Protein AF-0000000070213510 (afdb_homodimer)

pLDDT: mean 93.85, std 8.89, range [28.91, 98.94]

Secondary structure (DSSP, 8-state):
----S--HHHHHHHHHHHHHTHHHHHGGGB-BTTTBTTSBEE--S----TTHHHHHHHHHTS--S-TT-GGGTTTT-TT--HHHHHHHHHHHHHHTT-SSPPPGGGEEEESSHHHHHHHHHHHH--TT-EEEEESS--TTHHHHHHTTT-PEEEEE--TTS-TTSTTHHHHHHHHHHHHHHTT--EEEEEEESS-TTT--PPPHHHHHHHHHHHHHHT-EEEEE-TTTT-B----S---SSPPP----GGG---TTTS-GGGEEEEEEHHHHTS-TTT--EEEE-TT-HHHHHHHHHTGGGGPPPHHHHHHHHHHHH-HHHHHHHHHHHHHHHHHHHHHHHHHHHHTT-EE-S---BTTEEEEEHHHHHHHHS---HHHHHHTTSTTHHHHHHHHHHHTTEE-EEGGGGT-SSTTEEEEE--S-HHHHHHHHHHHHHHHHS--/----S--HHHHHHHHHHHHHTHHHHHGGGB-BTTTBTTSBEE--S----TTHHHHHHHHHTS--S-TT-GGGTTTT-TT--HHHHHHHHHHHHHHTT-SSPPPGGGEEEESSHHHHHHHHHHHH--TT-EEEEESS--TTHHHHHHTTT-PEEEEE--TTS-TTSTTHHHHHHHHHHHHHHTT--EEEEEEESS-TTT--PPPHHHHHHHHHHHHHHT-EEEEE-TTTT-B----S---SSPPP----GGG---TTTS-GGGEEEEEEHHHHTS-GGG--EEEE-TT-HHHHHHHHHTGGGGPPPHHHHHHHHHHHH-HHHHHHHHHHHHHHHHHHHHHHHHHHHHTT-EE-S---BTTEEEEEHHHHHHHHS---HHHHHHTTSTTHHHHHHHHHHHTTEE-EEGGGGT-SSTTEEEEE--S-HHHHHHHHHHHHHHHHS--

Radius of gyration: 28.55 Å; Cα contacts (8 Å, |Δi|>4): 1914; chains: 2; bounding box: 58×87×63 Å

Organism: Alternaria alternata (NCBI:txid5599)

Foldseek 3Di:
DPPPPDDPLVVVCVVVVVVVCVVVVLVVFDDDVPPHPQHFQEQADQFFCQCVVVLVVLLVVDDLQDPVNCLVDCNPHQFAHLLLLVLCQVLCCVLLVFPDRFDSVQKGKFLAVLQVLLLCLQLQDAQQAEEEDEPLADLSSQCSNDSPRNYYYQYFYDVPHDCQEQVVLVSSLVSQVVCVVVPHHYAEYEAEAVGPPAQAGRDPNNLLSNQQSCAVSVHAYEYECAFLLQFADADADDDPDAGDHDHDNSNDDDCPRHPLQRYKYKYDCCFLPSPVPLRMMMIGRRPHVVSVVSSSVVSNVGGHRSSSSSSSSSQSVPVVSVVVSSVVSRVVLNVLVNLLVVLCVVLPWDWDDRRGTRFKTKIFQLVVLLPQDPDDPVVNVCSQDPCVQVVLQVLLVVSSYDWAFSVSSRHPGHRITMGGRSDDPVSSNVNVVSSCVSRNDDD/DPPPPDDPLVVVCVVVVVVVCVVVVLVVFDDDVPPRPQHFQEQADQFFCQCVVVLVVLLVVDDLQDPVNCLVDCNPHQFAHLLLLVLCQVLCCVLLVFPDRFDSVQKGKFLAVLQVLLLCLQLQDAQQAEEEDEPLADLSSQCSNDSPRNYYYQYFYDVPHDCQEQVVLVSSLVSQVVCVVVPHHYAEYEAEAVGPPAQAGRDPNNLLSNQQSCAVSVHAYEYECAFQLQFADADADDDPDAGDHDHDNSNDDDCPRHPLQRYKYKYDCCFLPSPVPLRMMMIGRRPHVVSVVSSSVVSNVGGHRSSSSSSSSSQSVPVVSVVVSSVVSRVVLNVLVNLLVVLCVVLPWDWDDRRGTRFKTKIFQLVVLLPQDPDDPVRNVCSQDPCVQVVLQVLLVVSSYDWAFSVSSRHPGHRITMGGRSDDPVSSNVNVVSSCVSRNYDD

Nearest PDB structures (foldseek):
  7dlw-assembly1_B  TM=8.654E-01  e=4.067E-32  Arabidopsis thaliana
  1iay-assembly1_A-2  TM=8.807E-01  e=1.989E-31  Solanum lycopersicum
  1ynu-assembly1_A  TM=8.456E-01  e=1.604E-32  Malus domestica
  7dly-assembly1_A  TM=8.681E-01  e=1.206E-29  Arabidopsis thaliana
  1w7l-assembly1_A  TM=7.800E-01  e=1.636E-23  Homo sapiens

InterPro domains:
  IPR004838 Aminotransferases, class-I, pyridoxal-phosphate-binding site [PS00105] (268-281)
  IPR004839 Aminotransferase, class I/classII, large domain [PF00155] (77-435)
  IPR015421 Pyridoxal phosphate-dependent transferase, major domain [G3DSA:3.40.640.10] (63-318)
  IPR015422 Pyridoxal phosphate-dependent transferase, small domain [G3DSA:3.90.1150.10] (29-433)
  IPR015424 Pyridoxal phosphate-dependent transferase [SSF53383] (19-440)
  IPR050478 Ethylene and sulfur compound biosynthesis-related protein [PTHR43795] (26-437)

Structure (mmCIF, N/CA/C/O backbone):
data_AF-0000000070213510-model_v1
#
loop_
_entity.id
_entity.type
_entity.pdbx_description
1 polymer 'PLP-dependent transferase'
#
loop_
_atom_site.group_PDB
_atom_site.id
_atom_site.type_symbol
_atom_site.label_atom_id
_atom_site.label_alt_id
_atom_site.label_comp_id
_atom_site.label_asym_id
_atom_site.label_entity_id
_atom_site.label_seq_id
_atom_site.pdbx_PDB_ins_code
_atom_site.Cartn_x
_atom_site.Cartn_y
_atom_site.Cartn_z
_atom_site.occupancy
_atom_site.B_iso_or_equiv
_atom_site.auth_seq_id
_atom_site.auth_comp_id
_atom_site.auth_asym_id
_atom_site.auth_atom_id
_atom_site.pdbx_PDB_model_num
ATOM 1 N N . MET A 1 1 ? -24.406 -10.211 21.688 1 28.91 1 MET A N 1
ATOM 2 C CA . MET A 1 1 ? -23.734 -9.477 20.609 1 28.91 1 MET A CA 1
ATOM 3 C C . MET A 1 1 ? -22.938 -10.422 19.719 1 28.91 1 MET A C 1
ATOM 5 O O . MET A 1 1 ? -22.094 -11.172 20.219 1 28.91 1 MET A O 1
ATOM 9 N N . SER A 1 2 ? -23.312 -11.023 18.75 1 38.59 2 SER A N 1
ATOM 10 C CA . SER A 1 2 ? -22.688 -12.086 17.969 1 38.59 2 SER A CA 1
ATOM 11 C C . SER A 1 2 ? -21.203 -11.789 17.75 1 38.59 2 SER A C 1
ATOM 13 O O . SER A 1 2 ? -20.844 -10.742 17.219 1 38.59 2 SER A O 1
ATOM 15 N N . THR A 1 3 ? -20.359 -12.18 18.562 1 50.78 3 THR A N 1
ATOM 16 C CA . THR A 1 3 ? -18.938 -11.875 18.688 1 50.78 3 THR A CA 1
ATOM 17 C C . THR A 1 3 ? -18.234 -11.969 17.344 1 50.78 3 THR A C 1
ATOM 19 O O . THR A 1 3 ? -18.297 -13.008 16.672 1 50.78 3 THR A O 1
ATOM 22 N N . SER A 1 4 ? -18.016 -10.914 16.688 1 63.62 4 SER A N 1
ATOM 23 C CA . SER A 1 4 ? -17.391 -10.898 15.367 1 63.62 4 SER A CA 1
ATOM 24 C C . SER A 1 4 ? -16.172 -11.82 15.32 1 63.62 4 SER A C 1
ATOM 26 O O . SER A 1 4 ? -15.5 -12.008 16.344 1 63.62 4 SER A O 1
ATOM 28 N N . LYS A 1 5 ? -16.125 -12.773 14.602 1 89.38 5 LYS A N 1
ATOM 29 C CA . LYS A 1 5 ? -15.078 -13.766 14.406 1 89.38 5 LYS A CA 1
ATOM 30 C C . LYS A 1 5 ? -13.812 -13.117 13.844 1 89.38 5 LYS A C 1
ATOM 32 O O . LYS A 1 5 ? -13.055 -13.766 13.117 1 89.38 5 LYS A O 1
ATOM 37 N N . LEU A 1 6 ? -13.773 -11.695 14.273 1 95.5 6 LEU A N 1
ATOM 38 C CA . LEU A 1 6 ? -12.57 -10.977 13.891 1 95.5 6 LEU A CA 1
ATOM 39 C C . LEU A 1 6 ? -11.469 -11.156 14.93 1 95.5 6 LEU A C 1
ATOM 41 O O . LEU A 1 6 ? -11.727 -11.602 16.047 1 95.5 6 LEU A O 1
ATOM 45 N N . SER A 1 7 ? -10.25 -10.93 14.555 1 96.94 7 SER A N 1
ATOM 46 C CA . SER A 1 7 ? -9.164 -10.836 15.523 1 96.94 7 SER A CA 1
ATOM 47 C C . SER A 1 7 ? -9.414 -9.719 16.531 1 96.94 7 SER A C 1
ATOM 49 O O . SER A 1 7 ? -10.281 -8.875 16.328 1 96.94 7 SER A O 1
ATOM 51 N N . GLU A 1 8 ? -8.641 -9.664 17.609 1 94.44 8 GLU A N 1
ATOM 52 C CA . GLU A 1 8 ? -8.75 -8.578 18.594 1 94.44 8 GLU A CA 1
ATOM 53 C C . GLU A 1 8 ? -8.438 -7.227 17.953 1 94.44 8 GLU A C 1
ATOM 55 O O . GLU A 1 8 ? -9.172 -6.258 18.156 1 94.44 8 GLU A O 1
ATOM 60 N N . ARG A 1 9 ? -7.379 -7.133 17.234 1 93.12 9 ARG A N 1
ATOM 61 C CA . ARG A 1 9 ? -7.008 -5.891 16.562 1 93.12 9 ARG A CA 1
ATOM 62 C C . ARG A 1 9 ? -8.023 -5.523 15.484 1 93.12 9 ARG A C 1
ATOM 64 O O . ARG A 1 9 ? -8.344 -4.348 15.305 1 93.12 9 ARG A O 1
ATOM 71 N N . GLY A 1 10 ? -8.594 -6.586 14.797 1 93.75 10 GLY A N 1
ATOM 72 C CA . GLY A 1 10 ? -9.656 -6.336 13.836 1 93.75 10 GLY A CA 1
ATOM 73 C C . GLY A 1 10 ? -10.922 -5.797 14.469 1 93.75 10 GLY A C 1
ATOM 74 O O . GLY A 1 10 ? -11.547 -4.875 13.938 1 93.75 10 GLY A O 1
ATOM 75 N N . SER A 1 11 ? -11.234 -6.328 15.609 1 93.69 11 SER A N 1
ATOM 76 C CA . SER A 1 11 ? -12.414 -5.879 16.344 1 93.69 11 SER A CA 1
ATOM 77 C C . SER A 1 11 ? -12.242 -4.441 16.828 1 93.69 11 SER A C 1
ATOM 79 O O . SER A 1 11 ? -13.164 -3.633 16.734 1 93.69 11 SER A O 1
ATOM 81 N N . HIS A 1 12 ? -11.078 -4.188 17.297 1 91.25 12 HIS A N 1
ATOM 82 C CA . HIS A 1 12 ? -10.781 -2.832 17.734 1 91.25 12 HIS A CA 1
ATOM 83 C C . HIS A 1 12 ? -10.852 -1.844 16.578 1 91.25 12 HIS A C 1
ATOM 85 O O . HIS A 1 12 ? -11.438 -0.768 16.703 1 91.25 12 HIS A O 1
ATOM 91 N N . ALA A 1 13 ? -10.305 -2.191 15.492 1 90.44 13 ALA A N 1
ATOM 92 C CA . ALA A 1 13 ? -10.32 -1.339 14.305 1 90.44 13 ALA A CA 1
ATOM 93 C C . ALA A 1 13 ? -11.742 -1.111 13.812 1 90.44 13 ALA A C 1
ATOM 95 O O . ALA A 1 13 ? -12.094 -0.005 13.391 1 90.44 13 ALA A O 1
ATOM 96 N N . SER A 1 14 ? -12.492 -2.121 13.883 1 89.38 14 SER A N 1
ATOM 97 C CA . SER A 1 14 ? -13.875 -2.051 13.422 1 89.38 14 SER A CA 1
ATOM 98 C C . SER A 1 14 ? -14.68 -1.041 14.227 1 89.38 14 SER A C 1
ATOM 100 O O . SER A 1 14 ? -15.508 -0.319 13.68 1 89.38 14 SER A O 1
ATOM 102 N N . THR A 1 15 ? -14.422 -0.952 15.445 1 84.56 15 THR A N 1
ATOM 103 C CA . THR A 1 15 ? -15.211 -0.123 16.344 1 84.56 15 THR A CA 1
ATOM 104 C C . THR A 1 15 ? -14.641 1.289 16.422 1 84.56 15 THR A C 1
ATOM 106 O O . THR A 1 15 ? -15.391 2.268 16.469 1 84.56 15 THR A O 1
ATOM 109 N N . THR A 1 16 ? -13.391 1.419 16.406 1 74.19 16 THR A N 1
ATOM 110 C CA . THR A 1 16 ? -12.766 2.73 16.5 1 74.19 16 THR A CA 1
ATOM 111 C C . THR A 1 16 ? -12.688 3.4 15.125 1 74.19 16 THR A C 1
ATOM 113 O O . THR A 1 16 ? -12.719 4.629 15.031 1 74.19 16 THR A O 1
ATOM 116 N N . GLY A 1 17 ? -12.594 2.572 14.195 1 62.5 17 GLY A N 1
ATOM 117 C CA . GLY A 1 17 ? -12.5 3.096 12.844 1 62.5 17 GLY A CA 1
ATOM 118 C C . GLY A 1 17 ? -13.695 3.934 12.438 1 62.5 17 GLY A C 1
ATOM 119 O O . GLY A 1 17 ? -13.562 4.887 11.664 1 62.5 17 GLY A O 1
ATOM 120 N N . ALA A 1 18 ? -14.781 3.57 12.938 1 55.88 18 ALA A N 1
ATOM 121 C CA . ALA A 1 18 ? -16 4.305 12.625 1 55.88 18 ALA A CA 1
ATOM 122 C C . ALA A 1 18 ? -15.898 5.758 13.086 1 55.88 18 ALA A C 1
ATOM 124 O O . ALA A 1 18 ? -16.328 6.672 12.375 1 55.88 18 ALA A O 1
ATOM 125 N N . LYS A 1 19 ? -15.125 6.059 14.07 1 57.03 19 LYS A N 1
ATOM 126 C CA . LYS A 1 19 ? -15.055 7.414 14.602 1 57.03 19 LYS A CA 1
ATOM 127 C C . LYS A 1 19 ? -13.984 8.234 13.883 1 57.03 19 LYS A C 1
ATOM 129 O O . LYS A 1 19 ? -14.211 9.406 13.562 1 57.03 19 LYS A O 1
ATOM 134 N N . ASP A 1 20 ? -12.883 7.555 13.633 1 58.25 20 ASP A N 1
ATOM 135 C CA . ASP A 1 20 ? -11.727 8.258 13.094 1 58.25 20 ASP A CA 1
ATOM 136 C C . ASP A 1 20 ? -11.914 8.578 11.617 1 58.25 20 ASP A C 1
ATOM 138 O O . ASP A 1 20 ? -11.18 9.383 11.055 1 58.25 20 ASP A O 1
ATOM 142 N N . PHE A 1 21 ? -13.016 8 11.172 1 61.69 21 PHE A N 1
ATOM 143 C CA . PHE A 1 21 ? -13.086 8.148 9.727 1 61.69 21 PHE A CA 1
ATOM 144 C C . PHE A 1 21 ? -14.281 9 9.32 1 61.69 21 PHE A C 1
ATOM 146 O O . PHE A 1 21 ? -14.805 8.859 8.219 1 61.69 21 PHE A O 1
ATOM 153 N N . GLU A 1 22 ? -14.578 9.867 10.289 1 65.75 22 GLU A N 1
ATOM 154 C CA . GLU A 1 22 ? -15.672 10.797 10.023 1 65.75 22 GLU A CA 1
ATOM 155 C C . GLU A 1 22 ? -15.367 11.68 8.812 1 65.75 22 GLU A C 1
ATOM 157 O O . GLU A 1 22 ? -16.266 12 8.039 1 65.75 22 GLU A O 1
ATOM 162 N N . ILE A 1 23 ? -14.047 11.953 8.68 1 70.62 23 ILE A N 1
ATOM 163 C CA . ILE A 1 23 ? -13.648 12.852 7.605 1 70.62 23 ILE A CA 1
ATOM 164 C C . ILE A 1 23 ? -13.992 12.227 6.254 1 70.62 23 ILE A C 1
ATOM 166 O O . ILE A 1 23 ? -14.359 12.93 5.312 1 70.62 23 ILE A O 1
ATOM 170 N N . TRP A 1 24 ? -14.016 10.984 6.242 1 67.75 24 TRP A N 1
ATOM 171 C CA . TRP A 1 24 ? -14.25 10.344 4.953 1 67.75 24 TRP A CA 1
ATOM 172 C C . TRP A 1 24 ? -15.734 10.375 4.594 1 67.75 24 TRP A C 1
ATOM 174 O O . TRP A 1 24 ? -16.094 10.383 3.414 1 67.75 24 TRP A O 1
ATOM 184 N N . ASP A 1 25 ? -16.547 10.562 5.617 1 72 25 ASP A N 1
ATOM 185 C CA . ASP A 1 25 ? -17.969 10.773 5.367 1 72 25 ASP A CA 1
ATOM 186 C C . ASP A 1 25 ? -18.234 12.203 4.902 1 72 25 ASP A C 1
ATOM 188 O O . ASP A 1 25 ? -19.078 12.43 4.031 1 72 25 ASP A O 1
ATOM 192 N N . ILE A 1 26 ? -17.484 13.078 5.41 1 77.38 26 ILE A N 1
ATOM 193 C CA . ILE A 1 26 ? -17.625 14.492 5.078 1 77.38 26 ILE A CA 1
ATOM 194 C C . ILE A 1 26 ? -17.234 14.727 3.623 1 77.38 26 ILE A C 1
ATOM 196 O O . ILE A 1 26 ? -17.891 15.469 2.904 1 77.38 26 ILE A O 1
ATOM 200 N N . ILE A 1 27 ? -16.234 13.969 3.188 1 77.25 27 ILE A N 1
ATOM 201 C CA . ILE A 1 27 ? -15.641 14.25 1.884 1 77.25 27 ILE A CA 1
ATOM 202 C C . ILE A 1 27 ? -16.578 13.773 0.778 1 77.25 27 ILE A C 1
ATOM 204 O O . ILE A 1 27 ? -16.438 14.18 -0.378 1 77.25 27 ILE A O 1
ATOM 208 N N . THR A 1 28 ? -17.562 12.992 1.166 1 75.69 28 THR A N 1
ATOM 209 C CA . THR A 1 28 ? -18.5 12.508 0.163 1 75.69 28 THR A CA 1
ATOM 210 C C . THR A 1 28 ? -19.656 13.492 -0.018 1 75.69 28 THR A C 1
ATOM 212 O O . THR A 1 28 ? -20.5 13.312 -0.896 1 75.69 28 THR A O 1
ATOM 215 N N . ASN A 1 29 ? -19.703 14.617 0.737 1 84.94 29 ASN A N 1
ATOM 216 C CA . ASN A 1 29 ? -20.75 15.633 0.693 1 84.94 29 ASN A CA 1
ATOM 217 C C . ASN A 1 29 ? -20.172 17.047 0.753 1 84.94 29 ASN A C 1
ATOM 219 O O . ASN A 1 29 ? -20.562 17.844 1.598 1 84.94 29 ASN A O 1
ATOM 223 N N . MET A 1 30 ? -19.312 17.297 -0.2 1 88 30 MET A N 1
ATOM 224 C CA . MET A 1 30 ? -18.594 18.562 -0.181 1 88 30 MET A CA 1
ATOM 225 C C . MET A 1 30 ? -19.422 19.688 -0.792 1 88 30 MET A C 1
ATOM 227 O O . MET A 1 30 ? -20.188 19.453 -1.736 1 88 30 MET A O 1
ATOM 231 N N . TRP A 1 31 ? -19.25 20.781 -0.388 1 92.06 31 TRP A N 1
ATOM 232 C CA . TRP A 1 31 ? -19.938 22 -0.822 1 92.06 31 TRP A CA 1
ATOM 233 C C . TRP A 1 31 ? -19.484 22.406 -2.223 1 92.06 31 TRP A C 1
ATOM 235 O O . TRP A 1 31 ? -18.297 22.297 -2.555 1 92.06 31 TRP A O 1
ATOM 245 N N . ASP A 1 32 ? -20.422 22.766 -2.984 1 89.81 32 ASP A N 1
ATOM 246 C CA . ASP A 1 32 ? -20.281 23.469 -4.262 1 89.81 32 ASP A CA 1
ATOM 247 C C . ASP A 1 32 ? -21.359 24.531 -4.43 1 89.81 32 ASP A C 1
ATOM 249 O O . ASP A 1 32 ? -22.547 24.266 -4.168 1 89.81 32 ASP A O 1
ATOM 253 N N . PRO A 1 33 ? -20.938 25.688 -4.766 1 90.38 33 PRO A N 1
ATOM 254 C CA . PRO A 1 33 ? -21.922 26.766 -4.793 1 90.38 33 PRO A CA 1
ATOM 255 C C . PRO A 1 33 ? -23.078 26.484 -5.754 1 90.38 33 PRO A C 1
ATOM 257 O O . PRO A 1 33 ? -24.203 26.953 -5.539 1 90.38 33 PRO A O 1
ATOM 260 N N . LYS A 1 34 ? -22.859 25.656 -6.758 1 91.38 34 LYS A N 1
ATOM 261 C CA . LYS A 1 34 ? -23.875 25.406 -7.773 1 91.38 34 LYS A CA 1
ATOM 262 C C . LYS A 1 34 ? -24.531 24.047 -7.586 1 91.38 34 LYS A C 1
ATOM 264 O O . LYS A 1 34 ? -25.75 23.938 -7.527 1 91.38 34 LYS A O 1
ATOM 269 N N . THR A 1 35 ? -23.719 23.031 -7.332 1 89.44 35 THR A N 1
ATOM 270 C CA . THR A 1 35 ? -24.219 21.656 -7.422 1 89.44 35 THR A CA 1
ATOM 271 C C . THR A 1 35 ? -24.578 21.125 -6.039 1 89.44 35 THR A C 1
ATOM 273 O O . THR A 1 35 ? -25.375 20.203 -5.918 1 89.44 35 THR A O 1
ATOM 276 N N . ASN A 1 36 ? -24.031 21.688 -4.953 1 92.69 36 ASN A N 1
ATOM 277 C CA . ASN A 1 36 ? -24.281 21.234 -3.59 1 92.69 36 ASN A CA 1
ATOM 278 C C . ASN A 1 36 ? -24.109 22.359 -2.58 1 92.69 36 ASN A C 1
ATOM 280 O O . ASN A 1 36 ? -23.266 22.266 -1.685 1 92.69 36 ASN A O 1
ATOM 284 N N . PRO A 1 37 ? -24.922 23.359 -2.631 1 92.69 37 PRO A N 1
ATOM 285 C CA . PRO A 1 37 ? -24.734 24.531 -1.791 1 92.69 37 PRO A CA 1
ATOM 286 C C . PRO A 1 37 ? -24.938 24.25 -0.306 1 92.69 37 PRO A C 1
ATOM 288 O O . PRO A 1 37 ? -24.547 25.047 0.544 1 92.69 37 PRO A O 1
ATOM 291 N N . GLU A 1 38 ? -25.531 23.125 0.017 1 92.62 38 GLU A N 1
ATOM 292 C CA . GLU A 1 38 ? -25.781 22.781 1.412 1 92.62 38 GLU A CA 1
ATOM 293 C C . GLU A 1 38 ? -24.766 21.781 1.935 1 92.62 38 GLU A C 1
ATOM 295 O O . GLU A 1 38 ? -24.875 21.281 3.055 1 92.62 38 GLU A O 1
ATOM 300 N N . GLY A 1 39 ? -23.75 21.5 1.122 1 93.75 39 GLY A N 1
ATOM 301 C CA . GLY A 1 39 ? -22.75 20.516 1.507 1 93.75 39 GLY A CA 1
ATOM 302 C C . GLY A 1 39 ? -21.75 21.047 2.533 1 93.75 39 GLY A C 1
ATOM 303 O O . GLY A 1 39 ? -21.906 22.156 3.033 1 93.75 39 GLY A O 1
ATOM 304 N N . TYR A 1 40 ? -20.844 20.188 2.867 1 93.69 40 TYR A N 1
ATOM 305 C CA . TYR A 1 40 ? -19.812 20.516 3.846 1 93.69 40 TYR A CA 1
ATOM 306 C C . TYR A 1 40 ? -18.703 21.359 3.213 1 93.69 40 TYR A C 1
ATOM 308 O O . TYR A 1 40 ? -18.266 21.078 2.096 1 93.69 40 TYR A O 1
ATOM 316 N N . VAL A 1 41 ? -18.375 22.422 3.934 1 94.5 41 VAL A N 1
ATOM 317 C CA . VAL A 1 41 ? -17.156 23.156 3.613 1 94.5 41 VAL A CA 1
ATOM 318 C C . VAL A 1 41 ? -16 22.641 4.465 1 94.5 41 VAL A C 1
ATOM 320 O O . VAL A 1 41 ? -16.016 22.781 5.688 1 94.5 41 VAL A O 1
ATOM 323 N N . SER A 1 42 ? -15.078 22 3.777 1 92.88 42 SER A N 1
ATOM 324 C CA . SER A 1 42 ? -13.953 21.453 4.52 1 92.88 42 SER A CA 1
ATOM 325 C C . SER A 1 42 ? -12.641 22.109 4.121 1 92.88 42 SER A C 1
ATOM 327 O O . SER A 1 42 ? -12.328 22.203 2.934 1 92.88 42 SER A O 1
ATOM 329 N N . LEU A 1 43 ? -11.977 22.625 5.059 1 95.5 43 LEU A N 1
ATOM 330 C CA . LEU A 1 43 ? -10.602 23.094 4.906 1 95.5 43 LEU A CA 1
ATOM 331 C C . LEU A 1 43 ? -9.672 22.375 5.879 1 95.5 43 LEU A C 1
ATOM 333 O O . LEU A 1 43 ? -8.719 22.969 6.383 1 95.5 43 LEU A O 1
ATOM 337 N N . GLY A 1 44 ? -10.062 21.125 6.156 1 93.25 44 GLY A N 1
ATOM 338 C CA . GLY A 1 44 ? -9.281 20.328 7.094 1 93.25 44 GLY A CA 1
ATOM 339 C C . GLY A 1 44 ? -8.352 19.344 6.414 1 93.25 44 GLY A C 1
ATOM 340 O O . GLY A 1 44 ? -7.355 18.922 7.004 1 93.25 44 GLY A O 1
ATOM 341 N N . LEU A 1 45 ? -8.578 18.969 5.18 1 90.88 45 LEU A N 1
ATOM 342 C CA . LEU A 1 45 ? -7.75 18.016 4.465 1 90.88 45 LEU A CA 1
ATOM 343 C C . LEU A 1 45 ? -6.512 18.688 3.885 1 90.88 45 LEU A C 1
ATOM 345 O O . LEU A 1 45 ? -6.613 19.734 3.248 1 90.88 45 LEU A O 1
ATOM 349 N N . ALA A 1 46 ? -5.398 18.078 4.07 1 94.62 46 ALA A N 1
ATOM 350 C CA . ALA A 1 46 ? -4.137 18.641 3.602 1 94.62 46 ALA A CA 1
ATOM 351 C C . ALA A 1 46 ? -3.992 18.484 2.092 1 94.62 46 ALA A C 1
ATOM 353 O O . ALA A 1 46 ? -3.252 17.609 1.618 1 94.62 46 ALA A O 1
ATOM 354 N N . GLU A 1 47 ? -4.684 19.391 1.354 1 95 47 GLU A N 1
ATOM 355 C CA . GLU A 1 47 ? -4.668 19.375 -0.105 1 95 47 GLU A CA 1
ATOM 356 C C . GLU A 1 47 ? -4.301 20.75 -0.665 1 95 47 GLU A C 1
ATOM 358 O O . GLU A 1 47 ? -4.672 21.766 -0.096 1 95 47 GLU A O 1
ATOM 363 N N . ASN A 1 48 ? -3.512 20.719 -1.662 1 97.38 48 ASN A N 1
ATOM 364 C CA . ASN A 1 48 ? -3.172 21.906 -2.434 1 97.38 48 ASN A CA 1
ATOM 365 C C . ASN A 1 48 ? -3.727 21.828 -3.854 1 97.38 48 ASN A C 1
ATOM 367 O O . ASN A 1 48 ? -3.176 21.125 -4.703 1 97.38 48 ASN A O 1
ATOM 371 N N . SER A 1 49 ? -4.766 22.578 -4.145 1 95.5 49 SER A N 1
ATOM 372 C CA . SER A 1 49 ? -5.453 22.484 -5.43 1 95.5 49 SER A CA 1
ATOM 373 C C . SER A 1 49 ? -5.012 23.578 -6.383 1 95.5 49 SER A C 1
ATOM 375 O O . SER A 1 49 ? -5.527 23.688 -7.496 1 95.5 49 SER A O 1
ATOM 377 N N . LEU A 1 50 ? -4.055 24.359 -5.977 1 97.38 50 LEU A N 1
ATOM 378 C CA . LEU A 1 50 ? -3.734 25.609 -6.664 1 97.38 50 LEU A CA 1
ATOM 379 C C . LEU A 1 50 ? -3.158 25.344 -8.047 1 97.38 50 LEU A C 1
ATOM 381 O O . LEU A 1 50 ? -3.168 26.219 -8.914 1 97.38 50 LEU A O 1
ATOM 385 N N . MET A 1 51 ? -2.646 24.125 -8.258 1 97.81 51 MET A N 1
ATOM 386 C CA . MET A 1 51 ? -1.951 23.844 -9.508 1 97.81 51 MET A CA 1
ATOM 387 C C . MET A 1 51 ? -2.594 22.656 -10.227 1 97.81 51 MET A C 1
ATOM 389 O O . MET A 1 51 ? -1.989 22.078 -11.133 1 97.81 51 MET A O 1
ATOM 393 N N . HIS A 1 52 ? -3.775 22.266 -9.898 1 97.06 52 HIS A N 1
ATOM 394 C CA . HIS A 1 52 ? -4.395 21.047 -10.406 1 97.06 52 HIS A CA 1
ATOM 395 C C . HIS A 1 52 ? -4.59 21.109 -11.914 1 97.06 52 HIS A C 1
ATOM 397 O O . HIS A 1 52 ? -4.434 20.094 -12.609 1 97.06 52 HIS A O 1
ATOM 403 N N . ASN A 1 53 ? -4.957 22.297 -12.43 1 96.44 53 ASN A N 1
ATOM 404 C CA . ASN A 1 53 ? -5.156 22.422 -13.867 1 96.44 53 ASN A CA 1
ATOM 405 C C . ASN A 1 53 ? -3.871 22.141 -14.641 1 96.44 53 ASN A C 1
ATOM 407 O O . ASN A 1 53 ? -3.879 21.375 -15.602 1 96.44 53 ASN A O 1
ATOM 411 N N . GLU A 1 54 ? -2.789 22.75 -14.219 1 97.62 54 GLU A N 1
ATOM 412 C CA . GLU A 1 54 ? -1.498 22.578 -14.875 1 97.62 54 GLU A CA 1
ATOM 413 C C . GLU A 1 54 ? -1.036 21.125 -14.82 1 97.62 54 GLU A C 1
ATOM 415 O O . GLU A 1 54 ? -0.56 20.578 -15.812 1 97.62 54 GLU A O 1
ATOM 420 N N . LEU A 1 55 ? -1.201 20.5 -13.633 1 98.31 55 LEU A N 1
ATOM 421 C CA . LEU A 1 55 ? -0.749 19.125 -13.461 1 98.31 55 LEU A CA 1
ATOM 422 C C . LEU A 1 55 ? -1.609 18.156 -14.273 1 98.31 55 LEU A C 1
ATOM 424 O O . LEU A 1 55 ? -1.09 17.234 -14.906 1 98.31 55 LEU A O 1
ATOM 428 N N . SER A 1 56 ? -2.938 18.375 -14.211 1 97.44 56 SER A N 1
ATOM 429 C CA . SER A 1 56 ? -3.857 17.547 -14.977 1 97.44 56 SER A CA 1
ATOM 430 C C . SER A 1 56 ? -3.537 17.594 -16.469 1 97.44 56 SER A C 1
ATOM 432 O O . SER A 1 56 ? -3.457 16.562 -17.125 1 97.44 56 SER A O 1
ATOM 434 N N . ASP A 1 57 ? -3.338 18.812 -16.969 1 97.06 57 ASP A N 1
ATOM 435 C CA . ASP A 1 57 ? -3.02 18.984 -18.391 1 97.06 57 ASP A CA 1
ATOM 436 C C . ASP A 1 57 ? -1.703 18.297 -18.75 1 97.06 57 ASP A C 1
ATOM 438 O O . ASP A 1 57 ? -1.601 17.641 -19.781 1 97.06 57 ASP A O 1
ATOM 442 N N . PHE A 1 58 ? -0.755 18.453 -17.906 1 98.06 58 PHE A N 1
ATOM 443 C CA . PHE A 1 58 ? 0.556 17.859 -18.141 1 98.06 58 PHE A CA 1
ATOM 444 C C . PHE A 1 58 ? 0.46 16.328 -18.203 1 98.06 58 PHE A C 1
ATOM 446 O O . PHE A 1 58 ? 0.92 15.711 -19.156 1 98.06 58 PHE A O 1
ATOM 453 N N . LEU A 1 59 ? -0.136 15.695 -17.203 1 97.44 59 LEU A N 1
ATOM 454 C CA . LEU A 1 59 ? -0.187 14.242 -17.094 1 97.44 59 LEU A CA 1
ATOM 455 C C . LEU A 1 59 ? -1.027 13.648 -18.219 1 97.44 59 LEU A C 1
ATOM 457 O O . LEU A 1 59 ? -0.693 12.586 -18.75 1 97.44 59 LEU A O 1
ATOM 461 N N . ASN A 1 60 ? -2.133 14.305 -18.562 1 96.62 60 ASN A N 1
ATOM 462 C CA . ASN A 1 60 ? -3.004 13.789 -19.609 1 96.62 60 ASN 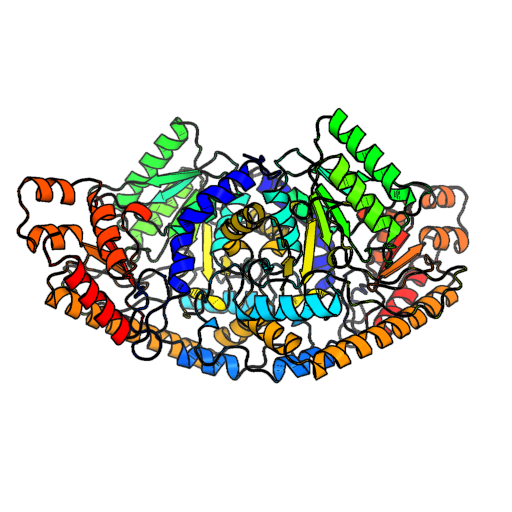A CA 1
ATOM 463 C C . ASN A 1 60 ? -2.367 13.938 -20.984 1 96.62 60 ASN A C 1
ATOM 465 O O . ASN A 1 60 ? -2.838 13.336 -21.953 1 96.62 60 ASN A O 1
ATOM 469 N N . SER A 1 61 ? -1.301 14.703 -21.078 1 96.69 61 SER A N 1
ATOM 470 C CA . SER A 1 61 ? -0.58 14.836 -22.344 1 96.69 61 SER A CA 1
ATOM 471 C C . SER A 1 61 ? 0.46 13.734 -22.5 1 96.69 61 SER A C 1
ATOM 473 O O . SER A 1 61 ? 1.124 13.641 -23.547 1 96.69 61 SER A O 1
ATOM 475 N N . LYS A 1 62 ? 0.653 12.844 -21.516 1 96.44 62 LYS A N 1
ATOM 476 C CA . LYS A 1 62 ? 1.708 11.828 -21.516 1 96.44 62 LYS A CA 1
ATOM 477 C C . LYS A 1 62 ? 1.128 10.43 -21.703 1 96.44 62 LYS A C 1
ATOM 479 O O . LYS A 1 62 ? -0.002 10.164 -21.297 1 96.44 62 LYS A O 1
ATOM 484 N N . ARG A 1 63 ? 1.907 9.523 -22.375 1 95.31 63 ARG A N 1
ATOM 485 C CA . ARG A 1 63 ? 1.649 8.086 -22.344 1 95.31 63 ARG A CA 1
ATOM 486 C C . ARG A 1 63 ? 2.154 7.465 -21.047 1 95.31 63 ARG A C 1
ATOM 488 O O . ARG A 1 63 ? 3.344 7.559 -20.734 1 95.31 63 ARG A O 1
ATOM 495 N N . LEU A 1 64 ? 1.237 6.879 -20.328 1 96.06 64 LEU A N 1
ATOM 496 C CA . LEU A 1 64 ? 1.633 6.43 -19 1 96.06 64 LEU A CA 1
ATOM 497 C C . LEU A 1 64 ? 1.93 4.934 -19 1 96.06 64 LEU A C 1
ATOM 499 O O . LEU A 1 64 ? 2.512 4.41 -18.047 1 96.06 64 LEU A O 1
ATOM 503 N N . VAL A 1 65 ? 1.487 4.18 -19.969 1 95.25 65 VAL A N 1
ATOM 504 C CA . VAL A 1 65 ? 2.008 2.834 -20.188 1 95.25 65 VAL A CA 1
ATOM 505 C C . VAL A 1 65 ? 3.184 2.887 -21.156 1 95.25 65 VAL A C 1
ATOM 507 O O . VAL A 1 65 ? 3.049 3.383 -22.281 1 95.25 65 VAL A O 1
ATOM 510 N N . ASP A 1 66 ? 4.297 2.381 -20.719 1 90.44 66 ASP A N 1
ATOM 511 C CA . ASP A 1 66 ? 5.512 2.48 -21.531 1 90.44 66 ASP A CA 1
ATOM 512 C C . ASP A 1 66 ? 5.406 1.623 -22.781 1 90.44 66 ASP A C 1
ATOM 514 O O . ASP A 1 66 ? 4.645 0.656 -22.828 1 90.44 66 ASP A O 1
ATOM 518 N N . ASP A 1 67 ? 6.242 1.867 -23.734 1 86.31 67 ASP A N 1
ATOM 519 C CA . ASP A 1 67 ? 6.164 1.253 -25.062 1 86.31 67 ASP A CA 1
ATOM 520 C C . ASP A 1 67 ? 6.488 -0.238 -25 1 86.31 67 ASP A C 1
ATOM 522 O O . ASP A 1 67 ? 5.984 -1.023 -25.797 1 86.31 67 ASP A O 1
ATOM 526 N N . THR A 1 68 ? 7.289 -0.637 -24.078 1 84.62 68 THR A N 1
ATOM 527 C CA . THR A 1 68 ? 7.688 -2.035 -23.969 1 84.62 68 THR A CA 1
ATOM 528 C C . THR A 1 68 ? 6.699 -2.818 -23.109 1 84.62 68 THR A C 1
ATOM 530 O O . THR A 1 68 ? 6.863 -4.023 -22.906 1 84.62 68 THR A O 1
ATOM 533 N N . ALA A 1 69 ? 5.695 -2.148 -22.516 1 86.81 69 ALA A N 1
ATOM 534 C CA . ALA A 1 69 ? 4.668 -2.723 -21.656 1 86.81 69 ALA A CA 1
ATOM 535 C C . ALA A 1 69 ? 5.285 -3.322 -20.391 1 86.81 69 ALA A C 1
ATOM 537 O O . ALA A 1 69 ? 4.672 -4.164 -19.734 1 86.81 69 ALA A O 1
ATOM 538 N N . GLN A 1 70 ? 6.492 -2.92 -20.109 1 89.19 70 GLN A N 1
ATOM 539 C CA . GLN A 1 70 ? 7.121 -3.355 -18.859 1 89.19 70 GLN A CA 1
ATOM 540 C C . GLN A 1 70 ? 6.281 -2.951 -17.656 1 89.19 70 GLN A C 1
ATOM 542 O O . GLN A 1 70 ? 6.234 -3.672 -16.656 1 89.19 70 GLN A O 1
ATOM 547 N N . GLY A 1 71 ? 5.633 -1.824 -17.859 1 93.5 71 GLY A N 1
ATOM 548 C CA . GLY A 1 71 ? 4.777 -1.321 -16.797 1 93.5 71 GLY A CA 1
ATOM 549 C C . GLY A 1 71 ? 3.59 -2.219 -16.516 1 93.5 71 GLY A C 1
ATOM 550 O O . GLY A 1 71 ? 2.941 -2.086 -15.469 1 93.5 71 GLY A O 1
ATOM 551 N N . LEU A 1 72 ? 3.318 -3.123 -17.375 1 96.44 72 LEU A N 1
ATOM 552 C CA . LEU A 1 72 ? 2.213 -4.055 -17.172 1 96.44 72 LEU A CA 1
ATOM 553 C C . LEU A 1 72 ? 2.689 -5.32 -16.469 1 96.44 72 LEU A C 1
ATOM 555 O O . LEU A 1 72 ? 1.877 -6.16 -16.078 1 96.44 72 LEU A O 1
ATOM 559 N N . THR A 1 73 ? 3.99 -5.504 -16.219 1 93.75 73 THR A N 1
ATOM 560 C CA . THR A 1 73 ? 4.602 -6.633 -15.523 1 93.75 73 THR A CA 1
ATOM 561 C C . THR A 1 73 ? 5 -6.238 -14.102 1 93.75 73 THR A C 1
ATOM 563 O O . THR A 1 73 ? 4.578 -5.195 -13.602 1 93.75 73 THR A O 1
ATOM 566 N N . TYR A 1 74 ? 5.801 -7.098 -13.484 1 89.44 74 TYR A N 1
ATOM 567 C CA . TYR A 1 74 ? 6.367 -6.742 -12.188 1 89.44 74 TYR A CA 1
ATOM 568 C C . TYR A 1 74 ? 7.57 -5.82 -12.352 1 89.44 74 TYR A C 1
ATOM 570 O O . TYR A 1 74 ? 8.188 -5.418 -11.359 1 89.44 74 TYR A O 1
ATOM 578 N N . GLY A 1 75 ? 7.859 -5.559 -13.586 1 88.5 75 GLY A N 1
ATOM 579 C CA . GLY A 1 75 ? 8.953 -4.645 -13.867 1 88.5 75 GLY A CA 1
ATOM 580 C C . GLY A 1 75 ? 10.242 -5.012 -13.148 1 88.5 75 GLY A C 1
ATOM 581 O O . GLY A 1 75 ? 10.695 -6.156 -13.234 1 88.5 75 GLY A O 1
ATOM 582 N N . GLU A 1 76 ? 10.742 -4.121 -12.477 1 87.12 76 GLU A N 1
ATOM 583 C CA . GLU A 1 76 ? 12.008 -4.301 -11.766 1 87.12 76 GLU A CA 1
ATOM 584 C C . GLU A 1 76 ? 11.781 -4.508 -10.273 1 87.12 76 GLU A C 1
ATOM 586 O O . GLU A 1 76 ? 12.672 -4.242 -9.461 1 87.12 76 GLU A O 1
ATOM 591 N N . GLY A 1 77 ? 10.555 -4.875 -9.945 1 88.06 77 GLY A N 1
ATOM 592 C CA . GLY A 1 77 ? 10.234 -5.219 -8.57 1 88.06 77 GLY A CA 1
ATOM 593 C C . GLY A 1 77 ? 9.375 -4.18 -7.883 1 88.06 77 GLY A C 1
ATOM 594 O O . GLY A 1 77 ? 9.18 -3.08 -8.406 1 88.06 77 GLY A O 1
ATOM 595 N N . PRO A 1 78 ? 8.922 -4.5 -6.727 1 91.62 78 PRO A N 1
ATOM 596 C CA . PRO A 1 78 ? 7.902 -3.699 -6.043 1 91.62 78 PRO A CA 1
ATOM 597 C C . PRO A 1 78 ? 8.5 -2.514 -5.285 1 91.62 78 PRO A C 1
ATOM 599 O O . PRO A 1 78 ? 7.758 -1.683 -4.754 1 91.62 78 PRO A O 1
ATOM 602 N N . GLN A 1 79 ? 9.789 -2.371 -5.203 1 93.38 79 GLN A N 1
ATOM 603 C CA . GLN A 1 79 ? 10.414 -1.291 -4.449 1 93.38 79 GLN A CA 1
ATOM 604 C C . GLN A 1 79 ? 10.609 -0.053 -5.32 1 93.38 79 GLN A C 1
ATOM 606 O O . GLN A 1 79 ? 11.203 0.934 -4.883 1 93.38 79 GLN A O 1
ATOM 611 N N . GLY A 1 80 ? 10.141 -0.102 -6.523 1 95.06 80 GLY A N 1
ATOM 612 C CA . GLY A 1 80 ? 10.273 0.999 -7.465 1 95.06 80 GLY A CA 1
ATOM 613 C C . GLY A 1 80 ? 11.203 0.685 -8.625 1 95.06 80 GLY A C 1
ATOM 614 O O . GLY A 1 80 ? 12.219 0.009 -8.445 1 95.06 80 GLY A O 1
ATOM 615 N N . SER A 1 81 ? 10.898 1.176 -9.773 1 94 81 SER A N 1
ATOM 616 C CA . SER A 1 81 ? 11.727 0.973 -10.961 1 94 81 SER A CA 1
ATOM 617 C C . SER A 1 81 ? 13.016 1.788 -10.875 1 94 81 SER A C 1
ATOM 619 O O . SER A 1 81 ? 13.078 2.783 -10.156 1 94 81 SER A O 1
ATOM 621 N N . LYS A 1 82 ? 14 1.334 -11.625 1 93.31 82 LYS A N 1
ATOM 622 C CA . LYS A 1 82 ? 15.258 2.08 -11.695 1 93.31 82 LYS A CA 1
ATOM 623 C C . LYS A 1 82 ? 15.023 3.496 -12.211 1 93.31 82 LYS A C 1
ATOM 625 O O . LYS A 1 82 ? 15.648 4.445 -11.742 1 93.31 82 LYS A O 1
ATOM 630 N N . ARG A 1 83 ? 14.117 3.631 -13.117 1 95.38 83 ARG A N 1
ATOM 631 C CA . ARG A 1 83 ? 13.852 4.918 -13.75 1 95.38 83 ARG A CA 1
ATOM 632 C C . ARG A 1 83 ? 13.273 5.91 -12.75 1 95.38 83 ARG A C 1
ATOM 634 O O . ARG A 1 83 ? 13.695 7.066 -12.695 1 95.38 83 ARG A O 1
ATOM 641 N N . VAL A 1 84 ? 12.281 5.492 -11.953 1 98.06 84 VAL A N 1
ATOM 642 C CA . VAL A 1 84 ? 11.656 6.422 -11.023 1 98.06 84 VAL A CA 1
ATOM 643 C C . VAL A 1 84 ? 12.633 6.758 -9.898 1 98.06 84 VAL A C 1
ATOM 645 O O . VAL A 1 84 ? 12.688 7.902 -9.438 1 98.06 84 VAL A O 1
ATOM 648 N N . LYS A 1 85 ? 13.398 5.766 -9.438 1 98.25 85 LYS A N 1
ATOM 649 C CA . LYS A 1 85 ? 14.406 6.02 -8.406 1 98.25 85 LYS A CA 1
ATOM 650 C C . LYS A 1 85 ? 15.453 7.012 -8.898 1 98.25 85 LYS A C 1
ATOM 652 O O . LYS A 1 85 ? 15.867 7.906 -8.156 1 98.25 85 LYS A O 1
ATOM 657 N N . ALA A 1 86 ? 15.844 6.84 -10.156 1 98.38 86 ALA A N 1
ATOM 658 C CA . ALA A 1 86 ? 16.828 7.754 -10.727 1 98.38 86 ALA A CA 1
ATOM 659 C C . ALA A 1 86 ? 16.266 9.164 -10.852 1 98.38 86 ALA A C 1
ATOM 661 O O . ALA A 1 86 ? 16.953 10.141 -10.555 1 98.38 86 ALA A O 1
ATOM 662 N N . ALA A 1 87 ? 15.055 9.281 -11.312 1 98.62 87 ALA A N 1
ATOM 663 C CA . ALA A 1 87 ? 14.406 10.586 -11.461 1 98.62 87 ALA A CA 1
ATOM 664 C C . ALA A 1 87 ? 14.289 11.297 -10.109 1 98.62 87 ALA A C 1
ATOM 666 O O . ALA A 1 87 ? 14.586 12.484 -10.008 1 98.62 87 ALA A O 1
ATOM 667 N N . ILE A 1 88 ? 13.93 10.562 -9.078 1 98.81 88 ILE A N 1
ATOM 668 C CA . ILE A 1 88 ? 13.75 11.133 -7.746 1 98.81 88 ILE A CA 1
ATOM 669 C C . ILE A 1 88 ? 15.109 11.5 -7.156 1 98.81 88 ILE A C 1
ATOM 671 O O . ILE A 1 88 ? 15.266 12.57 -6.562 1 98.81 88 ILE A O 1
ATOM 675 N N . ALA A 1 89 ? 16.062 10.594 -7.332 1 98.62 89 ALA A N 1
ATOM 676 C CA . ALA A 1 89 ? 17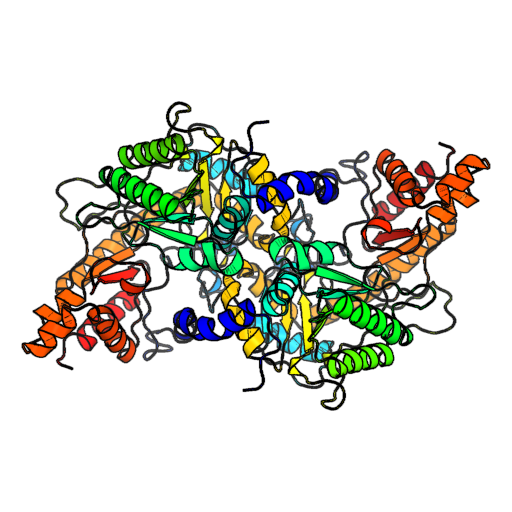.406 10.867 -6.824 1 98.62 89 ALA A CA 1
ATOM 677 C C . ALA A 1 89 ? 17.953 12.172 -7.402 1 98.62 89 ALA A C 1
ATOM 679 O O . ALA A 1 89 ? 18.469 13.016 -6.664 1 98.62 89 ALA A O 1
ATOM 680 N N . SER A 1 90 ? 17.844 12.297 -8.688 1 98.31 90 SER A N 1
ATOM 681 C CA . SER A 1 90 ? 18.359 13.484 -9.367 1 98.31 90 SER A CA 1
ATOM 682 C C . SER A 1 90 ? 17.594 14.734 -8.93 1 98.31 90 SER A C 1
ATOM 684 O O . SER A 1 90 ? 18.203 15.758 -8.609 1 98.31 90 SER A O 1
ATOM 686 N N . PHE A 1 91 ? 16.375 14.68 -8.953 1 98.5 91 PHE A N 1
ATOM 687 C CA . PHE A 1 91 ? 15.523 15.805 -8.609 1 98.5 91 PHE A CA 1
ATOM 688 C C . PHE A 1 91 ? 15.789 16.281 -7.188 1 98.5 91 PHE A C 1
ATOM 690 O O . PHE A 1 91 ? 16 17.469 -6.957 1 98.5 91 PHE A O 1
ATOM 697 N N . LEU A 1 92 ? 15.836 15.344 -6.172 1 98.5 92 LEU A N 1
ATOM 698 C CA . LEU A 1 92 ? 15.984 15.695 -4.766 1 98.5 92 LEU A CA 1
ATOM 699 C C . LEU A 1 92 ? 17.406 16.125 -4.461 1 98.5 92 LEU A C 1
ATOM 701 O O . LEU A 1 92 ? 17.641 16.984 -3.605 1 98.5 92 LEU A O 1
ATOM 705 N N . SER A 1 93 ? 18.391 15.5 -5.188 1 97.94 93 SER A N 1
ATOM 706 C CA . SER A 1 93 ? 19.75 15.969 -5.008 1 97.94 93 SER A CA 1
ATOM 707 C C . SER A 1 93 ? 19.875 17.469 -5.305 1 97.94 93 SER A C 1
ATOM 709 O O . SER A 1 93 ? 20.531 18.203 -4.57 1 97.94 93 SER A O 1
ATOM 711 N N . THR A 1 94 ? 19.172 17.875 -6.309 1 97.44 94 THR A N 1
ATOM 712 C CA . THR A 1 94 ? 19.234 19.266 -6.754 1 97.44 94 THR A CA 1
ATOM 713 C C . THR A 1 94 ? 18.406 20.156 -5.84 1 97.44 94 THR A C 1
ATOM 715 O O . THR A 1 94 ? 18.922 21.156 -5.309 1 97.44 94 THR A O 1
ATOM 718 N N . HIS A 1 95 ? 17.219 19.828 -5.586 1 97.69 95 HIS A N 1
ATOM 719 C CA . HIS A 1 95 ? 16.281 20.734 -4.934 1 97.69 95 HIS A CA 1
ATOM 720 C C . HIS A 1 95 ? 16.484 20.734 -3.422 1 97.69 95 HIS A C 1
ATOM 722 O O . HIS A 1 95 ? 16.156 21.719 -2.754 1 97.69 95 HIS A O 1
ATOM 728 N N . PHE A 1 96 ? 17.016 19.609 -2.898 1 97.5 96 PHE A N 1
ATOM 729 C CA . PHE A 1 96 ? 17.312 19.547 -1.472 1 97.5 96 PHE A CA 1
ATOM 730 C C . PHE A 1 96 ? 18.75 19.984 -1.195 1 97.5 96 PHE A C 1
ATOM 732 O O . PHE A 1 96 ? 19.141 20.141 -0.038 1 97.5 96 PHE A O 1
ATOM 739 N N . ARG A 1 97 ? 19.531 20.25 -2.258 1 96 97 ARG A N 1
ATOM 740 C CA . ARG A 1 97 ? 20.938 20.625 -2.152 1 96 97 ARG A CA 1
ATOM 741 C C . ARG A 1 97 ? 21.688 19.672 -1.239 1 96 97 ARG A C 1
ATOM 743 O O . ARG A 1 97 ? 22.359 20.094 -0.296 1 96 97 ARG A O 1
ATOM 750 N N . SER A 1 98 ? 21.438 18.375 -1.463 1 95.12 98 SER A N 1
ATOM 751 C CA . SER A 1 98 ? 22.078 17.359 -0.636 1 95.12 98 SER A CA 1
ATOM 752 C C . SER A 1 98 ? 23.594 17.453 -0.714 1 95.12 98 SER A C 1
ATOM 754 O O . SER A 1 98 ? 24.156 17.719 -1.779 1 95.12 98 SER A O 1
ATOM 756 N N . THR A 1 99 ? 24.266 17.266 0.378 1 93.75 99 THR A N 1
ATOM 757 C CA . THR A 1 99 ? 25.719 17.328 0.418 1 93.75 99 THR A CA 1
ATOM 758 C C . THR A 1 99 ? 26.328 16.234 -0.44 1 93.75 99 THR A C 1
ATOM 760 O O . THR A 1 99 ? 27.391 16.422 -1.033 1 93.75 99 THR A O 1
ATOM 763 N N . GLN A 1 100 ? 25.734 15.078 -0.392 1 91.94 100 GLN A N 1
ATOM 764 C CA . GLN A 1 100 ? 26.109 13.969 -1.269 1 91.94 100 GLN A CA 1
ATOM 765 C C . GLN A 1 100 ? 25 13.68 -2.277 1 91.94 100 GLN A C 1
ATOM 767 O O . GLN A 1 100 ? 23.812 13.734 -1.937 1 91.94 100 GLN A O 1
ATOM 772 N N . GLU A 1 101 ? 25.469 13.43 -3.406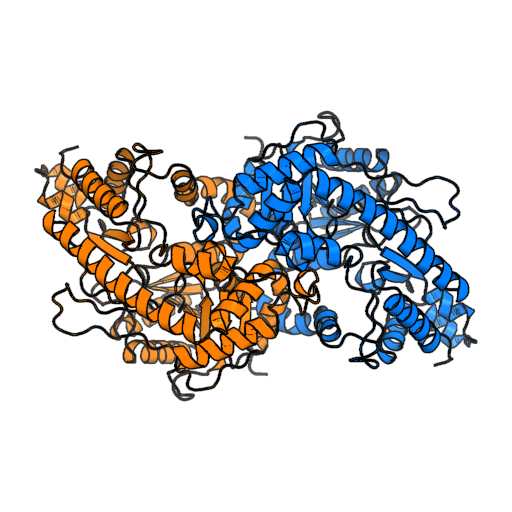 1 94.81 101 GLU A N 1
ATOM 773 C CA . GLU A 1 101 ? 24.484 13.047 -4.414 1 94.81 101 GLU A CA 1
ATOM 774 C C . GLU A 1 101 ? 23.703 11.812 -3.98 1 94.81 101 GLU A C 1
ATOM 776 O O . GLU A 1 101 ? 24.281 10.852 -3.465 1 94.81 101 GLU A O 1
ATOM 781 N N . LEU A 1 102 ? 22.406 11.922 -4.148 1 97.56 102 LEU A N 1
ATOM 782 C CA . LEU A 1 102 ? 21.562 10.781 -3.793 1 97.56 102 LEU A CA 1
ATOM 783 C C . LEU A 1 102 ? 21.688 9.672 -4.84 1 97.56 102 LEU A C 1
ATOM 785 O O . LEU A 1 102 ? 21.656 9.945 -6.043 1 97.56 102 LEU A O 1
ATOM 789 N N . LYS A 1 103 ? 21.844 8.461 -4.418 1 97.56 103 LYS A N 1
ATOM 790 C CA . LYS A 1 103 ? 21.953 7.32 -5.32 1 97.56 103 LYS A CA 1
ATOM 791 C C . LYS A 1 103 ? 20.625 6.59 -5.445 1 97.56 103 LYS A C 1
ATOM 793 O O . LYS A 1 103 ? 19.953 6.332 -4.441 1 97.56 103 LYS A O 1
ATOM 798 N N . PRO A 1 104 ? 20.25 6.266 -6.664 1 97.44 104 PRO A N 1
ATOM 799 C CA . PRO A 1 104 ? 18.984 5.562 -6.879 1 97.44 104 PRO A CA 1
ATOM 800 C C . PRO A 1 104 ? 18.859 4.305 -6.023 1 97.44 104 PRO A C 1
ATOM 802 O O . PRO A 1 104 ? 17.766 3.975 -5.566 1 97.44 104 PRO A O 1
ATOM 805 N N . GLU A 1 105 ? 19.922 3.564 -5.734 1 94.56 105 GLU A N 1
ATOM 806 C CA . GLU A 1 105 ? 19.891 2.305 -5 1 94.56 105 GLU A CA 1
ATOM 807 C C . GLU A 1 105 ? 19.531 2.533 -3.533 1 94.56 105 GLU A C 1
ATOM 809 O O . GLU A 1 105 ? 19.188 1.591 -2.818 1 94.56 105 GLU A O 1
ATOM 814 N N . ASN A 1 106 ? 19.609 3.811 -3.094 1 97.38 106 ASN A N 1
ATOM 815 C CA . ASN A 1 106 ? 19.328 4.148 -1.703 1 97.38 106 ASN A CA 1
ATOM 816 C C . ASN A 1 106 ? 17.938 4.75 -1.543 1 97.38 106 ASN A C 1
ATOM 818 O O . ASN A 1 106 ? 17.641 5.363 -0.519 1 97.38 106 ASN A O 1
ATOM 822 N N . ILE A 1 107 ? 17.156 4.594 -2.588 1 98.38 107 ILE A N 1
ATOM 823 C CA . ILE A 1 107 ? 15.789 5.117 -2.578 1 98.38 107 ILE A CA 1
ATOM 824 C C . ILE A 1 107 ? 14.789 3.963 -2.645 1 98.38 107 ILE A C 1
ATOM 826 O O . ILE A 1 107 ? 14.953 3.043 -3.451 1 98.38 107 ILE A O 1
ATOM 830 N N . PHE A 1 108 ? 13.812 3.963 -1.756 1 98.12 108 PHE A N 1
ATOM 831 C CA . PHE A 1 108 ? 12.727 2.988 -1.689 1 98.12 108 PHE A CA 1
ATOM 832 C C . PHE A 1 108 ? 11.391 3.652 -1.967 1 98.12 108 PHE A C 1
ATOM 834 O O . PHE A 1 108 ? 11.031 4.637 -1.317 1 98.12 108 PHE A O 1
ATOM 841 N N . ILE A 1 109 ? 10.648 3.104 -2.963 1 98.62 109 ILE A N 1
ATOM 842 C CA . ILE A 1 109 ? 9.406 3.721 -3.414 1 98.62 109 ILE A CA 1
ATOM 843 C C . ILE A 1 109 ? 8.219 3.043 -2.738 1 98.62 109 ILE A C 1
ATOM 845 O O . ILE A 1 109 ? 8.203 1.82 -2.574 1 98.62 109 ILE A O 1
ATOM 849 N N . THR A 1 110 ? 7.246 3.846 -2.324 1 98.69 110 THR A N 1
ATOM 850 C CA . THR A 1 110 ? 6 3.365 -1.739 1 98.69 110 THR A CA 1
ATOM 851 C C . THR A 1 110 ? 4.797 4.023 -2.412 1 98.69 110 THR A C 1
ATOM 853 O O . THR A 1 110 ? 4.953 4.977 -3.178 1 98.69 110 THR A O 1
ATOM 856 N N . ASN A 1 111 ? 3.568 3.543 -2.125 1 98.44 111 ASN A N 1
ATOM 857 C CA . ASN A 1 111 ? 2.334 4.117 -2.646 1 98.44 111 ASN A CA 1
ATOM 858 C C . ASN A 1 111 ? 1.896 5.336 -1.836 1 98.44 111 ASN A C 1
ATOM 860 O O . ASN A 1 111 ? 0.706 5.648 -1.774 1 98.44 111 ASN A O 1
ATOM 864 N N . GLY A 1 112 ? 2.793 5.953 -1.137 1 98.06 112 GLY A N 1
ATOM 865 C CA . GLY A 1 112 ? 2.545 7.137 -0.327 1 98.06 112 GLY A CA 1
ATOM 866 C C . GLY A 1 112 ? 3.445 7.223 0.892 1 98.06 112 GLY A C 1
ATOM 867 O O . GLY A 1 112 ? 4.016 6.219 1.321 1 98.06 112 GLY A O 1
ATOM 868 N N . VAL A 1 113 ? 3.504 8.375 1.47 1 98.56 113 VAL A N 1
ATOM 869 C CA . VAL A 1 113 ? 4.422 8.586 2.584 1 98.56 113 VAL A CA 1
ATOM 870 C C . VAL A 1 113 ? 3.854 7.949 3.85 1 98.56 113 VAL A C 1
ATOM 872 O O . VAL A 1 113 ? 4.605 7.555 4.742 1 98.56 113 VAL A O 1
ATOM 875 N N . SER A 1 114 ? 2.535 7.832 3.969 1 97.81 114 SER A N 1
ATOM 876 C CA . SER A 1 114 ? 1.963 7.105 5.098 1 97.81 114 SER A CA 1
ATOM 877 C C . SER A 1 114 ? 2.523 5.691 5.188 1 97.81 114 SER A C 1
ATOM 879 O O . SER A 1 114 ? 2.881 5.227 6.273 1 97.81 114 SER A O 1
ATOM 881 N N . SER A 1 115 ? 2.598 5.016 4.023 1 98.44 115 SER A N 1
ATOM 882 C CA . SER A 1 115 ? 3.188 3.684 3.996 1 98.44 115 SER A CA 1
ATOM 883 C C . SER A 1 115 ? 4.668 3.727 4.355 1 98.44 115 SER A C 1
ATOM 885 O O . SER A 1 115 ? 5.176 2.826 5.027 1 98.44 115 SER A O 1
ATOM 887 N N . ALA A 1 116 ? 5.367 4.723 3.871 1 98.75 116 ALA A N 1
ATOM 888 C CA . ALA A 1 116 ? 6.777 4.891 4.203 1 98.75 116 ALA A CA 1
ATOM 889 C C . ALA A 1 116 ? 6.977 5 5.711 1 98.75 116 ALA A C 1
ATOM 891 O O . ALA A 1 116 ? 7.887 4.383 6.27 1 98.75 116 ALA A O 1
ATOM 892 N N . ILE A 1 117 ? 6.137 5.781 6.359 1 98.81 117 ILE A N 1
ATOM 893 C CA . ILE A 1 117 ? 6.211 5.973 7.801 1 98.81 117 ILE A CA 1
ATOM 894 C C . ILE A 1 117 ? 5.973 4.645 8.516 1 98.81 117 ILE A C 1
ATOM 896 O O . ILE A 1 117 ? 6.691 4.297 9.453 1 98.81 117 ILE A O 1
ATOM 900 N N . GLU A 1 118 ? 5 3.916 8.078 1 98.44 118 GLU A N 1
ATOM 901 C CA . GLU A 1 118 ? 4.699 2.623 8.688 1 98.44 118 GLU A CA 1
ATOM 902 C C . GLU A 1 118 ? 5.871 1.659 8.539 1 98.44 118 GLU A C 1
ATOM 904 O O . GLU A 1 118 ? 6.211 0.942 9.484 1 98.44 118 GLU A O 1
ATOM 909 N N . HIS A 1 119 ? 6.465 1.608 7.324 1 98.25 119 HIS A N 1
ATOM 910 C CA . HIS A 1 119 ? 7.629 0.757 7.102 1 98.25 119 HIS A CA 1
ATOM 911 C C . HIS A 1 119 ? 8.773 1.14 8.031 1 98.25 119 HIS A C 1
ATOM 913 O O . HIS A 1 119 ? 9.461 0.268 8.578 1 98.25 119 HIS A O 1
ATOM 919 N N . CYS A 1 120 ? 9 2.449 8.203 1 98.69 120 CYS A N 1
ATOM 920 C CA . CYS A 1 120 ? 10.047 2.906 9.117 1 98.69 120 CYS A CA 1
ATOM 921 C C . CYS A 1 120 ? 9.773 2.438 10.539 1 98.69 120 CYS A C 1
ATOM 923 O O . CYS A 1 120 ? 10.656 1.883 11.195 1 98.69 120 CYS A O 1
ATOM 925 N N . ALA A 1 121 ? 8.539 2.654 10.969 1 98.69 121 ALA A N 1
ATOM 926 C CA . ALA A 1 121 ? 8.18 2.26 12.328 1 98.69 121 ALA A CA 1
ATOM 927 C C . ALA A 1 121 ? 8.375 0.76 12.531 1 98.69 121 ALA A C 1
ATOM 929 O O . ALA A 1 121 ? 8.977 0.334 13.523 1 98.69 121 ALA A O 1
ATOM 930 N N . TRP A 1 122 ? 7.898 -0.047 11.578 1 97.75 122 TRP A N 1
ATOM 931 C CA . TRP A 1 122 ? 7.984 -1.502 11.648 1 97.75 122 TRP A CA 1
ATOM 932 C C . TRP A 1 122 ? 9.438 -1.963 11.68 1 97.75 122 TRP A C 1
ATOM 934 O O . TRP A 1 122 ? 9.789 -2.873 12.438 1 97.75 122 TRP A O 1
ATOM 944 N N . THR A 1 123 ? 10.273 -1.366 10.93 1 97.94 123 THR A N 1
ATOM 945 C CA . THR A 1 123 ? 11.648 -1.809 10.727 1 97.94 123 THR A CA 1
ATOM 946 C C . THR A 1 123 ? 12.547 -1.328 11.867 1 97.94 123 THR A C 1
ATOM 948 O O . THR A 1 123 ? 13.492 -2.018 12.25 1 97.94 123 THR A O 1
ATOM 951 N N . LEU A 1 124 ? 12.242 -0.179 12.5 1 98.56 124 LEU A N 1
ATOM 952 C CA . LEU A 1 124 ? 13.188 0.475 13.391 1 98.56 124 LEU A CA 1
ATOM 953 C C . LEU A 1 124 ? 12.82 0.232 14.852 1 98.56 124 LEU A C 1
ATOM 955 O O . LEU A 1 124 ? 13.656 0.388 15.742 1 98.56 124 LEU A O 1
ATOM 959 N N . ALA A 1 125 ? 11.562 -0.079 15.133 1 98.56 125 ALA A N 1
ATOM 960 C CA . ALA A 1 125 ? 11.125 -0.198 16.531 1 98.56 125 ALA A CA 1
ATOM 961 C C . ALA A 1 125 ? 10.281 -1.457 16.719 1 98.56 125 ALA A C 1
ATOM 963 O O . ALA A 1 125 ? 9.453 -1.803 15.883 1 98.56 125 ALA A O 1
ATOM 964 N N . ASN A 1 126 ? 10.523 -2.15 17.828 1 97.62 126 ASN A N 1
ATOM 965 C CA . ASN A 1 126 ? 9.695 -3.283 18.219 1 97.62 126 ASN A CA 1
ATOM 966 C C . ASN A 1 126 ? 8.359 -2.826 18.797 1 97.62 126 ASN A C 1
ATOM 968 O O . ASN A 1 126 ? 8.227 -1.688 19.25 1 97.62 126 ASN A O 1
ATOM 972 N N . PRO A 1 127 ? 7.301 -3.771 18.703 1 96.69 127 PRO A N 1
ATOM 973 C CA . PRO A 1 127 ? 6.098 -3.447 19.469 1 96.69 127 PRO A CA 1
ATOM 974 C C . PRO A 1 127 ? 6.398 -3.096 20.938 1 96.69 127 PRO A C 1
ATOM 976 O O . PRO A 1 127 ? 7.188 -3.785 21.578 1 96.69 127 PRO A O 1
ATOM 979 N N . GLY A 1 128 ? 5.879 -1.967 21.359 1 97.81 128 GLY A N 1
ATOM 980 C CA . GLY A 1 128 ? 6.113 -1.542 22.734 1 97.81 128 GLY A CA 1
ATOM 981 C C . GLY A 1 128 ? 7.227 -0.521 22.859 1 97.81 128 GLY A C 1
ATOM 982 O O . GLY A 1 128 ? 7.324 0.179 23.875 1 97.81 128 GLY A O 1
ATOM 983 N N . GLU A 1 129 ? 8.102 -0.412 21.859 1 98.56 129 GLU A N 1
ATOM 984 C CA . GLU A 1 129 ? 9.102 0.647 21.828 1 98.56 129 GLU A CA 1
ATOM 985 C C . GLU A 1 129 ? 8.523 1.938 21.25 1 98.56 129 GLU A C 1
ATOM 987 O O . GLU A 1 129 ? 7.402 1.947 20.734 1 98.56 129 GLU A O 1
ATOM 992 N N . GLY A 1 130 ? 9.328 3.055 21.391 1 98.75 130 GLY A N 1
ATOM 993 C CA . GLY A 1 130 ? 8.688 4.34 21.156 1 98.75 130 GLY A CA 1
ATOM 994 C C . GLY A 1 130 ? 9.367 5.152 20.078 1 98.75 130 GLY A C 1
ATOM 995 O O . GLY A 1 130 ? 10.562 4.973 19.812 1 98.75 130 GLY A O 1
ATOM 996 N N . ILE A 1 131 ? 8.633 6.039 19.453 1 98.94 131 ILE A N 1
ATOM 997 C CA . ILE A 1 131 ? 9.102 7.086 18.562 1 98.94 131 ILE A CA 1
ATOM 998 C C . ILE A 1 131 ? 8.664 8.453 19.078 1 98.94 131 ILE A C 1
ATOM 1000 O O . ILE A 1 131 ? 7.484 8.664 19.359 1 98.94 131 ILE A O 1
ATOM 1004 N N . LEU A 1 132 ? 9.633 9.344 19.219 1 98.94 132 LEU A N 1
ATOM 1005 C CA . LEU A 1 132 ? 9.359 10.703 19.672 1 98.94 132 LEU A CA 1
ATOM 1006 C C . LEU A 1 132 ? 8.586 11.484 18.609 1 98.94 132 LEU A C 1
ATOM 1008 O O . LEU A 1 132 ? 8.891 11.391 17.422 1 98.94 132 LEU A O 1
ATOM 1012 N N . LEU A 1 133 ? 7.586 12.234 19.047 1 98.88 133 LEU A N 1
ATOM 1013 C CA . LEU A 1 133 ? 6.781 13.078 18.172 1 98.88 133 LEU A CA 1
ATOM 1014 C C . LEU A 1 133 ? 6.359 14.359 18.891 1 98.88 133 LEU A C 1
ATOM 1016 O O . LEU A 1 133 ? 5.594 14.312 19.844 1 98.88 133 LEU A O 1
ATOM 1020 N N . GLY A 1 134 ? 6.824 15.461 18.406 1 98.62 134 GLY A N 1
ATOM 1021 C CA . GLY A 1 134 ? 6.508 16.734 19.031 1 98.62 134 GLY A CA 1
ATOM 1022 C C . GLY A 1 134 ? 5.086 17.203 18.766 1 98.62 134 GLY A C 1
ATOM 1023 O O . GLY A 1 134 ? 4.582 17.047 17.641 1 98.62 134 GLY A O 1
ATOM 1024 N N . ARG A 1 135 ? 4.438 17.781 19.766 1 97.56 135 ARG A N 1
ATOM 1025 C CA . ARG A 1 135 ? 3.098 18.344 19.625 1 97.56 135 ARG A CA 1
ATOM 1026 C C . ARG A 1 135 ? 3.16 19.844 19.297 1 97.56 135 ARG A C 1
ATOM 1028 O O . ARG A 1 135 ? 4.055 20.547 19.766 1 97.56 135 ARG A O 1
ATOM 1035 N N . PRO A 1 136 ? 2.189 20.391 18.594 1 97.75 136 PRO A N 1
ATOM 1036 C CA . PRO A 1 136 ? 1.181 19.656 17.844 1 97.75 136 PRO A CA 1
ATOM 1037 C C . PRO A 1 136 ? 1.775 18.906 16.656 1 97.75 136 PRO A C 1
ATOM 1039 O O . PRO A 1 136 ? 2.93 19.141 16.281 1 97.75 136 PRO A O 1
ATOM 1042 N N . TYR A 1 137 ? 1.092 17.938 16.188 1 98 137 TYR A N 1
ATOM 1043 C CA . TYR A 1 137 ? 1.617 17.094 15.109 1 98 137 TYR A CA 1
ATOM 1044 C C . TYR A 1 137 ? 0.559 16.844 14.047 1 98 137 TYR A C 1
ATOM 1046 O O . TYR A 1 137 ? -0.608 17.203 14.219 1 98 137 TYR A O 1
ATOM 1054 N N . TYR A 1 138 ? 1 16.375 12.906 1 96.69 138 TYR A N 1
ATOM 1055 C CA . TYR A 1 138 ? 0.112 15.805 11.906 1 96.69 138 TYR A CA 1
ATOM 1056 C C . TYR A 1 138 ? -0.566 14.539 12.43 1 96.69 138 TYR A C 1
ATOM 1058 O O . TYR A 1 138 ? 0.106 13.578 12.797 1 96.69 138 TYR A O 1
ATOM 1066 N N . ARG A 1 139 ? -1.823 14.539 12.438 1 93.19 139 ARG A N 1
ATOM 1067 C CA . ARG A 1 139 ? -2.617 13.547 13.164 1 93.19 139 ARG A CA 1
ATOM 1068 C C . ARG A 1 139 ? -2.348 12.141 12.641 1 93.19 139 ARG A C 1
ATOM 1070 O O . ARG A 1 139 ? 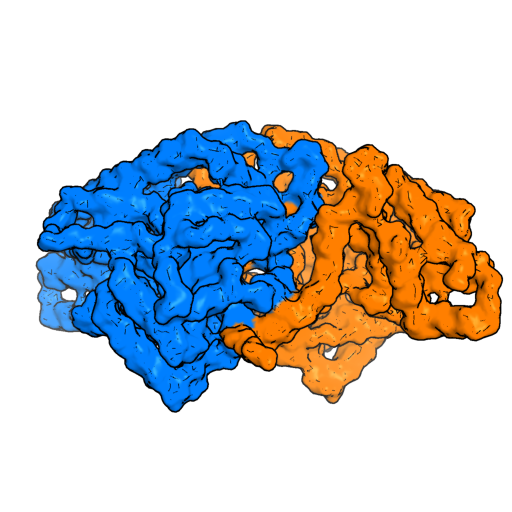-2.34 11.18 13.414 1 93.19 139 ARG A O 1
ATOM 1077 N N . ALA A 1 140 ? -2.131 11.969 11.375 1 93.38 140 ALA A N 1
ATOM 1078 C CA . ALA A 1 140 ? -2.029 10.641 10.773 1 93.38 140 ALA A CA 1
ATOM 1079 C C . ALA A 1 140 ? -0.739 9.945 11.195 1 93.38 140 ALA A C 1
ATOM 1081 O O . ALA A 1 140 ? -0.595 8.734 11.016 1 93.38 140 ALA A O 1
ATOM 1082 N N . PHE A 1 141 ? 0.199 10.648 11.82 1 97.62 141 PHE A N 1
ATOM 1083 C CA . PHE A 1 141 ? 1.386 9.992 12.359 1 97.62 141 PHE A CA 1
ATOM 1084 C C . PHE A 1 141 ? 1.002 8.922 13.375 1 97.62 141 PHE A C 1
ATOM 1086 O O . PHE A 1 141 ? 1.678 7.898 13.492 1 97.62 141 PHE A O 1
ATOM 1093 N N . LEU A 1 142 ? -0.073 9.195 14.102 1 95.88 142 LEU A N 1
ATOM 1094 C CA . LEU A 1 142 ? -0.471 8.297 15.18 1 95.88 142 LEU A CA 1
ATOM 1095 C C . LEU A 1 142 ? -0.775 6.902 14.641 1 95.88 142 LEU A C 1
ATOM 1097 O O . LEU A 1 142 ? -0.09 5.938 14.984 1 95.88 142 LEU A O 1
ATOM 1101 N N . PRO A 1 143 ? -1.711 6.793 13.727 1 94.12 143 PRO A N 1
ATOM 1102 C CA . PRO A 1 143 ? -1.951 5.445 13.203 1 94.12 143 PRO A CA 1
ATOM 1103 C C . PRO A 1 143 ? -0.831 4.961 12.289 1 94.12 143 PRO A C 1
ATOM 1105 O O . PRO A 1 143 ? -0.547 3.762 12.234 1 94.12 143 PRO A O 1
ATOM 1108 N N . ASP A 1 144 ? -0.155 5.801 11.516 1 97.12 144 ASP A N 1
ATOM 1109 C CA . ASP A 1 144 ? 0.92 5.391 10.617 1 97.12 144 ASP A CA 1
ATOM 1110 C C . ASP A 1 144 ? 2.043 4.695 11.383 1 97.12 144 ASP A C 1
ATOM 1112 O O . ASP A 1 144 ? 2.617 3.719 10.898 1 97.12 144 ASP A O 1
ATOM 1116 N N . ILE A 1 145 ? 2.324 5.23 12.586 1 98.19 145 ILE A N 1
ATOM 1117 C CA . ILE A 1 145 ? 3.432 4.715 13.383 1 98.19 145 ILE A CA 1
ATOM 1118 C C . ILE A 1 145 ? 2.967 3.5 14.188 1 98.19 145 ILE A C 1
ATOM 1120 O O . ILE A 1 145 ? 3.688 2.506 14.297 1 98.19 145 ILE A O 1
ATOM 1124 N N . GLY A 1 146 ? 1.717 3.525 14.672 1 96.5 146 GLY A N 1
ATOM 1125 C CA . GLY A 1 146 ? 1.452 2.607 15.773 1 96.5 146 GLY A CA 1
ATOM 1126 C C . GLY A 1 146 ? 0.386 1.58 15.445 1 96.5 146 GLY A C 1
ATOM 1127 O O . GLY A 1 146 ? 0.369 0.49 16.016 1 96.5 146 GLY A O 1
ATOM 1128 N N . MET A 1 147 ? -0.57 1.856 14.547 1 92.94 147 MET A N 1
ATOM 1129 C CA . MET A 1 147 ? -1.811 1.093 14.461 1 92.94 147 MET A CA 1
ATOM 1130 C C . MET A 1 147 ? -1.525 -0.377 14.172 1 92.94 147 MET A C 1
ATOM 1132 O O . MET A 1 147 ? -2.045 -1.262 14.852 1 92.94 147 MET A O 1
ATOM 1136 N N . ARG A 1 148 ? -0.722 -0.682 13.164 1 94.81 148 ARG A N 1
ATOM 1137 C CA . ARG A 1 148 ? -0.5 -2.072 12.781 1 94.81 148 ARG A CA 1
ATOM 1138 C C . ARG A 1 148 ? 0.838 -2.578 13.312 1 94.81 148 ARG A C 1
ATOM 1140 O O . ARG A 1 148 ? 1.068 -3.789 13.375 1 94.81 148 ARG A O 1
ATOM 1147 N N . THR A 1 149 ? 1.749 -1.641 13.766 1 96.44 149 THR A N 1
ATOM 1148 C CA . THR A 1 149 ? 3.115 -2.02 14.117 1 96.44 149 THR A CA 1
ATOM 1149 C C . THR A 1 149 ? 3.234 -2.303 15.609 1 96.44 149 THR A C 1
ATOM 1151 O O . THR A 1 149 ? 4.16 -2.994 16.047 1 96.44 149 THR A O 1
ATOM 1154 N N . GLY A 1 150 ? 2.344 -1.709 16.422 1 96.12 150 GLY A N 1
ATOM 1155 C CA . GLY A 1 150 ? 2.43 -1.828 17.859 1 96.12 150 GLY A CA 1
ATOM 1156 C C . GLY A 1 150 ? 3.432 -0.87 18.484 1 96.12 150 GLY A C 1
ATOM 1157 O O . GLY A 1 150 ? 3.686 -0.922 19.688 1 96.12 150 GLY A O 1
ATOM 1158 N N . VAL A 1 151 ? 4.023 0.026 17.656 1 98.19 151 VAL A N 1
ATOM 1159 C CA . VAL A 1 151 ? 4.988 1.009 18.141 1 98.19 151 VAL A CA 1
ATOM 1160 C C . VAL A 1 151 ? 4.266 2.133 18.875 1 98.19 151 VAL A C 1
ATOM 1162 O O . VAL A 1 151 ? 3.186 2.562 18.453 1 98.19 151 VAL A O 1
ATOM 1165 N N . GLN A 1 152 ? 4.84 2.604 19.891 1 98.5 152 GLN A N 1
ATOM 1166 C CA . GLN A 1 152 ? 4.219 3.639 20.719 1 98.5 152 GLN A CA 1
ATOM 1167 C C . GLN A 1 152 ? 4.695 5.027 20.297 1 98.5 152 GLN A C 1
ATOM 1169 O O . GLN A 1 152 ? 5.859 5.207 19.938 1 98.5 152 GLN A O 1
ATOM 1174 N N . ILE A 1 153 ? 3.805 5.922 20.406 1 98.44 153 ILE A N 1
ATOM 1175 C CA . ILE A 1 153 ? 4.152 7.328 20.234 1 98.44 153 ILE A CA 1
ATOM 1176 C C . ILE A 1 153 ? 4.574 7.922 21.578 1 98.44 153 ILE A C 1
ATOM 1178 O O . ILE A 1 153 ? 3.895 7.723 22.594 1 98.44 153 ILE A O 1
ATOM 1182 N N . VAL A 1 154 ? 5.672 8.562 21.578 1 98.75 154 VAL A N 1
ATOM 1183 C CA . VAL A 1 154 ? 6.113 9.336 22.734 1 98.75 154 VAL A CA 1
ATOM 1184 C C . VAL A 1 154 ? 5.961 10.828 22.453 1 98.75 154 VAL A C 1
ATOM 1186 O O . VAL A 1 154 ? 6.871 11.461 21.906 1 98.75 154 VAL A O 1
ATOM 1189 N N . PRO A 1 155 ? 4.863 11.406 22.828 1 98.25 155 PRO A N 1
ATOM 1190 C CA . PRO A 1 155 ? 4.641 12.82 22.531 1 98.25 155 PRO A CA 1
ATOM 1191 C C . PRO A 1 155 ? 5.562 13.742 23.328 1 98.25 155 PRO A C 1
ATOM 1193 O O . PRO A 1 155 ? 5.887 13.453 24.484 1 98.25 155 PRO A O 1
ATOM 1196 N N . VAL A 1 156 ? 5.93 14.797 22.734 1 98.75 156 VAL A N 1
ATOM 1197 C CA . VAL A 1 156 ? 6.777 15.805 23.375 1 98.75 156 VAL A CA 1
ATOM 1198 C C . VAL A 1 156 ? 6 17.109 23.547 1 98.75 156 VAL A C 1
ATOM 1200 O O . VAL A 1 156 ? 5.527 17.688 22.562 1 98.75 156 VAL A O 1
ATOM 1203 N N . ALA A 1 157 ? 5.844 17.531 24.734 1 98 157 ALA A N 1
ATOM 1204 C CA . ALA A 1 157 ? 5.258 18.828 25.047 1 98 157 ALA A CA 1
ATOM 1205 C C . ALA A 1 157 ? 6.328 19.906 25.109 1 98 157 ALA A C 1
ATOM 1207 O O . ALA A 1 157 ? 7.434 19.672 25.594 1 98 157 ALA A O 1
ATOM 1208 N N . PHE A 1 158 ? 5.926 21.062 24.656 1 97.94 158 PHE A N 1
ATOM 1209 C CA . PHE A 1 158 ? 6.938 22.109 24.594 1 97.94 158 PHE A CA 1
ATOM 1210 C C . PHE A 1 158 ? 6.609 23.25 25.547 1 97.94 158 PHE A C 1
ATOM 1212 O O . PHE A 1 158 ? 7.473 24.078 25.859 1 97.94 158 PHE A O 1
ATOM 1219 N N . GLY A 1 159 ? 5.406 23.375 25.969 1 95.5 159 GLY A N 1
ATOM 1220 C CA . GLY A 1 159 ? 5.02 24.469 26.828 1 95.5 159 GLY A CA 1
ATOM 1221 C C . GLY A 1 159 ? 5.227 25.828 26.188 1 95.5 159 GLY A C 1
ATOM 1222 O O . GLY A 1 159 ? 4.727 26.094 25.094 1 95.5 159 GLY A O 1
ATOM 1223 N N . ASP A 1 160 ? 6.145 26.625 26.828 1 94.19 160 ASP A N 1
ATOM 1224 C CA . ASP A 1 160 ? 6.383 27.984 26.344 1 94.19 160 ASP A CA 1
ATOM 1225 C C . ASP A 1 160 ? 7.488 28 25.297 1 94.19 160 ASP A C 1
ATOM 1227 O O . ASP A 1 160 ? 7.754 29.047 24.688 1 94.19 160 ASP A O 1
ATOM 1231 N N . VAL A 1 161 ? 7.969 26.875 25.016 1 95.75 161 VAL A N 1
ATOM 1232 C CA . VAL A 1 161 ? 9.039 26.766 24.031 1 95.75 161 VAL A CA 1
ATOM 1233 C C . VAL A 1 161 ? 8.445 26.625 22.625 1 95.75 161 VAL A C 1
ATOM 1235 O O . VAL A 1 161 ? 7.488 25.875 22.422 1 95.75 161 VAL A O 1
ATOM 1238 N N . ASP A 1 162 ? 8.969 27.391 21.734 1 94.5 162 ASP A N 1
ATOM 1239 C CA . ASP A 1 162 ? 8.578 27.219 20.344 1 94.5 162 ASP A CA 1
ATOM 1240 C C . ASP A 1 162 ? 9.008 25.844 19.812 1 94.5 162 ASP A C 1
ATOM 1242 O O . ASP A 1 162 ? 10.195 25.516 19.828 1 94.5 162 ASP A O 1
ATOM 1246 N N . PRO A 1 163 ? 8.117 25.078 19.328 1 95.88 163 PRO A N 1
ATOM 1247 C CA . PRO A 1 163 ? 8.43 23.719 18.891 1 95.88 163 PRO A CA 1
ATOM 1248 C C . PRO A 1 163 ? 9.453 23.672 17.766 1 95.88 163 PRO A C 1
ATOM 1250 O O . PRO A 1 163 ? 10.086 22.625 17.531 1 95.88 163 PRO A O 1
ATOM 1253 N N . CYS A 1 164 ? 9.672 24.781 17.016 1 96.19 164 CYS A N 1
ATOM 1254 C CA . CYS A 1 164 ? 10.531 24.75 15.844 1 96.19 164 CYS A CA 1
ATOM 1255 C C . CYS A 1 164 ? 11.906 25.328 16.156 1 96.19 164 CYS A C 1
ATOM 1257 O O . CYS A 1 164 ? 12.852 25.156 15.383 1 96.19 164 CYS A O 1
ATOM 1259 N N . ASN A 1 165 ? 12.07 25.922 17.297 1 94.88 165 ASN A N 1
ATOM 1260 C CA . ASN A 1 165 ? 13.336 26.562 17.625 1 94.88 165 ASN A CA 1
ATOM 1261 C C . ASN A 1 165 ? 14.273 25.609 18.359 1 94.88 165 ASN A C 1
ATOM 1263 O O . ASN A 1 165 ? 13.852 24.531 18.781 1 94.88 165 ASN A O 1
ATOM 1267 N N . SER A 1 166 ? 15.461 26 18.547 1 96.31 166 SER A N 1
ATOM 1268 C CA . SER A 1 166 ? 16.516 25.125 19.047 1 96.31 166 SER A CA 1
ATOM 1269 C C . SER A 1 166 ? 16.25 24.672 20.469 1 96.31 166 SER A C 1
ATOM 1271 O O . SER A 1 166 ? 16.672 23.594 20.891 1 96.31 166 SER A O 1
ATOM 1273 N N . ASP A 1 167 ? 15.484 25.453 21.172 1 97.19 167 ASP A N 1
ATOM 1274 C CA . ASP A 1 167 ? 15.195 25.109 22.562 1 97.19 167 ASP A CA 1
ATOM 1275 C C . ASP A 1 167 ? 14.336 23.844 22.641 1 97.19 167 ASP A C 1
ATOM 1277 O O . ASP A 1 167 ? 14.227 23.234 23.703 1 97.19 167 ASP A O 1
ATOM 1281 N N . CYS A 1 168 ? 13.766 23.469 21.547 1 98 168 CYS A N 1
ATOM 1282 C CA . CYS A 1 168 ? 12.93 22.281 21.562 1 98 168 CYS A CA 1
ATOM 1283 C C . CYS A 1 168 ? 13.766 21.031 21.828 1 98 168 CYS A C 1
ATOM 1285 O O . CYS A 1 168 ? 13.242 20.016 22.297 1 98 168 CYS A O 1
ATOM 1287 N N . VAL A 1 169 ? 15.078 21.031 21.594 1 98.75 169 VAL A N 1
ATOM 1288 C CA . VAL A 1 169 ? 15.961 19.875 21.719 1 98.75 169 VAL A CA 1
ATOM 1289 C C . VAL A 1 169 ? 15.945 19.359 23.172 1 98.75 169 VAL A C 1
ATOM 1291 O O . VAL A 1 169 ? 15.891 18.156 23.406 1 98.75 169 VAL A O 1
ATOM 1294 N N . GLU A 1 170 ? 15.938 20.297 24.078 1 98.56 170 GLU A N 1
ATOM 1295 C CA . GLU A 1 170 ? 15.914 19.922 25.484 1 98.56 170 GLU A CA 1
ATOM 1296 C C . GLU A 1 170 ? 14.617 19.203 25.844 1 98.56 170 GLU A C 1
ATOM 1298 O O . GLU A 1 170 ? 14.625 18.266 26.656 1 98.56 170 GLU A O 1
ATOM 1303 N N . LYS A 1 171 ? 13.555 19.656 25.297 1 98.75 171 LYS A N 1
ATOM 1304 C CA . LYS A 1 171 ? 12.266 19.031 25.562 1 98.75 171 LYS A CA 1
ATOM 1305 C C . LYS A 1 171 ? 12.188 17.641 24.969 1 98.75 171 LYS A C 1
ATOM 1307 O O . LYS A 1 171 ? 11.609 16.734 25.578 1 98.75 171 LYS A O 1
ATOM 1312 N N . TYR A 1 172 ? 12.781 17.438 23.828 1 98.88 172 TYR A N 1
ATOM 1313 C CA . TYR A 1 172 ? 12.883 16.109 23.234 1 98.88 172 TYR A CA 1
ATOM 1314 C C . TYR A 1 172 ? 13.711 15.188 24.125 1 98.88 172 TYR A C 1
ATOM 1316 O O . TYR A 1 172 ? 13.352 14.023 24.328 1 98.88 172 TYR A O 1
ATOM 1324 N N . GLU A 1 173 ? 14.797 15.695 24.609 1 98.88 173 GLU A N 1
ATOM 1325 C CA . GLU A 1 173 ? 15.648 14.883 25.469 1 98.88 173 GLU A CA 1
ATOM 1326 C C . GLU A 1 173 ? 14.922 14.477 26.75 1 98.88 173 GLU A C 1
ATOM 1328 O O . GLU A 1 173 ? 15.016 13.328 27.188 1 98.88 173 GLU A O 1
ATOM 1333 N N . GLU A 1 174 ? 14.219 15.414 27.328 1 98.81 174 GLU A N 1
ATOM 1334 C CA . GLU A 1 174 ? 13.445 15.125 28.531 1 98.81 174 GLU A CA 1
ATOM 1335 C C . GLU A 1 174 ? 12.438 14.016 28.281 1 98.81 174 GLU A C 1
ATOM 1337 O O . GLU A 1 174 ? 12.305 13.094 29.094 1 98.81 174 GLU A O 1
ATOM 1342 N N . ALA A 1 175 ? 11.734 14.125 27.203 1 98.88 175 ALA A N 1
ATOM 1343 C CA . ALA A 1 175 ? 10.727 13.117 26.859 1 98.88 175 ALA A CA 1
ATOM 1344 C C . ALA A 1 175 ? 11.375 11.758 26.625 1 98.88 175 ALA A C 1
ATOM 1346 O O . ALA A 1 175 ? 10.82 10.727 27.016 1 98.88 175 ALA A O 1
ATOM 1347 N N . LEU A 1 176 ? 12.492 11.75 25.953 1 98.88 176 LEU A N 1
ATOM 1348 C CA . LEU A 1 176 ? 13.242 10.531 25.672 1 98.88 176 LEU A CA 1
ATOM 1349 C C . LEU A 1 176 ? 13.633 9.828 26.969 1 98.88 176 LEU A C 1
ATOM 1351 O O . LEU A 1 176 ? 13.367 8.641 27.141 1 98.88 176 LEU A O 1
ATOM 1355 N N . LEU A 1 177 ? 14.188 10.586 27.875 1 98.81 177 LEU A N 1
ATOM 1356 C CA . LEU A 1 177 ? 14.672 10.031 29.141 1 98.81 177 LEU A CA 1
ATOM 1357 C C . LEU A 1 177 ? 13.508 9.523 29.984 1 98.81 177 LEU A C 1
ATOM 1359 O O . LEU A 1 177 ? 13.594 8.445 30.578 1 98.81 177 LEU A O 1
ATOM 1363 N N . ARG A 1 178 ? 12.484 10.258 30.016 1 98.69 178 ARG A N 1
ATOM 1364 C CA . ARG A 1 178 ? 11.305 9.844 30.75 1 98.69 178 ARG A CA 1
ATOM 1365 C C . ARG A 1 178 ? 10.727 8.547 30.188 1 98.69 178 ARG A C 1
ATOM 1367 O O . ARG A 1 178 ? 10.375 7.641 30.953 1 98.69 178 ARG A O 1
ATOM 1374 N N . SER A 1 179 ? 10.57 8.484 28.938 1 98.75 179 SER A N 1
ATOM 1375 C CA . SER A 1 179 ? 10.023 7.309 28.281 1 98.75 179 SER A CA 1
ATOM 1376 C C . SER A 1 179 ? 10.867 6.074 28.547 1 98.75 179 SER A C 1
ATOM 1378 O O . SER A 1 179 ? 10.336 5.012 28.875 1 98.75 179 SER A O 1
ATOM 1380 N N . ASN A 1 180 ? 12.172 6.215 28.406 1 98.5 180 ASN A N 1
ATOM 1381 C CA . ASN A 1 180 ? 13.086 5.113 28.672 1 98.5 180 ASN A CA 1
ATOM 1382 C C . ASN A 1 180 ? 12.953 4.625 30.109 1 98.5 180 ASN A C 1
ATOM 1384 O O . ASN A 1 180 ? 12.945 3.42 30.375 1 98.5 180 ASN A O 1
ATOM 1388 N N . LYS A 1 181 ? 12.836 5.52 30.969 1 98.31 181 LYS A N 1
ATOM 1389 C CA . LYS A 1 181 ? 12.695 5.184 32.375 1 98.31 181 LYS A CA 1
ATOM 1390 C C . LYS A 1 181 ? 11.383 4.453 32.656 1 98.31 181 LYS A C 1
ATOM 1392 O O . LYS A 1 181 ? 11.32 3.59 33.531 1 98.31 181 LYS A O 1
ATOM 1397 N N . GLN A 1 182 ? 10.406 4.758 31.922 1 98.12 182 GLN A N 1
ATOM 1398 C CA . GLN A 1 182 ? 9.078 4.176 32.094 1 98.12 182 GLN A CA 1
ATOM 1399 C C . GLN A 1 182 ? 8.953 2.85 31.344 1 98.12 182 GLN A C 1
ATOM 1401 O O . GLN A 1 182 ? 7.875 2.26 31.297 1 98.12 182 GLN A O 1
ATOM 1406 N N . GLY A 1 183 ? 9.945 2.447 30.688 1 97.88 183 GLY A N 1
ATOM 1407 C CA . GLY A 1 183 ? 9.969 1.131 30.062 1 97.88 183 GLY A CA 1
ATOM 1408 C C . GLY A 1 183 ? 9.555 1.147 28.609 1 97.88 183 GLY A C 1
ATOM 1409 O O . GLY A 1 183 ? 9.188 0.112 28.047 1 97.88 183 GLY A O 1
ATOM 1410 N N . VAL A 1 184 ? 9.555 2.27 28 1 98.56 184 VAL A N 1
ATOM 1411 C CA . VAL A 1 184 ? 9.312 2.434 26.562 1 98.56 184 VAL A CA 1
ATOM 1412 C C . VAL A 1 184 ? 10.555 3.027 25.891 1 98.56 184 VAL A C 1
ATOM 1414 O O . VAL A 1 184 ? 10.641 4.242 25.703 1 98.56 184 VAL A O 1
ATOM 1417 N N . PRO A 1 185 ? 11.445 2.174 25.578 1 98.44 185 PRO A N 1
ATOM 1418 C CA . PRO A 1 185 ? 12.672 2.682 24.953 1 98.44 185 PRO A CA 1
ATOM 1419 C C . PRO A 1 185 ? 12.414 3.398 23.625 1 98.44 185 PRO A C 1
ATOM 1421 O O . PRO A 1 185 ? 11.664 2.895 22.797 1 98.44 185 PRO A O 1
ATOM 1424 N N . VAL A 1 186 ? 13.031 4.523 23.484 1 98.81 186 VAL A N 1
ATOM 1425 C CA . VAL A 1 186 ? 12.867 5.324 22.266 1 98.81 186 VAL A CA 1
ATOM 1426 C C . VAL A 1 186 ? 13.852 4.848 21.203 1 98.81 186 VAL A C 1
ATOM 1428 O O . VAL A 1 186 ? 15.039 4.676 21.469 1 98.81 186 VAL A O 1
ATOM 1431 N N . ARG A 1 187 ? 13.336 4.707 19.953 1 98.81 187 ARG A N 1
ATOM 1432 C CA . ARG A 1 187 ? 14.164 4.16 18.875 1 98.81 187 ARG A CA 1
ATOM 1433 C C . ARG A 1 187 ? 14.352 5.18 17.766 1 98.81 187 ARG A C 1
ATOM 1435 O O . ARG A 1 187 ? 15.258 5.039 16.938 1 98.81 187 ARG A O 1
ATOM 1442 N N . ALA A 1 188 ? 13.516 6.164 17.719 1 98.94 188 ALA A N 1
ATOM 1443 C CA . ALA A 1 188 ? 13.602 7.148 16.641 1 98.94 188 ALA A CA 1
ATOM 1444 C C . ALA A 1 188 ? 12.906 8.445 17.031 1 98.94 188 ALA A C 1
ATOM 1446 O O . ALA A 1 188 ? 12.172 8.5 18.016 1 98.94 188 ALA A O 1
ATOM 1447 N N . LEU A 1 189 ? 13.242 9.5 16.359 1 98.88 189 LEU A N 1
ATOM 1448 C CA . LEU A 1 189 ? 12.562 10.789 16.344 1 98.88 189 LEU A CA 1
ATOM 1449 C C . LEU A 1 189 ? 11.922 11.047 14.992 1 98.88 189 LEU A C 1
ATOM 1451 O O . LEU A 1 189 ? 12.586 10.984 13.953 1 98.88 189 LEU A O 1
ATOM 1455 N N . MET A 1 190 ? 10.562 11.211 14.961 1 98.88 190 MET A N 1
ATOM 1456 C CA . MET A 1 190 ? 9.828 11.602 13.766 1 98.88 190 MET A CA 1
ATOM 1457 C C . MET A 1 190 ? 9.695 13.117 13.68 1 98.88 190 MET A C 1
ATOM 1459 O O . MET A 1 190 ? 9.109 13.75 14.555 1 98.88 190 MET A O 1
ATOM 1463 N N . LEU A 1 191 ? 10.258 13.703 12.641 1 98.75 191 LEU A N 1
ATOM 1464 C CA . LEU A 1 191 ? 10.234 15.148 12.438 1 98.75 191 LEU A CA 1
ATOM 1465 C C . LEU A 1 191 ? 9.453 15.5 11.18 1 98.75 191 LEU A C 1
ATOM 1467 O O . LEU A 1 191 ? 9.758 15.016 10.086 1 98.75 191 LEU A O 1
ATOM 1471 N N . CYS A 1 192 ? 8.375 16.203 11.328 1 98.56 192 CYS A N 1
ATOM 1472 C CA . CYS A 1 192 ? 7.668 16.781 10.195 1 98.56 192 CYS A CA 1
ATOM 1473 C C . CYS A 1 192 ? 8.258 18.125 9.805 1 98.56 192 CYS A C 1
ATOM 1475 O O . CYS A 1 192 ? 8.047 19.125 10.492 1 98.56 192 CYS A O 1
ATOM 1477 N N . HIS A 1 193 ? 8.992 18.203 8.688 1 98.62 193 HIS A N 1
ATOM 1478 C CA . HIS A 1 193 ? 9.766 19.359 8.281 1 98.62 193 HIS A CA 1
ATOM 1479 C C . HIS A 1 193 ? 9.609 19.641 6.793 1 98.62 193 HIS A C 1
ATOM 1481 O O . HIS A 1 193 ? 10.148 18.906 5.961 1 98.62 193 HIS A O 1
ATOM 1487 N N . PRO A 1 194 ? 8.898 20.734 6.445 1 98.38 194 PRO A N 1
ATOM 1488 C CA . PRO A 1 194 ? 8.203 21.766 7.199 1 98.38 194 PRO A CA 1
ATOM 1489 C C . PRO A 1 194 ? 7.082 21.219 8.078 1 98.38 194 PRO A C 1
ATOM 1491 O O . PRO A 1 194 ? 6.57 20.125 7.82 1 98.38 194 PRO A O 1
ATOM 1494 N N . HIS A 1 195 ? 6.73 22.016 9.062 1 98.5 195 HIS A N 1
ATOM 1495 C CA . HIS A 1 195 ? 5.91 21.547 10.18 1 98.5 195 HIS A CA 1
ATOM 1496 C C . HIS A 1 195 ? 4.43 21.578 9.82 1 98.5 195 HIS A C 1
ATOM 1498 O O . HIS A 1 195 ? 3.93 22.578 9.297 1 98.5 195 HIS A O 1
ATOM 1504 N N . ASN A 1 196 ? 3.699 20.578 9.961 1 98.25 196 ASN A N 1
ATOM 1505 C CA . ASN A 1 196 ? 2.246 20.453 10.016 1 98.25 196 ASN A CA 1
ATOM 1506 C C . ASN A 1 196 ? 1.757 20.172 11.43 1 98.25 196 ASN A C 1
ATOM 1508 O O . ASN A 1 196 ? 2.064 19.125 12 1 98.25 196 ASN A O 1
ATOM 1512 N N . PRO A 1 197 ? 1.139 21.172 12 1 97.75 197 PRO A N 1
ATOM 1513 C CA . PRO A 1 197 ? 0.186 22.109 11.398 1 97.75 197 PRO A CA 1
ATOM 1514 C C . PRO A 1 197 ? 0.694 23.547 11.398 1 97.75 197 PRO A C 1
ATOM 1516 O O . PRO A 1 197 ? -0.01 24.453 10.945 1 97.75 197 PRO A O 1
ATOM 1519 N N . LEU A 1 198 ? 1.906 23.812 11.797 1 97.19 198 LEU A N 1
ATOM 1520 C CA . LEU A 1 198 ? 2.287 25.188 12.094 1 97.19 198 LEU A CA 1
ATOM 1521 C C . LEU A 1 198 ? 2.734 25.922 10.828 1 97.19 198 LEU A C 1
ATOM 1523 O O . LEU A 1 198 ? 2.836 27.141 10.812 1 97.19 198 LEU A O 1
ATOM 1527 N N . GLY A 1 199 ? 3.035 25.172 9.805 1 97.62 199 GLY A N 1
ATOM 1528 C CA . GLY A 1 199 ? 3.367 25.781 8.523 1 97.62 199 GLY A CA 1
ATOM 1529 C C . GLY A 1 199 ? 4.699 26.5 8.539 1 97.62 199 GLY A C 1
ATOM 1530 O O . GLY A 1 199 ? 4.855 27.531 7.875 1 97.62 199 GLY A O 1
ATOM 1531 N N . ARG A 1 200 ? 5.656 26 9.312 1 96.81 200 ARG A N 1
ATOM 1532 C CA . ARG A 1 200 ? 6.965 26.625 9.461 1 96.81 200 ARG A CA 1
ATOM 1533 C C . ARG A 1 200 ? 8.086 25.594 9.281 1 96.81 200 ARG A C 1
ATOM 1535 O O . ARG A 1 200 ? 7.859 24.391 9.43 1 96.81 200 ARG A O 1
ATOM 1542 N N . CYS A 1 201 ? 9.25 26.109 8.992 1 97.62 201 CYS A N 1
ATOM 1543 C CA . CYS A 1 201 ? 10.438 25.281 8.875 1 97.62 201 CYS A CA 1
ATOM 1544 C C . CYS A 1 201 ? 11.234 25.281 10.18 1 97.62 201 CYS A C 1
ATOM 1546 O O . CYS A 1 201 ? 11.086 26.188 11 1 97.62 201 CYS A O 1
ATOM 1548 N N . TYR A 1 202 ? 11.938 24.25 10.367 1 98.06 202 TYR A N 1
ATOM 1549 C CA . TYR A 1 202 ? 12.938 24.203 11.422 1 98.06 202 TYR A CA 1
ATOM 1550 C C . TYR A 1 202 ? 14.242 24.859 10.969 1 98.06 202 TYR A C 1
ATOM 1552 O O . TYR A 1 202 ? 14.797 24.484 9.938 1 98.06 202 TYR A O 1
ATOM 1560 N N . PRO A 1 203 ? 14.727 25.844 11.773 1 97.31 203 PRO A N 1
ATOM 1561 C CA . PRO A 1 203 ? 16.016 26.438 11.422 1 97.31 203 PRO A CA 1
ATOM 1562 C C . PRO A 1 203 ? 17.172 25.438 11.469 1 97.31 203 PRO A C 1
ATOM 1564 O O . PRO A 1 203 ? 17.094 24.438 12.18 1 97.31 203 PRO A O 1
ATOM 1567 N N . ARG A 1 204 ? 18.234 25.766 10.82 1 96.75 204 ARG A N 1
ATOM 1568 C CA . ARG A 1 204 ? 19.406 24.906 10.719 1 96.75 204 ARG A CA 1
ATOM 1569 C C . ARG A 1 204 ? 19.922 24.516 12.109 1 96.75 204 ARG A C 1
ATOM 1571 O O . ARG A 1 204 ? 20.25 23.344 12.344 1 96.75 204 ARG A O 1
ATOM 1578 N N . ASP A 1 205 ? 19.969 25.438 12.984 1 97.12 205 ASP A N 1
ATOM 1579 C CA . ASP A 1 205 ? 20.484 25.172 14.32 1 97.12 205 ASP A CA 1
ATOM 1580 C C . ASP A 1 205 ? 19.625 24.141 15.055 1 97.12 205 ASP A C 1
ATOM 1582 O O . ASP A 1 205 ? 20.141 23.312 15.805 1 97.12 205 ASP A O 1
ATOM 1586 N N . THR A 1 206 ? 18.328 24.266 14.867 1 98.31 206 THR A N 1
ATOM 1587 C CA . THR A 1 206 ? 17.422 23.281 15.461 1 98.31 206 THR A CA 1
ATOM 1588 C C . THR A 1 206 ? 17.672 21.891 14.883 1 98.31 206 THR A C 1
ATOM 1590 O O . THR A 1 206 ? 17.734 20.922 15.625 1 98.31 206 THR A O 1
ATOM 1593 N N . LEU A 1 207 ? 17.812 21.781 13.547 1 98.44 207 LEU A N 1
ATOM 1594 C CA . LEU A 1 207 ? 18.062 20.516 12.891 1 98.44 207 LEU A CA 1
ATOM 1595 C C . LEU A 1 207 ? 19.359 19.891 13.414 1 98.44 207 LEU A C 1
ATOM 1597 O O . LEU A 1 207 ? 19.391 18.688 13.734 1 98.44 207 LEU A O 1
ATOM 1601 N N . ILE A 1 208 ? 20.391 20.703 13.531 1 98.12 208 ILE A N 1
ATOM 1602 C CA . ILE A 1 208 ? 21.672 20.219 14.023 1 98.12 208 ILE A CA 1
ATOM 1603 C C . ILE A 1 208 ? 21.531 19.734 15.461 1 98.12 208 ILE A C 1
ATOM 1605 O O . ILE A 1 208 ? 22.078 18.688 15.828 1 98.12 208 ILE A O 1
ATOM 1609 N N . GLY A 1 209 ? 20.844 20.516 16.281 1 98.56 209 GLY A N 1
ATOM 1610 C CA . GLY A 1 209 ? 20.594 20.109 17.641 1 98.56 209 GLY A CA 1
ATOM 1611 C C . GLY A 1 209 ? 19.891 18.766 17.75 1 98.56 209 GLY A C 1
ATOM 1612 O O . GLY A 1 209 ? 20.25 17.922 18.578 1 98.56 209 GLY A O 1
ATOM 1613 N N . LEU A 1 210 ? 18.875 18.562 16.953 1 98.69 210 LEU A N 1
ATOM 1614 C CA . LEU A 1 210 ? 18.125 17.312 16.953 1 98.69 210 LEU A CA 1
ATOM 1615 C C . LEU A 1 210 ? 18.984 16.172 16.438 1 98.69 210 LEU A C 1
ATOM 1617 O O . LEU A 1 210 ? 18.891 15.047 16.938 1 98.69 210 LEU A O 1
ATOM 1621 N N . MET A 1 211 ? 19.797 16.422 15.422 1 98.5 211 MET A N 1
ATOM 1622 C CA . MET A 1 211 ? 20.734 15.414 14.922 1 98.5 211 MET A CA 1
ATOM 1623 C C . MET A 1 211 ? 21.703 14.984 16.016 1 98.5 211 MET A C 1
ATOM 1625 O O . MET A 1 211 ? 21.969 13.797 16.188 1 98.5 211 MET A O 1
ATOM 1629 N N . ARG A 1 212 ? 22.219 15.945 16.75 1 98.5 212 ARG A N 1
ATOM 1630 C CA . ARG A 1 212 ? 23.141 15.641 17.828 1 98.5 212 ARG A CA 1
ATOM 1631 C C . ARG A 1 212 ? 22.453 14.828 18.922 1 98.5 212 ARG A C 1
ATOM 1633 O O . ARG A 1 212 ? 23.062 13.938 19.516 1 98.5 212 ARG A O 1
ATOM 1640 N N . LEU A 1 213 ? 21.234 15.188 19.203 1 98.69 213 LEU A N 1
ATOM 1641 C CA . LEU A 1 213 ? 20.453 14.422 20.172 1 98.69 213 LEU A CA 1
ATOM 1642 C C . LEU A 1 213 ? 20.328 12.969 19.734 1 98.69 213 LEU A C 1
ATOM 1644 O O . LEU A 1 213 ? 20.547 12.055 20.531 1 98.69 213 LEU A O 1
ATOM 1648 N N . CYS A 1 214 ? 19.969 12.75 18.469 1 98.38 214 CYS A N 1
ATOM 1649 C CA . CYS A 1 214 ? 19.844 11.398 17.922 1 98.38 214 CYS A CA 1
ATOM 1650 C C . CYS A 1 214 ? 21.172 10.656 18 1 98.38 214 CYS A C 1
ATOM 1652 O O . CYS A 1 214 ? 21.203 9.469 18.344 1 98.38 214 CYS A O 1
ATOM 1654 N N . GLN A 1 215 ? 22.25 11.312 17.734 1 97.88 215 GLN A N 1
ATOM 1655 C CA . GLN A 1 215 ? 23.578 10.727 17.844 1 97.88 215 GLN A CA 1
ATOM 1656 C C . GLN A 1 215 ? 23.891 10.328 19.297 1 97.88 215 GLN A C 1
ATOM 1658 O O . GLN A 1 215 ? 24.344 9.211 19.547 1 97.88 215 GLN A O 1
ATOM 1663 N N . LYS A 1 216 ? 23.672 11.242 20.172 1 98.19 216 LYS A N 1
ATOM 1664 C CA . LYS A 1 216 ? 23.969 11.039 21.594 1 98.19 216 LYS A CA 1
ATOM 1665 C C . LYS A 1 216 ? 23.297 9.781 22.125 1 98.19 216 LYS A C 1
ATOM 1667 O O . LYS A 1 216 ? 23.922 9.008 22.859 1 98.19 216 LYS A O 1
ATOM 1672 N N . TYR A 1 217 ? 22.094 9.57 21.688 1 98.38 217 TYR A N 1
ATOM 1673 C CA . TYR A 1 217 ? 21.328 8.461 22.266 1 98.38 217 TYR A CA 1
ATOM 1674 C C . TYR A 1 217 ? 21.219 7.312 21.266 1 98.38 217 TYR A C 1
ATOM 1676 O O . TYR A 1 217 ? 20.531 6.32 21.531 1 98.38 217 TYR A O 1
ATOM 1684 N N . GLN A 1 218 ? 21.828 7.504 20.156 1 97.75 218 GLN A N 1
ATOM 1685 C CA . GLN A 1 218 ? 21.891 6.473 19.125 1 97.75 218 GLN A CA 1
ATOM 1686 C C . GLN A 1 218 ? 20.5 6.031 18.688 1 97.75 218 GLN A C 1
ATOM 1688 O O . GLN A 1 218 ? 20.203 4.836 18.672 1 97.75 218 GLN A O 1
ATOM 1693 N N . ILE A 1 219 ? 19.641 6.98 18.391 1 98.44 219 ILE A N 1
ATOM 1694 C CA . ILE A 1 219 ? 18.312 6.723 17.844 1 98.44 219 ILE A CA 1
ATOM 1695 C C . ILE A 1 219 ? 18.234 7.277 16.422 1 98.44 219 ILE A C 1
ATOM 1697 O O . ILE A 1 219 ? 19.047 8.109 16.031 1 98.44 219 ILE A O 1
ATOM 1701 N N . HIS A 1 220 ? 17.297 6.77 15.633 1 98.69 220 HIS A N 1
ATOM 1702 C CA . HIS A 1 220 ? 17.156 7.188 14.242 1 98.69 220 HIS A CA 1
ATOM 1703 C C . HIS A 1 220 ? 16.438 8.531 14.141 1 98.69 220 HIS A C 1
ATOM 1705 O O . HIS A 1 220 ? 15.578 8.844 14.969 1 98.69 220 HIS A O 1
ATOM 1711 N N . LEU A 1 221 ? 16.828 9.359 13.203 1 98.62 221 LEU A N 1
ATOM 1712 C CA . LEU A 1 221 ? 16.094 10.539 12.773 1 98.62 221 LEU A CA 1
ATOM 1713 C C . LEU A 1 221 ? 15.32 10.258 11.484 1 98.62 221 LEU A C 1
ATOM 1715 O O . LEU A 1 221 ? 15.93 9.977 10.445 1 98.62 221 LEU A O 1
ATOM 1719 N N . ILE A 1 222 ? 14.055 10.25 11.555 1 98.88 222 ILE A N 1
ATOM 1720 C CA . ILE A 1 222 ? 13.195 10.203 10.383 1 98.88 222 ILE A CA 1
ATOM 1721 C C . ILE A 1 222 ? 12.656 11.594 10.078 1 98.88 222 ILE A C 1
ATOM 1723 O O . ILE A 1 222 ? 11.82 12.125 10.812 1 98.88 222 ILE A O 1
ATOM 1727 N N . SER A 1 223 ? 13.109 12.195 9.031 1 98.81 223 SER A N 1
ATOM 1728 C CA . SER A 1 223 ? 12.664 13.531 8.641 1 98.81 223 SER A CA 1
ATOM 1729 C C . SER A 1 223 ? 11.68 13.469 7.484 1 98.81 223 SER A C 1
ATOM 1731 O O . SER A 1 223 ? 12.062 13.188 6.348 1 98.81 223 SER A O 1
ATOM 1733 N N . ASP A 1 224 ? 10.406 13.695 7.773 1 98.88 224 ASP A N 1
ATOM 1734 C CA . ASP A 1 224 ? 9.383 13.812 6.738 1 98.88 224 ASP A CA 1
ATOM 1735 C C . ASP A 1 224 ? 9.406 15.195 6.102 1 98.88 224 ASP A C 1
ATOM 1737 O O . ASP A 1 224 ? 8.914 16.172 6.691 1 98.88 224 ASP A O 1
ATOM 1741 N N . GLU A 1 225 ? 9.914 15.234 4.891 1 98.88 225 GLU A N 1
ATOM 1742 C CA . GLU A 1 225 ? 10.109 16.516 4.211 1 98.88 225 GLU A CA 1
ATOM 1743 C C . GLU A 1 225 ? 9.18 16.641 3.004 1 98.88 225 GLU A C 1
ATOM 1745 O O . GLU A 1 225 ? 9.578 17.156 1.96 1 98.88 225 GLU A O 1
ATOM 1750 N N . ILE A 1 226 ? 7.98 16.219 3.195 1 98.62 226 ILE A N 1
ATOM 1751 C CA . ILE A 1 226 ? 6.996 16.094 2.125 1 98.62 226 ILE A CA 1
ATOM 1752 C C . ILE A 1 226 ? 6.578 17.484 1.646 1 98.62 226 ILE A C 1
ATOM 1754 O O . ILE A 1 226 ? 6.066 17.625 0.534 1 98.62 226 ILE A O 1
ATOM 1758 N N . TYR A 1 227 ? 6.805 18.547 2.43 1 98.75 227 TYR A N 1
ATOM 1759 C CA . TYR A 1 227 ? 6.441 19.922 2.074 1 98.75 227 TYR A CA 1
ATOM 1760 C C . TYR A 1 227 ? 7.668 20.719 1.635 1 98.75 227 TYR A C 1
ATOM 1762 O O . TYR A 1 227 ? 7.641 21.953 1.604 1 98.75 227 TYR A O 1
ATOM 1770 N N . ALA A 1 228 ? 8.734 20.078 1.248 1 98.62 228 ALA A N 1
ATOM 1771 C CA . ALA A 1 228 ? 10.055 20.672 1.052 1 98.62 228 ALA A CA 1
ATOM 1772 C C . ALA A 1 228 ? 9.992 21.812 0.039 1 98.62 228 ALA A C 1
ATOM 1774 O O . ALA A 1 228 ? 10.695 22.828 0.186 1 98.62 228 ALA A O 1
ATOM 1775 N N . LEU A 1 229 ? 9.141 21.688 -0.946 1 98.56 229 LEU A N 1
ATOM 1776 C CA . LEU A 1 229 ? 9.133 22.672 -2.025 1 98.56 229 LEU A CA 1
ATOM 1777 C C . LEU A 1 229 ? 7.922 23.594 -1.906 1 98.56 229 LEU A C 1
ATOM 1779 O O . LEU A 1 229 ? 7.738 24.484 -2.729 1 98.56 229 LEU A O 1
ATOM 1783 N N . SER A 1 230 ? 7.133 23.344 -0.924 1 98.62 230 SER A N 1
ATOM 1784 C CA . SER A 1 230 ? 5.988 24.203 -0.64 1 98.62 230 SER A CA 1
ATOM 1785 C C . SER A 1 230 ? 6.371 25.344 0.305 1 98.62 230 SER A C 1
ATOM 1787 O O . SER A 1 230 ? 5.758 25.516 1.361 1 98.62 230 SER A O 1
ATOM 1789 N N . ILE A 1 231 ? 7.398 26.078 -0.056 1 98.25 231 ILE A N 1
ATOM 1790 C CA . ILE A 1 231 ? 7.895 27.25 0.667 1 98.25 231 ILE A CA 1
ATOM 1791 C C . ILE A 1 231 ? 7.508 28.516 -0.083 1 98.25 231 ILE A C 1
ATOM 1793 O O . ILE A 1 231 ? 7.434 28.516 -1.314 1 98.25 231 ILE A O 1
ATOM 1797 N N . TRP A 1 232 ? 7.266 29.547 0.617 1 97.44 232 TRP A N 1
ATOM 1798 C CA . TRP A 1 232 ? 6.77 30.766 -0.019 1 97.44 232 TRP A CA 1
ATOM 1799 C C . TRP A 1 232 ? 7.02 31.984 0.864 1 97.44 232 TRP A C 1
ATOM 1801 O O . TRP A 1 232 ? 7.32 31.844 2.053 1 97.44 232 TRP A O 1
ATOM 1811 N N . LYS A 1 233 ? 6.938 33.156 0.275 1 95.12 233 LYS A N 1
ATOM 1812 C CA . LYS A 1 233 ? 7.18 34.406 0.986 1 95.12 233 LYS A CA 1
ATOM 1813 C C . LYS A 1 233 ? 5.93 34.875 1.721 1 95.12 233 LYS A C 1
ATOM 1815 O O . LYS A 1 233 ? 4.863 35.031 1.115 1 95.12 233 LYS A O 1
ATOM 1820 N N . ASN A 1 234 ? 6.059 34.969 2.992 1 96.5 234 ASN A N 1
ATOM 1821 C CA . ASN A 1 234 ? 5 35.562 3.799 1 96.5 234 ASN A CA 1
ATOM 1822 C C . ASN A 1 234 ? 5.035 37.094 3.729 1 96.5 234 ASN A C 1
ATOM 1824 O O . ASN A 1 234 ? 5.973 37.719 4.227 1 96.5 234 ASN A O 1
ATOM 1828 N N . THR A 1 235 ? 3.996 37.719 3.178 1 94.38 235 THR A N 1
ATOM 1829 C CA . THR A 1 235 ? 4.02 39.156 2.9 1 94.38 235 THR A CA 1
ATOM 1830 C C . THR A 1 235 ? 3.016 39.875 3.783 1 94.38 235 THR A C 1
ATOM 1832 O O . THR A 1 235 ? 2.902 41.094 3.711 1 94.38 235 THR A O 1
ATOM 1835 N N . VAL A 1 236 ? 2.389 39.156 4.598 1 96.25 236 VAL A N 1
ATOM 1836 C CA . VAL A 1 236 ? 1.249 39.812 5.238 1 96.25 236 VAL A CA 1
ATOM 1837 C C . VAL A 1 236 ? 1.457 39.844 6.75 1 96.25 236 VAL A C 1
ATOM 1839 O O . VAL A 1 236 ? 0.998 40.781 7.426 1 96.25 236 VAL A O 1
ATOM 1842 N N . ASP A 1 237 ? 2.16 38.875 7.297 1 95.12 237 ASP A N 1
ATOM 1843 C CA . ASP A 1 237 ? 2.355 38.844 8.742 1 95.12 237 ASP A CA 1
ATOM 1844 C C . ASP A 1 237 ? 3.447 39.812 9.172 1 95.12 237 ASP A C 1
ATOM 1846 O O . ASP A 1 237 ? 4.457 39.969 8.484 1 95.12 237 ASP A O 1
ATOM 1850 N N . ASP A 1 238 ? 3.201 40.5 10.211 1 88.19 238 ASP A N 1
ATOM 1851 C CA . ASP A 1 238 ? 4.199 41.375 10.812 1 88.19 238 ASP A CA 1
ATOM 1852 C C . ASP A 1 238 ? 5.055 40.625 11.82 1 88.19 238 ASP A C 1
ATOM 1854 O O . ASP A 1 238 ? 4.68 40.469 12.992 1 88.19 238 ASP A O 1
ATOM 1858 N N . ILE A 1 239 ? 6.102 40.125 11.297 1 83.19 239 ILE A N 1
ATOM 1859 C CA . ILE A 1 239 ? 6.965 39.375 12.188 1 83.19 239 ILE A CA 1
ATOM 1860 C C . ILE A 1 239 ? 8.312 40.094 12.344 1 83.19 239 ILE A C 1
ATOM 1862 O O . ILE A 1 239 ? 8.797 40.719 11.398 1 83.19 239 ILE A O 1
ATOM 1866 N N . ALA A 1 240 ? 8.852 40.156 13.562 1 77.06 240 ALA A N 1
ATOM 1867 C CA . ALA A 1 240 ? 10.07 40.875 13.898 1 77.06 240 ALA A CA 1
ATOM 1868 C C . ALA A 1 240 ? 11.273 40.312 13.148 1 77.06 240 ALA A C 1
ATOM 1870 O O . ALA A 1 240 ? 12.133 41.062 12.688 1 77.06 240 ALA A O 1
ATOM 1871 N N . HIS A 1 241 ? 11.289 38.969 13.078 1 77.88 241 HIS A N 1
ATOM 1872 C CA . HIS A 1 241 ? 12.383 38.281 12.391 1 77.88 241 HIS A CA 1
ATOM 1873 C C . HIS A 1 241 ? 11.859 37.312 11.359 1 77.88 241 HIS A C 1
ATOM 1875 O O . HIS A 1 241 ? 10.883 36.594 11.617 1 77.88 241 HIS A O 1
ATOM 1881 N N . GLU A 1 242 ? 12.555 37.406 10.281 1 80.38 242 GLU A N 1
ATOM 1882 C CA . GLU A 1 242 ? 12.188 36.469 9.211 1 80.38 242 GLU A CA 1
ATOM 1883 C C . GLU A 1 242 ? 12.367 35.031 9.656 1 80.38 242 GLU A C 1
ATOM 1885 O O . GLU A 1 242 ? 13.336 34.688 10.336 1 80.38 242 GLU A O 1
ATOM 1890 N N . ARG A 1 243 ? 11.391 34.25 9.305 1 88.5 243 ARG A N 1
ATOM 1891 C CA . ARG A 1 243 ? 11.477 32.844 9.641 1 88.5 243 ARG A CA 1
ATOM 1892 C C . ARG A 1 243 ? 12.422 32.094 8.688 1 88.5 243 ARG A C 1
ATOM 1894 O O . ARG A 1 243 ? 12.586 32.5 7.539 1 88.5 243 ARG A O 1
ATOM 1901 N N . ALA A 1 244 ? 13 31.078 9.242 1 91.56 244 ALA A N 1
ATOM 1902 C CA . ALA A 1 244 ? 13.93 30.266 8.453 1 91.56 244 ALA A CA 1
ATOM 1903 C C . ALA A 1 244 ? 13.227 29.625 7.266 1 91.56 244 ALA A C 1
ATOM 1905 O O . ALA A 1 244 ? 12.07 29.203 7.371 1 91.56 244 ALA A O 1
ATOM 1906 N N . GLY A 1 245 ? 13.922 29.641 6.117 1 94.88 245 GLY A N 1
ATOM 1907 C CA . GLY A 1 245 ? 13.461 28.828 4.992 1 94.88 245 GLY A CA 1
ATOM 1908 C C . GLY A 1 245 ? 13.719 27.344 5.172 1 94.88 245 GLY A C 1
ATOM 1909 O O . GLY A 1 245 ? 14.125 26.906 6.25 1 94.88 245 GLY A O 1
ATOM 1910 N N . PHE A 1 246 ? 13.469 26.594 4.148 1 98 246 PHE A N 1
ATOM 1911 C CA . PHE A 1 246 ? 13.648 25.141 4.211 1 98 246 PHE A CA 1
ATOM 1912 C C . PHE A 1 246 ? 15.094 24.766 3.938 1 98 246 PHE A C 1
ATOM 1914 O O . PHE A 1 246 ? 15.719 25.297 3.021 1 98 246 PHE A O 1
ATOM 1921 N N . GLU A 1 247 ? 15.594 23.984 4.754 1 97.81 247 GLU A N 1
ATOM 1922 C CA . GLU A 1 247 ? 16.844 23.281 4.551 1 97.81 247 GLU A CA 1
ATOM 1923 C C . GLU A 1 247 ? 16.703 21.797 4.906 1 97.81 247 GLU A C 1
ATOM 1925 O O . GLU A 1 247 ? 16.359 21.453 6.039 1 97.81 247 GLU A O 1
ATOM 1930 N N . SER A 1 248 ? 16.969 20.922 3.926 1 98.38 248 SER A N 1
ATOM 1931 C CA . SER A 1 248 ? 16.859 19.5 4.184 1 98.38 248 SER A CA 1
ATOM 1932 C C . SER A 1 248 ? 17.953 19.031 5.145 1 98.38 248 SER A C 1
ATOM 1934 O O . SER A 1 248 ? 19.062 19.547 5.129 1 98.38 248 SER A O 1
ATOM 1936 N N . VAL A 1 249 ? 17.656 17.984 5.902 1 97.94 249 VAL A N 1
ATOM 1937 C CA . VAL A 1 249 ? 18.688 17.375 6.738 1 97.94 249 VAL A CA 1
ATOM 1938 C C . VAL A 1 249 ? 19.781 16.781 5.859 1 97.94 249 VAL A C 1
ATOM 1940 O O . VAL A 1 249 ? 20.922 16.625 6.293 1 97.94 249 VAL A O 1
ATOM 1943 N N . LEU A 1 250 ? 19.469 16.484 4.617 1 97.19 250 LEU A N 1
ATOM 1944 C CA . LEU A 1 250 ? 20.422 15.922 3.668 1 97.19 250 LEU A CA 1
ATOM 1945 C C . LEU A 1 250 ? 21.453 16.953 3.264 1 97.19 250 LEU A C 1
ATOM 1947 O O . LEU A 1 250 ? 22.5 16.609 2.711 1 97.19 250 LEU A O 1
ATOM 1951 N N . SER A 1 251 ? 21.156 18.188 3.467 1 96.75 251 SER A N 1
ATOM 1952 C CA . SER A 1 251 ? 22.078 19.25 3.084 1 96.75 251 SER A CA 1
ATOM 1953 C C . SER A 1 251 ? 23.031 19.578 4.219 1 96.75 251 SER A C 1
ATOM 1955 O O . SER A 1 251 ? 23.938 20.406 4.055 1 96.75 251 SER A O 1
ATOM 1957 N N . ILE A 1 252 ? 22.781 19.031 5.324 1 94.19 252 ILE A N 1
ATOM 1958 C CA . ILE A 1 252 ? 23.625 19.266 6.488 1 94.19 252 ILE A CA 1
ATOM 1959 C C . ILE A 1 252 ? 24.719 18.203 6.566 1 94.19 252 ILE A C 1
ATOM 1961 O O . ILE A 1 252 ? 24.422 17.016 6.68 1 94.19 252 ILE A O 1
ATOM 1965 N N . SER A 1 253 ? 25.891 18.656 6.148 1 75.56 253 SER A N 1
ATOM 1966 C CA . SER A 1 253 ? 27.047 17.75 6.102 1 75.56 253 SER A CA 1
ATOM 1967 C C . SER A 1 253 ? 27.625 17.531 7.492 1 75.56 253 SER A C 1
ATOM 1969 O O . SER A 1 253 ? 27.625 18.438 8.32 1 75.56 253 SER A O 1
ATOM 1971 N N . GLY A 1 254 ? 27.797 16.312 7.887 1 72.56 254 GLY A N 1
ATOM 1972 C CA . GLY A 1 254 ? 28.734 16.219 9 1 72.56 254 GLY A CA 1
ATOM 1973 C C . GLY A 1 254 ? 28.688 14.875 9.703 1 72.56 254 GLY A C 1
ATOM 1974 O O . GLY A 1 254 ? 27.734 14.594 10.453 1 72.56 254 GLY A O 1
ATOM 1975 N N . LYS A 1 255 ? 29.531 14.125 9.352 1 78.88 255 LYS A N 1
ATOM 1976 C CA . LYS A 1 255 ? 29.734 12.852 10.031 1 78.88 255 LYS A CA 1
ATOM 1977 C C . LYS A 1 255 ? 30 13.055 11.516 1 78.88 255 LYS A C 1
ATOM 1979 O O . LYS A 1 255 ? 29.797 12.148 12.328 1 78.88 255 LYS A O 1
ATOM 1984 N N . ASP A 1 256 ? 30.344 14.359 11.812 1 90.56 256 ASP A N 1
ATOM 1985 C CA . ASP A 1 256 ? 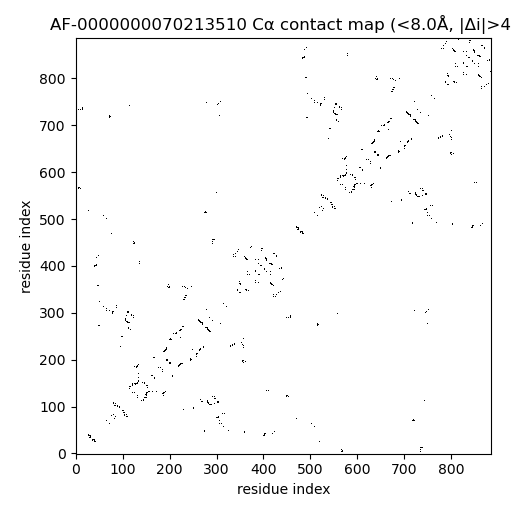30.672 14.664 13.203 1 90.56 256 ASP A CA 1
ATOM 1986 C C . ASP A 1 256 ? 29.422 15.047 13.984 1 90.56 256 ASP A C 1
ATOM 1988 O O . ASP A 1 256 ? 29.438 15.109 15.219 1 90.56 256 ASP A O 1
ATOM 1992 N N . ILE A 1 257 ? 28.359 15.227 13.234 1 96.31 257 ILE A N 1
ATOM 1993 C CA . ILE A 1 257 ? 27.125 15.641 13.883 1 96.31 257 ILE A CA 1
ATOM 1994 C C . ILE A 1 257 ? 26.281 14.406 14.219 1 96.31 257 ILE A C 1
ATOM 1996 O O . ILE A 1 257 ? 25.797 14.266 15.344 1 96.31 257 ILE A O 1
ATOM 2000 N N . ILE A 1 258 ? 26.188 13.516 13.242 1 96.88 258 ILE A N 1
ATOM 2001 C CA . ILE A 1 258 ? 25.375 12.312 13.422 1 96.88 258 ILE A CA 1
ATOM 2002 C C . ILE A 1 258 ? 25.875 11.219 12.477 1 96.88 258 ILE A C 1
ATOM 2004 O O . ILE A 1 258 ? 26.266 11.492 11.344 1 96.88 258 ILE A O 1
ATOM 2008 N N . ASP A 1 259 ? 25.922 10 13 1 96.19 259 ASP A N 1
ATOM 2009 C CA . ASP A 1 259 ? 26.141 8.852 12.117 1 96.19 259 ASP A CA 1
ATOM 2010 C C . ASP A 1 259 ? 25.109 8.836 10.984 1 96.19 259 ASP A C 1
ATOM 2012 O O . ASP A 1 259 ? 23.906 8.711 11.227 1 96.19 259 ASP A O 1
ATOM 2016 N N . PRO A 1 260 ? 25.562 8.914 9.766 1 95.25 260 PRO A N 1
ATOM 2017 C CA . PRO A 1 260 ? 24.641 9 8.641 1 95.25 260 PRO A CA 1
ATOM 2018 C C . PRO A 1 260 ? 23.688 7.805 8.547 1 95.25 260 PRO A C 1
ATOM 2020 O O . PRO A 1 260 ? 22.625 7.906 7.957 1 95.25 260 PRO A O 1
ATOM 2023 N N . SER A 1 261 ? 24.062 6.672 9.117 1 96 261 SER A N 1
ATOM 2024 C CA . SER A 1 261 ? 23.219 5.488 9.07 1 96 261 SER A CA 1
ATOM 2025 C C . SER A 1 261 ? 21.953 5.668 9.922 1 96 261 SER A C 1
ATOM 2027 O O . SER A 1 261 ? 21.016 4.895 9.805 1 96 261 SER A O 1
ATOM 2029 N N . LEU A 1 262 ? 21.875 6.754 10.719 1 97.44 262 LEU A N 1
ATOM 2030 C CA . LEU A 1 262 ? 20.75 7.023 11.594 1 97.44 262 LEU A CA 1
ATOM 2031 C C . LEU A 1 262 ? 19.766 7.984 10.93 1 97.44 262 LEU A C 1
ATOM 2033 O O . LEU A 1 262 ? 18.703 8.281 11.484 1 97.44 262 LEU A O 1
ATOM 2037 N N . VAL A 1 263 ? 20.047 8.414 9.695 1 97.44 263 VAL A N 1
ATOM 2038 C CA . VAL A 1 263 ? 19.266 9.484 9.078 1 97.44 263 VAL A CA 1
ATOM 2039 C C . VAL A 1 263 ? 18.453 8.922 7.914 1 97.44 263 VAL A C 1
ATOM 2041 O O . VAL A 1 263 ? 19.016 8.328 6.988 1 97.44 263 VAL A O 1
ATOM 2044 N N . HIS A 1 264 ? 17.172 9.094 7.957 1 98.5 264 HIS A N 1
ATOM 2045 C CA . HIS A 1 264 ? 16.219 8.711 6.914 1 98.5 264 HIS A CA 1
ATOM 2046 C C . HIS A 1 264 ? 15.305 9.875 6.547 1 98.5 264 HIS A C 1
ATOM 2048 O O . HIS A 1 264 ? 14.75 10.539 7.426 1 98.5 264 HIS A O 1
ATOM 2054 N N . VAL A 1 265 ? 15.172 10.125 5.254 1 98.75 265 VAL A N 1
ATOM 2055 C CA . VAL A 1 265 ? 14.344 11.227 4.777 1 98.75 265 VAL A CA 1
ATOM 2056 C C . VAL A 1 265 ? 13.164 10.68 3.973 1 98.75 265 VAL A C 1
ATOM 2058 O O . VAL A 1 265 ? 13.32 9.727 3.205 1 98.75 265 VAL A O 1
ATOM 2061 N N . LEU A 1 266 ? 12 11.227 4.211 1 98.94 266 LEU A N 1
ATOM 2062 C CA . LEU A 1 266 ? 10.797 10.883 3.465 1 98.94 266 LEU A CA 1
ATOM 2063 C C . LEU A 1 266 ? 10.352 12.047 2.584 1 98.94 266 LEU A C 1
ATOM 2065 O O . LEU A 1 266 ? 10.445 13.203 2.988 1 98.94 266 LEU A O 1
ATOM 2069 N N . TRP A 1 267 ? 9.891 11.719 1.422 1 98.88 267 TRP A N 1
ATOM 2070 C CA . TRP A 1 267 ? 9.305 12.68 0.495 1 98.88 267 TRP A CA 1
ATOM 2071 C C . TRP A 1 267 ? 8.273 12.008 -0.405 1 98.88 267 TRP A C 1
ATOM 2073 O O . TRP A 1 267 ? 8.188 10.781 -0.452 1 98.88 267 TRP A O 1
ATOM 2083 N N . GLY A 1 268 ? 7.457 12.742 -1.101 1 98.69 268 GLY A N 1
ATOM 2084 C CA . GLY A 1 268 ? 6.48 12.266 -2.066 1 98.69 268 GLY A CA 1
ATOM 2085 C C . GLY A 1 268 ? 5.883 13.375 -2.908 1 98.69 268 GLY A C 1
ATOM 2086 O O . GLY A 1 268 ? 6.156 14.555 -2.674 1 98.69 268 GLY A O 1
ATOM 2087 N N . VAL A 1 269 ? 5.027 13.016 -3.82 1 98.56 269 VAL A N 1
ATOM 2088 C CA . VAL A 1 269 ? 4.535 14 -4.777 1 98.56 269 VAL A CA 1
ATOM 2089 C C . VAL A 1 269 ? 3.209 14.578 -4.293 1 98.56 269 VAL A C 1
ATOM 2091 O O . VAL A 1 269 ? 2.709 15.555 -4.855 1 98.56 269 VAL A O 1
ATOM 2094 N N . SER A 1 270 ? 2.678 14.102 -3.227 1 98.25 270 SER A N 1
ATOM 2095 C CA . SER A 1 270 ? 1.322 14.422 -2.787 1 98.25 270 SER A CA 1
ATOM 2096 C C . SER A 1 270 ? 1.182 15.906 -2.457 1 98.25 270 SER A C 1
ATOM 2098 O O . SER A 1 270 ? 0.137 16.5 -2.715 1 98.25 270 SER A O 1
ATOM 2100 N N . LYS A 1 271 ? 2.246 16.484 -1.853 1 98.5 271 LYS A N 1
ATOM 2101 C CA . LYS A 1 271 ? 2.074 17.812 -1.295 1 98.5 271 LYS A CA 1
ATOM 2102 C C . LYS A 1 271 ? 2.77 18.875 -2.158 1 98.5 271 LYS A C 1
ATOM 2104 O O . LYS A 1 271 ? 2.135 19.812 -2.625 1 98.5 271 LYS A O 1
ATOM 2109 N N . ASP A 1 272 ? 3.977 18.641 -2.498 1 98.5 272 ASP A N 1
ATOM 2110 C CA . ASP A 1 272 ? 4.723 19.594 -3.32 1 98.5 272 ASP A CA 1
ATOM 2111 C C . ASP A 1 272 ? 4.105 19.719 -4.711 1 98.5 272 ASP A C 1
ATOM 2113 O O . ASP A 1 272 ? 4.18 20.781 -5.332 1 98.5 272 ASP A O 1
ATOM 2117 N N . PHE A 1 273 ? 3.414 18.688 -5.148 1 98.56 273 PHE A N 1
ATOM 2118 C CA . PHE A 1 273 ? 2.867 18.719 -6.5 1 98.56 273 PHE A CA 1
ATOM 2119 C C . PHE A 1 273 ? 1.348 18.609 -6.473 1 98.56 273 PHE A C 1
ATOM 2121 O O . PHE A 1 273 ? 0.713 18.453 -7.516 1 98.56 273 PHE A O 1
ATOM 2128 N N . GLY A 1 274 ? 0.769 18.688 -5.262 1 97.88 274 GLY A N 1
ATOM 2129 C CA . GLY A 1 274 ? -0.679 18.609 -5.156 1 97.88 274 GLY A CA 1
ATOM 2130 C C . GLY A 1 274 ? -1.252 17.344 -5.758 1 97.88 274 GLY A C 1
ATOM 2131 O O . GLY A 1 274 ? -2.314 17.375 -6.387 1 97.88 274 GLY A O 1
ATOM 2132 N N . ALA A 1 275 ? -0.555 16.281 -5.641 1 98 275 ALA A N 1
ATOM 2133 C CA . ALA A 1 275 ? -0.914 15.031 -6.316 1 98 275 ALA A CA 1
ATOM 2134 C C . ALA A 1 275 ? -1.231 13.93 -5.309 1 98 275 ALA A C 1
ATOM 2136 O O . ALA A 1 275 ? -0.686 12.828 -5.391 1 98 275 ALA A O 1
ATOM 2137 N N . ASN A 1 276 ? -2.139 14.242 -4.355 1 96.75 276 ASN A N 1
ATOM 2138 C CA . ASN A 1 276 ? -2.48 13.32 -3.273 1 96.75 276 ASN A CA 1
ATOM 2139 C C . ASN A 1 276 ? -2.959 11.977 -3.812 1 96.75 276 ASN A C 1
ATOM 2141 O O . ASN A 1 276 ? -2.627 10.93 -3.26 1 96.75 276 ASN A O 1
ATOM 2145 N N . GLY A 1 277 ? -3.717 12.008 -4.91 1 97.12 277 GLY A N 1
ATOM 2146 C CA . GLY A 1 277 ? -4.34 10.805 -5.438 1 97.12 277 GLY A CA 1
ATOM 2147 C C . GLY A 1 277 ? -3.41 9.984 -6.316 1 97.12 277 GLY A C 1
ATOM 2148 O O . GLY A 1 277 ? -3.693 8.82 -6.617 1 97.12 277 GLY A O 1
ATOM 2149 N N . ILE A 1 278 ? -2.242 10.508 -6.734 1 97.38 278 ILE A N 1
ATOM 2150 C CA . ILE A 1 278 ? -1.292 9.812 -7.594 1 97.38 278 ILE A CA 1
ATOM 2151 C C . ILE A 1 278 ? -0.562 8.742 -6.793 1 97.38 278 ILE A C 1
ATOM 2153 O O . ILE A 1 278 ? -0.169 7.707 -7.34 1 97.38 278 ILE A O 1
ATOM 2157 N N . ARG A 1 279 ? -0.412 8.945 -5.477 1 97.62 279 ARG A N 1
ATOM 2158 C CA . ARG A 1 279 ? 0.037 7.973 -4.488 1 97.62 279 ARG A CA 1
ATOM 2159 C C . ARG A 1 279 ? 1.477 7.543 -4.754 1 97.62 279 ARG A C 1
ATOM 2161 O O . ARG A 1 279 ? 1.735 6.379 -5.066 1 97.62 279 ARG A O 1
ATOM 2168 N N . LEU A 1 280 ? 2.438 8.359 -4.488 1 98.75 280 LEU A N 1
ATOM 2169 C CA . LEU A 1 280 ? 3.846 7.98 -4.535 1 98.75 280 LEU A CA 1
ATOM 2170 C C . LEU A 1 280 ? 4.621 8.617 -3.385 1 98.75 280 LEU A C 1
ATOM 2172 O O . LEU A 1 280 ? 4.539 9.828 -3.174 1 98.75 280 LEU A O 1
ATOM 2176 N N . GLY A 1 281 ? 5.301 7.828 -2.613 1 98.75 281 GLY A N 1
ATOM 2177 C CA . GLY A 1 281 ? 6.23 8.227 -1.569 1 98.75 281 GLY A CA 1
ATOM 2178 C C . GLY A 1 281 ? 7.605 7.605 -1.724 1 98.75 281 GLY A C 1
ATOM 2179 O O . GLY A 1 281 ? 7.789 6.672 -2.508 1 98.75 281 GLY A O 1
ATOM 2180 N N . ALA A 1 282 ? 8.578 8.141 -1.063 1 98.88 282 ALA A N 1
ATOM 2181 C CA . ALA A 1 282 ? 9.961 7.66 -1.137 1 98.88 282 ALA A CA 1
ATOM 2182 C C . ALA A 1 282 ? 10.641 7.734 0.227 1 98.88 282 ALA A C 1
ATOM 2184 O O . ALA A 1 282 ? 10.414 8.68 0.989 1 98.88 282 ALA A O 1
ATOM 2185 N N . VAL A 1 283 ? 11.398 6.73 0.511 1 98.88 283 VAL A N 1
ATOM 2186 C CA . VAL A 1 283 ? 12.336 6.727 1.627 1 98.88 283 VAL A CA 1
ATOM 2187 C C . VAL A 1 283 ? 13.766 6.863 1.102 1 98.88 283 VAL A C 1
ATOM 2189 O O . VAL A 1 283 ? 14.195 6.086 0.248 1 98.88 283 VAL A O 1
ATOM 2192 N N . ILE A 1 284 ? 14.445 7.848 1.518 1 98.69 284 ILE A N 1
ATOM 2193 C CA . ILE A 1 284 ? 15.852 8.055 1.187 1 98.69 284 ILE A CA 1
ATOM 2194 C C . ILE A 1 284 ? 16.719 7.723 2.396 1 98.69 284 ILE A C 1
ATOM 2196 O O . ILE A 1 284 ? 16.625 8.383 3.436 1 98.69 284 ILE A O 1
ATOM 2200 N N . SER A 1 285 ? 17.516 6.738 2.338 1 97.5 285 SER A N 1
ATOM 2201 C CA . SER A 1 285 ? 18.469 6.324 3.365 1 97.5 285 SER A CA 1
ATOM 2202 C C . SER A 1 285 ? 19.812 5.973 2.758 1 97.5 285 SER A C 1
ATOM 2204 O O . SER A 1 285 ? 20.047 4.832 2.344 1 97.5 285 SER A O 1
ATOM 2206 N N . GLN A 1 286 ? 20.766 6.82 2.826 1 94 286 GLN A N 1
ATOM 2207 C CA . GLN A 1 286 ? 21.969 6.746 2.004 1 94 286 GLN A CA 1
ATOM 2208 C C . GLN A 1 286 ? 23.031 5.852 2.648 1 94 286 GLN A C 1
ATOM 2210 O O . GLN A 1 286 ? 23.953 5.398 1.979 1 94 286 GLN A O 1
ATOM 2215 N N . SER A 1 287 ? 22.859 5.551 3.939 1 94.44 287 SER A N 1
ATOM 2216 C CA . SER A 1 287 ? 23.984 4.914 4.613 1 94.44 287 SER A CA 1
ATOM 2217 C C . SER A 1 287 ? 23.516 3.77 5.508 1 94.44 287 SER A C 1
ATOM 2219 O O . SER A 1 287 ? 24.141 3.482 6.531 1 94.44 287 SER A O 1
ATOM 2221 N N . ASN A 1 288 ? 22.469 3.191 5.242 1 96.19 288 ASN A N 1
ATOM 2222 C CA . ASN A 1 288 ? 21.969 2.07 6.031 1 96.19 288 ASN A CA 1
ATOM 2223 C C . ASN A 1 288 ? 21.406 0.965 5.145 1 96.19 288 ASN A C 1
ATOM 2225 O O . ASN A 1 288 ? 20.188 0.761 5.098 1 96.19 288 ASN A O 1
ATOM 2229 N N . PRO A 1 289 ? 22.25 0.204 4.488 1 93.81 289 PRO A N 1
ATOM 2230 C CA . PRO A 1 289 ? 21.797 -0.855 3.584 1 93.81 289 PRO A CA 1
ATOM 2231 C C . PRO A 1 289 ? 20.938 -1.899 4.285 1 93.81 289 PRO A C 1
ATOM 2233 O O . PRO A 1 289 ? 20.031 -2.465 3.67 1 93.81 289 PRO A O 1
ATOM 2236 N N . ALA A 1 290 ? 21.219 -2.135 5.562 1 94.12 290 ALA A N 1
ATOM 2237 C CA . ALA A 1 290 ? 20.422 -3.111 6.297 1 94.12 290 ALA A CA 1
ATOM 2238 C C . ALA A 1 290 ? 18.969 -2.65 6.426 1 94.12 290 ALA A C 1
ATOM 2240 O O . ALA A 1 290 ? 18.047 -3.455 6.305 1 94.12 290 ALA A O 1
ATOM 2241 N N . PHE A 1 291 ? 18.781 -1.402 6.719 1 96.88 291 PHE A N 1
ATOM 2242 C CA . PHE A 1 291 ? 17.453 -0.805 6.797 1 96.88 291 PHE A CA 1
ATOM 2243 C C . PHE A 1 291 ? 16.734 -0.935 5.465 1 96.88 291 PHE A C 1
ATOM 2245 O O . PHE A 1 291 ? 15.578 -1.386 5.422 1 96.88 291 PHE A O 1
ATOM 2252 N N . LEU A 1 292 ? 17.375 -0.675 4.375 1 95.31 292 LEU A N 1
ATOM 2253 C CA . LEU A 1 292 ? 16.766 -0.74 3.047 1 95.31 292 LEU A CA 1
ATOM 2254 C C . LEU A 1 292 ? 16.438 -2.18 2.672 1 95.31 292 LEU A C 1
ATOM 2256 O O . LEU A 1 292 ? 15.398 -2.441 2.051 1 95.31 292 LEU A O 1
ATOM 2260 N N . ASN A 1 293 ? 17.312 -3.066 3.037 1 92.25 293 ASN A N 1
ATOM 2261 C CA . ASN A 1 293 ? 17.047 -4.477 2.779 1 92.25 293 ASN A CA 1
ATOM 2262 C C . ASN A 1 293 ? 15.789 -4.953 3.502 1 92.25 293 ASN A C 1
ATOM 2264 O O . ASN A 1 293 ? 15.008 -5.73 2.953 1 92.25 293 ASN A O 1
ATOM 2268 N N . ALA A 1 294 ? 15.617 -4.48 4.672 1 94.44 294 ALA A N 1
ATOM 2269 C CA . ALA A 1 294 ? 14.414 -4.82 5.426 1 94.44 294 ALA A CA 1
ATOM 2270 C C . ALA A 1 294 ? 13.164 -4.258 4.75 1 94.44 294 ALA A C 1
ATOM 2272 O O . ALA A 1 294 ? 12.148 -4.945 4.645 1 94.44 294 ALA A O 1
ATOM 2273 N N . LEU A 1 295 ? 13.266 -3.006 4.281 1 95.5 295 LEU A N 1
ATOM 2274 C CA . LEU A 1 295 ? 12.133 -2.398 3.584 1 95.5 295 LEU A CA 1
ATOM 2275 C C . LEU A 1 295 ? 11.773 -3.199 2.338 1 95.5 295 LEU A C 1
ATOM 2277 O O . LEU A 1 295 ? 10.586 -3.363 2.027 1 95.5 295 LEU A O 1
ATOM 2281 N N . ARG A 1 296 ? 12.688 -3.67 1.709 1 91.31 296 ARG A N 1
ATOM 2282 C CA . ARG A 1 296 ? 12.484 -4.398 0.46 1 91.31 296 ARG A CA 1
ATOM 2283 C C . ARG A 1 296 ? 11.641 -5.645 0.686 1 91.31 296 ARG A C 1
ATOM 2285 O O . ARG A 1 296 ? 10.844 -6.027 -0.179 1 91.31 296 ARG A O 1
ATOM 2292 N N . THR A 1 297 ? 11.75 -6.223 1.814 1 90.19 297 THR A N 1
ATOM 2293 C CA . THR A 1 297 ? 11.008 -7.445 2.119 1 90.19 297 THR A CA 1
ATOM 2294 C C . THR A 1 297 ? 9.516 -7.164 2.211 1 90.19 297 THR A C 1
ATOM 2296 O O . THR A 1 297 ? 8.695 -8.062 2.004 1 90.19 297 THR A O 1
ATOM 2299 N N . CYS A 1 298 ? 9.156 -5.898 2.432 1 91 298 CYS A N 1
ATOM 2300 C CA . CYS A 1 298 ? 7.762 -5.516 2.59 1 91 298 CYS A CA 1
ATOM 2301 C C . CYS A 1 298 ? 7.273 -4.727 1.381 1 91 298 CYS A C 1
ATOM 2303 O O . CYS A 1 298 ? 6.148 -4.223 1.377 1 91 298 CYS A O 1
ATOM 2305 N N . SER A 1 299 ? 8.047 -4.691 0.376 1 92.69 299 SER A N 1
ATOM 2306 C CA . SER A 1 299 ? 7.836 -3.721 -0.693 1 92.69 299 SER A CA 1
ATOM 2307 C C . SER A 1 299 ? 6.547 -4.008 -1.452 1 92.69 299 SER A C 1
ATOM 2309 O O . SER A 1 299 ? 5.895 -3.088 -1.953 1 92.69 299 SER A O 1
ATOM 2311 N N . LEU A 1 300 ? 6.141 -5.223 -1.477 1 91.88 300 LEU A N 1
ATOM 2312 C CA . LEU A 1 300 ? 4.961 -5.602 -2.24 1 91.88 300 LEU A CA 1
ATOM 2313 C C . LEU A 1 300 ? 3.705 -4.957 -1.658 1 91.88 300 LEU A C 1
ATOM 2315 O O . LEU A 1 300 ? 2.768 -4.641 -2.393 1 91.88 300 LEU A O 1
ATOM 2319 N N . TYR A 1 301 ? 3.68 -4.691 -0.414 1 95.94 301 TYR A N 1
ATOM 2320 C CA . TYR A 1 301 ? 2.49 -4.219 0.288 1 95.94 301 TYR A CA 1
ATOM 2321 C C . TYR A 1 301 ? 2.311 -2.717 0.104 1 95.94 301 TYR A C 1
ATOM 2323 O O . TYR A 1 301 ? 1.247 -2.17 0.407 1 95.94 301 TYR A O 1
ATOM 2331 N N . SER A 1 302 ? 3.324 -2.064 -0.403 1 97.44 302 SER A N 1
ATOM 2332 C CA . SER A 1 302 ? 3.252 -0.623 -0.619 1 97.44 302 SER A CA 1
ATOM 2333 C C . SER A 1 302 ? 3.682 -0.254 -2.035 1 97.44 302 SER A C 1
ATOM 2335 O O . SER A 1 302 ? 4.086 0.883 -2.291 1 97.44 302 SER A O 1
ATOM 2337 N N . SER A 1 303 ? 3.627 -1.193 -2.896 1 97 303 SER A N 1
ATOM 2338 C CA . SER A 1 303 ? 4.117 -0.963 -4.25 1 97 303 SER A CA 1
ATOM 2339 C C . SER A 1 303 ? 3.299 0.109 -4.961 1 97 303 SER A C 1
ATOM 2341 O O . SER A 1 303 ? 2.068 0.054 -4.969 1 97 303 SER A O 1
ATOM 2343 N N . ALA A 1 304 ? 3.984 1.05 -5.547 1 97.94 304 ALA A N 1
ATOM 2344 C CA . ALA A 1 304 ? 3.318 2.041 -6.387 1 97.94 304 ALA A CA 1
ATOM 2345 C C . ALA A 1 304 ? 2.984 1.463 -7.758 1 97.94 304 ALA A C 1
ATOM 2347 O O . ALA A 1 304 ? 3.705 0.599 -8.266 1 97.94 304 ALA A O 1
ATOM 2348 N N . SER A 1 305 ? 1.918 1.947 -8.328 1 98 305 SER A N 1
ATOM 2349 C CA . SER A 1 305 ? 1.559 1.525 -9.68 1 98 305 SER A CA 1
ATOM 2350 C C . SER A 1 305 ? 2.574 2.021 -10.703 1 98 305 SER A C 1
ATOM 2352 O O . SER A 1 305 ? 3.158 3.096 -10.539 1 98 305 SER A O 1
ATOM 2354 N N . SER A 1 306 ? 2.746 1.234 -11.766 1 97.88 306 SER A N 1
ATOM 2355 C CA . SER A 1 306 ? 3.625 1.663 -12.844 1 97.88 306 SER A CA 1
ATOM 2356 C C . SER A 1 306 ? 3.104 2.934 -13.508 1 97.88 306 SER A C 1
ATOM 2358 O O . SER A 1 306 ? 3.887 3.758 -13.984 1 97.88 306 SER A O 1
ATOM 2360 N N . LEU A 1 307 ? 1.763 3.115 -13.562 1 98.25 307 LEU A N 1
ATOM 2361 C CA . LEU A 1 307 ? 1.192 4.352 -14.094 1 98.25 307 LEU A CA 1
ATOM 2362 C C . LEU A 1 307 ? 1.67 5.555 -13.289 1 98.25 307 LEU A C 1
ATOM 2364 O O . LEU A 1 307 ? 2.059 6.574 -13.867 1 98.25 307 LEU A O 1
ATOM 2368 N N . THR A 1 308 ? 1.659 5.391 -11.992 1 98.38 308 THR A N 1
ATOM 2369 C CA . THR A 1 308 ? 2.119 6.438 -11.086 1 98.38 308 THR A CA 1
ATOM 2370 C C . THR A 1 308 ? 3.611 6.695 -11.273 1 98.38 308 THR A C 1
ATOM 2372 O O . THR A 1 308 ? 4.043 7.848 -11.359 1 98.38 308 THR A O 1
ATOM 2375 N N . GLU A 1 309 ? 4.379 5.602 -11.297 1 98.19 309 GLU A N 1
ATOM 2376 C CA . GLU A 1 309 ? 5.82 5.762 -11.469 1 98.19 309 GLU A CA 1
ATOM 2377 C C . GLU A 1 309 ? 6.152 6.496 -12.766 1 98.19 309 GLU A C 1
ATOM 2379 O O . GLU A 1 309 ? 6.984 7.402 -12.773 1 98.19 309 GLU A O 1
ATOM 2384 N N . ASN A 1 310 ? 5.5 6.102 -13.844 1 98 310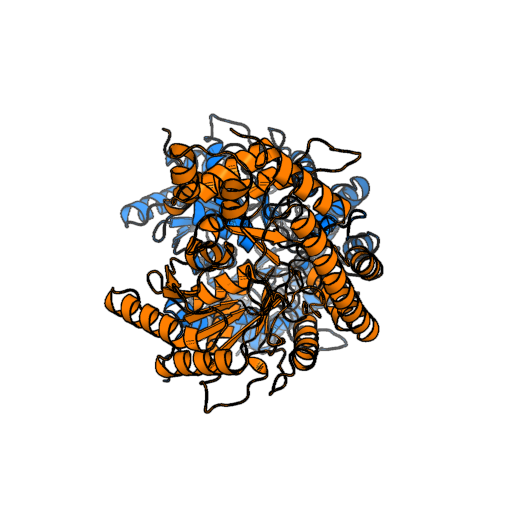 ASN A N 1
ATOM 2385 C CA . ASN A 1 310 ? 5.75 6.746 -15.125 1 98 310 ASN A CA 1
ATOM 2386 C C . ASN A 1 310 ? 5.309 8.203 -15.125 1 98 310 ASN A C 1
ATOM 2388 O O . ASN A 1 310 ? 5.961 9.062 -15.719 1 98 310 ASN A O 1
ATOM 2392 N N . ALA A 1 311 ? 4.18 8.477 -14.477 1 98.44 311 ALA A N 1
ATOM 2393 C CA . ALA A 1 311 ? 3.73 9.859 -14.336 1 98.44 311 ALA A CA 1
ATOM 2394 C C . ALA A 1 311 ? 4.789 10.703 -13.633 1 98.44 311 ALA A C 1
ATOM 2396 O O . ALA A 1 311 ? 5.102 11.812 -14.086 1 98.44 311 ALA A O 1
ATOM 2397 N N . VAL A 1 312 ? 5.344 10.188 -12.586 1 98.69 312 VAL A N 1
ATOM 2398 C CA . VAL A 1 312 ? 6.324 10.914 -11.789 1 98.69 312 VAL A CA 1
ATOM 2399 C C . VAL A 1 312 ? 7.621 11.07 -12.578 1 98.69 312 VAL A C 1
ATOM 2401 O O . VAL A 1 312 ? 8.266 12.125 -12.523 1 98.69 312 VAL A O 1
ATOM 2404 N N . VAL A 1 313 ? 8.008 10.023 -13.328 1 98.31 313 VAL A N 1
ATOM 2405 C CA . VAL A 1 313 ? 9.195 10.109 -14.172 1 98.31 313 VAL A CA 1
ATOM 2406 C C . VAL A 1 313 ? 9.023 11.227 -15.195 1 98.31 313 VAL A C 1
ATOM 2408 O O . VAL A 1 313 ? 9.922 12.062 -15.375 1 98.31 313 VAL A O 1
ATOM 2411 N N . HIS A 1 314 ? 7.836 11.258 -15.891 1 98.12 314 HIS A N 1
ATOM 2412 C CA . HIS A 1 314 ? 7.574 12.328 -16.844 1 98.12 314 HIS A CA 1
ATOM 2413 C C . HIS A 1 314 ? 7.656 13.695 -16.188 1 98.12 314 HIS A C 1
ATOM 2415 O O . HIS A 1 314 ? 8.25 14.625 -16.734 1 98.12 314 HIS A O 1
ATOM 2421 N N . LEU A 1 315 ? 7.09 13.805 -15.031 1 98.5 315 LEU A N 1
ATOM 2422 C CA . LEU A 1 315 ? 7.016 15.07 -14.32 1 98.5 315 LEU A CA 1
ATOM 2423 C C . LEU A 1 315 ? 8.406 15.555 -13.93 1 98.5 315 LEU A C 1
ATOM 2425 O O . LEU A 1 315 ? 8.812 16.672 -14.289 1 98.5 315 LEU A O 1
ATOM 2429 N N . LEU A 1 316 ? 9.18 14.703 -13.281 1 98.56 316 LEU A N 1
ATOM 2430 C CA . LEU A 1 316 ? 10.445 15.109 -12.688 1 98.56 316 LEU A CA 1
ATOM 2431 C C . LEU A 1 316 ? 11.539 15.227 -13.742 1 98.56 316 LEU A C 1
ATOM 2433 O O . LEU A 1 316 ? 12.562 15.875 -13.516 1 98.56 316 LEU A O 1
ATOM 2437 N N . SER A 1 317 ? 11.312 14.586 -14.875 1 97.38 317 SER A N 1
ATOM 2438 C CA . SER A 1 317 ? 12.336 14.609 -15.914 1 97.38 317 SER A CA 1
ATOM 2439 C C . SER A 1 317 ? 12.156 15.812 -16.844 1 97.38 317 SER A C 1
ATOM 2441 O O . SER A 1 317 ? 13.031 16.109 -17.641 1 97.38 317 SER A O 1
ATOM 2443 N N . ASP A 1 318 ? 11.047 16.469 -16.797 1 98.12 318 ASP A N 1
ATOM 2444 C CA . ASP A 1 318 ? 10.82 17.703 -17.531 1 98.12 318 ASP A CA 1
ATOM 2445 C C . ASP A 1 318 ? 11.234 18.938 -16.719 1 98.12 318 ASP A C 1
ATOM 2447 O O . ASP A 1 318 ? 10.383 19.609 -16.141 1 98.12 318 ASP A O 1
ATOM 2451 N N . THR A 1 319 ? 12.492 19.266 -16.812 1 97.44 319 THR A N 1
ATOM 2452 C CA . THR A 1 319 ? 13.094 20.281 -15.969 1 97.44 319 THR A CA 1
ATOM 2453 C C . THR A 1 319 ? 12.398 21.625 -16.172 1 97.44 319 THR A C 1
ATOM 2455 O O . THR A 1 319 ? 12.125 22.344 -15.195 1 97.44 319 THR A O 1
ATOM 2458 N N . SER A 1 320 ? 12.094 21.938 -17.375 1 98.06 320 SER A N 1
ATOM 2459 C CA . SER A 1 320 ? 11.438 23.203 -17.656 1 98.06 320 SER A CA 1
ATOM 2460 C C . SER A 1 320 ? 10.055 23.266 -17.016 1 98.06 320 SER A C 1
ATOM 2462 O O . SER A 1 320 ? 9.711 24.266 -16.391 1 98.06 320 SER A O 1
ATOM 2464 N N . PHE A 1 321 ? 9.297 22.266 -17.172 1 98.31 321 PHE A N 1
ATOM 2465 C CA . PHE A 1 321 ? 7.961 22.234 -16.594 1 98.31 321 PHE A CA 1
ATOM 2466 C C . PHE A 1 321 ? 8.023 22.281 -15.07 1 98.31 321 PHE A C 1
ATOM 2468 O O . PHE A 1 321 ? 7.309 23.062 -14.445 1 98.31 321 PHE A O 1
ATOM 2475 N N . VAL A 1 322 ? 8.891 21.516 -14.469 1 97.94 322 VAL A N 1
ATOM 2476 C CA . VAL A 1 322 ? 8.906 21.344 -13.016 1 97.94 322 VAL A CA 1
ATOM 2477 C C . VAL A 1 322 ? 9.352 22.656 -12.359 1 97.94 322 VAL A C 1
ATOM 2479 O O . VAL A 1 322 ? 8.773 23.062 -11.344 1 97.94 322 VAL A O 1
ATOM 2482 N N . GLU A 1 323 ? 10.359 23.297 -12.945 1 98.31 323 GLU A N 1
ATOM 2483 C CA . GLU A 1 323 ? 10.828 24.562 -12.367 1 98.31 323 GLU A CA 1
ATOM 2484 C C . GLU A 1 323 ? 9.75 25.641 -12.445 1 98.31 323 GLU A C 1
ATOM 2486 O O . GLU A 1 323 ? 9.539 26.375 -11.484 1 98.31 323 GLU A O 1
ATOM 2491 N N . SER A 1 324 ? 9.078 25.688 -13.539 1 98.62 324 SER A N 1
ATOM 2492 C CA . SER A 1 324 ? 7.98 26.641 -13.68 1 98.62 324 SER A CA 1
ATOM 2493 C C . SER A 1 324 ? 6.832 26.297 -12.742 1 98.62 324 SER A C 1
ATOM 2495 O O . SER A 1 324 ? 6.223 27.188 -12.148 1 98.62 324 SER A O 1
ATOM 2497 N N . TYR A 1 325 ? 6.547 25.031 -12.656 1 98.69 325 TYR A N 1
ATOM 2498 C CA . TYR A 1 325 ? 5.484 24.547 -11.781 1 98.69 325 TYR A CA 1
ATOM 2499 C C . TYR A 1 325 ? 5.738 24.969 -10.336 1 98.69 325 TYR A C 1
ATOM 2501 O O . TYR A 1 325 ? 4.855 25.516 -9.672 1 98.69 325 TYR A O 1
ATOM 2509 N N . ILE A 1 326 ? 6.969 24.734 -9.836 1 98.56 326 ILE A N 1
ATOM 2510 C CA . ILE A 1 326 ? 7.344 25.016 -8.461 1 98.56 326 ILE A CA 1
ATOM 2511 C C . ILE A 1 326 ? 7.262 26.516 -8.203 1 98.56 326 ILE A C 1
ATOM 2513 O O . ILE A 1 326 ? 6.668 26.953 -7.215 1 98.56 326 ILE A O 1
ATOM 2517 N N . ALA A 1 327 ? 7.785 27.281 -9.102 1 98.62 327 ALA A N 1
ATOM 2518 C CA . ALA A 1 327 ? 7.781 28.734 -8.945 1 98.62 327 ALA A CA 1
ATOM 2519 C C . ALA A 1 327 ? 6.359 29.266 -8.914 1 98.62 327 ALA A C 1
ATOM 2521 O O . ALA A 1 327 ? 6.031 30.125 -8.086 1 98.62 327 ALA A O 1
ATOM 2522 N N . THR A 1 328 ? 5.523 28.781 -9.805 1 98.75 328 THR A N 1
ATOM 2523 C CA . THR A 1 328 ? 4.133 29.234 -9.875 1 98.75 328 THR A CA 1
ATOM 2524 C C . THR A 1 328 ? 3.371 28.812 -8.617 1 98.75 328 THR A C 1
ATOM 2526 O O . THR A 1 328 ? 2.594 29.594 -8.07 1 98.75 328 THR A O 1
ATOM 2529 N N . ASN A 1 329 ? 3.594 27.609 -8.211 1 98.75 329 ASN A N 1
ATOM 2530 C CA . ASN A 1 329 ? 2.943 27.125 -6.996 1 98.75 329 ASN A CA 1
ATOM 2531 C C . ASN A 1 329 ? 3.324 27.969 -5.789 1 98.75 329 ASN A C 1
ATOM 2533 O O . ASN A 1 329 ? 2.465 28.328 -4.98 1 98.75 329 ASN A O 1
ATOM 2537 N N . GLN A 1 330 ? 4.605 28.281 -5.641 1 98.69 330 GLN A N 1
ATOM 2538 C CA . GLN A 1 330 ? 5.086 29.062 -4.516 1 98.69 330 GLN A CA 1
ATOM 2539 C C . GLN A 1 330 ? 4.477 30.469 -4.527 1 98.69 330 GLN A C 1
ATOM 2541 O O . GLN A 1 330 ? 4.105 31 -3.479 1 98.69 330 GLN A O 1
ATOM 2546 N N . ALA A 1 331 ? 4.344 31.062 -5.676 1 98.62 331 ALA A N 1
ATOM 2547 C CA . ALA A 1 331 ? 3.715 32.375 -5.805 1 98.62 331 ALA A CA 1
ATOM 2548 C C . ALA A 1 331 ? 2.238 32.312 -5.422 1 98.62 331 ALA A C 1
ATOM 2550 O O . ALA A 1 331 ? 1.732 33.188 -4.73 1 98.62 331 ALA A O 1
ATOM 2551 N N . ARG A 1 332 ? 1.558 31.281 -5.875 1 98.5 332 ARG A N 1
ATOM 2552 C CA . ARG A 1 332 ? 0.134 31.141 -5.59 1 98.5 332 ARG A CA 1
ATOM 2553 C C . ARG A 1 332 ? -0.1 30.828 -4.117 1 98.5 332 ARG A C 1
ATOM 2555 O O . ARG A 1 332 ? -1.098 31.25 -3.535 1 98.5 332 ARG A O 1
ATOM 2562 N N . LEU A 1 333 ? 0.839 30.047 -3.535 1 98.62 333 LEU A N 1
ATOM 2563 C CA . LEU A 1 333 ? 0.769 29.797 -2.1 1 98.62 333 LEU A CA 1
ATOM 2564 C C . LEU A 1 333 ? 0.861 31.109 -1.313 1 98.62 333 LEU A C 1
ATOM 2566 O O . LEU A 1 333 ? 0.079 31.328 -0.388 1 98.62 333 LEU A O 1
ATOM 2570 N N . SER A 1 334 ? 1.812 31.922 -1.68 1 98.12 334 SER A N 1
ATOM 2571 C CA . SER A 1 334 ? 1.98 33.219 -1.033 1 98.12 334 SER A CA 1
ATOM 2572 C C . SER A 1 334 ? 0.715 34.062 -1.148 1 98.12 334 SER A C 1
ATOM 2574 O O . SER A 1 334 ? 0.238 34.625 -0.156 1 98.12 334 SER A O 1
ATOM 2576 N N . ALA A 1 335 ? 0.14 34.125 -2.309 1 98.12 335 ALA A N 1
ATOM 2577 C CA . ALA A 1 335 ? -1.053 34.906 -2.564 1 98.12 335 ALA A CA 1
ATOM 2578 C C . ALA A 1 335 ? -2.254 34.375 -1.793 1 98.12 335 ALA A C 1
ATOM 2580 O O . ALA A 1 335 ? -3.043 35.156 -1.241 1 98.12 335 ALA A O 1
ATOM 2581 N N . ALA A 1 336 ? -2.432 33.094 -1.812 1 98.12 336 ALA A N 1
ATOM 2582 C CA . ALA A 1 336 ? -3.553 32.438 -1.118 1 98.12 336 ALA A CA 1
ATOM 2583 C C . ALA A 1 336 ? -3.467 32.688 0.387 1 98.12 336 ALA A C 1
ATOM 2585 O O . ALA A 1 336 ? -4.48 32.938 1.04 1 98.12 336 ALA A O 1
ATOM 2586 N N . TYR A 1 337 ? -2.264 32.562 0.914 1 98.12 337 TYR A N 1
ATOM 2587 C CA . TYR A 1 337 ? -2.055 32.844 2.332 1 98.12 337 TYR A CA 1
ATOM 2588 C C . TYR A 1 337 ? -2.467 34.25 2.678 1 98.12 337 TYR A C 1
ATOM 2590 O O . TYR A 1 337 ? -3.209 34.469 3.637 1 98.12 337 TYR A O 1
ATOM 2598 N N . GLU A 1 338 ? -2.02 35.188 1.915 1 97.69 338 GLU A N 1
ATOM 2599 C CA . GLU A 1 338 ? -2.322 36.594 2.15 1 97.69 338 GLU A CA 1
ATOM 2600 C C . GLU A 1 338 ? -3.824 36.844 2.102 1 97.69 338 GLU A C 1
ATOM 2602 O O . GLU A 1 338 ? -4.371 37.531 2.973 1 97.69 338 GLU A O 1
ATOM 2607 N N . GLN A 1 339 ? -4.434 36.312 1.122 1 97.44 339 GLN A N 1
ATOM 2608 C CA . GLN A 1 339 ? -5.871 36.5 0.96 1 97.44 339 GLN A CA 1
ATOM 2609 C C . GLN A 1 339 ? -6.637 35.938 2.154 1 97.44 339 GLN A C 1
ATOM 2611 O O . GLN A 1 339 ? -7.559 36.562 2.662 1 97.44 339 GLN A O 1
ATOM 2616 N N . THR A 1 340 ? -6.262 34.781 2.584 1 98.06 340 THR A N 1
ATOM 2617 C CA . THR A 1 340 ? -6.957 34.125 3.684 1 98.06 340 THR A CA 1
ATOM 2618 C C . THR A 1 340 ? -6.73 34.875 4.992 1 98.06 340 THR A C 1
ATOM 2620 O O . THR A 1 340 ? -7.664 35.062 5.773 1 98.06 340 THR A O 1
ATOM 2623 N N . VAL A 1 341 ? -5.52 35.312 5.254 1 97.81 341 VAL A N 1
ATOM 2624 C CA . VAL A 1 341 ? -5.184 36.062 6.473 1 97.81 341 VAL A CA 1
ATOM 2625 C C . VAL A 1 341 ? -5.965 37.375 6.523 1 97.81 341 VAL A C 1
ATOM 2627 O O . VAL A 1 341 ? -6.496 37.75 7.57 1 97.81 341 VAL A O 1
ATOM 2630 N N . ARG A 1 342 ? -6.039 38.031 5.426 1 97.06 342 ARG A N 1
ATOM 2631 C CA . ARG A 1 342 ? -6.809 39.281 5.379 1 97.06 342 ARG A CA 1
ATOM 2632 C C . ARG A 1 342 ? -8.281 39.031 5.703 1 97.06 342 ARG A C 1
ATOM 2634 O O . ARG A 1 342 ? -8.898 39.781 6.449 1 97.06 342 ARG A O 1
ATOM 2641 N N . ALA A 1 343 ? -8.812 38 5.129 1 96.69 343 ALA A N 1
ATOM 2642 C CA . ALA A 1 343 ? -10.211 37.625 5.395 1 96.69 343 ALA A CA 1
ATOM 2643 C C . ALA A 1 343 ? -10.414 37.312 6.871 1 96.69 343 ALA A C 1
ATOM 2645 O O . ALA A 1 343 ? -11.414 37.719 7.469 1 96.69 343 ALA A O 1
ATOM 2646 N N . LEU A 1 344 ? -9.516 36.531 7.469 1 97.5 344 LEU A N 1
ATOM 2647 C CA . LEU A 1 344 ? -9.602 36.219 8.883 1 97.5 344 LEU A CA 1
ATOM 2648 C C . LEU A 1 344 ? -9.547 37.469 9.742 1 97.5 344 LEU A C 1
ATOM 2650 O O . LEU A 1 344 ? -10.344 37.625 10.672 1 97.5 344 LEU A O 1
ATOM 2654 N N . ARG A 1 345 ? -8.641 38.344 9.414 1 95.88 345 ARG A N 1
ATOM 2655 C CA . ARG A 1 345 ? -8.469 39.594 10.164 1 95.88 345 ARG A CA 1
ATOM 2656 C C . ARG A 1 345 ? -9.719 40.469 10.094 1 95.88 345 ARG A C 1
ATOM 2658 O O . ARG A 1 345 ? -10.109 41.094 11.078 1 95.88 345 ARG A O 1
ATOM 2665 N N . GLU A 1 346 ? -10.328 40.438 8.977 1 95.56 346 GLU A N 1
ATOM 2666 C CA . GLU A 1 346 ? -11.547 41.219 8.789 1 95.56 346 GLU A CA 1
ATOM 2667 C C . GLU A 1 346 ? -12.648 40.75 9.734 1 95.56 346 GLU A C 1
ATOM 2669 O O . GLU A 1 346 ? -13.516 41.531 10.133 1 95.56 346 GLU A O 1
ATOM 2674 N N . HIS A 1 347 ? -12.578 39.562 10.141 1 94.75 347 HIS A N 1
ATOM 2675 C CA . HIS A 1 347 ? -13.617 39 11 1 94.75 347 HIS A CA 1
ATOM 2676 C C . HIS A 1 347 ? -13.117 38.812 12.43 1 94.75 347 HIS A C 1
ATOM 2678 O O . HIS A 1 347 ? -13.797 38.219 13.25 1 94.75 347 HIS A O 1
ATOM 2684 N N . GLY A 1 348 ? -11.898 39.25 12.672 1 94.56 348 GLY A N 1
ATOM 2685 C CA . GLY A 1 348 ? -11.359 39.219 14.023 1 94.56 348 GLY A CA 1
ATOM 2686 C C . GLY A 1 348 ? -10.914 37.844 14.461 1 94.56 348 GLY A C 1
ATOM 2687 O O . GLY A 1 348 ? -10.883 37.531 15.656 1 94.56 348 GLY A O 1
ATOM 2688 N N . ILE A 1 349 ? -10.641 36.969 13.555 1 96.5 349 ILE A N 1
ATOM 2689 C CA . ILE A 1 349 ? -10.156 35.625 13.883 1 96.5 349 ILE A CA 1
ATOM 2690 C C . ILE A 1 349 ? -8.633 35.625 13.906 1 96.5 349 ILE A C 1
ATOM 2692 O O . ILE A 1 349 ? -7.988 35.906 12.891 1 96.5 349 ILE A O 1
ATOM 2696 N N . GLU A 1 350 ? -8.109 35.281 15.023 1 96.88 350 GLU A N 1
ATOM 2697 C CA . GLU A 1 350 ? -6.66 35.281 15.211 1 96.88 350 GLU A CA 1
ATOM 2698 C C . GLU A 1 350 ? -6.023 34.062 14.562 1 96.88 350 GLU A C 1
ATOM 2700 O O . GLU A 1 350 ? -6.562 32.938 14.633 1 96.88 350 GLU A O 1
ATOM 2705 N N . HIS A 1 351 ? -4.941 34.281 13.93 1 97.31 351 HIS A N 1
ATOM 2706 C CA . HIS A 1 351 ? -4.074 33.188 13.477 1 97.31 351 HIS A CA 1
ATOM 2707 C C . HIS A 1 351 ? -2.672 33.312 14.055 1 97.31 351 HIS A C 1
ATOM 2709 O O . HIS A 1 351 ? -2.262 34.406 14.445 1 97.31 351 HIS A O 1
ATOM 2715 N N . MET A 1 352 ? -1.965 32.188 14.188 1 95.75 352 MET A N 1
ATOM 2716 C CA . MET A 1 352 ? -0.553 32.25 14.555 1 95.75 352 MET A CA 1
ATOM 2717 C C . MET A 1 352 ? 0.29 32.781 13.406 1 95.75 352 MET A C 1
ATOM 2719 O O . MET A 1 352 ? 0.344 32.188 12.336 1 95.75 352 MET A O 1
ATOM 2723 N N . PRO A 1 353 ? 0.988 33.906 13.578 1 95.69 353 PRO A N 1
ATOM 2724 C CA . PRO A 1 353 ? 1.761 34.5 12.492 1 95.69 353 PRO A CA 1
ATOM 2725 C C . PRO A 1 353 ? 3.051 33.75 12.195 1 95.69 353 PRO A C 1
ATOM 2727 O O . PRO A 1 353 ? 3.551 33 13.055 1 95.69 353 PRO A O 1
ATOM 2730 N N . GLY A 1 354 ? 3.521 33.906 10.984 1 94.69 354 GLY A N 1
ATOM 2731 C CA . GLY A 1 354 ? 4.887 33.5 10.688 1 94.69 354 GLY A CA 1
ATOM 2732 C C . GLY A 1 354 ? 4.961 32.25 9.828 1 94.69 354 GLY A C 1
ATOM 2733 O O . GLY A 1 354 ? 6.051 31.75 9.555 1 94.69 354 GLY A O 1
ATOM 2734 N N . ALA A 1 355 ? 3.83 31.766 9.383 1 96.62 355 ALA A N 1
ATOM 2735 C CA . ALA A 1 355 ? 3.885 30.641 8.461 1 96.62 355 ALA A CA 1
ATOM 2736 C C . ALA A 1 355 ? 4.617 31.016 7.18 1 96.62 355 ALA A C 1
ATOM 2738 O O . ALA A 1 355 ? 4.492 32.125 6.688 1 96.62 355 ALA A O 1
ATOM 2739 N N . ASN A 1 356 ? 5.461 30.125 6.66 1 97.19 356 ASN A N 1
ATOM 2740 C CA . ASN A 1 356 ? 6.16 30.391 5.41 1 97.19 356 ASN A CA 1
ATOM 2741 C C . ASN A 1 356 ? 6.398 29.109 4.613 1 97.19 356 ASN A C 1
ATOM 2743 O O . ASN A 1 356 ? 7.238 29.078 3.713 1 97.19 356 ASN A O 1
ATOM 2747 N N . ALA A 1 357 ? 5.734 28.016 4.996 1 98.31 357 ALA A N 1
ATOM 2748 C CA . ALA A 1 357 ? 5.84 26.719 4.324 1 98.31 357 ALA A CA 1
ATOM 2749 C C . ALA A 1 357 ? 4.551 25.922 4.473 1 98.31 357 ALA A C 1
ATOM 2751 O O . ALA A 1 357 ? 3.676 26.281 5.266 1 98.31 357 ALA A O 1
ATOM 2752 N N . ALA A 1 358 ? 4.445 24.828 3.666 1 98.25 358 ALA A N 1
ATOM 2753 C CA . ALA A 1 358 ? 3.234 24.016 3.635 1 98.25 358 ALA A CA 1
ATOM 2754 C C . ALA A 1 358 ? 2.012 24.859 3.295 1 98.25 358 ALA A C 1
ATOM 2756 O O . ALA A 1 358 ? 2.086 25.75 2.449 1 98.25 358 ALA A O 1
ATOM 2757 N N . PHE A 1 359 ? 0.874 24.547 3.721 1 98.5 359 PHE A N 1
ATOM 2758 C CA . PHE A 1 359 ? -0.305 25.312 3.34 1 98.5 359 PHE A CA 1
ATOM 2759 C C . PHE A 1 359 ? -1.359 25.266 4.441 1 98.5 359 PHE A C 1
ATOM 2761 O O . PHE A 1 359 ? -2.531 25 4.176 1 98.5 359 PHE A O 1
ATOM 2768 N N . PHE A 1 360 ? -0.84 25.625 5.68 1 98.06 360 PHE A N 1
ATOM 2769 C CA . PHE A 1 360 ? -1.696 25.562 6.859 1 98.06 360 PHE A CA 1
ATOM 2770 C C . PHE A 1 360 ? -1.71 26.891 7.59 1 98.06 360 PHE A C 1
ATOM 2772 O O . PHE A 1 360 ? -0.713 27.625 7.586 1 98.06 360 PHE A O 1
ATOM 2779 N N . LEU A 1 361 ? -2.861 27.188 8.203 1 97.69 361 LEU A N 1
ATOM 2780 C CA . LEU A 1 361 ? -3.055 28.25 9.195 1 97.69 361 LEU A CA 1
ATOM 2781 C C . LEU A 1 361 ? -3.496 27.656 10.531 1 97.69 361 LEU A C 1
ATOM 2783 O O . LEU A 1 361 ? -4.352 26.781 10.57 1 97.69 361 LEU A O 1
ATOM 2787 N N . TRP A 1 362 ? -2.785 28.062 11.523 1 98.12 362 TRP A N 1
ATOM 2788 C CA . TRP A 1 362 ? -3.178 27.75 12.891 1 98.12 362 TRP A CA 1
ATOM 2789 C C . TRP A 1 362 ? -4.016 28.875 13.492 1 98.12 362 TRP A C 1
ATOM 2791 O O . TRP A 1 362 ? -3.498 29.953 13.797 1 98.12 362 TRP A O 1
ATOM 2801 N N . ILE A 1 363 ? -5.387 28.641 13.648 1 98.38 363 ILE A N 1
ATOM 2802 C CA . ILE A 1 363 ? -6.266 29.75 14.008 1 98.38 363 ILE A CA 1
ATOM 2803 C C . ILE A 1 363 ? -6.859 29.516 15.391 1 98.38 363 ILE A C 1
ATOM 2805 O O . ILE A 1 363 ? -7.059 28.359 15.797 1 98.38 363 ILE A O 1
ATOM 2809 N N . ASN A 1 364 ? -7.133 30.562 16.109 1 97.12 364 ASN A N 1
ATOM 2810 C CA . ASN A 1 364 ? -7.629 30.516 17.484 1 97.12 364 ASN A CA 1
ATOM 2811 C C . ASN A 1 364 ? -9.117 30.844 17.547 1 97.12 364 ASN A C 1
ATOM 2813 O O . ASN A 1 364 ? -9.492 31.984 17.859 1 97.12 364 ASN A O 1
ATOM 2817 N N . LEU A 1 365 ? -9.945 29.828 17.469 1 96.94 365 LEU A N 1
ATOM 2818 C CA . LEU A 1 365 ? -11.391 30.047 17.484 1 96.94 365 LEU A CA 1
ATOM 2819 C C . LEU A 1 365 ? -11.898 30.141 18.922 1 96.94 365 LEU A C 1
ATOM 2821 O O . LEU A 1 365 ? -12.969 30.688 19.172 1 96.94 365 LEU A O 1
ATOM 2825 N N . GLY A 1 366 ? -11.133 29.547 19.859 1 94.94 366 GLY A N 1
ATOM 2826 C CA . GLY A 1 366 ? -11.469 29.75 21.25 1 94.94 366 GLY A CA 1
ATOM 2827 C C . GLY A 1 366 ? -11.477 31.203 21.656 1 94.94 366 GLY A C 1
ATOM 2828 O O . GLY A 1 366 ? -12.438 31.688 22.266 1 94.94 366 GLY A O 1
ATOM 2829 N N . LYS A 1 367 ? -10.445 31.859 21.328 1 93.94 367 LYS A N 1
ATOM 2830 C CA . LYS A 1 367 ? -10.367 33.281 21.594 1 93.94 367 LYS A CA 1
ATOM 2831 C C . LYS A 1 367 ? -11.484 34.062 20.891 1 93.94 367 LYS A C 1
ATOM 2833 O O . LYS A 1 367 ? -12.078 34.969 21.453 1 93.94 367 LYS A O 1
ATOM 2838 N N . PHE A 1 368 ? -11.758 33.688 19.703 1 94.94 368 PHE A N 1
ATOM 2839 C CA . PHE A 1 368 ? -12.797 34.312 18.906 1 94.94 368 PHE A CA 1
ATOM 2840 C C . PHE A 1 368 ? -14.141 34.281 19.625 1 94.94 368 PHE A C 1
ATOM 2842 O O . PHE A 1 368 ? -14.836 35.281 19.734 1 94.94 368 PHE A O 1
ATOM 2849 N N . VAL A 1 369 ? -14.477 33.125 20.125 1 93.31 369 VAL A N 1
ATOM 2850 C CA . VAL A 1 369 ? -15.758 32.938 20.797 1 93.31 369 VAL A CA 1
ATOM 2851 C C . VAL A 1 369 ? -15.773 33.75 22.094 1 93.31 369 VAL A C 1
ATOM 2853 O O . VAL A 1 369 ? -16.781 34.375 22.422 1 93.31 369 VAL A O 1
ATOM 2856 N N . ARG A 1 370 ? -14.734 33.75 22.812 1 90.44 370 ARG A N 1
ATOM 2857 C CA . ARG A 1 370 ? -14.656 34.406 24.094 1 90.44 370 ARG A CA 1
ATOM 2858 C C . ARG A 1 370 ? -14.766 35.938 23.922 1 90.44 370 ARG A C 1
ATOM 2860 O O . ARG A 1 370 ? -15.32 36.625 24.766 1 90.44 370 ARG A O 1
ATOM 2867 N N . GLU A 1 371 ? -14.344 36.406 22.828 1 88.44 371 GLU A N 1
ATOM 2868 C CA . GLU A 1 371 ? -14.297 37.844 22.625 1 88.44 371 GLU A CA 1
ATOM 2869 C C . GLU A 1 371 ? -15.547 38.344 21.906 1 88.44 371 GLU A C 1
ATOM 2871 O O . GLU A 1 371 ? -15.922 39.5 22.016 1 88.44 371 GLU A O 1
ATOM 2876 N N . LYS A 1 372 ? -16.156 37.562 21.141 1 79.12 372 LYS A N 1
ATOM 2877 C CA . LYS A 1 372 ? -17.25 38.031 20.297 1 79.12 372 LYS A CA 1
ATOM 2878 C C . LYS A 1 372 ? -18.594 37.719 20.922 1 79.12 372 LYS A C 1
ATOM 2880 O O . LYS A 1 372 ? -19.625 38.25 20.484 1 79.12 372 LYS A O 1
ATOM 2885 N N . THR A 1 373 ? -18.562 36.812 21.734 1 68.69 373 THR A N 1
ATOM 2886 C CA . THR A 1 373 ? -19.859 36.469 22.297 1 68.69 373 THR A CA 1
ATOM 2887 C C . THR A 1 373 ? -20.016 37.062 23.703 1 68.69 373 THR A C 1
ATOM 2889 O O . THR A 1 373 ? -19.016 37.25 24.406 1 68.69 373 THR A O 1
ATOM 2892 N N . SER A 1 374 ? -21.203 37.625 23.859 1 70.62 374 SER A N 1
ATOM 2893 C CA . SER A 1 374 ? -21.531 38 25.219 1 70.62 374 SER A CA 1
ATOM 2894 C C . SER A 1 374 ? -21.766 36.75 26.094 1 70.62 374 SER A C 1
ATOM 2896 O O . SER A 1 374 ? -22.875 36.219 26.109 1 70.62 374 SER A O 1
ATOM 2898 N N . LEU A 1 375 ? -20.625 36.281 26.438 1 74.31 375 LEU A N 1
ATOM 2899 C CA . LEU A 1 375 ? -20.719 35.062 27.219 1 74.31 375 LEU A CA 1
ATOM 2900 C C . LEU A 1 375 ? -20.875 35.375 28.703 1 74.31 375 LEU A C 1
ATOM 2902 O O . LEU A 1 375 ? -20.266 36.312 29.203 1 74.31 375 LEU A O 1
ATOM 2906 N N . GLY A 1 376 ? -21.891 34.75 29.203 1 76.69 376 GLY A N 1
ATOM 2907 C CA . GLY A 1 376 ? -21.938 34.812 30.656 1 76.69 376 GLY A CA 1
ATOM 2908 C C . GLY A 1 376 ? -20.75 34.188 31.328 1 76.69 376 GLY A C 1
ATOM 2909 O O . GLY A 1 376 ? -19.922 33.562 30.672 1 76.69 376 GLY A O 1
ATOM 2910 N N . GLU A 1 377 ? -20.672 34.312 32.562 1 77.31 377 GLU A N 1
ATOM 2911 C CA . GLU A 1 377 ? -19.547 33.812 33.344 1 77.31 377 GLU A CA 1
ATOM 2912 C C . GLU A 1 377 ? -19.422 32.281 33.188 1 77.31 377 GLU A C 1
ATOM 2914 O O . GLU A 1 377 ? -18.312 31.766 33.062 1 77.31 377 GLU A O 1
ATOM 2919 N N . LYS A 1 378 ? -20.531 31.594 33.156 1 79.62 378 LYS A N 1
ATOM 2920 C CA . LYS A 1 378 ? -20.531 30.141 33.031 1 79.62 378 LYS A CA 1
ATOM 2921 C C . LYS A 1 378 ? -20.031 29.719 31.641 1 79.62 378 LYS A C 1
ATOM 2923 O O . LYS A 1 378 ? -19.219 28.781 31.531 1 79.62 378 LYS A O 1
ATOM 2928 N N . GLU A 1 379 ? -20.453 30.312 30.656 1 80 379 GLU A N 1
ATOM 2929 C CA . GLU A 1 379 ? -20.062 30 29.297 1 80 379 GLU A CA 1
ATOM 2930 C C . GLU A 1 379 ? -18.594 30.328 29.047 1 80 379 GLU A C 1
ATOM 2932 O O . GLU A 1 379 ? -17.906 29.609 28.344 1 80 379 GLU A O 1
ATOM 2937 N N . MET A 1 380 ? -18.266 31.438 29.672 1 80.75 380 MET A N 1
ATOM 2938 C CA . MET A 1 380 ? -16.859 31.844 29.562 1 80.75 380 MET A CA 1
ATOM 2939 C C . MET A 1 380 ? -15.938 30.766 30.125 1 80.75 380 MET A C 1
ATOM 2941 O O . MET A 1 380 ? -14.852 30.531 29.594 1 80.75 380 MET A O 1
ATOM 2945 N N . ARG A 1 381 ? -16.344 30.188 31.188 1 83.19 381 ARG A N 1
ATOM 2946 C CA . ARG A 1 381 ? -15.555 29.125 31.797 1 83.19 381 ARG A CA 1
ATOM 2947 C C . ARG A 1 381 ? -15.508 27.891 30.891 1 83.19 381 ARG A C 1
ATOM 2949 O O . ARG A 1 381 ? -14.492 27.203 30.828 1 83.19 381 ARG A O 1
ATOM 2956 N N . VAL A 1 382 ? -16.531 27.578 30.266 1 82.62 382 VAL A N 1
ATOM 2957 C CA . VAL A 1 382 ? -16.641 26.406 29.391 1 82.62 382 VAL A CA 1
ATOM 2958 C C . VAL A 1 382 ? -15.727 26.578 28.188 1 82.62 382 VAL A C 1
ATOM 2960 O O . VAL A 1 382 ? -14.984 25.672 27.828 1 82.62 382 VAL A O 1
ATOM 2963 N N . TYR A 1 383 ? -15.711 27.719 27.609 1 86.31 383 TYR A N 1
ATOM 2964 C CA . TYR A 1 383 ? -14.945 27.984 26.406 1 86.31 383 TYR A CA 1
ATOM 2965 C C . TYR A 1 383 ? -13.477 28.234 26.734 1 86.31 383 TYR A C 1
ATOM 2967 O O . TYR A 1 383 ? -12.648 28.359 25.828 1 86.31 383 TYR A O 1
ATOM 2975 N N . SER A 1 384 ? -13.18 28.297 27.984 1 83.88 384 SER A N 1
ATOM 2976 C CA . SER A 1 384 ? -11.789 28.438 28.422 1 83.88 384 SER A CA 1
ATOM 2977 C C . SER A 1 384 ? -11.242 27.094 28.906 1 83.88 384 SER A C 1
ATOM 2979 O O . SER A 1 384 ? -10.062 26.984 29.234 1 83.88 384 SER A O 1
ATOM 2981 N N . GLY A 1 385 ? -12.086 26.188 28.922 1 86.88 385 GLY A N 1
ATOM 2982 C CA . GLY A 1 385 ? -11.719 24.891 29.484 1 86.88 385 GLY A CA 1
ATOM 2983 C C . GLY A 1 385 ? -11.32 23.875 28.438 1 86.88 385 GLY A C 1
ATOM 2984 O O . GLY A 1 385 ? -11.305 24.188 27.234 1 86.88 385 GLY A O 1
ATOM 2985 N N . PRO A 1 386 ? -10.969 22.719 28.875 1 86.88 386 PRO A N 1
ATOM 2986 C CA . PRO A 1 386 ? -10.453 21.672 27.984 1 86.88 386 PRO A CA 1
ATOM 2987 C C . PRO A 1 386 ? -11.492 21.203 26.969 1 86.88 386 PRO A C 1
ATOM 2989 O O . PRO A 1 386 ? -11.133 20.641 25.938 1 86.88 386 PRO A O 1
ATOM 2992 N N . GLU A 1 387 ? -12.695 21.531 27.203 1 91.69 387 GLU A N 1
ATOM 2993 C CA . GLU A 1 387 ? -13.758 21.047 26.328 1 91.69 387 GLU A CA 1
ATOM 2994 C C . GLU A 1 387 ? -14.047 22.062 25.219 1 91.69 387 GLU A C 1
ATOM 2996 O O . GLU A 1 387 ? -14.82 21.781 24.297 1 91.69 387 GLU A O 1
ATOM 3001 N N . SER A 1 388 ? -13.461 23.203 25.312 1 93.12 388 SER A N 1
ATOM 3002 C CA . SER A 1 388 ? -13.766 24.312 24.406 1 93.12 388 SER A CA 1
ATOM 3003 C C . SER A 1 388 ? -13.625 23.891 22.953 1 93.12 388 SER A C 1
ATOM 3005 O O . SER A 1 388 ? -14.492 24.203 22.125 1 93.12 388 SER A O 1
ATOM 3007 N N . THR A 1 389 ? -12.578 23.172 22.641 1 96.19 389 THR A N 1
ATOM 3008 C CA . THR A 1 389 ? -12.328 22.781 21.25 1 96.19 389 THR A CA 1
ATOM 3009 C C . THR A 1 389 ? -13.461 21.906 20.734 1 96.19 389 THR A C 1
ATOM 3011 O O . THR A 1 389 ? -13.93 22.094 19.609 1 96.19 389 THR A O 1
ATOM 3014 N N . GLN A 1 390 ? -13.898 21 21.547 1 95.19 390 GLN A N 1
ATOM 3015 C CA . GLN A 1 390 ? -14.977 20.094 21.141 1 95.19 390 GLN A CA 1
ATOM 3016 C C . GLN A 1 390 ? -16.281 20.859 20.938 1 95.19 390 GLN A C 1
ATOM 3018 O O . GLN A 1 390 ? -17.016 20.594 19.969 1 95.19 390 GLN A O 1
ATOM 3023 N N . ILE A 1 391 ? -16.578 21.75 21.828 1 94.19 391 ILE A N 1
ATOM 3024 C CA . ILE A 1 391 ? -17.781 22.547 21.734 1 94.19 391 ILE A CA 1
ATOM 3025 C C . ILE A 1 391 ? -17.781 23.359 20.438 1 94.19 391 ILE A C 1
ATOM 3027 O O . ILE A 1 391 ? -18.781 23.406 19.719 1 94.19 391 ILE A O 1
ATOM 3031 N N . ILE A 1 392 ? -16.688 23.938 20.188 1 95.94 392 ILE A N 1
ATOM 3032 C CA . ILE A 1 392 ? -16.547 24.734 18.984 1 95.94 392 ILE A CA 1
ATOM 3033 C C . ILE A 1 392 ? -16.688 23.844 17.75 1 95.94 392 ILE A C 1
ATOM 3035 O O . ILE A 1 392 ? -17.375 24.203 16.797 1 95.94 392 ILE A O 1
ATOM 3039 N N . GLN A 1 393 ? -16.047 22.719 17.75 1 95.25 393 GLN A N 1
ATOM 3040 C CA . GLN A 1 393 ? -16.141 21.781 16.641 1 95.25 393 GLN A CA 1
ATOM 3041 C C . GLN A 1 393 ? -17.594 21.375 16.375 1 95.25 393 GLN A C 1
ATOM 3043 O O . GLN A 1 393 ? -18 21.266 15.227 1 95.25 393 GLN A O 1
ATOM 3048 N N . ASP A 1 394 ? -18.344 21.109 17.422 1 94.62 394 ASP A N 1
ATOM 3049 C CA . ASP A 1 394 ? -19.734 20.734 17.297 1 94.62 394 ASP A CA 1
ATOM 3050 C C . ASP A 1 394 ? -20.562 21.844 16.656 1 94.62 394 ASP A C 1
ATOM 3052 O O . ASP A 1 394 ? -21.422 21.594 15.82 1 94.62 394 ASP A O 1
ATOM 3056 N N . ARG A 1 395 ? -20.281 23.016 17.047 1 94.5 395 ARG A N 1
ATOM 3057 C CA . ARG A 1 395 ? -20.969 24.156 16.469 1 94.5 395 ARG A CA 1
ATOM 3058 C C . ARG A 1 395 ? -20.609 24.328 15 1 94.5 395 ARG A C 1
ATOM 3060 O O . ARG A 1 395 ? -21.484 24.641 14.18 1 94.5 395 ARG A O 1
ATOM 3067 N N . LEU A 1 396 ? -19.375 24.172 14.703 1 96.44 396 LEU A N 1
ATOM 3068 C CA . LEU A 1 396 ? -18.953 24.234 13.305 1 96.44 396 LEU A CA 1
ATOM 3069 C C . LEU A 1 396 ? -19.625 23.141 12.477 1 96.44 396 LEU A C 1
ATOM 3071 O O . LEU A 1 396 ? -20.109 23.406 11.367 1 96.44 396 LEU A O 1
ATOM 3075 N N . ARG A 1 397 ? -19.688 21.969 13.047 1 93.56 397 ARG A N 1
ATOM 3076 C CA . ARG A 1 397 ? -20.297 20.844 12.359 1 93.56 397 ARG A CA 1
ATOM 3077 C C . ARG A 1 397 ? -21.781 21.109 12.086 1 93.56 397 ARG A C 1
ATOM 3079 O O . ARG A 1 397 ? -22.312 20.688 11.055 1 93.56 397 ARG A O 1
ATOM 3086 N N . ALA A 1 398 ? -22.422 21.719 13.008 1 94.19 398 ALA A N 1
ATOM 3087 C CA . ALA A 1 398 ? -23.828 22.078 12.844 1 94.19 398 ALA A CA 1
ATOM 3088 C C . ALA A 1 398 ? -24.031 22.984 11.641 1 94.19 398 ALA A C 1
ATOM 3090 O O . ALA A 1 398 ? -25.109 23 11.047 1 94.19 398 ALA A O 1
ATOM 3091 N N . LYS A 1 399 ? -23 23.703 11.305 1 95.5 399 LYS A N 1
ATOM 3092 C CA . LYS A 1 399 ? -23.047 24.562 10.125 1 95.5 399 LYS A CA 1
ATOM 3093 C C . LYS A 1 399 ? -22.281 23.938 8.961 1 95.5 399 LYS A C 1
ATOM 3095 O O . LYS A 1 399 ? -21.938 24.625 8.008 1 95.5 399 LYS A O 1
ATOM 3100 N N . ARG A 1 400 ? -21.891 22.656 9.047 1 94.88 400 ARG A N 1
ATOM 3101 C CA . ARG A 1 400 ? -21.25 21.844 8.008 1 94.88 400 ARG A CA 1
ATOM 3102 C C . ARG A 1 400 ? -19.891 22.406 7.641 1 94.88 400 ARG A C 1
ATOM 3104 O O . ARG A 1 400 ? -19.562 22.547 6.457 1 94.88 400 ARG A O 1
ATOM 3111 N N . VAL A 1 401 ? -19.219 22.797 8.68 1 96.06 401 VAL A N 1
ATOM 3112 C CA . VAL A 1 401 ? -17.828 23.234 8.531 1 96.06 401 VAL A CA 1
ATOM 3113 C C . VAL A 1 401 ? -16.906 22.219 9.195 1 96.06 401 VAL A C 1
ATOM 3115 O O . VAL A 1 401 ? -17.156 21.781 10.32 1 96.06 401 VAL A O 1
ATOM 3118 N N . TYR A 1 402 ? -15.883 21.844 8.453 1 95.06 402 TYR A N 1
ATOM 3119 C CA . TYR A 1 402 ? -14.906 20.938 9.047 1 95.06 402 TYR A CA 1
ATOM 3120 C C . TYR A 1 402 ? -13.508 21.547 9 1 95.06 402 TYR A C 1
ATOM 3122 O O . TYR A 1 402 ? -13.016 21.891 7.926 1 95.06 402 TYR A O 1
ATOM 3130 N N . LEU A 1 403 ? -12.906 21.719 10.141 1 96.19 403 LEU A N 1
ATOM 3131 C CA . LEU A 1 403 ? -11.5 22.016 10.367 1 96.19 403 LEU A CA 1
ATOM 3132 C C . LEU A 1 403 ? -10.859 20.969 11.281 1 96.19 403 LEU A C 1
ATOM 3134 O O . LEU A 1 403 ? -11.562 20.234 11.969 1 96.19 403 LEU A O 1
ATOM 3138 N N . VAL A 1 404 ? -9.578 20.891 11.273 1 95.75 404 VAL A N 1
ATOM 3139 C CA . VAL A 1 404 ? -8.914 19.969 12.18 1 95.75 404 VAL A CA 1
ATOM 3140 C C . VAL A 1 404 ? -8.805 20.594 13.57 1 95.75 404 VAL A C 1
ATOM 3142 O O . VAL A 1 404 ? -8.125 21.609 13.75 1 95.75 404 VAL A O 1
ATOM 3145 N N . PRO A 1 405 ? -9.438 19.969 14.523 1 96.38 405 PRO A N 1
ATOM 3146 C CA . PRO A 1 405 ? -9.359 20.531 15.875 1 96.38 405 PRO A CA 1
ATOM 3147 C C . PRO A 1 405 ? -7.988 20.312 16.516 1 96.38 405 PRO A C 1
ATOM 3149 O O . PRO A 1 405 ? -7.387 19.25 16.359 1 96.38 405 PRO A O 1
ATOM 3152 N N . GLY A 1 406 ? -7.547 21.297 17.219 1 97.12 406 GLY A N 1
ATOM 3153 C CA . GLY A 1 406 ? -6.258 21.219 17.891 1 97.12 406 GLY A CA 1
ATOM 3154 C C . GLY A 1 406 ? -6.117 20 18.781 1 97.12 406 GLY A C 1
ATOM 3155 O O . GLY A 1 406 ? -5.031 19.422 18.891 1 97.12 406 GLY A O 1
ATOM 3156 N N . ASP A 1 407 ? -7.172 19.562 19.359 1 94.75 407 ASP A N 1
ATOM 3157 C CA . ASP A 1 407 ? -7.152 18.391 20.25 1 94.75 407 ASP A CA 1
ATOM 3158 C C . ASP A 1 407 ? -6.73 17.141 19.484 1 94.75 407 ASP A C 1
ATOM 3160 O O . ASP A 1 407 ? -6.027 16.281 20.031 1 94.75 407 ASP A O 1
ATOM 3164 N N . ALA A 1 408 ? -7.109 17.078 18.281 1 92.56 408 ALA A N 1
ATOM 3165 C CA . ALA A 1 408 ? -6.844 15.898 17.453 1 92.56 408 ALA A CA 1
ATOM 3166 C C . ALA A 1 408 ? -5.375 15.828 17.062 1 92.56 408 ALA A C 1
ATOM 3168 O O . ALA A 1 408 ? -4.871 14.758 16.703 1 92.56 408 ALA A O 1
ATOM 3169 N N . VAL A 1 409 ? -4.691 16.953 17.141 1 95.88 409 VAL A N 1
ATOM 3170 C CA . VAL A 1 409 ? -3.305 17 16.688 1 95.88 409 VAL A CA 1
ATOM 3171 C C . VAL A 1 409 ? -2.385 17.281 17.875 1 95.88 409 VAL A C 1
ATOM 3173 O O . VAL A 1 409 ? -1.235 17.688 17.688 1 95.88 409 VAL A O 1
ATOM 3176 N N . GLY A 1 410 ? -2.895 17.188 19.016 1 96.31 410 GLY A N 1
ATOM 3177 C CA . GLY A 1 410 ? -2.076 17.234 20.219 1 96.31 410 GLY A CA 1
ATOM 3178 C C . GLY A 1 410 ? -1.771 18.656 20.672 1 96.31 410 GLY A C 1
ATOM 3179 O O . GLY A 1 410 ? -0.746 18.891 21.312 1 96.31 410 GLY A O 1
ATOM 3180 N N . ALA A 1 411 ? -2.594 19.578 20.328 1 96.56 411 ALA A N 1
ATOM 3181 C CA . ALA A 1 411 ? -2.387 20.953 20.812 1 96.56 411 ALA A CA 1
ATOM 3182 C C . ALA A 1 411 ? -2.35 21 22.328 1 96.56 411 ALA A C 1
ATOM 3184 O O . ALA A 1 411 ? -3.092 20.281 23 1 96.56 411 ALA A O 1
ATOM 3185 N N . GLU A 1 412 ? -1.525 21.875 22.828 1 95.12 412 GLU A N 1
ATOM 3186 C CA . GLU A 1 412 ? -1.378 21.969 24.266 1 95.12 412 GLU A CA 1
ATOM 3187 C C . GLU A 1 412 ? -2.396 22.953 24.859 1 95.12 412 GLU A C 1
ATOM 3189 O O . GLU A 1 412 ? -2.736 22.859 26.031 1 95.12 412 GLU A O 1
ATOM 3194 N N . GLU A 1 413 ? -2.898 23.797 24.031 1 94.19 413 GLU A N 1
ATOM 3195 C CA . GLU A 1 413 ? -3.93 24.75 24.422 1 94.19 413 GLU A CA 1
ATOM 3196 C C . GLU A 1 413 ? -5.227 24.516 23.656 1 94.19 413 GLU A C 1
ATOM 3198 O O . GLU A 1 413 ? -5.199 24.234 22.469 1 94.19 413 GLU A O 1
ATOM 3203 N N . PRO A 1 414 ? -6.309 24.641 24.312 1 94.88 414 PRO A N 1
ATOM 3204 C CA . PRO A 1 414 ? -7.586 24.438 23.625 1 94.88 414 PRO A CA 1
ATOM 3205 C C . PRO A 1 414 ? -7.953 25.609 22.719 1 94.88 414 PRO A C 1
ATOM 3207 O O . PRO A 1 414 ? -7.395 26.703 22.844 1 94.88 414 PRO A O 1
ATOM 3210 N N . GLY A 1 415 ? -8.82 25.328 21.766 1 96.25 415 GLY A N 1
ATOM 3211 C CA . GLY A 1 415 ? -9.43 26.391 20.969 1 96.25 415 GLY A CA 1
ATOM 3212 C C . GLY A 1 415 ? -8.758 26.594 19.625 1 96.25 415 GLY A C 1
ATOM 3213 O O . GLY A 1 415 ? -9.281 27.312 18.766 1 96.25 415 GLY A O 1
ATOM 3214 N N . TRP A 1 416 ? -7.688 25.906 19.391 1 97 416 TRP A N 1
ATOM 3215 C CA . TRP A 1 416 ? -6.949 26.062 18.141 1 97 416 TRP A CA 1
ATOM 3216 C C . TRP A 1 416 ? -7.414 25.062 17.094 1 97 416 TRP A C 1
ATOM 3218 O O . TRP A 1 416 ? -7.84 23.953 17.438 1 97 416 TRP A O 1
ATOM 3228 N N . PHE A 1 417 ? -7.414 25.484 15.844 1 98.06 417 PHE A N 1
ATOM 3229 C CA . PHE A 1 417 ? -7.793 24.672 14.695 1 98.06 417 PHE A CA 1
ATOM 3230 C C . PHE A 1 417 ? -6.812 24.859 13.547 1 98.06 417 PHE A C 1
ATOM 3232 O O . PHE A 1 417 ? -6.293 25.969 13.352 1 98.06 417 PHE A O 1
ATOM 3239 N N . ARG A 1 418 ? -6.527 23.812 12.836 1 98.38 418 ARG A N 1
ATOM 3240 C CA . ARG A 1 418 ? -5.746 23.938 11.609 1 98.38 418 ARG A CA 1
ATOM 3241 C C . ARG A 1 418 ? -6.652 24.141 10.398 1 98.38 418 ARG A C 1
ATOM 3243 O O . ARG A 1 418 ? -7.625 23.406 10.211 1 98.38 418 ARG A O 1
ATOM 3250 N N . MET A 1 419 ? -6.309 25.109 9.625 1 98 419 MET A N 1
ATOM 3251 C CA . MET A 1 419 ? -7.047 25.453 8.414 1 98 419 MET A CA 1
ATOM 3252 C C . MET A 1 419 ? -6.137 25.438 7.195 1 98 419 MET A C 1
ATOM 3254 O O . MET A 1 419 ? -5.016 25.938 7.238 1 98 419 MET A O 1
ATOM 3258 N N . VAL A 1 420 ? -6.621 24.812 6.129 1 97.81 420 VAL A N 1
ATOM 3259 C CA . VAL A 1 420 ? -5.918 24.812 4.852 1 97.81 420 VAL A CA 1
ATOM 3260 C C . VAL A 1 420 ? -6.352 26.031 4.027 1 97.81 420 VAL A C 1
ATOM 3262 O O . VAL A 1 420 ? -7.535 26.375 3.998 1 97.81 420 VAL A O 1
ATOM 3265 N N . PHE A 1 421 ? -5.395 26.672 3.322 1 98 421 PHE A N 1
ATOM 3266 C CA . PHE A 1 421 ? -5.742 27.891 2.621 1 98 421 PHE A CA 1
ATOM 3267 C C . PHE A 1 421 ? -5.543 27.734 1.119 1 98 421 PHE A C 1
ATOM 3269 O O . PHE A 1 421 ? -5.609 28.719 0.374 1 98 421 PHE A O 1
ATOM 3276 N N . THR A 1 422 ? -5.277 26.531 0.685 1 97.81 422 THR A N 1
ATOM 3277 C CA . THR A 1 422 ? -4.902 26.281 -0.705 1 97.81 422 THR A CA 1
ATOM 3278 C C . THR A 1 422 ? -6.094 25.75 -1.499 1 97.81 422 THR A C 1
ATOM 3280 O O . THR A 1 422 ? -5.93 24.891 -2.365 1 97.81 422 THR A O 1
ATOM 3283 N N . GLN A 1 423 ? -7.246 26.109 -1.097 1 93.81 423 GLN A N 1
ATOM 3284 C CA . GLN A 1 423 ? -8.461 25.797 -1.843 1 93.81 423 GLN A CA 1
ATOM 3285 C C . GLN A 1 423 ? -8.977 27.016 -2.6 1 93.81 423 GLN A C 1
ATOM 3287 O O . GLN A 1 423 ? -8.469 28.125 -2.412 1 93.81 423 GLN A O 1
ATOM 3292 N N . ARG A 1 424 ? -9.953 26.812 -3.471 1 91.44 424 ARG A N 1
ATOM 3293 C CA . ARG A 1 424 ? -10.523 27.922 -4.227 1 91.44 424 ARG A CA 1
ATOM 3294 C C . ARG A 1 424 ? -11.031 29 -3.293 1 91.44 424 ARG A C 1
ATOM 3296 O O . ARG A 1 424 ? -11.57 28.719 -2.223 1 91.44 424 ARG A O 1
ATOM 3303 N N . GLU A 1 425 ? -10.922 30.203 -3.766 1 91.81 425 GLU A N 1
ATOM 3304 C CA . GLU A 1 425 ? -11.25 31.375 -2.965 1 91.81 425 GLU A CA 1
ATOM 3305 C C . GLU A 1 425 ? -12.688 31.328 -2.463 1 91.81 425 GLU A C 1
ATOM 3307 O O . GLU A 1 425 ? -12.969 31.703 -1.322 1 91.81 425 GLU A O 1
ATOM 3312 N N . GLU A 1 426 ? -13.57 30.844 -3.299 1 93.94 426 GLU A N 1
ATOM 3313 C CA . GLU A 1 426 ? -14.977 30.781 -2.918 1 93.94 426 GLU A CA 1
ATOM 3314 C C . GLU A 1 426 ? -15.188 29.844 -1.732 1 93.94 426 GLU A C 1
ATOM 3316 O O . GLU A 1 426 ? -16.016 30.125 -0.856 1 93.94 426 GLU A O 1
ATOM 3321 N N . LEU A 1 427 ? -14.453 28.812 -1.738 1 94.38 427 LEU A N 1
ATOM 3322 C CA . LEU A 1 427 ? -14.57 27.844 -0.656 1 94.38 427 LEU A CA 1
ATOM 3323 C C . LEU A 1 427 ? -14.039 28.422 0.65 1 94.38 427 LEU A C 1
ATOM 3325 O O . LEU A 1 427 ? -14.648 28.25 1.707 1 94.38 427 LEU A O 1
ATOM 3329 N N . VAL A 1 428 ? -12.938 29.125 0.598 1 95.88 428 VAL A N 1
ATOM 3330 C CA . VAL A 1 428 ? -12.32 29.734 1.773 1 95.88 428 VAL A CA 1
ATOM 3331 C C . VAL A 1 428 ? -13.258 30.797 2.348 1 95.88 428 VAL A C 1
ATOM 3333 O O . VAL A 1 428 ? -13.484 30.844 3.559 1 95.88 428 VAL A O 1
ATOM 3336 N N . THR A 1 429 ? -13.828 31.578 1.471 1 95.06 429 THR A N 1
ATOM 3337 C CA . THR A 1 429 ? -14.727 32.625 1.886 1 95.06 429 THR A CA 1
ATOM 3338 C C . THR A 1 429 ? -15.984 32.062 2.537 1 95.06 429 THR A C 1
ATOM 3340 O O . THR A 1 429 ? -16.422 32.531 3.582 1 95.06 429 THR A O 1
ATOM 3343 N N . GLU A 1 430 ? -16.516 31.031 1.922 1 96.75 430 GLU A N 1
ATOM 3344 C CA . GLU A 1 430 ? -17.703 30.375 2.467 1 96.75 430 GLU A CA 1
ATOM 3345 C C . GLU A 1 430 ? -17.406 29.75 3.826 1 96.75 430 GLU A C 1
ATOM 3347 O O . GLU A 1 430 ? -18.234 29.812 4.734 1 96.75 430 GLU A O 1
ATOM 3352 N N . CYS A 1 431 ? -16.266 29.203 3.922 1 97.31 431 CYS A N 1
ATOM 3353 C CA . CYS A 1 431 ? -15.875 28.594 5.188 1 97.31 431 CYS A CA 1
ATOM 3354 C C . CYS A 1 431 ? -15.828 29.641 6.301 1 97.31 431 CYS A C 1
ATOM 3356 O O . CYS A 1 431 ? -16.391 29.422 7.375 1 97.31 431 CYS A O 1
ATOM 3358 N N . ILE A 1 432 ? -15.211 30.75 6.059 1 96.88 432 ILE A N 1
ATOM 3359 C CA . ILE A 1 432 ? -15.055 31.797 7.059 1 96.88 432 ILE A CA 1
ATOM 3360 C C . ILE A 1 432 ? -16.422 32.375 7.414 1 96.88 432 ILE A C 1
ATOM 3362 O O . ILE A 1 432 ? -16.719 32.594 8.594 1 96.88 432 ILE A O 1
ATOM 3366 N N . ARG A 1 433 ? -17.266 32.562 6.441 1 96.06 433 ARG A N 1
ATOM 3367 C CA . ARG A 1 433 ? -18.625 33.062 6.688 1 96.06 433 ARG A CA 1
ATOM 3368 C C . ARG A 1 433 ? -19.375 32.125 7.637 1 96.06 433 ARG A C 1
ATOM 3370 O O . ARG A 1 433 ? -19.984 32.594 8.602 1 96.06 433 ARG A O 1
ATOM 3377 N N . ARG A 1 434 ? -19.25 30.844 7.395 1 97 434 ARG A N 1
ATOM 3378 C CA . ARG A 1 434 ? -19.953 29.859 8.211 1 97 434 ARG A CA 1
ATOM 3379 C C . ARG A 1 434 ? -19.344 29.781 9.609 1 97 434 ARG A C 1
ATOM 3381 O O . ARG A 1 434 ? -20.062 29.531 10.586 1 97 434 ARG A O 1
ATOM 3388 N N . ILE A 1 435 ? -18.062 29.984 9.68 1 97.19 435 ILE A N 1
ATOM 3389 C CA . ILE A 1 435 ? -17.422 30.016 10.984 1 97.19 435 ILE A CA 1
ATOM 3390 C C . ILE A 1 435 ? -17.984 31.172 11.82 1 97.19 435 ILE A C 1
ATOM 3392 O O . ILE A 1 435 ? -18.375 30.969 12.969 1 97.19 435 ILE A O 1
ATOM 3396 N N . VAL A 1 436 ? -18.078 32.312 11.203 1 95.69 436 VAL A N 1
ATOM 3397 C CA . VAL A 1 436 ? -18.562 33.5 11.898 1 95.69 436 VAL A CA 1
ATOM 3398 C C . VAL A 1 436 ? -20.031 33.281 12.297 1 95.69 436 VAL A C 1
ATOM 3400 O O . VAL A 1 436 ? -20.422 33.656 13.406 1 95.69 436 VAL A O 1
ATOM 3403 N N . GLU A 1 437 ? -20.766 32.688 11.469 1 94.75 437 GLU A N 1
ATOM 3404 C CA . GLU A 1 437 ? -22.172 32.406 11.758 1 94.75 437 GLU A CA 1
ATOM 3405 C C . GLU A 1 437 ? -22.312 31.391 12.898 1 94.75 437 GLU A C 1
ATOM 3407 O O . GLU A 1 437 ? -23.156 31.562 13.781 1 94.75 437 GLU A O 1
ATOM 3412 N N . ALA A 1 438 ? -21.531 30.406 12.867 1 95.19 438 ALA A N 1
ATOM 3413 C CA . ALA A 1 438 ? -21.609 29.328 13.844 1 95.19 438 ALA A CA 1
ATOM 3414 C C . ALA A 1 438 ? -21.188 29.812 15.227 1 95.19 438 ALA A C 1
ATOM 3416 O O . ALA A 1 438 ? -21.719 29.359 16.25 1 95.19 438 ALA A O 1
ATOM 3417 N N . LEU A 1 439 ? -20.234 30.734 15.25 1 93.5 439 LEU A N 1
ATOM 3418 C CA . LEU A 1 439 ? -19.578 31.047 16.516 1 93.5 439 LEU A CA 1
ATOM 3419 C C . LEU A 1 439 ? -19.922 32.469 16.984 1 93.5 439 LEU A C 1
ATOM 3421 O O . LEU A 1 439 ? -19.641 32.812 18.125 1 93.5 439 LEU A O 1
ATOM 3425 N N . GLY A 1 440 ? -20.406 33.281 16.078 1 83.56 440 GLY A N 1
ATOM 3426 C CA . GLY A 1 440 ? -20.734 34.656 16.422 1 83.56 440 GLY A CA 1
ATOM 3427 C C . GLY A 1 440 ? -22.016 34.812 17.203 1 83.56 440 GLY A C 1
ATOM 3428 O O . GLY A 1 440 ? -22.25 35.844 17.844 1 83.56 440 GLY A O 1
ATOM 3429 N N . GLN A 1 441 ? -22.922 33.906 17 1 66.56 441 GLN A N 1
ATOM 3430 C CA . GLN A 1 441 ? -24.172 34 17.734 1 66.56 441 GLN A CA 1
ATOM 3431 C C . GLN A 1 441 ? -24.141 33.156 19 1 66.56 441 GLN A C 1
ATOM 3433 O O . GLN A 1 441 ? -23.391 32.188 19.078 1 66.56 441 GLN A O 1
ATOM 3438 N N . ARG A 1 442 ? -24.734 33.75 20.203 1 56.66 442 ARG A N 1
ATOM 3439 C CA . ARG A 1 442 ? -24.906 33 21.438 1 56.66 442 ARG A CA 1
ATOM 3440 C C . ARG A 1 442 ? -25.594 31.672 21.188 1 56.66 442 ARG A C 1
ATOM 3442 O O . ARG A 1 442 ? -26.453 31.578 20.312 1 56.66 442 ARG A O 1
ATOM 3449 N N . GLN A 1 443 ? -24.969 30.516 21.766 1 49.06 443 GLN A N 1
ATOM 3450 C CA . GLN A 1 443 ? -25.719 29.266 21.766 1 49.06 443 GLN A CA 1
ATOM 3451 C C . GLN A 1 443 ? -27.094 29.438 22.406 1 49.06 443 GLN A C 1
ATOM 3453 O O . GLN A 1 443 ? -27.25 30.219 23.344 1 49.06 443 GLN A O 1
ATOM 3458 N N . MET B 1 1 ? 30.078 -7.023 15.148 1 28.95 1 MET B N 1
ATOM 3459 C CA . MET B 1 1 ? 29.109 -6.785 14.094 1 28.95 1 MET B CA 1
ATOM 3460 C C . MET B 1 1 ? 28.219 -5.586 14.422 1 28.95 1 MET B C 1
ATOM 3462 O O . MET B 1 1 ? 27.594 -5.543 15.484 1 28.95 1 MET B O 1
ATOM 3466 N N . SER B 1 2 ? 28.438 -4.426 14.188 1 38.72 2 SER B N 1
ATOM 3467 C CA . SER B 1 2 ? 27.75 -3.211 14.617 1 38.72 2 SER B CA 1
ATOM 3468 C C . SER B 1 2 ? 26.234 -3.389 14.578 1 38.72 2 SER B C 1
ATOM 3470 O O . SER B 1 2 ? 25.672 -3.709 13.531 1 38.72 2 SER B O 1
ATOM 3472 N N . THR B 1 3 ? 25.641 -3.854 15.57 1 50.88 3 THR B N 1
ATOM 3473 C CA . THR B 1 3 ? 24.266 -4.297 15.727 1 50.88 3 THR B CA 1
ATOM 3474 C C . THR B 1 3 ? 23.297 -3.285 15.117 1 50.88 3 THR B C 1
ATOM 3476 O O . THR B 1 3 ? 23.312 -2.109 15.484 1 50.88 3 THR B O 1
ATOM 3479 N N . SER B 1 4 ? 22.859 -3.484 13.953 1 63.72 4 SER B N 1
ATOM 3480 C CA . SER B 1 4 ? 21.938 -2.562 13.289 1 63.72 4 SER B CA 1
ATOM 3481 C C . SER B 1 4 ? 20.844 -2.088 14.234 1 63.72 4 SER B C 1
ATOM 3483 O O . SER B 1 4 ? 20.453 -2.809 15.156 1 63.72 4 SER B O 1
ATOM 3485 N N . LYS B 1 5 ? 20.734 -0.937 14.555 1 89.19 5 LYS B N 1
ATOM 3486 C CA . LYS B 1 5 ? 19.781 -0.278 15.43 1 89.19 5 LYS B CA 1
ATOM 3487 C C . LYS B 1 5 ? 18.359 -0.432 14.898 1 89.19 5 LYS B C 1
ATOM 3489 O O . LYS B 1 5 ? 17.531 0.466 15.055 1 89.19 5 LYS B O 1
ATOM 3494 N N . LEU B 1 6 ? 18.25 -1.726 14.133 1 95.69 6 LEU B N 1
ATOM 3495 C CA . LEU B 1 6 ? 16.922 -2.057 13.641 1 95.69 6 LEU B CA 1
ATOM 3496 C C . LEU B 1 6 ? 16.125 -2.809 14.703 1 95.69 6 LEU B C 1
ATOM 3498 O O . LEU B 1 6 ? 16.688 -3.299 15.68 1 95.69 6 LEU B O 1
ATOM 3502 N N . SER B 1 7 ? 14.844 -2.826 14.586 1 96.94 7 SER B N 1
ATOM 3503 C CA . SER B 1 7 ? 14.016 -3.713 15.391 1 96.94 7 SER B CA 1
ATOM 3504 C C . SER B 1 7 ? 14.375 -5.176 15.156 1 96.94 7 SER B C 1
ATOM 3506 O O . SER B 1 7 ? 15.086 -5.5 14.195 1 96.94 7 SER B O 1
ATOM 3508 N N . GLU B 1 8 ? 13.875 -6.094 15.992 1 94.38 8 GLU B N 1
ATOM 3509 C CA . GLU B 1 8 ? 14.102 -7.523 15.797 1 94.38 8 GLU B CA 1
ATOM 3510 C C . GLU B 1 8 ? 13.508 -7.992 14.469 1 94.38 8 GLU B C 1
ATOM 3512 O O . GLU B 1 8 ? 14.164 -8.719 13.719 1 94.38 8 GLU B O 1
ATOM 3517 N N . ARG B 1 9 ? 12.305 -7.625 14.195 1 93.19 9 ARG B N 1
ATOM 3518 C CA . ARG B 1 9 ? 11.656 -8.008 12.945 1 93.19 9 ARG B CA 1
ATOM 3519 C C . ARG B 1 9 ? 12.352 -7.359 11.75 1 93.19 9 ARG B C 1
ATOM 3521 O O . ARG B 1 9 ? 12.492 -7.98 10.695 1 93.19 9 ARG B O 1
ATOM 3528 N N . GLY B 1 10 ? 12.844 -6.086 11.945 1 93.81 10 GLY B N 1
ATOM 3529 C CA . GLY B 1 10 ? 13.617 -5.438 10.898 1 93.81 10 GLY B CA 1
ATOM 3530 C C . GLY B 1 10 ? 14.93 -6.133 10.609 1 93.81 10 GLY B C 1
ATOM 3531 O O . GLY B 1 10 ? 15.312 -6.297 9.445 1 93.81 10 GLY B O 1
ATOM 3532 N N . SER B 1 11 ? 15.562 -6.586 11.648 1 93.69 11 SER B N 1
ATOM 3533 C CA . SER B 1 11 ? 16.828 -7.305 11.508 1 93.69 11 SER B CA 1
ATOM 3534 C C . SER B 1 11 ? 16.625 -8.641 10.805 1 93.69 11 SER B C 1
ATOM 3536 O O . SER B 1 11 ? 17.406 -9.016 9.93 1 93.69 11 SER B O 1
ATOM 3538 N N . HIS B 1 12 ? 15.578 -9.273 11.195 1 91.25 12 HIS B N 1
ATOM 3539 C CA . HIS B 1 12 ? 15.25 -10.539 10.555 1 91.25 12 HIS B CA 1
ATOM 3540 C C . HIS B 1 12 ? 14.945 -10.352 9.07 1 91.25 12 HIS B C 1
ATOM 3542 O O . HIS B 1 12 ? 15.43 -11.109 8.227 1 91.25 12 HIS B O 1
ATOM 3548 N N . ALA B 1 13 ? 14.203 -9.375 8.766 1 90.5 13 ALA B N 1
ATOM 3549 C CA . ALA B 1 13 ? 13.852 -9.078 7.379 1 90.5 13 ALA B CA 1
ATOM 3550 C C . ALA B 1 13 ? 15.086 -8.719 6.559 1 90.5 13 ALA B C 1
ATOM 3552 O O . ALA B 1 13 ? 15.203 -9.117 5.398 1 90.5 13 ALA B O 1
ATOM 3553 N N . SER B 1 14 ? 15.922 -8 7.168 1 89.56 14 SER B N 1
ATOM 3554 C CA . SER B 1 14 ? 17.141 -7.559 6.496 1 89.56 14 SER B CA 1
ATOM 3555 C C . SER B 1 14 ? 18 -8.742 6.078 1 89.56 14 SER B C 1
ATOM 3557 O O . SER B 1 14 ? 18.625 -8.727 5.008 1 89.56 14 SER B O 1
ATOM 3559 N N . THR B 1 15 ? 18.016 -9.734 6.824 1 84.62 15 THR B N 1
ATOM 3560 C CA . THR B 1 15 ? 18.906 -10.867 6.602 1 84.62 15 THR B CA 1
ATOM 3561 C C . THR B 1 15 ? 18.219 -11.93 5.75 1 84.62 15 THR B C 1
ATOM 3563 O O . THR B 1 15 ? 18.859 -12.562 4.902 1 84.62 15 THR B O 1
ATOM 3566 N N . THR B 1 16 ? 17 -12.109 5.906 1 73.75 16 THR B N 1
ATOM 3567 C CA . THR B 1 16 ? 16.25 -13.117 5.145 1 73.75 16 THR B CA 1
ATOM 3568 C C . THR B 1 16 ? 15.82 -12.555 3.793 1 73.75 16 THR B C 1
ATOM 3570 O O . THR B 1 16 ? 15.695 -13.305 2.822 1 73.75 16 THR B O 1
ATOM 3573 N N . GLY B 1 17 ? 15.641 -11.32 3.807 1 61.66 17 GLY B N 1
ATOM 3574 C CA . GLY B 1 17 ? 15.203 -10.68 2.576 1 61.66 17 GLY B CA 1
ATOM 3575 C C . GLY B 1 17 ? 16.172 -10.883 1.427 1 61.66 17 GLY B C 1
ATOM 3576 O O . GLY B 1 17 ? 15.766 -10.961 0.268 1 61.66 17 GLY B O 1
ATOM 3577 N N . ALA B 1 18 ? 17.391 -10.938 1.759 1 55.88 18 ALA B N 1
ATOM 3578 C CA . ALA B 1 18 ? 18.406 -11.117 0.732 1 55.88 18 ALA B CA 1
ATOM 3579 C C . ALA B 1 18 ? 18.219 -12.445 0.001 1 55.88 18 ALA B C 1
ATOM 3581 O O . ALA B 1 18 ? 18.375 -12.516 -1.22 1 55.88 18 ALA B O 1
ATOM 3582 N N . LYS B 1 19 ? 17.656 -13.406 0.614 1 56.75 19 LYS B N 1
ATOM 3583 C CA . LYS B 1 19 ? 17.547 -14.727 -0.003 1 56.75 19 LYS B CA 1
ATOM 3584 C C . LYS B 1 19 ? 16.25 -14.844 -0.807 1 56.75 19 LYS B C 1
ATOM 3586 O O . LYS B 1 19 ? 16.25 -15.391 -1.913 1 56.75 19 LYS B O 1
ATOM 3591 N N . ASP B 1 20 ? 15.219 -14.289 -0.204 1 58.09 20 ASP B N 1
ATOM 3592 C CA . ASP B 1 20 ? 13.891 -14.461 -0.786 1 58.09 20 ASP B CA 1
ATOM 3593 C C . ASP B 1 20 ? 13.703 -13.57 -2.01 1 58.09 20 ASP B C 1
ATOM 3595 O O . ASP B 1 20 ? 12.766 -13.758 -2.789 1 58.09 20 ASP B O 1
ATOM 3599 N N . PHE B 1 21 ? 14.75 -12.758 -2.133 1 61.62 21 PHE B N 1
ATOM 3600 C CA . PHE B 1 21 ? 14.477 -11.781 -3.184 1 61.62 21 PHE B CA 1
ATOM 3601 C C . PHE B 1 21 ? 15.453 -11.945 -4.344 1 61.62 21 PHE B C 1
ATOM 3603 O O . PHE B 1 21 ? 15.719 -10.992 -5.078 1 61.62 21 PHE B O 1
ATOM 3610 N N . GLU B 1 22 ? 15.867 -13.211 -4.414 1 65.56 22 GLU B N 1
ATOM 3611 C CA . GLU B 1 22 ? 16.75 -13.547 -5.523 1 65.56 22 GLU B CA 1
ATOM 3612 C C . GLU B 1 22 ? 16.078 -13.289 -6.867 1 65.56 22 GLU B C 1
ATOM 3614 O O . GLU B 1 22 ? 16.719 -12.852 -7.82 1 65.56 22 GLU B O 1
ATOM 3619 N N . ILE B 1 23 ? 14.742 -13.5 -6.832 1 70.44 23 ILE B N 1
ATOM 3620 C CA . ILE B 1 23 ? 14 -13.359 -8.078 1 70.44 23 ILE B CA 1
ATOM 3621 C C . ILE B 1 23 ? 14.078 -11.914 -8.57 1 70.44 23 ILE B C 1
ATOM 3623 O O . ILE B 1 23 ? 14.133 -11.664 -9.773 1 70.44 23 ILE B O 1
ATOM 3627 N N . TRP B 1 24 ? 14.227 -11.07 -7.66 1 67.56 24 TRP B N 1
ATOM 3628 C CA . TRP B 1 24 ? 14.219 -9.672 -8.07 1 67.56 24 TRP B CA 1
ATOM 3629 C C . TRP B 1 24 ? 15.562 -9.273 -8.672 1 67.56 24 TRP B C 1
ATOM 3631 O O . TRP B 1 24 ? 15.633 -8.367 -9.508 1 67.56 24 TRP B O 1
ATOM 3641 N N . ASP B 1 25 ? 16.578 -10.07 -8.344 1 71.94 25 ASP B N 1
ATOM 3642 C CA . ASP B 1 25 ? 17.859 -9.875 -8.992 1 71.94 25 ASP B CA 1
ATOM 3643 C C . ASP B 1 25 ? 17.875 -10.469 -10.398 1 71.94 25 ASP B C 1
ATOM 3645 O O . ASP B 1 25 ? 18.453 -9.891 -11.32 1 71.94 25 ASP B O 1
ATOM 3649 N N . ILE B 1 26 ? 17.172 -11.508 -10.555 1 77.31 26 ILE B N 1
ATOM 3650 C CA . ILE B 1 26 ? 17.078 -12.195 -11.836 1 77.31 26 ILE B CA 1
ATOM 3651 C C . ILE B 1 26 ? 16.328 -11.328 -12.844 1 77.31 26 ILE B C 1
ATOM 3653 O O . ILE B 1 26 ? 16.734 -11.227 -14.008 1 77.31 26 ILE B O 1
ATOM 3657 N N . ILE B 1 27 ? 15.344 -10.602 -12.328 1 77.12 27 ILE B N 1
ATOM 3658 C CA . ILE B 1 27 ? 14.438 -9.891 -13.227 1 77.12 27 ILE B CA 1
ATOM 3659 C C . ILE B 1 27 ? 15.141 -8.672 -13.812 1 77.12 27 ILE B C 1
ATOM 3661 O O . ILE B 1 27 ? 14.695 -8.109 -14.82 1 77.12 27 ILE B O 1
ATOM 3665 N N . THR B 1 28 ? 16.266 -8.328 -13.227 1 75.62 28 THR B N 1
ATOM 3666 C CA . THR B 1 28 ? 17 -7.172 -13.734 1 75.62 28 THR B CA 1
ATOM 3667 C C . THR B 1 28 ? 17.953 -7.586 -14.844 1 75.62 28 THR B C 1
ATOM 3669 O O . THR B 1 28 ? 18.594 -6.734 -15.477 1 75.62 28 THR B O 1
ATOM 3672 N N . ASN B 1 29 ? 18.062 -8.891 -15.203 1 84.88 29 ASN B N 1
ATOM 3673 C CA . ASN B 1 29 ? 18.953 -9.43 -16.219 1 84.88 29 ASN B CA 1
ATOM 3674 C C . ASN B 1 29 ? 18.25 -10.477 -17.078 1 84.88 29 ASN B C 1
ATOM 3676 O O . ASN B 1 29 ? 18.75 -11.594 -17.219 1 84.88 29 ASN B O 1
ATOM 3680 N N . MET B 1 30 ? 17.172 -10.039 -17.672 1 88 30 MET B N 1
ATOM 3681 C CA . MET B 1 30 ? 16.344 -10.984 -18.422 1 88 30 MET B CA 1
ATOM 3682 C C . MET B 1 30 ? 16.891 -11.195 -19.828 1 88 30 MET B C 1
ATOM 3684 O O . MET B 1 30 ? 17.422 -10.266 -20.438 1 88 30 MET B O 1
ATOM 3688 N N . TRP B 1 31 ? 16.703 -12.25 -20.344 1 92 31 TRP B N 1
ATOM 3689 C CA . TRP B 1 31 ? 17.125 -12.672 -21.672 1 92 31 TRP B CA 1
ATOM 3690 C C . TRP B 1 31 ? 16.312 -11.961 -22.75 1 92 31 TRP B C 1
ATOM 3692 O O . TRP B 1 31 ? 15.109 -11.766 -22.609 1 92 31 TRP B O 1
ATOM 3702 N N . ASP B 1 32 ? 17 -11.555 -23.719 1 89.75 32 ASP B N 1
ATOM 3703 C CA . ASP B 1 32 ? 16.5 -11.094 -25.016 1 89.75 32 ASP B CA 1
ATOM 3704 C C . ASP B 1 32 ? 17.391 -11.578 -26.156 1 89.75 32 ASP B C 1
ATOM 3706 O O . ASP B 1 32 ? 18.609 -11.484 -26.078 1 89.75 32 ASP B O 1
ATOM 3710 N N . PRO B 1 33 ? 16.766 -12.148 -27.109 1 90.5 33 PRO B N 1
ATOM 3711 C CA . PRO B 1 33 ? 17.609 -12.75 -28.156 1 90.5 33 PRO B CA 1
ATOM 3712 C C . PRO B 1 33 ? 18.531 -11.742 -28.844 1 90.5 33 PRO B C 1
ATOM 3714 O O . PRO B 1 33 ? 19.609 -12.109 -29.312 1 90.5 33 PRO B O 1
ATOM 3717 N N . LYS B 1 34 ? 18.172 -10.484 -28.812 1 91.38 34 LYS B N 1
ATOM 3718 C CA . LYS B 1 34 ? 18.938 -9.477 -29.531 1 91.38 34 LYS B CA 1
ATOM 3719 C C . LYS B 1 34 ? 19.766 -8.625 -28.562 1 91.38 34 LYS B C 1
ATOM 3721 O O . LYS B 1 34 ? 20.969 -8.469 -28.75 1 91.38 34 LYS B O 1
ATOM 3726 N N . THR B 1 35 ? 19.156 -8.195 -27.469 1 89.56 35 THR B N 1
ATOM 3727 C CA . THR B 1 35 ? 19.781 -7.164 -26.641 1 89.56 35 THR B CA 1
ATOM 3728 C C . THR B 1 35 ? 20.5 -7.785 -25.438 1 89.56 35 THR B C 1
ATOM 3730 O O . THR B 1 35 ? 21.406 -7.176 -24.875 1 89.56 35 THR B O 1
ATOM 3733 N N . ASN B 1 36 ? 20.172 -9.016 -25.047 1 92.81 36 ASN B N 1
ATOM 3734 C CA . ASN B 1 36 ? 20.766 -9.688 -23.891 1 92.81 36 ASN B CA 1
ATOM 3735 C C . ASN B 1 36 ? 20.703 -11.203 -24.047 1 92.81 36 ASN B C 1
ATOM 3737 O O . ASN B 1 36 ? 20.109 -11.883 -23.203 1 92.81 36 ASN B O 1
ATOM 3741 N N . PRO B 1 37 ? 21.375 -11.75 -24.984 1 92.69 37 PRO B N 1
ATOM 3742 C CA . PRO B 1 37 ? 21.25 -13.18 -25.281 1 92.69 37 PRO B CA 1
ATOM 3743 C C . PRO B 1 37 ? 21.828 -14.055 -24.156 1 92.69 37 PRO B C 1
ATOM 3745 O O . PRO B 1 37 ? 21.547 -15.258 -24.109 1 92.69 37 PRO B O 1
ATOM 3748 N N . GLU B 1 38 ? 22.594 -13.477 -23.266 1 92.56 38 GLU B N 1
ATOM 3749 C CA . GLU B 1 38 ? 23.219 -14.242 -22.188 1 92.56 38 GLU B CA 1
ATOM 3750 C C . GLU B 1 38 ? 22.453 -14.062 -20.875 1 92.56 38 GLU B C 1
ATOM 3752 O O . GLU B 1 38 ? 22.875 -14.531 -19.828 1 92.56 38 GLU B O 1
ATOM 3757 N N . GLY B 1 39 ? 21.312 -13.383 -20.953 1 93.75 39 GLY B N 1
ATOM 3758 C CA . GLY B 1 39 ? 20.547 -13.102 -19.75 1 93.75 39 GLY B CA 1
ATOM 3759 C C . GLY B 1 39 ? 19.766 -14.305 -19.25 1 93.75 39 GLY B C 1
ATOM 3760 O O . GLY B 1 39 ? 19.906 -15.414 -19.781 1 93.75 39 GLY B O 1
ATOM 3761 N N . TYR B 1 40 ? 19.047 -14.062 -18.203 1 93.56 40 TYR B N 1
ATOM 3762 C CA . TYR B 1 40 ? 18.234 -15.109 -17.578 1 93.56 40 TYR B CA 1
ATOM 3763 C C . TYR B 1 40 ? 16.938 -15.328 -18.344 1 93.56 40 TYR B C 1
ATOM 3765 O O . TYR B 1 40 ? 16.281 -14.367 -18.734 1 93.56 40 TYR B O 1
ATOM 3773 N N . VAL B 1 41 ? 16.672 -16.594 -18.578 1 94.44 41 VAL B N 1
ATOM 3774 C CA . VAL B 1 41 ? 15.344 -16.984 -19.031 1 94.44 41 VAL B CA 1
ATOM 3775 C C . VAL B 1 41 ? 14.484 -17.391 -17.844 1 94.44 41 VAL B C 1
ATOM 3777 O O . VAL B 1 41 ? 14.766 -18.375 -17.172 1 94.44 41 VAL B O 1
ATOM 3780 N N . SER B 1 42 ? 13.5 -16.547 -17.594 1 92.75 42 SER B N 1
ATOM 3781 C CA . SER B 1 42 ? 12.641 -16.844 -16.453 1 92.75 42 SER B CA 1
ATOM 3782 C C . SER B 1 42 ? 11.211 -17.125 -16.891 1 92.75 42 SER B C 1
ATOM 3784 O O . SER B 1 42 ? 10.617 -16.344 -17.641 1 92.75 42 SER B O 1
ATOM 3786 N N . LEU B 1 43 ? 10.734 -18.234 -16.5 1 95.44 43 LEU B N 1
ATOM 3787 C CA . LEU B 1 43 ? 9.32 -18.578 -16.609 1 95.44 43 LEU B CA 1
ATOM 3788 C C . LEU B 1 43 ? 8.727 -18.906 -15.242 1 95.44 43 LEU B C 1
ATOM 3790 O O . LEU B 1 43 ? 7.867 -19.781 -15.133 1 95.44 43 LEU B O 1
ATOM 3794 N N . GLY B 1 44 ? 9.297 -18.219 -14.242 1 93.12 44 GLY B N 1
ATOM 3795 C CA . GLY B 1 44 ? 8.852 -18.453 -12.883 1 93.12 44 GLY B CA 1
ATOM 3796 C C . GLY B 1 44 ? 7.891 -17.391 -12.375 1 93.12 44 GLY B C 1
ATOM 3797 O O . GLY B 1 44 ? 7.113 -17.641 -11.445 1 93.12 44 GLY B O 1
ATOM 3798 N N . LEU B 1 45 ? 7.871 -16.219 -12.945 1 90.81 45 LEU B N 1
ATOM 3799 C CA . LEU B 1 45 ? 7.004 -15.141 -12.492 1 90.81 45 LEU B CA 1
ATOM 3800 C C . LEU B 1 45 ? 5.598 -15.297 -13.07 1 90.81 45 LEU B C 1
ATOM 3802 O O . LEU B 1 45 ? 5.434 -15.523 -14.266 1 90.81 45 LEU B O 1
ATOM 3806 N N . ALA B 1 46 ? 4.637 -15.133 -12.234 1 94.56 46 ALA B N 1
ATOM 3807 C CA . ALA B 1 46 ? 3.244 -15.297 -12.648 1 94.56 46 ALA B CA 1
ATOM 3808 C C . ALA B 1 46 ? 2.768 -14.094 -13.461 1 94.56 46 ALA B C 1
ATOM 3810 O O . ALA B 1 46 ? 2.041 -13.242 -12.953 1 94.56 46 ALA B O 1
ATOM 3811 N N . GLU B 1 47 ? 3.158 -14.094 -14.766 1 94.94 47 GLU B N 1
ATOM 3812 C CA . GLU B 1 47 ? 2.803 -13.016 -15.68 1 94.94 47 GLU B CA 1
ATOM 3813 C C . GLU B 1 47 ? 2.172 -13.562 -16.953 1 94.94 47 GLU B C 1
ATOM 3815 O O . GLU B 1 47 ? 2.561 -14.633 -17.438 1 94.94 47 GLU B O 1
ATOM 3820 N N . ASN B 1 48 ? 1.174 -12.898 -17.391 1 97.38 48 ASN B N 1
ATOM 3821 C CA . ASN B 1 48 ? 0.54 -13.164 -18.672 1 97.38 48 ASN B CA 1
ATOM 3822 C C . ASN B 1 48 ? 0.753 -12.016 -19.656 1 97.38 48 ASN B C 1
ATOM 3824 O O . ASN B 1 48 ? 0.097 -10.977 -19.547 1 97.38 48 ASN B O 1
ATOM 3828 N N . SER B 1 49 ? 1.609 -12.203 -20.641 1 95.44 49 SER B N 1
ATOM 3829 C CA . SER B 1 49 ? 1.986 -11.117 -21.531 1 95.44 49 SER B CA 1
ATOM 3830 C C . SER B 1 49 ? 1.225 -11.203 -22.859 1 95.44 49 SER B C 1
ATOM 3832 O O . SER B 1 49 ? 1.452 -10.398 -23.766 1 95.44 49 SER B O 1
ATOM 3834 N N . LEU B 1 50 ? 0.303 -12.117 -22.938 1 97.31 50 LEU B N 1
ATOM 3835 C CA . LEU B 1 50 ? -0.296 -12.484 -24.219 1 97.31 50 LEU B CA 1
ATOM 3836 C C . LEU B 1 50 ? -1.143 -11.336 -24.766 1 97.31 50 LEU B C 1
ATOM 3838 O O . LEU B 1 50 ? -1.421 -11.289 -25.969 1 97.31 50 LEU B O 1
ATOM 3842 N N . MET B 1 51 ? -1.562 -10.438 -23.891 1 97.81 51 MET B N 1
ATOM 3843 C CA . MET B 1 51 ? -2.496 -9.398 -24.312 1 97.81 51 MET B CA 1
ATOM 3844 C C . MET B 1 51 ? -1.92 -8.016 -24.062 1 97.81 51 MET B C 1
ATOM 3846 O O . MET B 1 51 ? -2.654 -7.023 -24.062 1 97.81 51 MET B O 1
ATOM 3850 N N . HIS B 1 52 ? -0.66 -7.859 -23.828 1 97.06 52 HIS B N 1
ATOM 3851 C CA . HIS B 1 52 ? -0.049 -6.609 -23.406 1 97.06 52 HIS B CA 1
ATOM 3852 C C . HIS B 1 52 ? -0.224 -5.52 -24.453 1 97.06 52 HIS B C 1
ATOM 3854 O O . HIS B 1 52 ? -0.438 -4.352 -24.125 1 97.06 52 HIS B O 1
ATOM 3860 N N . ASN B 1 53 ? -0.117 -5.898 -25.75 1 96.44 53 ASN B N 1
ATOM 3861 C CA . ASN B 1 53 ? -0.272 -4.902 -26.797 1 96.44 53 ASN B CA 1
ATOM 3862 C C . ASN B 1 53 ? -1.666 -4.281 -26.781 1 96.44 53 ASN B C 1
ATOM 3864 O O . ASN B 1 53 ? -1.806 -3.057 -26.844 1 96.44 53 ASN B O 1
ATOM 3868 N N . GLU B 1 54 ? -2.676 -5.117 -26.703 1 97.56 54 GLU B N 1
ATOM 3869 C CA . GLU B 1 54 ? -4.062 -4.652 -26.703 1 97.56 54 GLU B CA 1
ATOM 3870 C C . GLU B 1 54 ? -4.34 -3.771 -25.484 1 97.56 54 GLU B C 1
ATOM 3872 O O . GLU B 1 54 ? -4.977 -2.723 -25.609 1 97.56 54 GLU B O 1
ATOM 3877 N N . LEU B 1 55 ? -3.84 -4.211 -24.312 1 98.31 55 LEU B N 1
ATOM 3878 C CA . LEU B 1 55 ? -4.09 -3.457 -23.078 1 98.31 55 LEU B CA 1
ATOM 3879 C C . LEU B 1 55 ? -3.352 -2.123 -23.094 1 98.31 55 LEU B C 1
ATOM 3881 O O . LEU B 1 55 ? -3.904 -1.097 -22.703 1 98.31 55 LEU B O 1
ATOM 3885 N N . SER B 1 56 ? -2.074 -2.166 -23.516 1 97.44 56 SER B N 1
ATOM 3886 C CA . SER B 1 56 ? -1.278 -0.947 -23.625 1 97.44 56 SER B CA 1
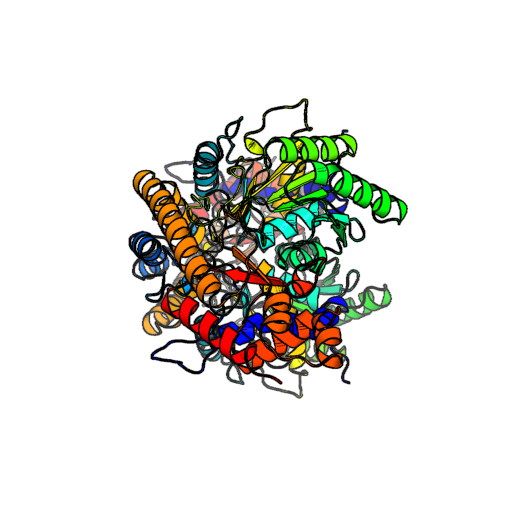ATOM 3887 C C . SER B 1 56 ? -1.942 0.076 -24.531 1 97.44 56 SER B C 1
ATOM 3889 O O . SER B 1 56 ? -2.066 1.249 -24.172 1 97.44 56 SER B O 1
ATOM 3891 N N . ASP B 1 57 ? -2.385 -0.386 -25.703 1 97.06 57 ASP B N 1
ATOM 3892 C CA . ASP B 1 57 ? -3.041 0.5 -26.656 1 97.06 57 ASP B CA 1
ATOM 3893 C C . ASP B 1 57 ? -4.324 1.083 -26.078 1 97.06 57 ASP B C 1
ATOM 3895 O O . ASP B 1 57 ? -4.598 2.275 -26.234 1 97.06 57 ASP B O 1
ATOM 3899 N N . PHE B 1 58 ? -5.059 0.27 -25.422 1 98.06 58 PHE B N 1
ATOM 3900 C CA . PHE B 1 58 ? -6.32 0.703 -24.844 1 98.06 58 PHE B CA 1
ATOM 3901 C C . PHE B 1 58 ? -6.086 1.775 -23.781 1 98.06 58 PHE B C 1
ATOM 3903 O O . PHE B 1 58 ? -6.691 2.848 -23.828 1 98.06 58 PHE B O 1
ATOM 3910 N N . LEU B 1 59 ? -5.211 1.529 -22.812 1 97.44 59 LEU B N 1
ATOM 3911 C CA . LEU B 1 59 ? -4.984 2.436 -21.703 1 97.44 59 LEU B CA 1
ATOM 3912 C C . LEU B 1 59 ? -4.375 3.75 -22.172 1 97.44 59 LEU B C 1
ATOM 3914 O O . LEU B 1 59 ? -4.715 4.816 -21.656 1 97.44 59 LEU B O 1
ATOM 3918 N N . ASN B 1 60 ? -3.451 3.67 -23.125 1 96.62 60 ASN B N 1
ATOM 3919 C CA . ASN B 1 60 ? -2.801 4.879 -23.625 1 96.62 60 ASN B CA 1
ATOM 3920 C C . ASN B 1 60 ? -3.756 5.723 -24.469 1 96.62 60 ASN B C 1
ATOM 3922 O O . ASN B 1 60 ? -3.467 6.887 -24.75 1 96.62 60 ASN B O 1
ATOM 3926 N N . SER B 1 61 ? -4.895 5.172 -24.828 1 96.75 61 SER B N 1
ATOM 3927 C CA . SER B 1 61 ? -5.902 5.93 -25.562 1 96.75 61 SER B CA 1
ATOM 3928 C C . SER B 1 61 ? -6.832 6.68 -24.625 1 96.75 61 SER B C 1
ATOM 3930 O O . SER B 1 61 ? -7.707 7.426 -25.062 1 96.75 61 SER B O 1
ATOM 3932 N N . LYS B 1 62 ? -6.68 6.516 -23.281 1 96.44 62 LYS B N 1
ATOM 3933 C CA . LYS B 1 62 ? -7.598 7.09 -22.312 1 96.44 62 LYS B CA 1
ATOM 3934 C C . LYS B 1 62 ? -6.934 8.227 -21.531 1 96.44 62 LYS B C 1
ATOM 3936 O O . LYS B 1 62 ? -5.715 8.227 -21.344 1 96.44 62 LYS B O 1
ATOM 3941 N N . ARG B 1 63 ? -7.762 9.25 -21.109 1 95.31 63 ARG B N 1
ATOM 3942 C CA . ARG B 1 63 ? -7.352 10.219 -20.094 1 95.31 63 ARG B CA 1
ATOM 3943 C C . ARG B 1 63 ? -7.469 9.633 -18.703 1 95.31 63 ARG B C 1
ATOM 3945 O O . ARG B 1 63 ? -8.555 9.219 -18.281 1 95.31 63 ARG B O 1
ATOM 3952 N N . LEU B 1 64 ? -6.344 9.602 -18.031 1 96.06 64 LEU B N 1
ATOM 3953 C CA . LEU B 1 64 ? -6.363 8.891 -16.75 1 96.06 64 LEU B CA 1
ATOM 3954 C C . LEU B 1 64 ? -6.492 9.859 -15.586 1 96.06 64 LEU B C 1
ATOM 3956 O O . LEU B 1 64 ? -6.777 9.453 -14.453 1 96.06 64 LEU B O 1
ATOM 3960 N N . VAL B 1 65 ? -6.211 11.117 -15.758 1 95.25 65 VAL B N 1
ATOM 3961 C CA . VAL B 1 65 ? -6.621 12.133 -14.789 1 95.25 65 VAL B CA 1
ATOM 3962 C C . VAL B 1 65 ? -7.988 12.688 -15.18 1 95.25 65 VAL B C 1
ATOM 3964 O O . VAL B 1 65 ? -8.164 13.203 -16.281 1 95.25 65 VAL B O 1
ATOM 3967 N N . ASP B 1 66 ? -8.914 12.586 -14.273 1 90.44 66 ASP B N 1
ATOM 3968 C CA . ASP B 1 66 ? -10.289 12.984 -14.578 1 90.44 66 ASP B CA 1
ATOM 3969 C C . ASP B 1 66 ? -10.391 14.5 -14.766 1 90.44 66 ASP B C 1
ATOM 3971 O O . ASP B 1 66 ? -9.555 15.25 -14.266 1 90.44 66 ASP B O 1
ATOM 3975 N N . ASP B 1 67 ? -11.438 14.945 -15.352 1 86.44 67 ASP B N 1
ATOM 3976 C CA . ASP B 1 67 ? -11.609 16.344 -15.766 1 86.44 67 ASP B CA 1
ATOM 3977 C C . ASP B 1 67 ? -11.75 17.25 -14.555 1 86.44 67 ASP B C 1
ATOM 3979 O O . ASP B 1 67 ? -11.375 18.422 -14.609 1 86.44 67 ASP B O 1
ATOM 3983 N N . THR B 1 68 ? -12.266 16.766 -13.484 1 84.94 68 THR B N 1
ATOM 3984 C CA . THR B 1 68 ? -12.477 17.578 -12.297 1 84.94 68 THR B CA 1
ATOM 3985 C C . THR B 1 68 ? -11.242 17.578 -11.398 1 84.94 68 THR B C 1
ATOM 3987 O O . THR B 1 68 ? -11.234 18.203 -10.344 1 84.94 68 THR B O 1
ATOM 3990 N N . ALA B 1 69 ? -10.203 16.797 -11.758 1 87.06 69 ALA B N 1
ATOM 3991 C CA . ALA B 1 69 ? -8.945 16.656 -11.023 1 87.06 69 ALA B CA 1
ATOM 3992 C C . ALA B 1 69 ? -9.188 16.062 -9.641 1 87.06 69 ALA B C 1
ATOM 3994 O O . ALA B 1 69 ? -8.359 16.203 -8.742 1 87.06 69 ALA B O 1
ATOM 3995 N N . GLN B 1 70 ? -10.328 15.453 -9.477 1 89.31 70 GLN B N 1
ATOM 3996 C CA . GLN B 1 70 ? -10.602 14.758 -8.227 1 89.31 70 GLN B CA 1
ATOM 3997 C C . GLN B 1 70 ? -9.547 13.688 -7.949 1 89.31 70 GLN B C 1
ATOM 3999 O O . GLN B 1 70 ? -9.195 13.445 -6.793 1 89.31 70 GLN B O 1
ATOM 4004 N N . GLY B 1 71 ? -9.086 13.156 -9.055 1 93.56 71 GLY B N 1
ATOM 4005 C CA . GLY B 1 71 ? -8.062 12.133 -8.945 1 93.56 71 GLY B CA 1
ATOM 4006 C C . GLY B 1 71 ? -6.758 12.648 -8.383 1 93.56 71 GLY B C 1
ATOM 4007 O O . GLY B 1 71 ? -5.898 11.867 -7.965 1 93.56 71 GLY B O 1
ATOM 4008 N N . LEU B 1 72 ? -6.594 13.93 -8.336 1 96.5 72 LEU B N 1
ATOM 4009 C CA . LEU B 1 72 ? -5.383 14.523 -7.781 1 96.5 72 LEU B CA 1
ATOM 4010 C C . LEU B 1 72 ? -5.555 14.812 -6.293 1 96.5 72 LEU B C 1
ATOM 4012 O O . LEU B 1 72 ? -4.59 15.164 -5.609 1 96.5 72 LEU B O 1
ATOM 4016 N N . THR B 1 73 ? -6.734 14.609 -5.691 1 93.81 73 THR B N 1
ATOM 4017 C CA . THR B 1 73 ? -7.047 14.797 -4.277 1 93.81 73 THR B CA 1
ATOM 4018 C C . THR B 1 73 ? -7.137 13.445 -3.564 1 93.81 73 THR B C 1
ATOM 4020 O O . THR B 1 73 ? -6.715 12.422 -4.109 1 93.81 73 THR B O 1
ATOM 4023 N N . TYR B 1 74 ? -7.676 13.477 -2.354 1 89.56 74 TYR B N 1
ATOM 4024 C CA . TYR B 1 74 ? -7.945 12.227 -1.655 1 89.56 74 TYR B CA 1
ATOM 4025 C C . TYR B 1 74 ? -9.242 11.594 -2.15 1 89.56 74 TYR B C 1
ATOM 4027 O O . TYR B 1 74 ? -9.648 10.531 -1.671 1 89.56 74 TYR B O 1
ATOM 4035 N N . GLY B 1 75 ? -9.844 12.289 -3.062 1 88.56 75 GLY B N 1
ATOM 4036 C CA . GLY B 1 75 ? -11.062 11.766 -3.658 1 88.56 75 GLY B CA 1
ATOM 4037 C C . GLY B 1 75 ? -12.094 11.352 -2.631 1 88.56 75 GLY B C 1
ATOM 4038 O O . GLY B 1 75 ? -12.445 12.133 -1.741 1 88.56 75 GLY B O 1
ATOM 4039 N N . GLU B 1 76 ? -12.508 10.203 -2.727 1 87.31 76 GLU B N 1
ATOM 4040 C CA . GLU B 1 76 ? -13.547 9.672 -1.85 1 87.31 76 GLU B CA 1
ATOM 4041 C C . GLU B 1 76 ? -12.953 8.734 -0.797 1 87.31 76 GLU B C 1
ATOM 4043 O O . GLU B 1 76 ? -13.648 7.863 -0.27 1 87.31 76 GLU B O 1
ATOM 4048 N N . GLY B 1 77 ? -11.664 8.875 -0.606 1 88.12 77 GLY B N 1
ATOM 4049 C CA . GLY B 1 77 ? -10.992 8.133 0.45 1 88.12 77 GLY B CA 1
ATOM 4050 C C . GLY B 1 77 ? -10.109 7.016 -0.075 1 88.12 77 GLY B C 1
ATOM 4051 O O . GLY B 1 77 ? -10.156 6.684 -1.261 1 88.12 77 GLY B O 1
ATOM 4052 N N . PRO B 1 78 ? -9.367 6.438 0.796 1 91.75 78 PRO B N 1
ATOM 4053 C CA . PRO B 1 78 ? -8.312 5.504 0.407 1 91.75 78 PRO B CA 1
ATOM 4054 C C . PRO B 1 78 ? -8.836 4.09 0.161 1 91.75 78 PRO B C 1
ATOM 4056 O O . PRO B 1 78 ? -8.078 3.217 -0.278 1 91.75 78 PRO B O 1
ATOM 4059 N N . GLN B 1 79 ? -10.078 3.805 0.403 1 93.44 79 GLN B N 1
ATOM 4060 C CA . GLN B 1 79 ? -10.625 2.461 0.238 1 93.44 79 GLN B CA 1
ATOM 4061 C C . GLN B 1 79 ? -11.141 2.25 -1.182 1 93.44 79 GLN B C 1
ATOM 4063 O O . GLN B 1 79 ? -11.711 1.201 -1.488 1 93.44 79 GLN B O 1
ATOM 4068 N N . GLY B 1 80 ? -10.961 3.205 -2.014 1 95.25 80 GLY B N 1
ATOM 4069 C CA . GLY B 1 80 ? -11.43 3.143 -3.391 1 95.25 80 GLY B CA 1
ATOM 4070 C C . GLY B 1 80 ? -12.57 4.102 -3.68 1 95.25 80 GLY B C 1
ATOM 4071 O O . GLY B 1 80 ? -13.438 4.312 -2.832 1 95.25 80 GLY B O 1
ATOM 4072 N N . SER B 1 81 ? -12.602 4.656 -4.852 1 94.19 81 SER B N 1
ATOM 4073 C CA . SER B 1 81 ? -13.656 5.574 -5.262 1 94.19 81 SER B CA 1
ATOM 4074 C C . SER B 1 81 ? -14.969 4.836 -5.504 1 94.19 81 SER B C 1
ATOM 4076 O O . SER B 1 81 ? -14.969 3.627 -5.758 1 94.19 81 SER B O 1
ATOM 4078 N N . LYS B 1 82 ? -16.047 5.586 -5.406 1 93.44 82 LYS B N 1
ATOM 4079 C CA . LYS B 1 82 ? -17.359 5.008 -5.707 1 93.44 82 LYS B CA 1
ATOM 4080 C C . LYS B 1 82 ? -17.406 4.465 -7.133 1 93.44 82 LYS B C 1
ATOM 4082 O O . LYS B 1 82 ? -18 3.418 -7.383 1 93.44 82 LYS B O 1
ATOM 4087 N N . ARG B 1 83 ? -16.75 5.125 -8.023 1 95.38 83 ARG B N 1
ATOM 4088 C CA . ARG B 1 83 ? -16.781 4.754 -9.438 1 95.38 83 ARG B CA 1
ATOM 4089 C C . ARG B 1 83 ? -16.094 3.414 -9.664 1 95.38 83 ARG B C 1
ATOM 4091 O O . ARG B 1 83 ? -16.609 2.555 -10.375 1 95.38 83 ARG B O 1
ATOM 4098 N N . VAL B 1 84 ? -14.914 3.217 -9.086 1 98.12 84 VAL B N 1
ATOM 4099 C CA . VAL B 1 84 ? -14.188 1.973 -9.32 1 98.12 84 VAL B CA 1
ATOM 4100 C C . VAL B 1 84 ? -14.898 0.818 -8.625 1 98.12 84 VAL B C 1
ATOM 4102 O O . VAL B 1 84 ? -14.969 -0.292 -9.156 1 98.12 84 VAL B O 1
ATOM 4105 N N . LYS B 1 85 ? -15.422 1.065 -7.418 1 98.31 85 LYS B N 1
ATOM 4106 C CA . LYS B 1 85 ? -16.172 0.038 -6.711 1 98.31 85 LYS B CA 1
ATOM 4107 C C . LYS B 1 85 ? -17.406 -0.378 -7.504 1 98.31 85 LYS B C 1
ATOM 4109 O O . LYS B 1 85 ? -17.734 -1.565 -7.594 1 98.31 85 LYS B O 1
ATOM 4114 N N . ALA B 1 86 ? -18.062 0.62 -8.086 1 98.38 86 ALA B N 1
ATOM 4115 C CA . ALA B 1 86 ? -19.25 0.326 -8.891 1 98.38 86 ALA B CA 1
ATOM 4116 C C . ALA B 1 86 ? -18.875 -0.476 -10.133 1 98.38 86 ALA B C 1
ATOM 4118 O O . ALA B 1 86 ? -19.578 -1.423 -10.5 1 98.38 86 ALA B O 1
ATOM 4119 N N . ALA B 1 87 ? -17.828 -0.089 -10.797 1 98.62 87 ALA B N 1
ATOM 4120 C CA . ALA B 1 87 ? -17.375 -0.787 -12 1 98.62 87 ALA B CA 1
ATOM 4121 C C . ALA B 1 87 ? -17.031 -2.238 -11.688 1 98.62 87 ALA B C 1
ATOM 4123 O O . ALA B 1 87 ? -17.422 -3.15 -12.422 1 98.62 87 ALA B O 1
ATOM 4124 N N . ILE B 1 88 ? -16.359 -2.471 -10.578 1 98.81 88 ILE B N 1
ATOM 4125 C CA . ILE B 1 88 ? -15.93 -3.811 -10.195 1 98.81 88 ILE B CA 1
ATOM 4126 C C . ILE B 1 88 ? -17.141 -4.637 -9.766 1 98.81 88 ILE B C 1
ATOM 4128 O O . ILE B 1 88 ? -17.266 -5.805 -10.141 1 98.81 88 ILE B O 1
ATOM 4132 N N . ALA B 1 89 ? -18 -4 -8.992 1 98.62 89 ALA B N 1
ATOM 4133 C CA . ALA B 1 89 ? -19.203 -4.699 -8.547 1 98.62 89 ALA B CA 1
ATOM 4134 C C . ALA B 1 89 ? -20.016 -5.207 -9.742 1 98.62 89 ALA B C 1
ATOM 4136 O O . ALA B 1 89 ? -20.422 -6.367 -9.773 1 98.62 89 ALA B O 1
ATOM 4137 N N . SER B 1 90 ? -20.234 -4.328 -10.688 1 98.31 90 SER B N 1
ATOM 4138 C CA . SER B 1 90 ? -21 -4.684 -11.867 1 98.31 90 SER B CA 1
ATOM 4139 C C . SER B 1 90 ? -20.297 -5.762 -12.688 1 98.31 90 SER B C 1
ATOM 4141 O O . SER B 1 90 ? -20.922 -6.746 -13.094 1 98.31 90 SER B O 1
ATOM 4143 N N . PHE B 1 91 ? -19.125 -5.582 -12.945 1 98.56 91 PHE B N 1
ATOM 4144 C CA . PHE B 1 91 ? -18.328 -6.496 -13.758 1 98.56 91 PHE B CA 1
ATOM 4145 C C . PHE B 1 91 ? -18.312 -7.891 -13.141 1 98.56 91 PHE B C 1
ATOM 4147 O O . PHE B 1 91 ? -18.578 -8.883 -13.82 1 98.56 91 PHE B O 1
ATOM 4154 N N . LEU B 1 92 ? -18.016 -8.008 -11.789 1 98.5 92 LEU B N 1
ATOM 4155 C CA . LEU B 1 92 ? -17.859 -9.297 -11.125 1 98.5 92 LEU B CA 1
ATOM 4156 C C . LEU B 1 92 ? -19.219 -9.961 -10.914 1 98.5 92 LEU B C 1
ATOM 4158 O O . LEU B 1 92 ? -19.328 -11.195 -10.945 1 98.5 92 LEU B O 1
ATOM 4162 N N . SER B 1 93 ? -20.266 -9.109 -10.68 1 97.94 93 SER B N 1
ATOM 4163 C CA . SER B 1 93 ? -21.594 -9.703 -10.586 1 97.94 93 SER B CA 1
ATOM 4164 C C . SER B 1 93 ? -21.938 -10.492 -11.844 1 97.94 93 SER B C 1
ATOM 4166 O O . SER B 1 93 ? -22.469 -11.594 -11.766 1 97.94 93 SER B O 1
ATOM 4168 N N . THR B 1 94 ? -21.547 -9.969 -12.953 1 97.44 94 THR B N 1
ATOM 4169 C CA . THR B 1 94 ? -21.859 -10.578 -14.234 1 97.44 94 THR B CA 1
ATOM 4170 C C . THR B 1 94 ? -20.938 -11.766 -14.508 1 97.44 94 THR B C 1
ATOM 4172 O O . THR B 1 94 ? -21.406 -12.867 -14.781 1 97.44 94 THR B O 1
ATOM 4175 N N . HIS B 1 95 ? -19.688 -11.602 -14.383 1 97.69 95 HIS B N 1
ATOM 4176 C CA . HIS B 1 95 ? -18.719 -12.586 -14.844 1 97.69 95 HIS B CA 1
ATOM 4177 C C . HIS B 1 95 ? -18.578 -13.727 -13.844 1 97.69 95 HIS B C 1
ATOM 4179 O O . HIS B 1 95 ? -18.203 -14.844 -14.219 1 97.69 95 HIS B O 1
ATOM 4185 N N . PHE B 1 96 ? -18.859 -13.398 -12.555 1 97.44 96 PHE B N 1
ATOM 4186 C CA . PHE B 1 96 ? -18.797 -14.438 -11.531 1 97.44 96 PHE B CA 1
ATOM 4187 C C . PHE B 1 96 ? -20.172 -15.086 -11.344 1 97.44 96 PHE B C 1
ATOM 4189 O O . PHE B 1 96 ? -20.297 -16.078 -10.625 1 97.44 96 PHE B O 1
ATOM 4196 N N . ARG B 1 97 ? -21.188 -14.562 -12.031 1 96 97 ARG B N 1
ATOM 4197 C CA . ARG B 1 97 ? -22.562 -15.039 -11.914 1 96 97 ARG B CA 1
ATOM 4198 C C . ARG B 1 97 ? -22.984 -15.141 -10.445 1 96 97 ARG B C 1
ATOM 4200 O O . ARG B 1 97 ? -23.453 -16.188 -10.008 1 96 97 ARG B O 1
ATOM 4207 N N . SER B 1 98 ? -22.656 -14.094 -9.711 1 95.12 98 SER B N 1
ATOM 4208 C CA . SER B 1 98 ? -22.969 -14.078 -8.289 1 95.12 98 SER B CA 1
ATOM 4209 C C . SER B 1 98 ? -24.469 -14.242 -8.047 1 95.12 98 SER B C 1
ATOM 4211 O O . SER B 1 98 ? -25.281 -13.703 -8.797 1 95.12 98 SER B O 1
ATOM 4213 N N . THR B 1 99 ? -24.828 -14.984 -7.051 1 93.81 99 THR B N 1
ATOM 4214 C CA . THR B 1 99 ? -26.234 -15.211 -6.734 1 93.81 99 THR B CA 1
ATOM 4215 C C . THR B 1 99 ? -26.922 -13.914 -6.328 1 93.81 99 THR B C 1
ATOM 4217 O O . THR B 1 99 ? -28.109 -13.719 -6.586 1 93.81 99 THR B O 1
ATOM 4220 N N . GLN B 1 100 ? -26.203 -13.094 -5.598 1 92 100 GLN B N 1
ATOM 4221 C CA . GLN B 1 100 ? -26.641 -11.75 -5.262 1 92 100 GLN B CA 1
ATOM 4222 C C . GLN B 1 100 ? -25.781 -10.695 -5.953 1 92 100 GLN B C 1
ATOM 4224 O O . GLN B 1 100 ? -24.562 -10.859 -6.055 1 92 100 GLN B O 1
ATOM 4229 N N . GLU B 1 101 ? -26.484 -9.742 -6.371 1 94.81 101 GLU B N 1
ATOM 4230 C CA . GLU B 1 101 ? -25.734 -8.648 -6.965 1 94.81 101 GLU B CA 1
ATOM 4231 C C . GLU B 1 101 ? -24.734 -8.055 -5.965 1 94.81 101 GLU B C 1
ATOM 4233 O O . GLU B 1 101 ? -25.078 -7.848 -4.801 1 94.81 101 GLU B O 1
ATOM 4238 N N . LEU B 1 102 ? -23.531 -7.875 -6.445 1 97.56 102 LEU B N 1
ATOM 4239 C CA . LEU B 1 102 ? -22.516 -7.285 -5.578 1 97.56 102 LEU B CA 1
ATOM 4240 C C . LEU B 1 102 ? -22.75 -5.789 -5.406 1 97.56 102 LEU B C 1
ATOM 4242 O O . LEU B 1 102 ? -23.047 -5.086 -6.379 1 97.56 102 LEU B O 1
ATOM 4246 N N . LYS B 1 103 ? -22.688 -5.301 -4.207 1 97.62 103 LYS B N 1
ATOM 4247 C CA . LYS B 1 103 ? -22.875 -3.883 -3.914 1 97.62 103 LYS B CA 1
ATOM 4248 C C . LYS B 1 103 ? -21.547 -3.162 -3.773 1 97.62 103 LYS B C 1
ATOM 4250 O O . LYS B 1 103 ? -20.625 -3.652 -3.098 1 97.62 103 LYS B O 1
ATOM 4255 N N . PRO B 1 104 ? -21.438 -2.02 -4.402 1 97.5 104 PRO B N 1
ATOM 4256 C CA . PRO B 1 104 ? -20.188 -1.26 -4.324 1 97.5 104 PRO B CA 1
ATOM 4257 C C . PRO B 1 104 ? -19.734 -1.028 -2.885 1 97.5 104 PRO B C 1
ATOM 4259 O O . PRO B 1 104 ? -18.531 -1.028 -2.609 1 97.5 104 PRO B O 1
ATOM 4262 N N . GLU B 1 105 ? -20.609 -0.846 -1.905 1 94.69 105 GLU B N 1
ATOM 4263 C CA . GLU B 1 105 ? -20.281 -0.538 -0.52 1 94.69 105 GLU B CA 1
ATOM 4264 C C . GLU B 1 105 ? -19.609 -1.73 0.164 1 94.69 105 GLU B C 1
ATOM 4266 O O . GLU B 1 105 ? -19 -1.586 1.229 1 94.69 105 GLU B O 1
ATOM 4271 N N . ASN B 1 106 ? -19.734 -2.926 -0.468 1 97.44 106 ASN B N 1
ATOM 4272 C CA . ASN B 1 106 ? -19.172 -4.145 0.105 1 97.44 106 ASN B CA 1
ATOM 4273 C C . ASN B 1 106 ? -17.844 -4.52 -0.56 1 97.44 106 ASN B C 1
ATOM 4275 O O . ASN B 1 106 ? -17.375 -5.648 -0.425 1 97.44 106 ASN B O 1
ATOM 4279 N N . ILE B 1 107 ? -17.312 -3.559 -1.309 1 98.38 107 ILE B N 1
ATOM 4280 C CA . ILE B 1 107 ? -16.047 -3.775 -2.006 1 98.38 107 ILE B CA 1
ATOM 4281 C C . ILE B 1 107 ? -14.977 -2.846 -1.435 1 98.38 107 ILE B C 1
ATOM 4283 O O . ILE B 1 107 ? -15.219 -1.653 -1.237 1 98.38 107 ILE B O 1
ATOM 4287 N N . PHE B 1 108 ? -13.82 -3.398 -1.095 1 98.19 108 PHE B N 1
ATOM 4288 C CA . PHE B 1 108 ? -12.656 -2.678 -0.591 1 98.19 108 PHE B CA 1
ATOM 4289 C C . PHE B 1 108 ? -11.492 -2.777 -1.569 1 98.19 108 PHE B C 1
ATOM 4291 O O . PHE B 1 108 ? -11.094 -3.879 -1.959 1 98.19 108 PHE B O 1
ATOM 4298 N N . ILE B 1 109 ? -10.961 -1.606 -1.973 1 98.62 109 ILE B N 1
ATOM 4299 C CA . ILE B 1 109 ? -9.938 -1.56 -3.006 1 98.62 109 ILE B CA 1
ATOM 4300 C C . ILE B 1 109 ? -8.555 -1.473 -2.357 1 98.62 109 ILE B C 1
ATOM 4302 O O . ILE B 1 109 ? -8.375 -0.772 -1.358 1 98.62 109 ILE B O 1
ATOM 4306 N N . THR B 1 110 ? -7.602 -2.213 -2.914 1 98.69 110 THR B N 1
ATOM 4307 C CA . THR B 1 110 ? -6.207 -2.189 -2.479 1 98.69 110 THR B CA 1
ATOM 4308 C C . THR B 1 110 ? -5.273 -2.01 -3.67 1 98.69 110 THR B C 1
ATOM 4310 O O . THR B 1 110 ? -5.699 -2.102 -4.824 1 98.69 110 THR B O 1
ATOM 4313 N N . ASN B 1 111 ? -3.969 -1.765 -3.414 1 98.44 111 ASN B N 1
ATOM 4314 C CA . ASN B 1 111 ? -2.953 -1.638 -4.457 1 98.44 111 ASN B CA 1
ATOM 4315 C C . ASN B 1 111 ? -2.463 -3.002 -4.93 1 98.44 111 ASN B C 1
ATOM 4317 O O . ASN B 1 111 ? -1.322 -3.135 -5.379 1 98.44 111 ASN B O 1
ATOM 4321 N N . GLY B 1 112 ? -3.234 -4.023 -4.754 1 98.06 112 GLY B N 1
ATOM 4322 C CA . GLY B 1 112 ? -2.928 -5.387 -5.16 1 98.06 112 GLY B CA 1
ATOM 4323 C C . GLY B 1 112 ? -3.52 -6.434 -4.238 1 98.06 112 GLY B C 1
ATOM 4324 O O . GLY B 1 112 ? -3.871 -6.133 -3.094 1 98.06 112 GLY B O 1
ATOM 4325 N N . VAL B 1 113 ? -3.557 -7.641 -4.691 1 98.56 113 VAL B N 1
ATOM 4326 C CA . VAL B 1 113 ? -4.211 -8.695 -3.924 1 98.56 113 VAL B CA 1
ATOM 4327 C C . VAL B 1 113 ? -3.301 -9.141 -2.779 1 98.56 113 VAL B C 1
ATOM 4329 O O . VAL B 1 113 ? -3.781 -9.602 -1.741 1 98.56 113 VAL B O 1
ATOM 4332 N N . SER B 1 114 ? -1.993 -9.008 -2.922 1 97.81 114 SER B N 1
ATOM 4333 C CA . SER B 1 114 ? -1.102 -9.297 -1.803 1 97.81 114 SER B CA 1
ATOM 4334 C C . SER B 1 114 ? -1.473 -8.469 -0.577 1 97.81 114 SER B C 1
ATOM 4336 O O . SER B 1 114 ? -1.515 -8.984 0.54 1 97.81 114 SER B O 1
ATOM 4338 N N . SER B 1 115 ? -1.739 -7.168 -0.813 1 98.38 115 SER B N 1
ATOM 4339 C CA . SER B 1 115 ? -2.178 -6.312 0.285 1 98.38 115 SER B CA 1
ATOM 4340 C C . SER B 1 115 ? -3.529 -6.758 0.83 1 98.38 115 SER B C 1
ATOM 4342 O O . SER B 1 115 ? -3.77 -6.699 2.037 1 98.38 115 SER B O 1
ATOM 4344 N N . ALA B 1 116 ? -4.426 -7.148 -0.043 1 98.75 116 ALA B N 1
ATOM 4345 C CA . ALA B 1 116 ? -5.73 -7.652 0.379 1 98.75 116 ALA B CA 1
ATOM 4346 C C . ALA B 1 116 ? -5.582 -8.859 1.306 1 98.75 116 ALA B C 1
ATOM 4348 O O . ALA B 1 116 ? -6.262 -8.945 2.33 1 98.75 116 ALA B O 1
ATOM 4349 N N . ILE B 1 117 ? -4.695 -9.766 0.95 1 98.81 117 ILE B N 1
ATOM 4350 C CA . ILE B 1 117 ? -4.449 -10.969 1.747 1 98.81 117 ILE B CA 1
ATOM 4351 C C . ILE B 1 117 ? -3.91 -10.57 3.119 1 98.81 117 ILE B C 1
ATOM 4353 O O . ILE B 1 117 ? -4.352 -11.102 4.141 1 98.81 117 ILE B O 1
ATOM 4357 N N . GLU B 1 118 ? -2.992 -9.664 3.146 1 98.38 118 GLU B N 1
ATOM 4358 C CA . GLU B 1 118 ? -2.422 -9.211 4.414 1 98.38 118 GLU B CA 1
ATOM 4359 C C . GLU B 1 118 ? -3.488 -8.578 5.305 1 98.38 118 GLU B C 1
ATOM 4361 O O . GLU B 1 118 ? -3.52 -8.82 6.512 1 98.38 118 GLU B O 1
ATOM 4366 N N . HIS B 1 119 ? -4.344 -7.703 4.703 1 98.25 119 HIS B N 1
ATOM 4367 C CA . HIS B 1 119 ? -5.434 -7.094 5.461 1 98.25 119 HIS B CA 1
ATOM 4368 C C . HIS B 1 119 ? -6.363 -8.156 6.043 1 98.25 119 HIS B C 1
ATOM 4370 O O . HIS B 1 119 ? -6.801 -8.039 7.188 1 98.25 119 HIS B O 1
ATOM 4376 N N . CYS B 1 120 ? -6.676 -9.18 5.254 1 98.69 120 CYS B N 1
ATOM 4377 C CA . CYS B 1 120 ? -7.516 -10.266 5.746 1 98.69 120 CYS B CA 1
ATOM 4378 C C . CYS B 1 120 ? -6.863 -10.969 6.934 1 98.69 120 CYS B C 1
ATOM 4380 O O . CYS B 1 120 ? -7.5 -11.172 7.965 1 98.69 120 CYS B O 1
ATOM 4382 N N . ALA B 1 121 ? -5.605 -11.305 6.75 1 98.69 121 ALA B N 1
ATOM 4383 C CA . ALA B 1 121 ? -4.891 -11.992 7.816 1 98.69 121 ALA B CA 1
ATOM 4384 C C . ALA B 1 121 ? -4.867 -11.156 9.094 1 98.69 121 ALA B C 1
ATOM 4386 O O . ALA B 1 121 ? -5.172 -11.664 10.18 1 98.69 121 ALA B O 1
ATOM 4387 N N . TRP B 1 122 ? -4.547 -9.859 8.969 1 97.75 122 TRP B N 1
ATOM 4388 C CA . TRP B 1 122 ? -4.457 -8.945 10.094 1 97.75 122 TRP B CA 1
ATOM 4389 C C . TRP B 1 122 ? -5.805 -8.812 10.797 1 97.75 122 TRP B C 1
ATOM 4391 O O . TRP B 1 122 ? -5.867 -8.789 12.031 1 97.75 122 TRP B O 1
ATOM 4401 N N . THR B 1 123 ? -6.859 -8.758 10.086 1 98 123 THR B N 1
ATOM 4402 C CA . THR B 1 123 ? -8.188 -8.453 10.609 1 98 123 THR B CA 1
ATOM 4403 C C . THR B 1 123 ? -8.844 -9.711 11.188 1 98 123 THR B C 1
ATOM 4405 O O . THR B 1 123 ? -9.594 -9.625 12.156 1 98 123 THR B O 1
ATOM 4408 N N . LEU B 1 124 ? -8.516 -10.914 10.672 1 98.56 124 LEU B N 1
ATOM 4409 C CA . LEU B 1 124 ? -9.289 -12.109 10.984 1 98.56 124 LEU B CA 1
ATOM 4410 C C . LEU B 1 124 ? -8.562 -12.977 12.008 1 98.56 124 LEU B C 1
ATOM 4412 O O . LEU B 1 124 ? -9.18 -13.828 12.656 1 98.56 124 LEU B O 1
ATOM 4416 N N . ALA B 1 125 ? -7.254 -12.844 12.125 1 98.56 125 ALA B N 1
ATOM 4417 C CA . ALA B 1 125 ? -6.488 -13.742 12.992 1 98.56 125 ALA B CA 1
ATOM 4418 C C . ALA B 1 125 ? -5.496 -12.961 13.844 1 98.56 125 ALA B C 1
ATOM 4420 O O . ALA B 1 125 ? -4.852 -12.031 13.359 1 98.56 125 ALA B O 1
ATOM 4421 N N . ASN B 1 126 ? -5.391 -13.328 15.102 1 97.62 126 ASN B N 1
ATOM 4422 C CA . ASN B 1 126 ? -4.379 -12.766 15.992 1 97.62 126 ASN B CA 1
ATOM 4423 C C . ASN B 1 126 ? -3 -13.359 15.719 1 97.62 126 ASN B C 1
ATOM 4425 O O . ASN B 1 126 ? -2.889 -14.438 15.141 1 97.62 126 ASN B O 1
ATOM 4429 N N . PRO B 1 127 ? -1.904 -12.555 16.094 1 96.69 127 PRO B N 1
ATOM 4430 C CA . PRO B 1 127 ? -0.596 -13.211 16.062 1 96.69 127 PRO B CA 1
ATOM 4431 C C . PRO B 1 127 ? -0.587 -14.547 16.812 1 96.69 127 PRO B C 1
ATOM 4433 O O . PRO B 1 127 ? -1.119 -14.648 17.922 1 96.69 127 PRO B O 1
ATOM 4436 N N . GLY B 1 128 ? -0.106 -15.562 16.141 1 97.81 128 GLY B N 1
ATOM 4437 C CA . GLY B 1 128 ? -0.059 -16.875 16.766 1 97.81 128 GLY B CA 1
ATOM 4438 C C . GLY B 1 128 ? -1.217 -17.766 16.359 1 97.81 128 GLY B C 1
ATOM 4439 O O . GLY B 1 128 ? -1.149 -18.984 16.5 1 97.81 128 GLY B O 1
ATOM 4440 N N . GLU B 1 129 ? -2.307 -17.203 15.836 1 98.56 129 GLU B N 1
ATOM 4441 C CA . GLU B 1 129 ? -3.398 -17.984 15.273 1 98.56 129 GLU B CA 1
ATOM 4442 C C . GLU B 1 129 ? -3.111 -18.375 13.82 1 98.56 129 GLU B C 1
ATOM 4444 O O . GLU B 1 129 ? -2.148 -17.875 13.227 1 98.56 129 GLU B O 1
ATOM 4449 N N . GLY B 1 130 ? -3.961 -19.297 13.281 1 98.75 130 GLY B N 1
ATOM 4450 C CA . GLY B 1 130 ? -3.537 -19.938 12.039 1 98.75 130 GLY B CA 1
ATOM 4451 C C . GLY B 1 130 ? -4.535 -19.75 10.914 1 98.75 130 GLY B C 1
ATOM 4452 O O . GLY B 1 130 ? -5.727 -19.562 11.156 1 98.75 130 GLY B O 1
ATOM 4453 N N . ILE B 1 131 ? -4.062 -19.828 9.695 1 98.94 131 ILE B N 1
ATOM 4454 C CA . ILE B 1 131 ? -4.844 -19.906 8.461 1 98.94 131 ILE B CA 1
ATOM 4455 C C . ILE B 1 131 ? -4.438 -21.156 7.688 1 98.94 131 ILE B C 1
ATOM 4457 O O . ILE B 1 131 ? -3.254 -21.391 7.438 1 98.94 131 ILE B O 1
ATOM 4461 N N . LEU B 1 132 ? -5.43 -21.969 7.355 1 98.94 132 LEU B N 1
ATOM 4462 C CA . LEU B 1 132 ? -5.203 -23.188 6.582 1 98.94 132 LEU B CA 1
ATOM 4463 C C . LEU B 1 132 ? -4.785 -22.859 5.152 1 98.94 132 LEU B C 1
ATOM 4465 O O . LEU B 1 132 ? -5.348 -21.953 4.535 1 98.94 132 LEU B O 1
ATOM 4469 N N . LEU B 1 133 ? -3.793 -23.578 4.645 1 98.88 133 LEU B N 1
ATOM 4470 C CA . LEU B 1 133 ? -3.309 -23.406 3.277 1 98.88 133 LEU B CA 1
ATOM 4471 C C . LEU B 1 133 ? -2.873 -24.75 2.691 1 98.88 133 LEU B C 1
ATOM 4473 O O . LEU B 1 133 ? -1.896 -25.344 3.152 1 98.88 133 LEU B O 1
ATOM 4477 N N . GLY B 1 134 ? -3.547 -25.172 1.693 1 98.62 134 GLY B N 1
ATOM 4478 C CA . GLY B 1 134 ? -3.234 -26.453 1.079 1 98.62 134 GLY B CA 1
ATOM 4479 C C . GLY B 1 134 ? -1.974 -26.422 0.237 1 98.62 134 GLY B C 1
ATOM 4480 O O . GLY B 1 134 ? -1.73 -25.453 -0.486 1 98.62 134 GLY B O 1
ATOM 4481 N N . ARG B 1 135 ? -1.182 -27.484 0.286 1 97.56 135 ARG B N 1
ATOM 4482 C CA . ARG B 1 135 ? 0.022 -27.641 -0.526 1 97.56 135 ARG B CA 1
ATOM 4483 C C . ARG B 1 135 ? -0.275 -28.391 -1.814 1 97.56 135 ARG B C 1
ATOM 4485 O O . ARG B 1 135 ? -1.112 -29.297 -1.829 1 97.56 135 ARG B O 1
ATOM 4492 N N . PRO B 1 136 ? 0.439 -28.141 -2.898 1 97.75 136 PRO B N 1
ATOM 4493 C CA . PRO B 1 136 ? 1.318 -26.984 -3.07 1 97.75 136 PRO B CA 1
ATOM 4494 C C . PRO B 1 136 ? 0.55 -25.672 -3.141 1 97.75 136 PRO B C 1
ATOM 4496 O O . PRO B 1 136 ? -0.675 -25.672 -3.285 1 97.75 136 PRO B O 1
ATOM 4499 N N . TYR B 1 137 ? 1.206 -24.609 -2.879 1 97.94 137 TYR B N 1
ATOM 4500 C CA . TYR B 1 137 ? 0.537 -23.312 -2.82 1 97.94 137 TYR B CA 1
ATOM 4501 C C . TYR B 1 137 ? 1.334 -22.25 -3.568 1 97.94 137 TYR B C 1
ATOM 4503 O O . TYR B 1 137 ? 2.469 -22.484 -3.984 1 97.94 137 TYR B O 1
ATOM 4511 N N . TYR B 1 138 ? 0.696 -21.156 -3.859 1 96.69 138 TYR B N 1
ATOM 4512 C CA . TYR B 1 138 ? 1.377 -19.938 -4.289 1 96.69 138 TYR B CA 1
ATOM 4513 C C . TYR B 1 138 ? 2.289 -19.406 -3.191 1 96.69 138 TYR B C 1
ATOM 4515 O O . TYR B 1 138 ? 1.827 -19.094 -2.09 1 96.69 138 TYR B O 1
ATOM 4523 N N . ARG B 1 139 ? 3.504 -19.266 -3.465 1 93.06 139 ARG B N 1
ATOM 4524 C CA . ARG B 1 139 ? 4.547 -19.047 -2.467 1 93.06 139 ARG B CA 1
ATOM 4525 C C . ARG B 1 139 ? 4.309 -17.75 -1.704 1 93.06 139 ARG B C 1
ATOM 4527 O O . ARG B 1 139 ? 4.582 -17.672 -0.505 1 93.06 139 ARG B O 1
ATOM 4534 N N . ALA B 1 140 ? 3.82 -16.734 -2.342 1 93.38 140 ALA B N 1
ATOM 4535 C CA . ALA B 1 140 ? 3.721 -15.406 -1.729 1 93.38 140 ALA B CA 1
ATOM 4536 C C . ALA B 1 140 ? 2.645 -15.383 -0.646 1 93.38 140 ALA B C 1
ATOM 4538 O O . ALA B 1 140 ? 2.588 -14.453 0.162 1 93.38 140 ALA B O 1
ATOM 4539 N N . PHE B 1 141 ? 1.816 -16.422 -0.536 1 97.56 141 PHE B N 1
ATOM 4540 C CA . PHE B 1 141 ? 0.862 -16.5 0.564 1 97.56 141 PHE B CA 1
ATOM 4541 C C . PHE B 1 141 ? 1.582 -16.484 1.907 1 97.56 141 PHE B C 1
ATOM 4543 O O . PHE B 1 141 ? 1.063 -15.961 2.893 1 97.56 141 PHE B O 1
ATOM 4550 N N . LEU B 1 142 ? 2.754 -17.078 1.916 1 95.88 142 LEU B N 1
ATOM 4551 C CA . LEU B 1 142 ? 3.484 -17.234 3.17 1 95.88 142 LEU B CA 1
ATOM 4552 C C . LEU B 1 142 ? 3.799 -15.867 3.779 1 95.88 142 LEU B C 1
ATOM 4554 O O . LEU B 1 142 ? 3.318 -15.547 4.867 1 95.88 142 LEU B O 1
ATOM 4558 N N . PRO B 1 143 ? 4.508 -15.023 3.064 1 94.06 143 PRO B N 1
ATOM 4559 C CA . PRO B 1 143 ? 4.762 -13.711 3.66 1 94.06 143 PRO B CA 1
ATOM 4560 C C . PRO B 1 143 ? 3.516 -12.828 3.695 1 94.06 143 PRO B C 1
ATOM 4562 O O . PRO B 1 143 ? 3.357 -12.016 4.605 1 94.06 143 PRO B O 1
ATOM 4565 N N . ASP B 1 144 ? 2.588 -12.906 2.742 1 97.12 144 ASP B N 1
ATOM 4566 C CA . ASP B 1 144 ? 1.38 -12.086 2.723 1 97.12 144 ASP B CA 1
ATOM 4567 C C . ASP B 1 144 ? 0.549 -12.305 3.986 1 97.12 144 ASP B C 1
ATOM 4569 O O . ASP B 1 144 ? -0.017 -11.352 4.531 1 97.12 144 ASP B O 1
ATOM 4573 N N . ILE B 1 145 ? 0.512 -13.562 4.434 1 98.19 145 ILE B N 1
ATOM 4574 C CA . ILE B 1 145 ? -0.315 -13.922 5.582 1 98.19 145 ILE B CA 1
ATOM 4575 C C . ILE B 1 145 ? 0.45 -13.648 6.875 1 98.19 145 ILE B C 1
ATOM 4577 O O . ILE B 1 145 ? -0.116 -13.141 7.844 1 98.19 145 ILE B O 1
ATOM 4581 N N . GLY B 1 146 ? 1.771 -13.898 6.871 1 96.38 146 GLY B N 1
ATOM 4582 C CA . GLY B 1 146 ? 2.381 -14.055 8.18 1 96.38 146 GLY B CA 1
ATOM 4583 C C . GLY B 1 146 ? 3.445 -13.016 8.477 1 96.38 146 GLY B C 1
ATOM 4584 O O . GLY B 1 146 ? 3.717 -12.711 9.633 1 96.38 146 GLY B O 1
ATOM 4585 N N . MET B 1 147 ? 4.129 -12.438 7.469 1 92.94 147 MET B N 1
ATOM 4586 C CA . MET B 1 147 ? 5.387 -11.734 7.68 1 92.94 147 MET B CA 1
ATOM 4587 C C . MET B 1 147 ? 5.203 -10.57 8.641 1 92.94 147 MET B C 1
ATOM 4589 O O . MET B 1 147 ? 5.965 -10.422 9.602 1 92.94 147 MET B O 1
ATOM 4593 N N . ARG B 1 148 ? 4.219 -9.703 8.414 1 94.75 148 ARG B N 1
ATOM 4594 C CA . ARG B 1 148 ? 4.066 -8.516 9.25 1 94.75 148 ARG B CA 1
ATOM 4595 C C . ARG B 1 148 ? 2.949 -8.703 10.273 1 94.75 148 ARG B C 1
ATOM 4597 O O . ARG B 1 148 ? 2.867 -7.965 11.25 1 94.75 148 ARG B O 1
ATOM 4604 N N . THR B 1 149 ? 2.08 -9.766 10.094 1 96.44 149 THR B N 1
ATOM 4605 C CA . THR B 1 149 ? 0.882 -9.906 10.914 1 96.44 149 THR B CA 1
ATOM 4606 C C . THR B 1 149 ? 1.146 -10.828 12.102 1 96.44 149 THR B C 1
ATOM 4608 O O . THR B 1 149 ? 0.429 -10.773 13.102 1 96.44 149 THR B O 1
ATOM 4611 N N . GLY B 1 150 ? 2.133 -11.727 11.969 1 96.12 150 GLY B N 1
ATOM 4612 C CA . GLY B 1 150 ? 2.396 -12.719 13 1 96.12 150 GLY B CA 1
ATOM 4613 C C . GLY B 1 150 ? 1.471 -13.922 12.922 1 96.12 150 GLY B C 1
ATOM 4614 O O . GLY B 1 150 ? 1.515 -14.805 13.781 1 96.12 150 GLY B O 1
ATOM 4615 N N . VAL B 1 151 ? 0.608 -13.984 11.883 1 98.25 151 VAL B N 1
ATOM 4616 C CA . VAL B 1 151 ? -0.319 -15.094 11.695 1 98.25 151 VAL B CA 1
ATOM 4617 C C . VAL B 1 151 ? 0.437 -16.312 11.164 1 98.25 151 VAL B C 1
ATOM 4619 O O . VAL B 1 151 ? 1.338 -16.188 10.336 1 98.25 151 VAL B O 1
ATOM 4622 N N . GLN B 1 152 ? 0.069 -17.438 11.602 1 98.5 152 GLN B N 1
ATOM 4623 C CA . GLN B 1 152 ? 0.753 -18.672 11.219 1 98.5 152 GLN B CA 1
ATOM 4624 C C . GLN B 1 152 ? 0.05 -19.344 10.047 1 98.5 152 GLN B C 1
ATOM 4626 O O . GLN B 1 152 ? -1.179 -19.328 9.953 1 98.5 152 GLN B O 1
ATOM 4631 N N . ILE B 1 153 ? 0.843 -19.938 9.258 1 98.44 153 ILE B N 1
ATOM 4632 C CA . ILE B 1 153 ? 0.319 -20.797 8.195 1 98.44 153 ILE B CA 1
ATOM 4633 C C . ILE B 1 153 ? 0.165 -22.219 8.719 1 98.44 153 ILE B C 1
ATOM 4635 O O . ILE B 1 153 ? 1.076 -22.766 9.352 1 98.44 153 ILE B O 1
ATOM 4639 N N . VAL B 1 154 ? -0.965 -22.766 8.508 1 98.75 154 VAL B N 1
ATOM 4640 C CA . VAL B 1 154 ? -1.202 -24.188 8.781 1 98.75 154 VAL B CA 1
ATOM 4641 C C . VAL B 1 154 ? -1.279 -24.953 7.469 1 98.75 154 VAL B C 1
ATOM 4643 O O . VAL B 1 154 ? -2.354 -25.078 6.871 1 98.75 154 VAL B O 1
ATOM 4646 N N . PRO B 1 155 ? -0.187 -25.5 7.031 1 98.25 155 PRO B N 1
ATOM 4647 C CA . PRO B 1 155 ? -0.193 -26.203 5.75 1 98.25 155 PRO B CA 1
ATOM 4648 C C . PRO B 1 155 ? -0.997 -27.5 5.793 1 98.25 155 PRO B C 1
ATOM 4650 O O . PRO B 1 155 ? -1.012 -28.188 6.816 1 98.25 155 PRO B O 1
ATOM 4653 N N . VAL B 1 156 ? -1.603 -27.828 4.734 1 98.75 156 VAL B N 1
ATOM 4654 C CA . VAL B 1 156 ? -2.381 -29.062 4.602 1 98.75 156 VAL B CA 1
ATOM 4655 C C . VAL B 1 156 ? -1.725 -29.984 3.574 1 98.75 156 VAL B C 1
ATOM 4657 O O . VAL B 1 156 ? -1.561 -29.609 2.41 1 98.75 156 VAL B O 1
ATOM 4660 N N . ALA B 1 157 ? -1.334 -31.125 3.992 1 98 157 ALA B N 1
ATOM 4661 C CA . ALA B 1 157 ? -0.829 -32.156 3.096 1 98 157 ALA B CA 1
ATOM 4662 C C . ALA B 1 157 ? -1.963 -33.031 2.592 1 98 157 ALA B C 1
ATOM 4664 O O . ALA B 1 157 ? -2.889 -33.375 3.344 1 98 157 ALA B O 1
ATOM 4665 N N . PHE B 1 158 ? -1.814 -33.438 1.363 1 97.94 158 PHE B N 1
ATOM 4666 C CA . PHE B 1 158 ? -2.918 -34.219 0.786 1 97.94 158 PHE B CA 1
ATOM 4667 C C . PHE B 1 158 ? -2.49 -35.625 0.49 1 97.94 158 PHE B C 1
ATOM 4669 O O . PHE B 1 158 ? -3.336 -36.5 0.286 1 97.94 158 PHE B O 1
ATOM 4676 N N . GLY B 1 159 ? -1.239 -35.906 0.39 1 95.44 159 GLY B N 1
ATOM 4677 C CA . GLY B 1 159 ? -0.778 -37.219 0.041 1 95.44 159 GLY B CA 1
ATOM 4678 C C . GLY B 1 159 ? -1.269 -37.688 -1.317 1 95.44 159 GLY B C 1
ATOM 4679 O O . GLY B 1 159 ? -1.07 -37 -2.322 1 95.44 159 GLY B O 1
ATOM 4680 N N . ASP B 1 160 ? -2.088 -38.781 -1.286 1 94.06 160 ASP B N 1
ATOM 4681 C CA . ASP B 1 160 ? -2.57 -39.375 -2.533 1 94.06 160 ASP B CA 1
ATOM 4682 C C . ASP B 1 160 ? -3.889 -38.719 -2.967 1 94.06 160 ASP B C 1
ATOM 4684 O O . ASP B 1 160 ? -4.395 -39 -4.055 1 94.06 160 ASP B O 1
ATOM 4688 N N . VAL B 1 161 ? -4.309 -37.812 -2.193 1 95.75 161 VAL B N 1
ATOM 4689 C CA . VAL B 1 161 ? -5.566 -37.156 -2.494 1 95.75 161 VAL B CA 1
ATOM 4690 C C . VAL B 1 161 ? -5.305 -35.969 -3.424 1 95.75 161 VAL B C 1
ATOM 4692 O O . VAL B 1 161 ? -4.352 -35.188 -3.223 1 95.75 161 VAL B O 1
ATOM 4695 N N . ASP B 1 162 ? -6.105 -35.875 -4.426 1 94.5 162 ASP B N 1
ATOM 4696 C CA . ASP B 1 162 ? -6.035 -34.688 -5.281 1 94.5 162 ASP B CA 1
ATOM 4697 C C . ASP B 1 162 ? -6.434 -33.438 -4.52 1 94.5 162 ASP B C 1
ATOM 4699 O O . ASP B 1 162 ? -7.547 -33.344 -3.994 1 94.5 162 ASP B O 1
ATOM 4703 N N . PRO B 1 163 ? -5.605 -32.469 -4.473 1 95.81 163 PRO B N 1
ATOM 4704 C CA . PRO B 1 163 ? -5.863 -31.266 -3.674 1 95.81 163 PRO B CA 1
ATOM 4705 C C . PRO B 1 163 ? -7.109 -30.516 -4.125 1 95.81 163 PRO B C 1
ATOM 4707 O O . PRO B 1 163 ? -7.66 -29.719 -3.367 1 95.81 163 PRO B O 1
ATOM 4710 N N . CYS B 1 164 ? -7.609 -30.734 -5.375 1 96.19 164 CYS B N 1
ATOM 4711 C CA . CYS B 1 164 ? -8.711 -29.938 -5.898 1 96.19 164 CYS B CA 1
ATOM 4712 C C . CYS B 1 164 ? -10.031 -30.688 -5.801 1 96.19 164 CYS B C 1
ATOM 4714 O O . CYS B 1 164 ? -11.102 -30.109 -5.953 1 96.19 164 CYS B O 1
ATOM 4716 N N . ASN B 1 165 ? -9.984 -31.938 -5.477 1 94.81 165 ASN B N 1
ATOM 4717 C CA . ASN B 1 165 ? -11.203 -32.75 -5.438 1 94.81 165 ASN B CA 1
ATOM 4718 C C . ASN B 1 165 ? -11.836 -32.75 -4.047 1 94.81 165 ASN B C 1
ATOM 4720 O O . ASN B 1 165 ? -11.219 -32.281 -3.082 1 94.81 165 ASN B O 1
ATOM 4724 N N . SER B 1 166 ? -12.977 -33.281 -3.93 1 96.19 166 SER B N 1
ATOM 4725 C CA . SER B 1 166 ? -13.789 -33.156 -2.725 1 96.19 166 SER B CA 1
ATOM 4726 C C . SER B 1 166 ? -13.141 -33.875 -1.547 1 96.19 166 SER B C 1
ATOM 4728 O O . SER B 1 166 ? -13.352 -33.5 -0.391 1 96.19 166 SER B O 1
ATOM 4730 N N . ASP B 1 167 ? -12.328 -34.844 -1.845 1 97.19 167 ASP B N 1
ATOM 4731 C CA . ASP B 1 167 ? -11.68 -35.594 -0.779 1 97.19 167 ASP B CA 1
ATOM 4732 C C . ASP B 1 167 ? -10.695 -34.719 -0.003 1 97.19 167 ASP B C 1
ATOM 4734 O O . ASP B 1 167 ? -10.281 -35.094 1.102 1 97.19 167 ASP B O 1
ATOM 4738 N N . CYS B 1 168 ? -10.367 -33.594 -0.558 1 97.94 168 CYS B N 1
ATOM 4739 C CA . CYS B 1 168 ? -9.438 -32.719 0.125 1 97.94 168 CYS B CA 1
ATOM 4740 C C . CYS B 1 168 ? -10.047 -32.156 1.41 1 97.94 168 CYS B C 1
ATOM 4742 O O . CYS B 1 168 ? -9.32 -31.781 2.33 1 97.94 168 CYS B O 1
ATOM 4744 N N . VAL B 1 169 ? -11.359 -32.125 1.577 1 98.75 169 VAL B N 1
ATOM 4745 C CA . VAL B 1 169 ? -12.062 -31.547 2.713 1 98.75 169 VAL B CA 1
ATOM 4746 C C . VAL B 1 169 ? -11.656 -32.25 4 1 98.75 169 VAL B C 1
ATOM 4748 O O . VAL B 1 169 ? -11.414 -31.609 5.023 1 98.75 169 VAL B O 1
ATOM 4751 N N . GLU B 1 170 ? -11.531 -33.562 3.885 1 98.56 170 GLU B N 1
ATOM 4752 C CA . GLU B 1 170 ? -11.141 -34.344 5.059 1 98.56 170 GLU B CA 1
ATOM 4753 C C . GLU B 1 170 ? -9.734 -33.969 5.512 1 98.56 170 GLU B C 1
ATOM 4755 O O . GLU B 1 170 ? -9.453 -33.938 6.711 1 98.56 170 GLU B O 1
ATOM 4760 N N . LYS B 1 171 ? -8.883 -33.781 4.59 1 98.75 171 LYS B N 1
ATOM 4761 C CA . LYS B 1 171 ? -7.504 -33.406 4.91 1 98.75 171 LYS B CA 1
ATOM 4762 C C . LYS B 1 171 ? -7.426 -32.031 5.543 1 98.75 171 LYS B C 1
ATOM 4764 O O . LYS B 1 171 ? -6.629 -31.797 6.453 1 98.75 171 LYS B O 1
ATOM 4769 N N . TYR B 1 172 ? -8.25 -31.125 5.09 1 98.88 172 TYR B N 1
ATOM 4770 C CA . TYR B 1 172 ? -8.344 -29.812 5.715 1 98.88 172 TYR B CA 1
ATOM 4771 C C . TYR B 1 172 ? -8.836 -29.922 7.156 1 98.88 172 TYR B C 1
ATOM 4773 O O . TYR B 1 172 ? -8.32 -29.25 8.047 1 98.88 172 TYR B O 1
ATOM 4781 N N . GLU B 1 173 ? -9.812 -30.75 7.348 1 98.88 173 GLU B N 1
ATOM 4782 C CA . GLU B 1 173 ? -10.352 -30.906 8.695 1 98.88 173 GLU B CA 1
ATOM 4783 C C . GLU B 1 173 ? -9.305 -31.5 9.633 1 98.88 173 GLU B C 1
ATOM 4785 O O . GLU B 1 173 ? -9.172 -31.062 10.781 1 98.88 173 GLU B O 1
ATOM 4790 N N . GLU B 1 174 ? -8.594 -32.5 9.141 1 98.81 174 GLU B N 1
ATOM 4791 C CA . GLU B 1 174 ? -7.535 -33.094 9.938 1 98.81 174 GLU B CA 1
ATOM 4792 C C . GLU B 1 174 ? -6.496 -32.062 10.359 1 98.81 174 GLU B C 1
ATOM 4794 O O . GLU B 1 174 ? -6.086 -32.031 11.523 1 98.81 174 GLU B O 1
ATOM 4799 N N . ALA B 1 175 ? -6.09 -31.266 9.43 1 98.81 175 ALA B N 1
ATOM 4800 C CA . ALA B 1 175 ? -5.094 -30.234 9.703 1 98.81 175 ALA B CA 1
ATOM 4801 C C . ALA B 1 175 ? -5.625 -29.203 10.711 1 98.81 175 ALA B C 1
ATOM 4803 O O . ALA B 1 175 ? -4.895 -28.75 11.594 1 98.81 175 ALA B O 1
ATOM 4804 N N . LEU B 1 176 ? -6.867 -28.828 10.547 1 98.88 176 LEU B N 1
ATOM 4805 C CA . LEU B 1 176 ? -7.523 -27.891 11.445 1 98.88 176 LEU B CA 1
ATOM 4806 C C . LEU B 1 176 ? -7.523 -28.406 12.875 1 98.88 176 LEU B C 1
ATOM 4808 O O . LEU B 1 176 ? -7.102 -27.719 13.797 1 98.88 176 LEU B O 1
ATOM 4812 N N . LEU B 1 177 ? -7.93 -29.641 13.031 1 98.75 177 LEU B N 1
ATOM 4813 C CA . LEU B 1 177 ? -8.039 -30.25 14.352 1 98.75 177 LEU B CA 1
ATOM 4814 C C . LEU B 1 177 ? -6.664 -30.406 14.992 1 98.75 177 LEU B C 1
ATOM 4816 O O . LEU B 1 177 ? -6.492 -30.125 16.188 1 98.75 177 LEU B O 1
ATOM 4820 N N . ARG B 1 178 ? -5.746 -30.812 14.234 1 98.69 178 ARG B N 1
ATOM 4821 C CA . ARG B 1 178 ? -4.383 -30.953 14.734 1 98.69 178 ARG B CA 1
ATOM 4822 C C . ARG B 1 178 ? -3.82 -29.609 15.188 1 98.69 178 ARG B C 1
ATOM 4824 O O . ARG B 1 178 ? -3.211 -29.516 16.25 1 98.69 178 ARG B O 1
ATOM 4831 N N . SER B 1 179 ? -3.967 -28.641 14.398 1 98.69 179 SER B N 1
ATOM 4832 C CA . SER B 1 179 ? -3.465 -27.297 14.711 1 98.69 179 SER B CA 1
ATOM 4833 C C . SER B 1 179 ? -4.09 -26.766 16 1 98.69 179 SER B C 1
ATOM 4835 O O . SER B 1 179 ? -3.387 -26.234 16.859 1 98.69 179 SER B O 1
ATOM 4837 N N . ASN B 1 180 ? -5.398 -26.891 16.094 1 98.5 180 ASN B N 1
ATOM 4838 C CA . ASN B 1 180 ? -6.102 -26.438 17.297 1 98.5 180 ASN B CA 1
ATOM 4839 C C . ASN B 1 180 ? -5.586 -27.156 18.547 1 98.5 180 ASN B C 1
ATOM 4841 O O . ASN B 1 180 ? -5.391 -26.531 19.594 1 98.5 180 ASN B O 1
ATOM 4845 N N . LYS B 1 181 ? -5.363 -28.375 18.406 1 98.25 181 LYS B N 1
ATOM 4846 C CA . LYS B 1 181 ? -4.859 -29.172 19.516 1 98.25 181 LYS B CA 1
ATOM 4847 C C . LYS B 1 181 ? -3.453 -28.75 19.922 1 98.25 181 LYS B C 1
ATOM 4849 O O . LYS B 1 181 ? -3.09 -28.812 21.094 1 98.25 181 LYS B O 1
ATOM 4854 N N . GLN B 1 182 ? -2.713 -28.297 18.984 1 98.12 182 GLN B N 1
ATOM 4855 C CA . GLN B 1 182 ? -1.328 -27.906 19.219 1 98.12 182 GLN B CA 1
ATOM 4856 C C . GLN B 1 182 ? -1.242 -26.453 19.688 1 98.12 182 GLN B C 1
ATOM 4858 O O . GLN B 1 182 ? -0.147 -25.906 19.828 1 98.12 182 GLN B O 1
ATOM 4863 N N . GLY B 1 183 ? -2.314 -25.797 19.797 1 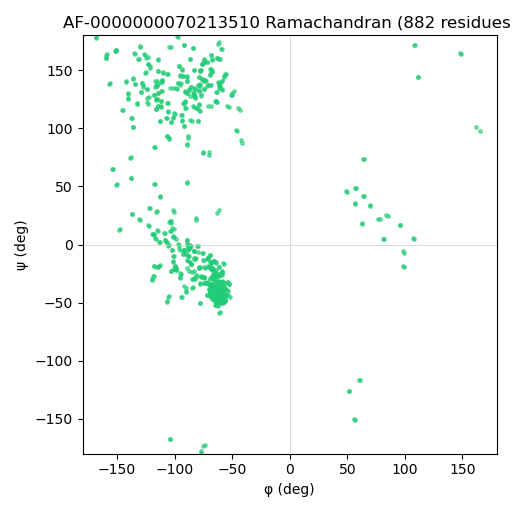97.81 183 GLY B N 1
ATOM 4864 C CA . GLY B 1 183 ? -2.338 -24.469 20.375 1 97.81 183 GLY B CA 1
ATOM 4865 C C . GLY B 1 183 ? -2.281 -23.359 19.344 1 97.81 183 GLY B C 1
ATOM 4866 O O . GLY B 1 183 ? -1.95 -22.219 19.656 1 97.81 183 GLY B O 1
ATOM 4867 N N . VAL B 1 184 ? -2.545 -23.656 18.125 1 98.5 184 VAL B N 1
ATOM 4868 C CA . VAL B 1 184 ? -2.666 -22.703 17.047 1 98.5 184 VAL B CA 1
ATOM 4869 C C . VAL B 1 184 ? -4.082 -22.734 16.469 1 98.5 184 VAL B C 1
ATOM 4871 O O . VAL B 1 184 ? -4.34 -23.422 15.477 1 98.5 184 VAL B O 1
ATOM 4874 N N . PRO B 1 185 ? -4.938 -22.016 17.094 1 98.44 185 PRO B N 1
ATOM 4875 C CA . PRO B 1 185 ? -6.324 -22.031 16.625 1 98.44 185 PRO B CA 1
ATOM 4876 C C . PRO B 1 185 ? -6.457 -21.516 15.188 1 98.44 185 PRO B C 1
ATOM 4878 O O . PRO B 1 185 ? -5.875 -20.484 14.844 1 98.44 185 PRO B O 1
ATOM 4881 N N . VAL B 1 186 ? -7.211 -22.219 14.406 1 98.81 186 VAL B N 1
ATOM 4882 C CA . VAL B 1 186 ? -7.426 -21.844 13.008 1 98.81 186 VAL B CA 1
ATOM 4883 C C . VAL B 1 186 ? -8.578 -20.844 12.906 1 98.81 186 VAL B C 1
ATOM 4885 O O . VAL B 1 186 ? -9.641 -21.062 13.484 1 98.81 186 VAL B O 1
ATOM 4888 N N . ARG B 1 187 ? -8.352 -19.781 12.094 1 98.81 187 ARG B N 1
ATOM 4889 C CA . ARG B 1 187 ? -9.344 -18.703 12.008 1 98.81 187 ARG B CA 1
ATOM 4890 C C . ARG B 1 187 ? -9.898 -18.594 10.594 1 98.81 187 ARG B C 1
ATOM 4892 O O . ARG B 1 187 ? -10.945 -17.984 10.375 1 98.81 187 ARG B O 1
ATOM 4899 N N . ALA B 1 188 ? -9.203 -19.141 9.641 1 98.94 188 ALA B N 1
ATOM 4900 C CA . ALA B 1 188 ? -9.641 -19.016 8.25 1 98.94 188 ALA B CA 1
ATOM 4901 C C . ALA B 1 188 ? -9.016 -20.109 7.383 1 98.94 188 ALA B C 1
ATOM 4903 O O . ALA B 1 188 ? -8.078 -20.797 7.805 1 98.94 188 ALA B O 1
ATOM 4904 N N . LEU B 1 189 ? -9.602 -20.359 6.262 1 98.88 189 LEU B N 1
ATOM 4905 C CA . LEU B 1 189 ? -9.086 -21.141 5.145 1 98.88 189 LEU B CA 1
ATOM 4906 C C . LEU B 1 189 ? -8.805 -20.25 3.939 1 98.88 189 LEU B C 1
ATOM 4908 O O . LEU B 1 189 ? -9.688 -19.516 3.48 1 98.88 189 LEU B O 1
ATOM 4912 N N . MET B 1 190 ? -7.52 -20.188 3.486 1 98.88 190 MET B N 1
ATOM 4913 C CA . MET B 1 190 ? -7.129 -19.5 2.262 1 98.88 190 MET B CA 1
ATOM 4914 C C . MET B 1 190 ? -7.188 -20.438 1.062 1 98.88 190 MET B C 1
ATOM 4916 O O . MET B 1 190 ? -6.473 -21.438 1.02 1 98.88 190 MET B O 1
ATOM 4920 N N . LEU B 1 191 ? -8.039 -20.125 0.108 1 98.75 191 LEU B N 1
ATOM 4921 C CA . LEU B 1 191 ? -8.211 -20.938 -1.086 1 98.75 191 LEU B CA 1
ATOM 4922 C C . LEU B 1 191 ? -7.793 -20.172 -2.336 1 98.75 191 LEU B C 1
ATOM 4924 O O . LEU B 1 191 ? -8.305 -19.094 -2.605 1 98.75 191 LEU B O 1
ATOM 4928 N N . CYS B 1 192 ? -6.793 -20.656 -3.002 1 98.56 192 CYS B N 1
ATOM 4929 C CA . CYS B 1 192 ? -6.434 -20.125 -4.316 1 98.56 192 CYS B CA 1
ATOM 4930 C C . CYS B 1 192 ? -7.238 -20.812 -5.414 1 98.56 192 CYS B C 1
ATOM 4932 O O . CYS B 1 192 ? -6.984 -21.969 -5.75 1 98.56 192 CYS B O 1
ATOM 4934 N N . HIS B 1 193 ? -8.211 -20.109 -6.004 1 98.56 193 HIS B N 1
ATOM 4935 C CA . HIS B 1 193 ? -9.18 -20.672 -6.938 1 98.56 193 HIS B CA 1
ATOM 4936 C C . HIS B 1 193 ? -9.414 -19.75 -8.125 1 98.56 193 HIS B C 1
ATOM 4938 O O . HIS B 1 193 ? -10.047 -18.703 -7.984 1 98.56 193 HIS B O 1
ATOM 4944 N N . PRO B 1 194 ? -8.914 -20.156 -9.312 1 98.31 194 PRO B N 1
ATOM 4945 C CA . PRO B 1 194 ? -8.172 -21.344 -9.758 1 98.31 194 PRO B CA 1
ATOM 4946 C C . PRO B 1 194 ? -6.828 -21.5 -9.055 1 98.31 194 PRO B C 1
ATOM 4948 O O . PRO B 1 194 ? -6.285 -20.516 -8.531 1 98.31 194 PRO B O 1
ATOM 4951 N N . HIS B 1 195 ? -6.34 -22.719 -9.094 1 98.5 195 HIS B N 1
ATOM 4952 C CA . HIS B 1 195 ? -5.238 -23.141 -8.227 1 98.5 195 HIS B CA 1
ATOM 4953 C C . HIS B 1 195 ? -3.895 -22.734 -8.828 1 98.5 195 HIS B C 1
ATOM 4955 O O . HIS B 1 195 ? -3.641 -22.969 -10.008 1 98.5 195 HIS B O 1
ATOM 4961 N N . ASN B 1 196 ? -3.049 -22.109 -8.18 1 98.25 196 ASN B N 1
ATOM 4962 C CA . ASN B 1 196 ? -1.62 -21.906 -8.398 1 98.25 196 ASN B CA 1
ATOM 4963 C C . ASN B 1 196 ? -0.783 -22.703 -7.402 1 98.25 196 ASN B C 1
ATOM 4965 O O . ASN B 1 196 ? -0.837 -22.453 -6.195 1 98.25 196 ASN B O 1
ATOM 4969 N N . PRO B 1 197 ? -0.158 -23.703 -7.914 1 97.75 197 PRO B N 1
ATOM 4970 C CA . PRO B 1 197 ? 0.522 -23.797 -9.211 1 97.75 197 PRO B CA 1
ATOM 4971 C C . PRO B 1 197 ? -0.12 -24.812 -10.148 1 97.75 197 PRO B C 1
ATOM 4973 O O . PRO B 1 197 ? 0.358 -25.016 -11.266 1 97.75 197 PRO B O 1
ATOM 4976 N N . LEU B 1 198 ? -1.229 -25.422 -9.805 1 97.12 198 LEU B N 1
ATOM 4977 C CA . LEU B 1 198 ? -1.672 -26.609 -10.539 1 97.12 198 LEU B CA 1
ATOM 4978 C C . LEU B 1 198 ? -2.479 -26.203 -11.773 1 97.12 198 LEU B C 1
ATOM 4980 O O . LEU B 1 198 ? -2.711 -27.031 -12.656 1 97.12 198 LEU B O 1
ATOM 4984 N N . GLY B 1 199 ? -2.936 -24.984 -11.812 1 97.62 199 GLY B N 1
ATOM 4985 C CA . GLY B 1 199 ? -3.625 -24.5 -12.992 1 97.62 199 GLY B CA 1
ATOM 4986 C C . GLY B 1 199 ? -4.984 -25.141 -13.203 1 97.62 199 GLY B C 1
ATOM 4987 O O . GLY B 1 199 ? -5.402 -25.359 -14.344 1 97.62 199 GLY B O 1
ATOM 4988 N N . ARG B 1 200 ? -5.668 -25.453 -12.109 1 96.75 200 ARG B N 1
ATOM 4989 C CA . ARG B 1 200 ? -6.965 -26.125 -12.164 1 96.75 200 ARG B CA 1
ATOM 4990 C C . ARG B 1 200 ? -7.98 -25.422 -11.266 1 96.75 200 ARG B C 1
ATOM 4992 O O . ARG B 1 200 ? -7.605 -24.719 -10.336 1 96.75 200 ARG B O 1
ATOM 4999 N N . CYS B 1 201 ? -9.227 -25.688 -11.57 1 97.56 201 CYS B N 1
ATOM 5000 C CA . CYS B 1 201 ? -10.32 -25.172 -10.75 1 97.56 201 CYS B CA 1
ATOM 5001 C C . CYS B 1 201 ? -10.781 -26.203 -9.734 1 97.56 201 CYS B C 1
ATOM 5003 O O . CYS B 1 201 ? -10.547 -27.406 -9.914 1 97.56 201 CYS B O 1
ATOM 5005 N N . TYR B 1 202 ? -11.305 -25.719 -8.68 1 98 202 TYR B N 1
ATOM 5006 C CA . TYR B 1 202 ? -12.023 -26.578 -7.742 1 98 202 TYR B CA 1
ATOM 5007 C C . TYR B 1 202 ? -13.453 -26.812 -8.203 1 98 202 TYR B C 1
ATOM 5009 O O . TYR B 1 202 ? -14.195 -25.875 -8.469 1 98 202 TYR B O 1
ATOM 5017 N N . PRO B 1 203 ? -13.852 -28.109 -8.297 1 97.31 203 PRO B N 1
ATOM 5018 C CA . PRO B 1 203 ? -15.242 -28.391 -8.656 1 97.31 203 PRO B CA 1
ATOM 5019 C C . PRO B 1 203 ? -16.234 -27.875 -7.621 1 97.31 203 PRO B C 1
ATOM 5021 O O . PRO B 1 203 ? -15.883 -27.703 -6.449 1 97.31 203 PRO B O 1
ATOM 5024 N N . ARG B 1 204 ? -17.453 -27.734 -8.039 1 96.75 204 ARG B N 1
ATOM 5025 C CA . ARG B 1 204 ? -18.516 -27.203 -7.191 1 96.75 204 ARG B CA 1
ATOM 5026 C C . ARG B 1 204 ? -18.641 -28.016 -5.902 1 96.75 204 ARG B C 1
ATOM 5028 O O . ARG B 1 204 ? -18.781 -27.438 -4.82 1 96.75 204 ARG B O 1
ATOM 5035 N N . ASP B 1 205 ? -18.578 -29.281 -6.004 1 97.06 205 ASP B N 1
ATOM 5036 C CA . ASP B 1 205 ? -18.734 -30.141 -4.836 1 97.06 205 ASP B CA 1
ATOM 5037 C C . ASP B 1 205 ? -17.625 -29.891 -3.82 1 97.06 205 ASP B C 1
ATOM 5039 O O . ASP B 1 205 ? -17.859 -29.938 -2.609 1 97.06 205 ASP B O 1
ATOM 5043 N N . THR B 1 206 ? -16.422 -29.703 -4.332 1 98.25 206 THR B N 1
ATOM 5044 C CA . THR B 1 206 ? -15.305 -29.391 -3.451 1 98.25 206 THR B CA 1
ATOM 5045 C C . THR B 1 206 ? -15.539 -28.062 -2.742 1 98.25 206 THR B C 1
ATOM 5047 O O . THR B 1 206 ? -15.328 -27.953 -1.531 1 98.25 206 THR B O 1
ATOM 5050 N N . LEU B 1 207 ? -15.969 -27.031 -3.48 1 98.44 207 LEU B N 1
ATOM 5051 C CA . LEU B 1 207 ? -16.234 -25.719 -2.902 1 98.44 207 LEU B CA 1
ATOM 5052 C C . LEU B 1 207 ? -17.297 -25.812 -1.808 1 98.44 207 LEU B C 1
ATOM 5054 O O . LEU B 1 207 ? -17.125 -25.25 -0.724 1 98.44 207 LEU B O 1
ATOM 5058 N N . ILE B 1 208 ? -18.344 -26.547 -2.088 1 98.12 208 ILE B N 1
ATOM 5059 C CA . ILE B 1 208 ? -19.422 -26.719 -1.12 1 98.12 208 ILE B CA 1
ATOM 5060 C C . ILE B 1 208 ? -18.906 -27.438 0.122 1 98.12 208 ILE B C 1
ATOM 5062 O O . ILE B 1 208 ? -19.234 -27.047 1.249 1 98.12 208 ILE B O 1
ATOM 5066 N N . GLY B 1 209 ? -18.125 -28.484 -0.099 1 98.56 209 GLY B N 1
ATOM 5067 C CA . GLY B 1 209 ? -17.531 -29.188 1.023 1 98.56 209 GLY B CA 1
ATOM 5068 C C . GLY B 1 209 ? -16.672 -28.297 1.902 1 98.56 209 GLY B C 1
ATOM 5069 O O . GLY B 1 209 ? -16.75 -28.375 3.131 1 98.56 209 GLY B O 1
ATOM 5070 N N . LEU B 1 210 ? -15.867 -27.453 1.304 1 98.69 210 LEU B N 1
ATOM 5071 C CA . LEU B 1 210 ? -15.008 -26.547 2.045 1 98.69 210 LEU B CA 1
ATOM 5072 C C . LEU B 1 210 ? -15.836 -25.484 2.766 1 98.69 210 LEU B C 1
ATOM 5074 O O . LEU B 1 210 ? -15.516 -25.094 3.891 1 98.69 210 LEU B O 1
ATOM 5078 N N . MET B 1 211 ? -16.891 -25 2.127 1 98.44 211 MET B N 1
ATOM 5079 C CA . MET B 1 211 ? -17.797 -24.062 2.77 1 98.44 211 MET B CA 1
ATOM 5080 C C . MET B 1 211 ? -18.438 -24.672 4.008 1 98.44 211 MET B C 1
ATOM 5082 O O . MET B 1 211 ? -18.531 -24.031 5.055 1 98.44 211 MET B O 1
ATOM 5086 N N . ARG B 1 212 ? -18.859 -25.906 3.895 1 98.5 212 ARG B N 1
ATOM 5087 C CA . ARG B 1 212 ? -19.453 -26.609 5.023 1 98.5 212 ARG B CA 1
ATOM 5088 C C . ARG B 1 212 ? -18.453 -26.781 6.156 1 98.5 212 ARG B C 1
ATOM 5090 O O . ARG B 1 212 ? -18.812 -26.688 7.332 1 98.5 212 ARG B O 1
ATOM 5097 N N . LEU B 1 213 ? -17.266 -27.094 5.773 1 98.69 213 LEU B N 1
ATOM 5098 C CA . LEU B 1 213 ? -16.203 -27.203 6.77 1 98.69 213 LEU B CA 1
ATOM 5099 C C . LEU B 1 213 ? -16.031 -25.906 7.531 1 98.69 213 LEU B C 1
ATOM 5101 O O . LEU B 1 213 ? -15.945 -25.906 8.766 1 98.69 213 LEU B O 1
ATOM 5105 N N . CYS B 1 214 ? -15.953 -24.781 6.793 1 98.38 214 CYS B N 1
ATOM 5106 C CA . CYS B 1 214 ? -15.812 -23.469 7.414 1 98.38 214 CYS B CA 1
ATOM 5107 C C . CYS B 1 214 ? -17 -23.172 8.328 1 98.38 214 CYS B C 1
ATOM 5109 O O . CYS B 1 214 ? -16.828 -22.625 9.422 1 98.38 214 CYS B O 1
ATOM 5111 N N . GLN B 1 215 ? -18.172 -23.531 7.926 1 97.88 215 GLN B N 1
ATOM 5112 C CA . GLN B 1 215 ? -19.375 -23.359 8.742 1 97.88 215 GLN B CA 1
ATOM 5113 C C . GLN B 1 215 ? -19.281 -24.172 10.023 1 97.88 215 GLN B C 1
ATOM 5115 O O . GLN B 1 215 ? -19.562 -23.672 11.109 1 97.88 215 GLN B O 1
ATOM 5120 N N . LYS B 1 216 ? -18.953 -25.422 9.852 1 98.19 216 LYS B N 1
ATOM 5121 C CA . LYS B 1 216 ? -18.906 -26.344 10.977 1 98.19 216 LYS B CA 1
ATOM 5122 C C . LYS B 1 216 ? -18 -25.828 12.086 1 98.19 216 LYS B C 1
ATOM 5124 O O . LYS B 1 216 ? -18.328 -25.906 13.266 1 98.19 216 LYS B O 1
ATOM 5129 N N . TYR B 1 217 ? -16.906 -25.25 11.688 1 98.44 217 TYR B N 1
ATOM 5130 C CA . TYR B 1 217 ? -15.914 -24.844 12.68 1 98.44 217 TYR B CA 1
ATOM 5131 C C . TYR B 1 217 ? -15.914 -23.328 12.859 1 98.44 217 TYR B C 1
ATOM 5133 O O . TYR B 1 217 ? -15.086 -22.781 13.602 1 98.44 217 TYR B O 1
ATOM 5141 N N . GLN B 1 218 ? -16.797 -22.703 12.164 1 97.81 218 GLN B N 1
ATOM 5142 C CA . GLN B 1 218 ? -17 -21.25 12.281 1 97.81 218 GLN B CA 1
ATOM 5143 C C . GLN B 1 218 ? -15.695 -20.5 12 1 97.81 218 GLN B C 1
ATOM 5145 O O . GLN B 1 218 ? -15.289 -19.641 12.789 1 97.81 218 GLN B O 1
ATOM 5150 N N . ILE B 1 219 ? -15.039 -20.844 10.906 1 98.5 219 ILE B N 1
ATOM 5151 C CA . ILE B 1 219 ? -13.859 -20.109 10.438 1 98.5 219 ILE B CA 1
ATOM 5152 C C . ILE B 1 219 ? -14.172 -19.438 9.102 1 98.5 219 ILE B C 1
ATOM 5154 O O . ILE B 1 219 ? -15.141 -19.797 8.43 1 98.5 219 ILE B O 1
ATOM 5158 N N . HIS B 1 220 ? -13.406 -18.422 8.75 1 98.69 220 HIS B N 1
ATOM 5159 C CA . HIS B 1 220 ? -13.641 -17.656 7.523 1 98.69 220 HIS B CA 1
ATOM 5160 C C . HIS B 1 220 ? -13.109 -18.406 6.305 1 98.69 220 HIS B C 1
ATOM 5162 O O . HIS B 1 220 ? -12.125 -19.141 6.402 1 98.69 220 HIS B O 1
ATOM 5168 N N . LEU B 1 221 ? -13.789 -18.312 5.191 1 98.62 221 LEU B N 1
ATOM 5169 C CA . LEU B 1 221 ? -13.297 -18.719 3.877 1 98.62 221 LEU B CA 1
ATOM 5170 C C . LEU B 1 221 ? -12.836 -17.5 3.08 1 98.62 221 LEU B C 1
ATOM 5172 O O . LEU B 1 221 ? -13.633 -16.609 2.77 1 98.62 221 LEU B O 1
ATOM 5176 N N . ILE B 1 222 ? -11.586 -17.422 2.842 1 98.88 222 ILE B N 1
ATOM 5177 C CA . ILE B 1 222 ? -11.031 -16.422 1.927 1 98.88 222 ILE B CA 1
ATOM 5178 C C . ILE B 1 222 ? -10.727 -17.078 0.582 1 98.88 222 ILE B C 1
ATOM 5180 O O . ILE B 1 222 ? -9.797 -17.891 0.471 1 98.88 222 ILE B O 1
ATOM 5184 N N . SER B 1 223 ? -11.469 -16.766 -0.418 1 98.81 223 SER B N 1
ATOM 5185 C CA . SER B 1 223 ? -11.273 -17.328 -1.749 1 98.81 223 SER B CA 1
ATOM 5186 C C . SER B 1 223 ? -10.586 -16.344 -2.676 1 98.81 223 SER B C 1
ATOM 5188 O O . SER B 1 223 ? -11.195 -15.352 -3.1 1 98.81 223 SER B O 1
ATOM 5190 N N . ASP B 1 224 ? -9.32 -16.578 -2.955 1 98.88 224 ASP B N 1
ATOM 5191 C CA . ASP B 1 224 ? -8.586 -15.789 -3.941 1 98.88 224 ASP B CA 1
ATOM 5192 C C . ASP B 1 224 ? -8.906 -16.25 -5.359 1 98.88 224 ASP B C 1
ATOM 5194 O O . ASP B 1 224 ? -8.398 -17.281 -5.809 1 98.88 224 ASP B O 1
ATOM 5198 N N . GLU B 1 225 ? -9.688 -15.438 -6.035 1 98.88 225 GLU B N 1
ATOM 5199 C CA . GLU B 1 225 ? -10.164 -15.812 -7.363 1 98.88 225 GLU B CA 1
ATOM 5200 C C . GLU B 1 225 ? -9.57 -14.922 -8.445 1 98.88 225 GLU B C 1
ATOM 5202 O O . GLU B 1 225 ? -10.258 -14.547 -9.398 1 98.88 225 GLU B O 1
ATOM 5207 N N . ILE B 1 226 ? -8.32 -14.641 -8.297 1 98.62 226 ILE B N 1
ATOM 5208 C CA . ILE B 1 226 ? -7.605 -13.672 -9.117 1 98.62 226 ILE B CA 1
ATOM 5209 C C . ILE B 1 226 ? -7.469 -14.211 -10.539 1 98.62 226 ILE B C 1
ATOM 5211 O O . ILE B 1 226 ? -7.246 -13.445 -11.484 1 98.62 226 ILE B O 1
ATOM 5215 N N . TYR B 1 227 ? -7.617 -15.531 -10.781 1 98.75 227 TYR B N 1
ATOM 5216 C CA . TYR B 1 227 ? -7.496 -16.156 -12.094 1 98.75 227 TYR B CA 1
ATOM 5217 C C . TYR B 1 227 ? -8.867 -16.5 -12.664 1 98.75 227 TYR B C 1
ATOM 5219 O O . TYR B 1 227 ? -8.977 -17.297 -13.594 1 98.75 227 TYR B O 1
ATOM 5227 N N . ALA B 1 228 ? -9.922 -15.898 -12.203 1 98.62 228 ALA B N 1
ATOM 5228 C CA . ALA B 1 228 ? -11.305 -16.281 -12.453 1 98.62 228 ALA B CA 1
ATOM 5229 C C . ALA B 1 228 ? -11.609 -16.312 -13.945 1 98.62 228 ALA B C 1
ATOM 5231 O O . ALA B 1 228 ? -12.352 -17.156 -14.43 1 98.62 228 ALA B O 1
ATOM 5232 N N . LEU B 1 229 ? -11 -15.398 -14.672 1 98.56 229 LEU B N 1
ATOM 5233 C CA . LEU B 1 229 ? -11.344 -15.266 -16.094 1 98.56 229 LEU B CA 1
ATOM 5234 C C . LEU B 1 229 ? -10.25 -15.844 -16.969 1 98.56 229 LEU B C 1
ATOM 5236 O O . LEU B 1 229 ? -10.359 -15.828 -18.203 1 98.56 229 LEU B O 1
ATOM 5240 N N . SER B 1 230 ? -9.227 -16.328 -16.359 1 98.62 230 SER B N 1
ATOM 5241 C CA . SER B 1 230 ? -8.141 -17 -17.078 1 98.62 230 SER B CA 1
ATOM 5242 C C . SER B 1 230 ? -8.414 -18.484 -17.219 1 98.62 230 SER B C 1
ATOM 5244 O O . SER B 1 230 ? -7.594 -19.312 -16.797 1 98.62 230 SER B O 1
ATOM 5246 N N . ILE B 1 231 ? -9.562 -18.828 -17.75 1 98.19 231 ILE B N 1
ATOM 5247 C CA . ILE B 1 231 ? -10 -20.203 -18.016 1 98.19 231 ILE B CA 1
ATOM 5248 C C . ILE B 1 231 ? -9.945 -20.469 -19.531 1 98.19 231 ILE B C 1
ATOM 5250 O O . ILE B 1 231 ? -10.156 -19.547 -20.328 1 98.19 231 ILE B O 1
ATOM 5254 N N . TRP B 1 232 ? -9.648 -21.641 -19.891 1 97.38 232 TRP B N 1
ATOM 5255 C CA . TRP B 1 232 ? -9.453 -21.953 -21.312 1 97.38 232 TRP B CA 1
ATOM 5256 C C . TRP B 1 232 ? -9.617 -23.438 -21.578 1 97.38 232 TRP B C 1
ATOM 5258 O O . TRP B 1 232 ? -9.617 -24.25 -20.641 1 97.38 232 TRP B O 1
ATOM 5268 N N . LYS B 1 233 ? -9.797 -23.797 -22.828 1 94.94 233 LYS B N 1
ATOM 5269 C CA . LYS B 1 233 ? -9.992 -25.188 -23.234 1 94.94 233 LYS B CA 1
ATOM 5270 C C . LYS B 1 233 ? -8.656 -25.906 -23.391 1 94.94 233 LYS B C 1
ATOM 5272 O O . LYS B 1 233 ? -7.789 -25.453 -24.141 1 94.94 233 LYS B O 1
ATOM 5277 N N . ASN B 1 234 ? -8.492 -26.906 -22.609 1 96.44 234 ASN B N 1
ATOM 5278 C CA . ASN B 1 234 ? -7.344 -27.797 -22.781 1 96.44 234 ASN B CA 1
ATOM 5279 C C . ASN B 1 234 ? -7.551 -28.766 -23.938 1 96.44 234 ASN B C 1
ATOM 5281 O O . ASN B 1 234 ? -8.398 -29.656 -23.844 1 96.44 234 ASN B O 1
ATOM 5285 N N . THR B 1 235 ? -6.746 -28.672 -25 1 94.19 235 THR B N 1
ATOM 5286 C CA . THR B 1 235 ? -6.984 -29.438 -26.219 1 94.19 235 THR B CA 1
ATOM 5287 C C . THR B 1 235 ? -5.887 -30.469 -26.422 1 94.19 235 THR B C 1
ATOM 5289 O O . THR B 1 235 ? -5.922 -31.234 -27.391 1 94.19 235 THR B O 1
ATOM 5292 N N . VAL B 1 236 ? -5.004 -30.531 -25.531 1 96.12 236 VAL B N 1
ATOM 5293 C CA . VAL B 1 236 ? -3.822 -31.312 -25.875 1 96.12 236 VAL B CA 1
ATOM 5294 C C . VAL B 1 236 ? -3.672 -32.469 -24.891 1 96.12 236 VAL B C 1
ATOM 5296 O O . VAL B 1 236 ? -3.164 -33.531 -25.234 1 96.12 236 VAL B O 1
ATOM 5299 N N . ASP B 1 237 ? -4.125 -32.281 -23.656 1 95 237 ASP B N 1
ATOM 5300 C CA . ASP B 1 237 ? -3.967 -33.344 -22.656 1 95 237 ASP B CA 1
ATOM 5301 C C . ASP B 1 237 ? -5.023 -34.438 -22.844 1 95 237 ASP B C 1
ATOM 5303 O O . ASP B 1 237 ? -6.176 -34.125 -23.156 1 95 237 ASP B O 1
ATOM 5307 N N . ASP B 1 238 ? -4.613 -35.625 -22.734 1 88 238 ASP B N 1
ATOM 5308 C CA . ASP B 1 238 ? -5.527 -36.75 -22.75 1 88 238 ASP B CA 1
ATOM 5309 C C . ASP B 1 238 ? -6.039 -37.062 -21.344 1 88 238 ASP B C 1
ATOM 5311 O O . ASP B 1 238 ? -5.387 -37.781 -20.594 1 88 238 ASP B O 1
ATOM 5315 N N . ILE B 1 239 ? -7.129 -36.469 -21.109 1 82.75 239 ILE B N 1
ATOM 5316 C CA . ILE B 1 239 ? -7.672 -36.688 -19.766 1 82.75 239 ILE B CA 1
ATOM 5317 C C . ILE B 1 239 ? -9.008 -37.406 -19.875 1 82.75 239 ILE B C 1
ATOM 5319 O O . ILE B 1 239 ? -9.766 -37.188 -20.828 1 82.75 239 ILE B O 1
ATOM 5323 N N . ALA B 1 240 ? -9.25 -38.438 -19.031 1 76.56 240 ALA B N 1
ATOM 5324 C CA . ALA B 1 240 ? -10.43 -39.281 -19.047 1 76.56 240 ALA B CA 1
ATOM 5325 C C . ALA B 1 240 ? -11.703 -38.469 -18.828 1 76.56 240 ALA B C 1
ATOM 5327 O O . ALA B 1 240 ? -12.727 -38.719 -19.469 1 76.56 240 ALA B O 1
ATOM 5328 N N . HIS B 1 241 ? -11.594 -37.531 -17.891 1 77.75 241 HIS B N 1
ATOM 5329 C CA . HIS B 1 241 ? -12.742 -36.688 -17.562 1 77.75 241 HIS B CA 1
ATOM 5330 C C . HIS B 1 241 ? -12.375 -35.219 -17.625 1 77.75 241 HIS B C 1
ATOM 5332 O O . HIS B 1 241 ? -11.297 -34.812 -17.172 1 77.75 241 HIS B O 1
ATOM 5338 N N . GLU B 1 242 ? -13.305 -34.562 -18.234 1 79.88 242 GLU B N 1
ATOM 5339 C CA . GLU B 1 242 ? -13.102 -33.125 -18.328 1 79.88 242 GLU B CA 1
ATOM 5340 C C . GLU B 1 242 ? -13.023 -32.5 -16.938 1 79.88 242 GLU B C 1
ATOM 5342 O O . GLU B 1 242 ? -13.766 -32.875 -16.031 1 79.88 242 GLU B O 1
ATOM 5347 N N . ARG B 1 243 ? -12.086 -31.625 -16.828 1 88.38 243 ARG B N 1
ATOM 5348 C CA . ARG B 1 243 ? -11.938 -30.922 -15.555 1 88.38 243 ARG B CA 1
ATOM 5349 C C . ARG B 1 243 ? -12.992 -29.828 -15.398 1 88.38 243 ARG B C 1
ATOM 5351 O O . ARG B 1 243 ? -13.461 -29.266 -16.391 1 88.38 243 ARG B O 1
ATOM 5358 N N . ALA B 1 244 ? -13.328 -29.594 -14.156 1 91.38 244 ALA B N 1
ATOM 5359 C CA . ALA B 1 244 ? -14.32 -28.562 -13.852 1 91.38 244 ALA B CA 1
ATOM 5360 C C . ALA B 1 244 ? -13.859 -27.188 -14.312 1 91.38 244 ALA B C 1
ATOM 5362 O O . ALA B 1 244 ? -12.672 -26.859 -14.203 1 91.38 244 ALA B O 1
ATOM 5363 N N . GLY B 1 245 ? -14.797 -26.422 -14.883 1 94.88 245 GLY B N 1
ATOM 5364 C CA . GLY B 1 245 ? -14.531 -25.016 -15.125 1 94.88 245 GLY B CA 1
ATOM 5365 C C . GLY B 1 245 ? -14.586 -24.172 -13.867 1 94.88 245 GLY B C 1
ATOM 5366 O O . GLY B 1 245 ? -14.68 -24.719 -12.758 1 94.88 245 GLY B O 1
ATOM 5367 N N . PHE B 1 246 ? -14.5 -22.906 -14.023 1 97.94 246 PHE B N 1
ATOM 5368 C CA . PHE B 1 246 ? -14.5 -21.984 -12.883 1 97.94 246 PHE B CA 1
ATOM 5369 C C . PHE B 1 246 ? -15.93 -21.688 -12.43 1 97.94 246 PHE B C 1
ATOM 5371 O O . PHE B 1 246 ? -16.812 -21.453 -13.258 1 97.94 246 PHE B O 1
ATOM 5378 N N . GLU B 1 247 ? -16.125 -21.812 -11.219 1 97.75 247 GLU B N 1
ATOM 5379 C CA . GLU B 1 247 ? -17.312 -21.312 -10.523 1 97.75 247 GLU B CA 1
ATOM 5380 C C . GLU B 1 247 ? -16.922 -20.562 -9.258 1 97.75 247 GLU B C 1
ATOM 5382 O O . GLU B 1 247 ? -16.281 -21.125 -8.367 1 97.75 247 GLU B O 1
ATOM 5387 N N . SER B 1 248 ? -17.328 -19.297 -9.188 1 98.38 248 SER B N 1
ATOM 5388 C CA . SER B 1 248 ? -17.016 -18.516 -7.996 1 98.38 248 SER B CA 1
ATOM 5389 C C . SER B 1 248 ? -17.797 -19.016 -6.781 1 98.38 248 SER B C 1
ATOM 5391 O O . SER B 1 248 ? -18.922 -19.469 -6.914 1 98.38 248 SER B O 1
ATOM 5393 N N . VAL B 1 249 ? -17.219 -18.844 -5.602 1 97.88 249 VAL B N 1
ATOM 5394 C CA . VAL B 1 249 ? -17.953 -19.156 -4.379 1 97.88 249 VAL B CA 1
ATOM 5395 C C . VAL B 1 249 ? -19.156 -18.219 -4.242 1 97.88 249 VAL B C 1
ATOM 5397 O O . VAL B 1 249 ? -20.141 -18.562 -3.588 1 97.88 249 VAL B O 1
ATOM 5400 N N . LEU B 1 250 ? -19.109 -17.078 -4.902 1 97.12 250 LEU B N 1
ATOM 5401 C CA . LEU B 1 250 ? -20.203 -16.109 -4.867 1 97.12 250 LEU B CA 1
ATOM 5402 C C . LEU B 1 250 ? -21.406 -16.609 -5.637 1 97.12 250 LEU B C 1
ATOM 5404 O O . LEU B 1 250 ? -22.516 -16.078 -5.484 1 97.12 250 LEU B O 1
ATOM 5408 N N . SER B 1 251 ? -21.188 -17.562 -6.484 1 96.75 251 SER B N 1
ATOM 5409 C CA . SER B 1 251 ? -22.281 -18.094 -7.297 1 96.75 251 SER B CA 1
ATOM 5410 C C . SER B 1 251 ? -22.984 -19.25 -6.594 1 96.75 251 SER B C 1
ATOM 5412 O O . SER B 1 251 ? -23.984 -19.781 -7.09 1 96.75 251 SER B O 1
ATOM 5414 N N . ILE B 1 252 ? -22.406 -19.672 -5.539 1 94.19 252 ILE B N 1
ATOM 5415 C CA . ILE B 1 252 ? -22.984 -20.766 -4.777 1 94.19 252 ILE B CA 1
ATOM 5416 C C . ILE B 1 252 ? -23.906 -20.219 -3.686 1 94.19 252 ILE B C 1
ATOM 5418 O O . ILE B 1 252 ? -23.453 -19.484 -2.809 1 94.19 252 ILE B O 1
ATOM 5422 N N . SER B 1 253 ? -25.172 -20.328 -4.02 1 75.25 253 SER B N 1
ATOM 5423 C CA . SER B 1 253 ? -26.219 -19.797 -3.137 1 75.25 253 SER B CA 1
ATOM 5424 C C . SER B 1 253 ? -26.453 -20.734 -1.952 1 75.25 253 SER B C 1
ATOM 5426 O O . SER B 1 253 ? -26.359 -21.953 -2.084 1 75.25 253 SER B O 1
ATOM 5428 N N . GLY B 1 254 ? -26.438 -20.203 -0.745 1 72.5 254 GLY B N 1
ATOM 5429 C CA . GLY B 1 254 ? -27.109 -21.031 0.25 1 72.5 254 GLY B CA 1
ATOM 5430 C C . GLY B 1 254 ? -26.719 -20.672 1.674 1 72.5 254 GLY B C 1
ATOM 5431 O O . GLY B 1 254 ? -25.594 -20.906 2.1 1 72.5 254 GLY B O 1
ATOM 5432 N N . LYS B 1 255 ? -27.531 -20.016 2.229 1 78.25 255 LYS B N 1
ATOM 5433 C CA . LYS B 1 255 ? -27.391 -19.703 3.646 1 78.25 255 LYS B CA 1
ATOM 5434 C C . LYS B 1 255 ? -27.312 -20.969 4.492 1 78.25 255 LYS B C 1
ATOM 5436 O O . LYS B 1 255 ? -26.828 -20.938 5.621 1 78.25 255 LYS B O 1
ATOM 5441 N N . ASP B 1 256 ? -27.734 -22.094 3.809 1 90.31 256 ASP B N 1
ATOM 5442 C CA . ASP B 1 256 ? -27.75 -23.359 4.543 1 90.31 256 ASP B CA 1
ATOM 5443 C C . ASP B 1 256 ? -26.391 -24.047 4.461 1 90.31 256 ASP B C 1
ATOM 5445 O O . ASP B 1 256 ? -26.141 -25.016 5.184 1 90.31 256 ASP B O 1
ATOM 5449 N N . ILE B 1 257 ? -25.547 -23.5 3.607 1 96.25 257 ILE B N 1
ATOM 5450 C CA . ILE B 1 257 ? -24.25 -24.109 3.426 1 96.25 257 ILE B CA 1
ATOM 5451 C C . ILE B 1 257 ? -23.219 -23.438 4.344 1 96.25 257 ILE B C 1
ATOM 5453 O O . ILE B 1 257 ? -22.484 -24.125 5.059 1 96.25 257 ILE B O 1
ATOM 5457 N N . ILE B 1 258 ? -23.266 -22.109 4.367 1 96.81 258 ILE B N 1
ATOM 5458 C CA . ILE B 1 258 ? -22.312 -21.344 5.172 1 96.81 258 ILE B CA 1
ATOM 5459 C C . ILE B 1 258 ? -22.906 -19.969 5.488 1 96.81 258 ILE B C 1
ATOM 5461 O O . ILE B 1 258 ? -23.578 -19.375 4.652 1 96.81 258 ILE B O 1
ATOM 5465 N N . ASP B 1 259 ? -22.703 -19.547 6.73 1 96.25 259 ASP B N 1
ATOM 5466 C CA . ASP B 1 259 ? -22.984 -18.156 7.059 1 96.25 259 ASP B CA 1
ATOM 5467 C C . ASP B 1 259 ? -22.266 -17.203 6.105 1 96.25 259 ASP B C 1
ATOM 5469 O O . ASP B 1 259 ? -21.031 -17.172 6.07 1 96.25 259 ASP B O 1
ATOM 5473 N N . PRO B 1 260 ? -23 -16.422 5.375 1 95.25 260 PRO B N 1
ATOM 5474 C CA . PRO B 1 260 ? -22.375 -15.555 4.367 1 95.25 260 PRO B CA 1
ATOM 5475 C C . PRO B 1 260 ? -21.359 -14.586 4.973 1 95.25 260 PRO B C 1
ATOM 5477 O O . PRO B 1 260 ? -20.469 -14.102 4.27 1 95.25 260 PRO B O 1
ATOM 5480 N N . SER B 1 261 ? -21.453 -14.266 6.254 1 96.06 261 SER B N 1
ATOM 5481 C CA . SER B 1 261 ? -20.516 -13.352 6.895 1 96.06 261 SER B CA 1
ATOM 5482 C C . SER B 1 261 ? -19.125 -13.961 7.016 1 96.06 261 SER B C 1
ATOM 5484 O O . SER B 1 261 ? -18.156 -13.266 7.293 1 96.06 261 SER B O 1
ATOM 5486 N N . LEU B 1 262 ? -18.984 -15.281 6.707 1 97.44 262 LEU B N 1
ATOM 5487 C CA . LEU B 1 262 ? -17.719 -15.984 6.797 1 97.44 262 LEU B CA 1
ATOM 5488 C C . LEU B 1 262 ? -17.016 -16.031 5.438 1 97.44 262 LEU B C 1
ATOM 5490 O O . LEU B 1 262 ? -15.898 -16.531 5.328 1 97.44 262 LEU B O 1
ATOM 5494 N N . VAL B 1 263 ? -17.625 -15.453 4.406 1 97.44 263 VAL B N 1
ATOM 5495 C CA . VAL B 1 263 ? -17.125 -15.633 3.047 1 97.44 263 VAL B CA 1
ATOM 5496 C C . VAL B 1 263 ? -16.562 -14.312 2.525 1 97.44 263 VAL B C 1
ATOM 5498 O O . VAL B 1 263 ? -17.25 -13.297 2.5 1 97.44 263 VAL B O 1
ATOM 5501 N N . HIS B 1 264 ? -15.328 -14.328 2.119 1 98.5 264 HIS B N 1
ATOM 5502 C CA . HIS B 1 264 ? -14.617 -13.211 1.513 1 98.5 264 HIS B CA 1
ATOM 5503 C C . HIS B 1 264 ? -13.938 -13.625 0.211 1 98.5 264 HIS B C 1
ATOM 5505 O O . HIS B 1 264 ? -13.266 -14.656 0.158 1 98.5 264 HIS B O 1
ATOM 5511 N N . VAL B 1 265 ? -14.141 -12.82 -0.827 1 98.75 265 VAL B N 1
ATOM 5512 C CA . VAL B 1 265 ? -13.562 -13.125 -2.133 1 98.75 265 VAL B CA 1
ATOM 5513 C C . VAL B 1 265 ? -12.562 -12.039 -2.521 1 98.75 265 VAL B C 1
ATOM 5515 O O . VAL B 1 265 ? -12.789 -10.859 -2.277 1 98.75 265 VAL B O 1
ATOM 5518 N N . LEU B 1 266 ? -11.438 -12.477 -3.047 1 98.94 266 LEU B N 1
ATOM 5519 C CA . LEU B 1 266 ? -10.406 -11.562 -3.551 1 98.94 266 LEU B CA 1
ATOM 5520 C C . LEU B 1 266 ? -10.305 -11.648 -5.07 1 98.94 266 LEU B C 1
ATOM 5522 O O . LEU B 1 266 ? -10.422 -12.734 -5.645 1 98.94 266 LEU B O 1
ATOM 5526 N N . TRP B 1 267 ? -10.109 -10.523 -5.68 1 98.88 267 TRP B N 1
ATOM 5527 C CA . TRP B 1 267 ? -9.859 -10.43 -7.113 1 98.88 267 TRP B CA 1
ATOM 5528 C C . TRP B 1 267 ? -9 -9.211 -7.438 1 98.88 267 TRP B C 1
ATOM 5530 O O . TRP B 1 267 ? -8.805 -8.344 -6.59 1 98.88 267 TRP B O 1
ATOM 5540 N N . GLY B 1 268 ? -8.453 -9.109 -8.609 1 98.69 268 GLY B N 1
ATOM 5541 C CA . GLY B 1 268 ? -7.684 -7.98 -9.109 1 98.69 268 GLY B CA 1
ATOM 5542 C C . GLY B 1 268 ? -7.418 -8.047 -10.602 1 98.69 268 GLY B C 1
ATOM 5543 O O . GLY B 1 268 ? -7.754 -9.039 -11.25 1 98.69 268 GLY B O 1
ATOM 5544 N N . VAL B 1 269 ? -6.762 -7.043 -11.109 1 98.56 269 VAL B N 1
ATOM 5545 C CA . VAL B 1 269 ? -6.617 -6.949 -12.562 1 98.56 269 VAL B CA 1
ATOM 5546 C C . VAL B 1 269 ? -5.281 -7.547 -12.984 1 98.56 269 VAL B C 1
ATOM 5548 O O . VAL B 1 269 ? -5.031 -7.734 -14.18 1 98.56 269 VAL B O 1
ATOM 5551 N N . SER B 1 270 ? -4.473 -7.965 -12.086 1 98.25 270 SER B N 1
ATOM 5552 C CA . SER B 1 270 ? -3.094 -8.359 -12.352 1 98.25 270 SER B CA 1
ATOM 5553 C C . SER B 1 270 ? -3.035 -9.578 -13.266 1 98.25 270 SER B C 1
ATOM 5555 O O . SER B 1 270 ? -2.146 -9.688 -14.109 1 98.25 270 SER B O 1
ATOM 5557 N N . LYS B 1 271 ? -3.984 -10.523 -13.055 1 98.5 271 LYS B N 1
ATOM 5558 C CA . LYS B 1 271 ? -3.828 -11.812 -13.719 1 98.5 271 LYS B CA 1
ATOM 5559 C C . LYS B 1 271 ? -4.812 -11.953 -14.875 1 98.5 271 LYS B C 1
ATOM 5561 O O . LYS B 1 271 ? -4.406 -12.18 -16.016 1 98.5 271 LYS B O 1
ATOM 5566 N N . ASP B 1 272 ? -6.035 -11.688 -14.648 1 98.5 272 ASP B N 1
ATOM 5567 C CA . ASP B 1 272 ? -7.047 -11.797 -15.695 1 98.5 272 ASP B CA 1
ATOM 5568 C C . ASP B 1 272 ? -6.789 -10.797 -16.828 1 98.5 272 ASP B C 1
ATOM 5570 O O . ASP B 1 272 ? -7.117 -11.055 -17.984 1 98.5 272 ASP B O 1
ATOM 5574 N N . PHE B 1 273 ? -6.129 -9.703 -16.5 1 98.56 273 PHE B N 1
ATOM 5575 C CA . PHE B 1 273 ? -5.918 -8.68 -17.516 1 98.56 273 PHE B CA 1
ATOM 5576 C C . PHE B 1 273 ? -4.434 -8.461 -17.766 1 98.56 273 PHE B C 1
ATOM 5578 O O . PHE B 1 273 ? -4.047 -7.516 -18.469 1 98.56 273 PHE B O 1
ATOM 5585 N N . GLY B 1 274 ? -3.592 -9.336 -17.188 1 97.88 274 GLY B N 1
ATOM 5586 C CA . GLY B 1 274 ? -2.16 -9.211 -17.406 1 97.88 274 GLY B CA 1
ATOM 5587 C C . GLY B 1 274 ? -1.617 -7.852 -17 1 97.88 274 GLY B C 1
ATOM 5588 O O . GLY B 1 274 ? -0.744 -7.297 -17.672 1 97.88 274 GLY B O 1
ATOM 5589 N N . ALA B 1 275 ? -2.148 -7.301 -15.969 1 98 275 ALA B N 1
ATOM 5590 C CA . ALA B 1 275 ? -1.833 -5.93 -15.578 1 98 275 ALA B CA 1
ATOM 5591 C C . ALA B 1 275 ? -1.177 -5.895 -14.195 1 98 275 ALA B C 1
ATOM 5593 O O . ALA B 1 275 ? -1.61 -5.148 -13.312 1 98 275 ALA B O 1
ATOM 5594 N N . ASN B 1 276 ? -0.106 -6.711 -14.031 1 96.75 276 ASN B N 1
ATOM 5595 C CA . ASN B 1 276 ? 0.569 -6.852 -12.742 1 96.75 276 ASN B CA 1
ATOM 5596 C C . ASN B 1 276 ? 1.049 -5.5 -12.219 1 96.75 276 ASN B C 1
ATOM 5598 O O . ASN B 1 276 ? 0.962 -5.234 -11.016 1 96.75 276 ASN B O 1
ATOM 5602 N N . GLY B 1 277 ? 1.527 -4.629 -13.109 1 97.12 277 GLY B N 1
ATOM 5603 C CA . GLY B 1 277 ? 2.131 -3.369 -12.711 1 97.12 277 GLY B CA 1
ATOM 5604 C C . GLY B 1 277 ? 1.113 -2.273 -12.453 1 97.12 277 GLY B C 1
ATOM 5605 O O . GLY B 1 277 ? 1.439 -1.241 -11.867 1 97.12 277 GLY B O 1
ATOM 5606 N N . ILE B 1 278 ? -0.173 -2.447 -12.828 1 97.44 278 ILE B N 1
ATOM 5607 C CA . ILE B 1 278 ? -1.222 -1.45 -12.648 1 97.44 278 ILE B CA 1
ATOM 5608 C C . ILE B 1 278 ? -1.629 -1.399 -11.172 1 97.44 278 ILE B C 1
ATOM 5610 O O . ILE B 1 278 ? -2.041 -0.35 -10.672 1 97.44 278 ILE B O 1
ATOM 5614 N N . ARG B 1 279 ? -1.469 -2.521 -10.453 1 97.69 279 ARG B N 1
ATOM 5615 C CA . ARG B 1 279 ? -1.569 -2.641 -9 1 97.69 279 ARG B CA 1
ATOM 5616 C C . ARG B 1 279 ? -2.98 -2.312 -8.523 1 97.69 279 ARG B C 1
ATOM 5618 O O . ARG B 1 279 ? -3.184 -1.334 -7.805 1 97.69 279 ARG B O 1
ATOM 5625 N N . LEU B 1 280 ? -3.928 -3.156 -8.734 1 98.75 280 LEU B N 1
ATOM 5626 C CA . LEU B 1 280 ? -5.262 -3.016 -8.156 1 98.75 280 LEU B CA 1
ATOM 5627 C C . LEU B 1 280 ? -5.805 -4.367 -7.707 1 98.75 280 LEU B C 1
ATOM 5629 O O . LEU B 1 280 ? -5.805 -5.328 -8.484 1 98.75 280 LEU B O 1
ATOM 5633 N N . GLY B 1 281 ? -6.207 -4.473 -6.48 1 98.75 281 GLY B N 1
ATOM 5634 C CA . GLY B 1 281 ? -6.902 -5.605 -5.891 1 98.75 281 GLY B CA 1
ATOM 5635 C C . GLY B 1 281 ? -8.203 -5.219 -5.207 1 98.75 281 GLY B C 1
ATOM 5636 O O . GLY B 1 281 ? -8.461 -4.035 -4.98 1 98.75 281 GLY B O 1
ATOM 5637 N N . ALA B 1 282 ? -9.039 -6.16 -4.945 1 98.88 282 ALA B N 1
ATOM 5638 C CA . ALA B 1 282 ? -10.336 -5.926 -4.316 1 98.88 282 ALA B CA 1
ATOM 5639 C C . ALA B 1 282 ? -10.68 -7.047 -3.34 1 98.88 282 ALA B C 1
ATOM 5641 O O . ALA B 1 282 ? -10.391 -8.219 -3.6 1 98.88 282 ALA B O 1
ATOM 5642 N N . VAL B 1 283 ? -11.25 -6.668 -2.25 1 98.88 283 VAL B N 1
ATOM 5643 C CA . VAL B 1 283 ? -11.898 -7.582 -1.314 1 98.88 283 VAL B CA 1
ATOM 5644 C C . VAL B 1 283 ? -13.414 -7.438 -1.417 1 98.88 283 VAL B C 1
ATOM 5646 O O . VAL B 1 283 ? -13.945 -6.332 -1.296 1 98.88 283 VAL B O 1
ATOM 5649 N N . ILE B 1 284 ? -14.078 -8.469 -1.707 1 98.69 284 ILE B N 1
ATOM 5650 C CA . ILE B 1 284 ? -15.539 -8.516 -1.739 1 98.69 284 ILE B CA 1
ATOM 5651 C C . ILE B 1 284 ? -16.062 -9.273 -0.518 1 98.69 284 ILE B C 1
ATOM 5653 O O . ILE B 1 284 ? -15.789 -10.461 -0.359 1 98.69 284 ILE B O 1
ATOM 5657 N N . SER B 1 285 ? -16.734 -8.648 0.352 1 97.56 285 SER B N 1
ATOM 5658 C CA . SER B 1 285 ? -17.359 -9.227 1.538 1 97.56 285 SER B CA 1
ATOM 5659 C C . SER B 1 285 ? -18.781 -8.688 1.726 1 97.56 285 SER B C 1
ATOM 5661 O O . SER B 1 285 ? -18.984 -7.645 2.348 1 97.56 285 SER B O 1
ATOM 5663 N N . GLN B 1 286 ? -19.766 -9.406 1.369 1 93.94 286 GLN B N 1
ATOM 5664 C CA . GLN B 1 286 ? -21.125 -8.891 1.178 1 93.94 286 GLN B CA 1
ATOM 5665 C C . GLN B 1 286 ? -21.891 -8.867 2.492 1 93.94 286 GLN B C 1
ATOM 5667 O O . GLN B 1 286 ? -22.906 -8.172 2.617 1 93.94 286 GLN B O 1
ATOM 5672 N N . SER B 1 287 ? -21.391 -9.594 3.498 1 94.5 287 SER B N 1
ATOM 5673 C CA . SER B 1 287 ? -22.25 -9.773 4.664 1 94.5 287 SER B CA 1
ATOM 5674 C C . SER B 1 287 ? -21.469 -9.617 5.961 1 94.5 287 SER B C 1
ATOM 5676 O O . SER B 1 287 ? -21.797 -10.25 6.969 1 94.5 287 SER B O 1
ATOM 5678 N N . ASN B 1 288 ? -20.453 -8.922 5.969 1 96.31 288 ASN B N 1
ATOM 5679 C CA . ASN B 1 288 ? -19.672 -8.695 7.18 1 96.31 288 ASN B CA 1
ATOM 5680 C C . ASN B 1 288 ? -19.219 -7.242 7.289 1 96.31 288 ASN B C 1
ATOM 5682 O O . ASN B 1 288 ? -18.031 -6.945 7.121 1 96.31 288 ASN B O 1
ATOM 5686 N N . PRO B 1 289 ? -20.109 -6.336 7.641 1 94 289 PRO B N 1
ATOM 5687 C CA . PRO B 1 289 ? -19.781 -4.914 7.73 1 94 289 PRO B CA 1
ATOM 5688 C C . PRO B 1 289 ? -18.656 -4.633 8.742 1 94 289 PRO B C 1
ATOM 5690 O O . PRO B 1 289 ? -17.875 -3.709 8.547 1 94 289 PRO B O 1
ATOM 5693 N N . ALA B 1 290 ? -18.609 -5.441 9.797 1 94.25 290 ALA B N 1
ATOM 5694 C CA . ALA B 1 290 ? -17.562 -5.238 10.789 1 94.25 290 ALA B CA 1
ATOM 5695 C C . ALA B 1 290 ? -16.172 -5.492 10.195 1 94.25 290 ALA B C 1
ATOM 5697 O O . ALA B 1 290 ? -15.227 -4.762 10.492 1 94.25 290 ALA B O 1
ATOM 5698 N N . PHE B 1 291 ? -16.078 -6.527 9.422 1 96.94 291 PHE B N 1
ATOM 5699 C CA . PHE B 1 291 ? -14.836 -6.848 8.727 1 96.94 291 PHE B CA 1
ATOM 5700 C C . PHE B 1 291 ? -14.422 -5.707 7.797 1 96.94 291 PHE B C 1
ATOM 5702 O O . PHE B 1 291 ? -13.281 -5.254 7.828 1 96.94 291 PHE B O 1
ATOM 5709 N N . LEU B 1 292 ? -15.336 -5.148 7.062 1 95.5 292 LEU B N 1
ATOM 5710 C CA . LEU B 1 292 ? -15.055 -4.066 6.121 1 95.5 292 LEU B CA 1
ATOM 5711 C C . LEU B 1 292 ? -14.672 -2.789 6.859 1 95.5 292 LEU B C 1
ATOM 5713 O O . LEU B 1 292 ? -13.789 -2.049 6.41 1 95.5 292 LEU B O 1
ATOM 5717 N N . ASN B 1 293 ? -15.328 -2.553 7.953 1 92.38 293 ASN B N 1
ATOM 5718 C CA . ASN B 1 293 ? -14.984 -1.387 8.758 1 92.38 293 ASN B CA 1
ATOM 5719 C C . ASN B 1 293 ? -13.547 -1.467 9.273 1 92.38 293 ASN B C 1
ATOM 5721 O O . ASN B 1 293 ? -12.844 -0.459 9.312 1 92.38 293 ASN B O 1
ATOM 5725 N N . ALA B 1 294 ? -13.156 -2.629 9.625 1 94.62 294 ALA B N 1
ATOM 5726 C CA . ALA B 1 294 ? -11.781 -2.828 10.07 1 94.62 294 ALA B CA 1
ATOM 5727 C C . ALA B 1 294 ? -10.797 -2.578 8.938 1 94.62 294 ALA B C 1
ATOM 5729 O O . ALA B 1 294 ? -9.766 -1.93 9.133 1 94.62 294 ALA B O 1
ATOM 5730 N N . LEU B 1 295 ? -11.141 -3.09 7.746 1 95.62 295 LEU B N 1
ATOM 5731 C CA . LEU B 1 295 ? -10.281 -2.867 6.59 1 95.62 295 LEU B CA 1
ATOM 5732 C C . LEU B 1 295 ? -10.141 -1.377 6.297 1 95.62 295 LEU B C 1
ATOM 5734 O O . LEU B 1 295 ? -9.055 -0.91 5.949 1 95.62 295 LEU B O 1
ATOM 5738 N N . ARG B 1 296 ? -11.125 -0.69 6.457 1 91.44 296 ARG B N 1
ATOM 5739 C CA . ARG B 1 296 ? -11.148 0.735 6.145 1 91.44 296 ARG B CA 1
ATOM 5740 C C . ARG B 1 296 ? -10.148 1.5 7.008 1 91.44 296 ARG B C 1
ATOM 5742 O O . ARG B 1 296 ? -9.547 2.477 6.555 1 91.44 296 ARG B O 1
ATOM 5749 N N . THR B 1 297 ? -9.93 1.049 8.172 1 90.38 297 THR B N 1
ATOM 5750 C CA . THR B 1 297 ? -9.023 1.725 9.094 1 90.38 297 THR B CA 1
ATOM 5751 C C . THR B 1 297 ? -7.582 1.628 8.602 1 90.38 297 THR B C 1
ATOM 5753 O O . THR B 1 297 ? -6.746 2.475 8.93 1 90.38 297 THR B O 1
ATOM 5756 N N . CYS B 1 298 ? -7.32 0.642 7.73 1 91.19 298 CYS B N 1
ATOM 5757 C CA . CYS B 1 298 ? -5.973 0.415 7.227 1 91.19 298 CYS B CA 1
ATOM 5758 C C . CYS B 1 298 ? -5.859 0.82 5.762 1 91.19 298 CYS B C 1
ATOM 5760 O O . CYS B 1 298 ? -4.828 0.602 5.129 1 91.19 298 CYS B O 1
ATOM 5762 N N . SER B 1 299 ? -6.84 1.456 5.273 1 92.81 299 SER B N 1
ATOM 5763 C CA . SER B 1 299 ? -6.988 1.608 3.83 1 92.81 299 SER B CA 1
ATOM 5764 C C . SER B 1 299 ? -5.887 2.492 3.252 1 92.81 299 SER B C 1
ATOM 5766 O O . SER B 1 299 ? -5.469 2.305 2.107 1 92.81 299 SER B O 1
ATOM 5768 N N . LEU B 1 300 ? -5.375 3.365 4.031 1 91.94 300 LEU B N 1
ATOM 5769 C CA . LEU B 1 300 ? -4.367 4.305 3.545 1 91.94 300 LEU B CA 1
ATOM 5770 C C . LEU B 1 300 ? -3.09 3.572 3.152 1 91.94 300 LEU B C 1
ATOM 5772 O O . LEU B 1 300 ? -2.383 3.996 2.236 1 91.94 300 LEU B O 1
ATOM 5776 N N . TYR B 1 301 ? -2.803 2.486 3.748 1 96 301 TYR B N 1
ATOM 5777 C CA . TYR B 1 301 ? -1.54 1.776 3.57 1 96 301 TYR B CA 1
ATOM 5778 C C . TYR B 1 301 ? -1.567 0.921 2.311 1 96 301 TYR B C 1
ATOM 5780 O O . TYR B 1 301 ? -0.527 0.433 1.861 1 96 301 TYR B O 1
ATOM 5788 N N . SER B 1 302 ? -2.738 0.757 1.732 1 97.5 302 SER B N 1
ATOM 5789 C CA . SER B 1 302 ? -2.869 -0.045 0.521 1 97.5 302 SER B CA 1
ATOM 5790 C C . SER B 1 302 ? -3.656 0.7 -0.552 1 97.5 302 SER B C 1
ATOM 5792 O O . SER B 1 302 ? -4.234 0.08 -1.447 1 97.5 302 SER B O 1
ATOM 5794 N N . SER B 1 303 ? -3.693 1.966 -0.43 1 97.06 303 SER B N 1
ATOM 5795 C CA . SER B 1 303 ? -4.508 2.754 -1.349 1 97.06 303 SER B CA 1
ATOM 5796 C C . SER B 1 303 ? -3.998 2.635 -2.781 1 97.06 303 SER B C 1
ATOM 5798 O O . SER B 1 303 ? -2.803 2.803 -3.035 1 97.06 303 SER B O 1
ATOM 5800 N N . ALA B 1 304 ? -4.902 2.369 -3.684 1 98 304 ALA B N 1
ATOM 5801 C CA . ALA B 1 304 ? -4.562 2.391 -5.102 1 98 304 ALA B CA 1
ATOM 5802 C C . ALA B 1 304 ? -4.5 3.822 -5.629 1 98 304 ALA B C 1
ATOM 5804 O O . ALA B 1 304 ? -5.219 4.699 -5.145 1 98 304 ALA B O 1
ATOM 5805 N N . SER B 1 305 ? -3.66 4.027 -6.598 1 98 305 SER B N 1
ATOM 5806 C CA . SER B 1 305 ? -3.586 5.34 -7.227 1 98 305 SER B CA 1
ATOM 5807 C C . SER B 1 305 ? -4.859 5.652 -8.008 1 98 305 SER B C 1
ATOM 5809 O O . SER B 1 305 ? -5.496 4.75 -8.555 1 98 305 SER B O 1
ATOM 5811 N N . SER B 1 306 ? -5.191 6.934 -8.07 1 97.88 306 SER B N 1
ATOM 5812 C CA . SER B 1 306 ? -6.34 7.348 -8.867 1 97.88 306 SER B CA 1
ATOM 5813 C C . SER B 1 306 ? -6.129 7.039 -10.344 1 97.88 306 SER B C 1
ATOM 5815 O O . SER B 1 306 ? -7.082 6.746 -11.07 1 97.88 306 SER B O 1
ATOM 5817 N N . LEU B 1 307 ? -4.867 7.109 -10.828 1 98.31 307 LEU B N 1
ATOM 5818 C CA . LEU B 1 307 ? -4.57 6.727 -12.203 1 98.31 307 LEU B CA 1
ATOM 5819 C C . LEU B 1 307 ? -4.965 5.277 -12.461 1 98.31 307 LEU B C 1
ATOM 5821 O O . LEU B 1 307 ? -5.582 4.973 -13.484 1 98.31 307 LEU B O 1
ATOM 5825 N N . THR B 1 308 ? -4.625 4.438 -11.516 1 98.38 308 THR B N 1
ATOM 5826 C CA . THR B 1 308 ? -4.965 3.02 -11.594 1 98.38 308 THR B CA 1
ATOM 5827 C C . THR B 1 308 ? -6.48 2.826 -11.555 1 98.38 308 THR B C 1
ATOM 5829 O O . THR B 1 308 ? -7.035 2.072 -12.359 1 98.38 308 THR B O 1
ATOM 5832 N N . GLU B 1 309 ? -7.121 3.498 -10.594 1 98.25 309 GLU B N 1
ATOM 5833 C CA . GLU B 1 309 ? -8.57 3.361 -10.477 1 98.25 309 GLU B CA 1
ATOM 5834 C C . GLU B 1 309 ? -9.266 3.783 -11.766 1 98.25 309 GLU B C 1
ATOM 5836 O O . GLU B 1 309 ? -10.172 3.092 -12.242 1 98.25 309 GLU B O 1
ATOM 5841 N N . ASN B 1 310 ? -8.859 4.91 -12.32 1 98.06 310 ASN B N 1
ATOM 5842 C CA . ASN B 1 310 ? -9.469 5.395 -13.555 1 98.06 310 ASN B CA 1
ATOM 5843 C C . ASN B 1 310 ? -9.188 4.453 -14.727 1 98.06 310 ASN B C 1
ATOM 5845 O O . ASN B 1 310 ? -10.055 4.25 -15.578 1 98.06 310 ASN B O 1
ATOM 5849 N N . ALA B 1 311 ? -7.98 3.92 -14.773 1 98.44 311 ALA B N 1
ATOM 5850 C CA . ALA B 1 311 ? -7.656 2.932 -15.805 1 98.44 311 ALA B CA 1
ATOM 5851 C C . ALA B 1 311 ? -8.602 1.736 -15.727 1 98.44 311 ALA B C 1
ATOM 5853 O O . ALA B 1 311 ? -9.125 1.289 -16.75 1 98.44 311 ALA B O 1
ATOM 5854 N N . VAL B 1 312 ? -8.836 1.26 -14.555 1 98.69 312 VAL B N 1
ATOM 5855 C CA . VAL B 1 312 ? -9.672 0.082 -14.344 1 98.69 312 VAL B CA 1
ATOM 5856 C C . VAL B 1 312 ? -11.133 0.418 -14.664 1 98.69 312 VAL B C 1
ATOM 5858 O O . VAL B 1 312 ? -11.852 -0.395 -15.25 1 98.69 312 VAL B O 1
ATOM 5861 N N . VAL B 1 313 ? -11.57 1.632 -14.273 1 98.38 313 VAL B N 1
ATOM 5862 C CA . VAL B 1 313 ? -12.93 2.066 -14.602 1 98.38 313 VAL B CA 1
ATOM 5863 C C . VAL B 1 313 ? -13.117 2.084 -16.109 1 98.38 313 VAL B C 1
ATOM 5865 O O . VAL B 1 313 ? -14.117 1.568 -16.625 1 98.38 313 VAL B O 1
ATOM 5868 N N . HIS B 1 314 ? -12.141 2.697 -16.859 1 98.12 314 HIS B N 1
ATOM 5869 C CA . HIS B 1 314 ? -12.227 2.715 -18.312 1 98.12 314 HIS B CA 1
ATOM 5870 C C . HIS B 1 314 ? -12.289 1.299 -18.875 1 98.12 314 HIS B C 1
ATOM 5872 O O . HIS B 1 314 ? -13.086 1.021 -19.781 1 98.12 314 HIS B O 1
ATOM 5878 N N . LEU B 1 315 ? -11.484 0.441 -18.359 1 98.56 315 LEU B N 1
ATOM 5879 C CA . LEU B 1 315 ? -11.383 -0.928 -18.844 1 98.56 315 LEU B CA 1
ATOM 5880 C C . LEU B 1 315 ? -12.68 -1.688 -18.625 1 98.56 315 LEU B C 1
ATOM 5882 O O . LEU B 1 315 ? -13.273 -2.211 -19.578 1 98.56 315 LEU B O 1
ATOM 5886 N N . LEU B 1 316 ? -13.18 -1.668 -17.406 1 98.62 316 LEU B N 1
ATOM 5887 C CA . LEU B 1 316 ? -14.305 -2.518 -17.031 1 98.62 316 LEU B CA 1
ATOM 5888 C C . LEU B 1 316 ? -15.625 -1.933 -17.531 1 98.62 316 LEU B C 1
ATOM 5890 O O . LEU B 1 316 ? -16.625 -2.645 -17.625 1 98.62 316 LEU B O 1
ATOM 5894 N N . SER B 1 317 ? -15.609 -0.652 -17.828 1 97.44 317 SER B N 1
ATOM 5895 C CA . SER B 1 317 ? -16.844 -0.011 -18.266 1 97.44 317 SER B CA 1
ATOM 5896 C C . SER B 1 317 ? -17.016 -0.121 -19.781 1 97.44 317 SER B C 1
ATOM 5898 O O . SER B 1 317 ? -18.094 0.167 -20.312 1 97.44 317 SER B O 1
ATOM 5900 N N . ASP B 1 318 ? -16 -0.479 -20.5 1 98.12 318 ASP B N 1
ATOM 5901 C CA . ASP B 1 318 ? -16.078 -0.73 -21.938 1 98.12 318 ASP B CA 1
ATOM 5902 C C . ASP B 1 318 ? -16.422 -2.191 -22.219 1 98.12 318 ASP B C 1
ATOM 5904 O O . ASP B 1 318 ? -15.531 -2.988 -22.547 1 98.12 318 ASP B O 1
ATOM 5908 N N . THR B 1 319 ? -17.703 -2.479 -22.234 1 97.44 319 THR B N 1
ATOM 5909 C CA . THR B 1 319 ? -18.188 -3.848 -22.312 1 97.44 319 THR B CA 1
ATOM 5910 C C . THR B 1 319 ? -17.703 -4.531 -23.578 1 97.44 319 THR B C 1
ATOM 5912 O O . THR B 1 319 ? -17.297 -5.695 -23.547 1 97.44 319 THR B O 1
ATOM 5915 N N . SER B 1 320 ? -17.719 -3.818 -24.641 1 98 320 SER B N 1
ATOM 5916 C CA . SER B 1 320 ? -17.297 -4.398 -25.906 1 98 320 SER B CA 1
ATOM 5917 C C . SER B 1 320 ? -15.82 -4.77 -25.875 1 98 320 SER B C 1
ATOM 5919 O O . SER B 1 320 ? -15.438 -5.867 -26.297 1 98 320 SER B O 1
ATOM 5921 N N . PHE B 1 321 ? -15.016 -3.902 -25.422 1 98.31 321 PHE B N 1
ATOM 5922 C CA . PHE B 1 321 ? -13.586 -4.164 -25.344 1 98.31 321 PHE B CA 1
ATOM 5923 C C . PHE B 1 321 ? -13.297 -5.32 -24.391 1 98.31 321 PHE B C 1
ATOM 5925 O O . PHE B 1 321 ? -12.531 -6.23 -24.734 1 98.31 321 PHE B O 1
ATOM 5932 N N . VAL B 1 322 ? -13.906 -5.328 -23.234 1 97.94 322 VAL B N 1
ATOM 5933 C CA . VAL B 1 322 ? -13.562 -6.285 -22.188 1 97.94 322 VAL B CA 1
ATOM 5934 C C . VAL B 1 322 ? -13.969 -7.691 -22.625 1 97.94 322 VAL B C 1
ATOM 5936 O O . VAL B 1 322 ? -13.227 -8.648 -22.406 1 97.94 322 VAL B O 1
ATOM 5939 N N . GLU B 1 323 ? -15.148 -7.805 -23.234 1 98.31 323 GLU B N 1
ATOM 5940 C CA . GLU B 1 323 ? -15.602 -9.125 -23.688 1 98.31 323 GLU B CA 1
ATOM 5941 C C . GLU B 1 323 ? -14.688 -9.68 -24.766 1 98.31 323 GLU B C 1
ATOM 5943 O O . GLU B 1 323 ? -14.336 -10.859 -24.75 1 98.31 323 GLU B O 1
ATOM 5948 N N . SER B 1 324 ? -14.312 -8.844 -25.672 1 98.62 324 SER B N 1
ATOM 5949 C CA . SER B 1 324 ? -13.383 -9.266 -26.719 1 98.62 324 SER B CA 1
ATOM 5950 C C . SER B 1 324 ? -12.016 -9.602 -26.125 1 98.62 324 SER B C 1
ATOM 5952 O O . SER B 1 324 ? -11.375 -10.578 -26.547 1 98.62 324 SER B O 1
ATOM 5954 N N . TYR B 1 325 ? -11.586 -8.789 -25.219 1 98.69 325 TYR B N 1
ATOM 5955 C CA . TYR B 1 325 ? -10.305 -8.992 -24.547 1 98.69 325 TYR B CA 1
ATOM 5956 C C . TYR B 1 325 ? -10.258 -10.352 -23.859 1 98.69 325 TYR B C 1
ATOM 5958 O O . TYR B 1 325 ? -9.297 -11.109 -24.047 1 98.69 325 TYR B O 1
ATOM 5966 N N . ILE B 1 326 ? -11.297 -10.68 -23.094 1 98.56 326 ILE B N 1
ATOM 5967 C CA . ILE B 1 326 ? -11.367 -11.93 -22.328 1 98.56 326 ILE B CA 1
ATOM 5968 C C . ILE B 1 326 ? -11.383 -13.117 -23.297 1 98.56 326 ILE B C 1
ATOM 5970 O O . ILE B 1 326 ? -10.625 -14.07 -23.125 1 98.56 326 ILE B O 1
ATOM 5974 N N . ALA B 1 327 ? -12.18 -13.023 -24.297 1 98.62 327 ALA B N 1
ATOM 5975 C CA . ALA B 1 327 ? -12.289 -14.117 -25.266 1 98.62 327 ALA B CA 1
ATOM 5976 C C . ALA B 1 327 ? -10.961 -14.359 -25.969 1 98.62 327 ALA B C 1
ATOM 5978 O O . ALA B 1 327 ? -10.547 -15.508 -26.156 1 98.62 327 ALA B O 1
ATOM 5979 N N . THR B 1 328 ? -10.32 -13.297 -26.391 1 98.75 328 THR B N 1
ATOM 5980 C CA . THR B 1 328 ? -9.039 -13.398 -27.078 1 98.75 328 THR B CA 1
ATOM 5981 C C . THR B 1 328 ? -7.969 -13.961 -26.156 1 98.75 328 THR B C 1
ATOM 5983 O O . THR B 1 328 ? -7.168 -14.805 -26.562 1 98.75 328 THR B O 1
ATOM 5986 N N . ASN B 1 329 ? -7.957 -13.461 -24.953 1 98.75 329 ASN B N 1
ATOM 5987 C CA . ASN B 1 329 ? -6.992 -13.969 -23.984 1 98.75 329 ASN B CA 1
ATOM 5988 C C . ASN B 1 329 ? -7.168 -15.461 -23.734 1 98.75 329 ASN B C 1
ATOM 5990 O O . ASN B 1 329 ? -6.188 -16.203 -23.688 1 98.75 329 ASN B O 1
ATOM 5994 N N . GLN B 1 330 ? -8.406 -15.906 -23.578 1 98.69 330 GLN B N 1
ATOM 5995 C CA . GLN B 1 330 ? -8.688 -17.312 -23.328 1 98.69 330 GLN B CA 1
ATOM 5996 C C . GLN B 1 330 ? -8.25 -18.188 -24.5 1 98.69 330 GLN B C 1
ATOM 5998 O O . GLN B 1 330 ? -7.699 -19.266 -24.312 1 98.69 330 GLN B O 1
ATOM 6003 N N . ALA B 1 331 ? -8.461 -17.719 -25.688 1 98.62 331 ALA B N 1
ATOM 6004 C CA . ALA B 1 331 ? -8.016 -18.453 -26.891 1 98.62 331 ALA B CA 1
ATOM 6005 C C . ALA B 1 331 ? -6.496 -18.531 -26.938 1 98.62 331 ALA B C 1
ATOM 6007 O O . ALA B 1 331 ? -5.938 -19.578 -27.266 1 98.62 331 ALA B O 1
ATOM 6008 N N . ARG B 1 332 ? -5.836 -17.438 -26.641 1 98.44 332 ARG B N 1
ATOM 6009 C CA . ARG B 1 332 ? -4.375 -17.406 -26.688 1 98.44 332 ARG B CA 1
ATOM 6010 C C . ARG B 1 332 ? -3.771 -18.25 -25.578 1 98.44 332 ARG B C 1
ATOM 6012 O O . ARG B 1 332 ? -2.717 -18.859 -25.75 1 98.44 332 ARG B O 1
ATOM 6019 N N . LEU B 1 333 ? -4.457 -18.266 -24.406 1 98.62 333 LEU B N 1
ATOM 6020 C CA . LEU B 1 333 ? -4.023 -19.141 -23.328 1 98.62 333 LEU B CA 1
ATOM 6021 C C . LEU B 1 333 ? -4.066 -20.594 -23.766 1 98.62 333 LEU B C 1
ATOM 6023 O O . LEU B 1 333 ? -3.117 -21.344 -23.516 1 98.62 333 LEU B O 1
ATOM 6027 N N . SER B 1 334 ? -5.156 -20.969 -24.359 1 98.12 334 SER B N 1
ATOM 6028 C CA . SER B 1 334 ? -5.305 -22.344 -24.859 1 98.12 334 SER B CA 1
ATOM 6029 C C . SER B 1 334 ? -4.195 -22.688 -25.859 1 98.12 334 SER B C 1
ATOM 6031 O O . SER B 1 334 ? -3.561 -23.734 -25.734 1 98.12 334 SER B O 1
ATOM 6033 N N . ALA B 1 335 ? -3.92 -21.828 -26.766 1 98.06 335 ALA B N 1
ATOM 6034 C CA . ALA B 1 335 ? -2.912 -22.047 -27.797 1 98.06 335 ALA B CA 1
ATOM 6035 C C . ALA B 1 335 ? -1.514 -22.125 -27.203 1 98.06 335 ALA B C 1
ATOM 6037 O O . ALA B 1 335 ? -0.702 -22.969 -27.594 1 98.06 335 ALA B O 1
ATOM 6038 N N . ALA B 1 336 ? -1.212 -21.219 -26.297 1 98.12 336 ALA B N 1
ATOM 6039 C CA . ALA B 1 336 ? 0.1 -21.188 -25.656 1 98.12 336 ALA B CA 1
ATOM 6040 C C . ALA B 1 336 ? 0.348 -22.453 -24.844 1 98.12 336 ALA B C 1
ATOM 6042 O O . ALA B 1 336 ? 1.455 -23 -24.859 1 98.12 336 ALA B O 1
ATOM 6043 N N . TYR B 1 337 ? -0.676 -22.875 -24.141 1 98.12 337 TYR B N 1
ATOM 6044 C CA . TYR B 1 337 ? -0.574 -24.125 -23.375 1 98.12 337 TYR B CA 1
ATOM 6045 C C . TYR B 1 337 ? -0.244 -25.297 -24.297 1 98.12 337 TYR B C 1
ATOM 6047 O O . TYR B 1 337 ? 0.676 -26.062 -24.031 1 98.12 337 TYR B O 1
ATOM 6055 N N . GLU B 1 338 ? -0.953 -25.406 -25.359 1 97.62 338 GLU B N 1
ATOM 6056 C CA . GLU B 1 338 ? -0.756 -26.5 -26.312 1 97.62 338 GLU B CA 1
ATOM 6057 C C . GLU B 1 338 ? 0.657 -26.484 -26.891 1 97.62 338 GLU B C 1
ATOM 6059 O O . GLU B 1 338 ? 1.317 -27.516 -26.969 1 97.62 338 GLU B O 1
ATOM 6064 N N . GLN B 1 339 ? 1.069 -25.328 -27.266 1 97.38 339 GLN B N 1
ATOM 6065 C CA . GLN B 1 339 ? 2.4 -25.188 -27.844 1 97.38 339 GLN B CA 1
ATOM 6066 C C . GLN B 1 339 ? 3.48 -25.609 -26.844 1 97.38 339 GLN B C 1
ATOM 6068 O O . GLN B 1 339 ? 4.426 -26.312 -27.203 1 97.38 339 GLN B O 1
ATOM 6073 N N . THR B 1 340 ? 3.346 -25.188 -25.641 1 98.06 340 THR B N 1
ATOM 6074 C CA . THR B 1 340 ? 4.348 -25.469 -24.625 1 98.06 340 THR B CA 1
ATOM 6075 C C . THR B 1 340 ? 4.355 -26.969 -24.281 1 98.06 340 THR B C 1
ATOM 6077 O O . THR B 1 340 ? 5.422 -27.562 -24.156 1 98.06 340 THR B O 1
ATOM 6080 N N . VAL B 1 341 ? 3.193 -27.578 -24.156 1 97.81 341 VAL B N 1
ATOM 6081 C CA . VAL B 1 341 ? 3.082 -29 -23.844 1 97.81 341 VAL B CA 1
ATOM 6082 C C . VAL B 1 341 ? 3.709 -29.844 -24.953 1 97.81 341 VAL B C 1
ATOM 6084 O O . VAL B 1 341 ? 4.43 -30.797 -24.688 1 97.81 341 VAL B O 1
ATOM 6087 N N . ARG B 1 342 ? 3.455 -29.484 -26.156 1 97.06 342 ARG B N 1
ATOM 6088 C CA . ARG B 1 342 ? 4.055 -30.188 -27.281 1 97.06 342 ARG B CA 1
ATOM 6089 C C . ARG B 1 342 ? 5.578 -30.109 -27.234 1 97.06 342 ARG B C 1
ATOM 6091 O O . ARG B 1 342 ? 6.27 -31.109 -27.469 1 97.06 342 ARG B O 1
ATOM 6098 N N . ALA B 1 343 ? 6.074 -28.938 -26.969 1 96.69 343 ALA B N 1
ATOM 6099 C CA . ALA B 1 343 ? 7.52 -28.75 -26.875 1 96.69 343 ALA B CA 1
ATOM 6100 C C . ALA B 1 343 ? 8.102 -29.594 -25.734 1 96.69 343 ALA B C 1
ATOM 6102 O O . ALA B 1 343 ? 9.164 -30.203 -25.891 1 96.69 343 ALA B O 1
ATOM 6103 N N . LEU B 1 344 ? 7.445 -29.609 -24.578 1 97.44 344 LEU B N 1
ATOM 6104 C CA . LEU B 1 344 ? 7.895 -30.422 -23.453 1 97.44 344 LEU B CA 1
ATOM 6105 C C . LEU B 1 344 ? 7.914 -31.906 -23.812 1 97.44 344 LEU B C 1
ATOM 6107 O O . LEU B 1 344 ? 8.883 -32.594 -23.516 1 97.44 344 LEU B O 1
ATOM 6111 N N . ARG B 1 345 ? 6.875 -32.344 -24.469 1 95.88 345 ARG B N 1
ATOM 6112 C CA . ARG B 1 345 ? 6.75 -33.75 -24.859 1 95.88 345 ARG B CA 1
ATOM 6113 C C . ARG B 1 345 ? 7.852 -34.156 -25.828 1 95.88 345 ARG B C 1
ATOM 6115 O O . ARG B 1 345 ? 8.391 -35.25 -25.75 1 95.88 345 ARG B O 1
ATOM 6122 N N . GLU B 1 346 ? 8.172 -33.281 -26.672 1 95.56 346 GLU B N 1
ATOM 6123 C CA . GLU B 1 346 ? 9.227 -33.531 -27.656 1 95.56 346 GLU B CA 1
ATOM 6124 C C . GLU B 1 346 ? 10.562 -33.781 -26.969 1 95.56 346 GLU B C 1
ATOM 6126 O O . GLU B 1 346 ? 11.406 -34.531 -27.484 1 95.56 346 GLU B O 1
ATOM 6131 N N . HIS B 1 347 ? 10.711 -33.281 -25.812 1 94.69 347 HIS B N 1
ATOM 6132 C CA . HIS B 1 347 ? 11.984 -33.438 -25.109 1 94.69 347 HIS B CA 1
ATOM 6133 C C . HIS B 1 347 ? 11.852 -34.406 -23.938 1 94.69 347 HIS B C 1
ATOM 6135 O O . HIS B 1 347 ? 12.766 -34.531 -23.125 1 94.69 347 HIS B O 1
ATOM 6141 N N . GLY B 1 348 ? 10.68 -35 -23.797 1 94.56 348 GLY B N 1
ATOM 6142 C CA . GLY B 1 348 ? 10.477 -36.031 -22.797 1 94.56 348 GLY B CA 1
ATOM 6143 C C . GLY B 1 348 ? 10.297 -35.469 -21.391 1 94.56 348 GLY B C 1
ATOM 6144 O O . GLY B 1 348 ? 10.586 -36.156 -20.406 1 94.56 348 GLY B O 1
ATOM 6145 N N . ILE B 1 349 ? 9.914 -34.25 -21.266 1 96.5 349 ILE B N 1
ATOM 6146 C CA . ILE B 1 349 ? 9.664 -33.656 -19.969 1 96.5 349 ILE B CA 1
ATOM 6147 C C . ILE B 1 349 ? 8.195 -33.812 -19.594 1 96.5 349 ILE B C 1
ATOM 6149 O O . ILE B 1 349 ? 7.309 -33.312 -20.297 1 96.5 349 ILE B O 1
ATOM 6153 N N . GLU B 1 350 ? 7.984 -34.438 -18.516 1 96.88 350 GLU B N 1
ATOM 6154 C CA . GLU B 1 350 ? 6.633 -34.75 -18.047 1 96.88 350 GLU B CA 1
ATOM 6155 C C . GLU B 1 350 ? 5.992 -33.5 -17.406 1 96.88 350 GLU B C 1
ATOM 6157 O O . GLU B 1 350 ? 6.648 -32.75 -16.688 1 96.88 350 GLU B O 1
ATOM 6162 N N . HIS B 1 351 ? 4.773 -33.281 -17.719 1 97.25 351 HIS B N 1
ATOM 6163 C CA . HIS B 1 351 ? 3.949 -32.312 -17.016 1 97.25 351 HIS B CA 1
ATOM 6164 C C . HIS B 1 351 ? 2.711 -32.969 -16.422 1 97.25 351 HIS B C 1
ATOM 6166 O O . HIS B 1 351 ? 2.285 -34.031 -16.875 1 97.25 351 HIS B O 1
ATOM 6172 N N . MET B 1 352 ? 2.184 -32.406 -15.328 1 95.75 352 MET B N 1
ATOM 6173 C CA . MET B 1 352 ? 0.901 -32.844 -14.797 1 95.75 352 MET B CA 1
ATOM 6174 C C . MET B 1 352 ? -0.241 -32.469 -15.734 1 95.75 352 MET B C 1
ATOM 6176 O O . MET B 1 352 ? -0.477 -31.281 -15.969 1 95.75 352 MET B O 1
ATOM 6180 N N . PRO B 1 353 ? -0.994 -33.406 -16.266 1 95.62 353 PRO B N 1
ATOM 6181 C CA . PRO B 1 353 ? -2.061 -33.094 -17.219 1 95.62 353 PRO B CA 1
ATOM 6182 C C . PRO B 1 353 ? -3.293 -32.5 -16.547 1 95.62 353 PRO B C 1
ATOM 6184 O O . PRO B 1 353 ? -3.496 -32.688 -15.344 1 95.62 353 PRO B O 1
ATOM 6187 N N . GLY B 1 354 ? -4.055 -31.766 -17.344 1 94.62 354 GLY B N 1
ATOM 6188 C CA . GLY B 1 354 ? -5.398 -31.422 -16.922 1 94.62 354 GLY B CA 1
ATOM 6189 C C . GLY B 1 354 ? -5.543 -29.969 -16.531 1 94.62 354 GLY B C 1
ATOM 6190 O O . GLY B 1 354 ? -6.605 -29.531 -16.078 1 94.62 354 GLY B O 1
ATOM 6191 N N . ALA B 1 355 ? -4.5 -29.188 -16.734 1 96.56 355 ALA B N 1
ATOM 6192 C CA . ALA B 1 355 ? -4.648 -27.766 -16.469 1 96.56 355 ALA B CA 1
ATOM 6193 C C . ALA B 1 355 ? -5.695 -27.156 -17.391 1 96.56 355 ALA B C 1
ATOM 6195 O O . ALA B 1 355 ? -5.805 -27.531 -18.562 1 96.56 355 ALA B O 1
ATOM 6196 N N . ASN B 1 356 ? -6.539 -26.25 -16.875 1 97.12 356 ASN B N 1
ATOM 6197 C CA . ASN B 1 356 ? -7.535 -25.594 -17.703 1 97.12 356 ASN B CA 1
ATOM 6198 C C . ASN B 1 356 ? -7.816 -24.172 -17.219 1 97.12 356 ASN B C 1
ATOM 6200 O O . ASN B 1 356 ? -8.836 -23.578 -17.578 1 97.12 356 ASN B O 1
ATOM 6204 N N . ALA B 1 357 ? -6.969 -23.656 -16.328 1 98.31 357 ALA B N 1
ATOM 6205 C CA . ALA B 1 357 ? -7.094 -22.312 -15.781 1 98.31 357 ALA B CA 1
ATOM 6206 C C . ALA B 1 357 ? -5.727 -21.734 -15.398 1 98.31 357 ALA B C 1
ATOM 6208 O O . ALA B 1 357 ? -4.73 -22.469 -15.375 1 98.31 357 ALA B O 1
ATOM 6209 N N . ALA B 1 358 ? -5.699 -20.406 -15.125 1 98.25 358 ALA B N 1
ATOM 6210 C CA . ALA B 1 358 ? -4.449 -19.703 -14.836 1 98.25 358 ALA B CA 1
ATOM 6211 C C . ALA B 1 358 ? -3.441 -19.891 -15.969 1 98.25 358 ALA B C 1
ATOM 6213 O O . ALA B 1 358 ? -3.809 -19.859 -17.141 1 98.25 358 ALA B O 1
ATOM 6214 N N . PHE B 1 359 ? -2.213 -19.891 -15.734 1 98.5 359 PHE B N 1
ATOM 6215 C CA . PHE B 1 359 ? -1.245 -20 -16.828 1 98.5 359 PHE B CA 1
ATOM 6216 C C . PHE B 1 359 ? 0.036 -20.672 -16.344 1 98.5 359 PHE B C 1
ATOM 6218 O O . PHE B 1 359 ? 1.135 -20.156 -16.578 1 98.5 359 PHE B O 1
ATOM 6225 N N . PHE B 1 360 ? -0.205 -21.875 -15.68 1 98.06 360 PHE B N 1
ATOM 6226 C CA . PHE B 1 360 ? 0.909 -22.609 -15.086 1 98.06 360 PHE B CA 1
ATOM 6227 C C . PHE B 1 360 ? 0.956 -24.031 -15.602 1 98.06 360 PHE B C 1
ATOM 6229 O O . PHE B 1 360 ? -0.083 -24.625 -15.914 1 98.06 360 PHE B O 1
ATOM 6236 N N . LEU B 1 361 ? 2.18 -24.562 -15.695 1 97.69 361 LEU B N 1
ATOM 6237 C CA . LEU B 1 361 ? 2.49 -25.969 -15.883 1 97.69 361 LEU B CA 1
ATOM 6238 C C . LEU B 1 361 ? 3.291 -26.516 -14.703 1 97.69 361 LEU B C 1
ATOM 6240 O O . LEU B 1 361 ? 4.219 -25.859 -14.219 1 97.69 361 LEU B O 1
ATOM 6244 N N . TRP B 1 362 ? 2.795 -27.594 -14.203 1 98.12 362 TRP B N 1
ATOM 6245 C CA . TRP B 1 362 ? 3.525 -28.344 -13.188 1 98.12 362 TRP B CA 1
ATOM 6246 C C . TRP B 1 362 ? 4.359 -29.453 -13.82 1 98.12 362 TRP B C 1
ATOM 6248 O O . TRP B 1 362 ? 3.814 -30.453 -14.297 1 98.12 362 TRP B O 1
ATOM 6258 N N . ILE B 1 363 ? 5.746 -29.281 -13.883 1 98.31 363 ILE B N 1
ATOM 6259 C CA . ILE B 1 363 ? 6.562 -30.188 -14.672 1 98.31 363 ILE B CA 1
ATOM 6260 C C . ILE B 1 363 ? 7.492 -30.984 -13.75 1 98.31 363 ILE B C 1
ATOM 6262 O O . ILE B 1 363 ? 7.902 -30.484 -12.695 1 98.31 363 ILE B O 1
ATOM 6266 N N . ASN B 1 364 ? 7.812 -32.188 -14.125 1 97.12 364 ASN B N 1
ATOM 6267 C CA . ASN B 1 364 ? 8.617 -33.094 -13.328 1 97.12 364 ASN B CA 1
ATOM 6268 C C . ASN B 1 364 ? 10.039 -33.219 -13.875 1 97.12 364 ASN B C 1
ATOM 6270 O O . ASN B 1 364 ? 10.352 -34.156 -14.602 1 97.12 364 ASN B O 1
ATOM 6274 N N . LEU B 1 365 ? 10.922 -32.375 -13.383 1 96.94 365 LEU B N 1
ATOM 6275 C CA . LEU B 1 365 ? 12.297 -32.406 -13.859 1 96.94 365 LEU B CA 1
ATOM 6276 C C . LEU B 1 365 ? 13.117 -33.469 -13.141 1 96.94 365 LEU B C 1
ATOM 6278 O O . LEU B 1 365 ? 14.156 -33.906 -13.641 1 96.94 365 LEU B O 1
ATOM 6282 N N . GLY B 1 366 ? 12.656 -33.844 -11.922 1 94.94 366 GLY B N 1
ATOM 6283 C CA . GLY B 1 366 ? 13.289 -34.969 -11.266 1 94.94 366 GLY B CA 1
ATOM 6284 C C . GLY B 1 366 ? 13.234 -36.25 -12.078 1 94.94 366 GLY B C 1
ATOM 6285 O O . GLY B 1 366 ? 14.258 -36.906 -12.258 1 94.94 366 GLY B O 1
ATOM 6286 N N . LYS B 1 367 ? 12.094 -36.531 -12.539 1 94 367 LYS B N 1
ATOM 6287 C CA . LYS B 1 367 ? 11.922 -37.688 -13.398 1 94 367 LYS B CA 1
ATOM 6288 C C . LYS B 1 367 ? 12.758 -37.562 -14.664 1 94 367 LYS B C 1
ATOM 6290 O O . LYS B 1 367 ? 13.367 -38.531 -15.117 1 94 367 LYS B O 1
ATOM 6295 N N . PHE B 1 368 ? 12.789 -36.406 -15.211 1 94.88 368 PHE B N 1
ATOM 6296 C CA . PHE B 1 368 ? 13.539 -36.156 -16.438 1 94.88 368 PHE B CA 1
ATOM 6297 C C . PHE B 1 368 ? 15.008 -36.5 -16.25 1 94.88 368 PHE B C 1
ATOM 6299 O O . PHE B 1 368 ? 15.602 -37.188 -17.078 1 94.88 368 PHE B O 1
ATOM 6306 N N . VAL B 1 369 ? 15.578 -36.062 -15.164 1 93.31 369 VAL B N 1
ATOM 6307 C CA . VAL B 1 369 ? 16.984 -36.312 -14.891 1 93.31 369 VAL B CA 1
ATOM 6308 C C . VAL B 1 369 ? 17.219 -37.812 -14.672 1 93.31 369 VAL B C 1
ATOM 6310 O O . VAL B 1 369 ? 18.203 -38.344 -15.156 1 93.31 369 VAL B O 1
ATOM 6313 N N . ARG B 1 370 ? 16.375 -38.438 -13.961 1 90.38 370 ARG B N 1
ATOM 6314 C CA . ARG B 1 370 ? 16.547 -39.844 -13.625 1 90.38 370 ARG B CA 1
ATOM 6315 C C . ARG B 1 370 ? 16.438 -40.719 -14.875 1 90.38 370 ARG B C 1
ATOM 6317 O O . ARG B 1 370 ? 17.109 -41.75 -14.977 1 90.38 370 ARG B O 1
ATOM 6324 N N . GLU B 1 371 ? 15.734 -40.281 -15.82 1 88.5 371 GLU B N 1
ATOM 6325 C CA . GLU B 1 371 ? 15.484 -41.094 -17 1 88.5 371 GLU B CA 1
ATOM 6326 C C . GLU B 1 371 ? 16.469 -40.781 -18.125 1 88.5 371 GLU B C 1
ATOM 6328 O O . GLU B 1 371 ? 16.734 -41.594 -19 1 88.5 371 GLU B O 1
ATOM 6333 N N . LYS B 1 372 ? 16.953 -39.625 -18.188 1 78.88 372 LYS B N 1
ATOM 6334 C CA . LYS B 1 372 ? 17.75 -39.188 -19.344 1 78.88 372 LYS B CA 1
ATOM 6335 C C . LYS B 1 372 ? 19.25 -39.281 -19.031 1 78.88 372 LYS B C 1
ATOM 6337 O O . LYS B 1 372 ? 20.078 -39.156 -19.922 1 78.88 372 LYS B O 1
ATOM 6342 N N . THR B 1 373 ? 19.5 -39.312 -17.844 1 68.5 373 THR B N 1
ATOM 6343 C CA . THR B 1 373 ? 20.922 -39.344 -17.531 1 68.5 373 THR B CA 1
ATOM 6344 C C . THR B 1 373 ? 21.344 -40.75 -17.109 1 68.5 373 THR B C 1
ATOM 6346 O O . THR B 1 373 ? 20.531 -41.531 -16.609 1 68.5 373 THR B O 1
ATOM 6349 N N . SER B 1 374 ? 22.484 -41.125 -17.703 1 70.25 374 SER B N 1
ATOM 6350 C CA . SER B 1 374 ? 23.078 -42.344 -17.188 1 70.25 374 SER B CA 1
ATOM 6351 C C . SER B 1 374 ? 23.641 -42.156 -15.789 1 70.25 374 SER B C 1
ATOM 6353 O O . SER B 1 374 ? 24.812 -41.781 -15.633 1 70.25 374 SER B O 1
ATOM 6355 N N . LEU B 1 375 ? 22.656 -42.156 -14.953 1 73.81 375 LEU B N 1
ATOM 6356 C CA . LEU B 1 375 ? 23.062 -41.906 -13.57 1 73.81 375 LEU B CA 1
ATOM 6357 C C . LEU B 1 375 ? 23.531 -43.188 -12.914 1 73.81 375 LEU B C 1
ATOM 6359 O O . LEU B 1 375 ? 22.938 -44.25 -13.125 1 73.81 375 LEU B O 1
ATOM 6363 N N . GLY B 1 376 ? 24.688 -43.062 -12.367 1 76.38 376 GLY B N 1
ATOM 6364 C CA . GLY B 1 376 ? 25.078 -44.156 -11.516 1 76.38 376 GLY B CA 1
ATOM 6365 C C . GLY B 1 376 ? 24.156 -44.344 -10.32 1 76.38 376 GLY B C 1
ATOM 6366 O O . GLY B 1 376 ? 23.281 -43.531 -10.078 1 76.38 376 GLY B O 1
ATOM 6367 N N . GLU B 1 377 ? 24.328 -45.344 -9.617 1 76.88 377 GLU B N 1
ATOM 6368 C CA . GLU B 1 377 ? 23.5 -45.688 -8.469 1 76.88 377 GLU B CA 1
ATOM 6369 C C . GLU B 1 377 ? 23.5 -44.562 -7.434 1 76.88 377 GLU B C 1
ATOM 6371 O O . GLU B 1 377 ? 22.453 -44.25 -6.871 1 76.88 377 GLU B O 1
ATOM 6376 N N . LYS B 1 378 ? 24.641 -43.969 -7.199 1 79.25 378 LYS B N 1
ATOM 6377 C CA . LYS B 1 378 ? 24.766 -42.906 -6.219 1 79.25 378 LYS B CA 1
ATOM 6378 C C . LYS B 1 378 ? 24.016 -41.656 -6.668 1 79.25 378 LYS B C 1
ATOM 6380 O O . LYS B 1 378 ? 23.312 -41.031 -5.867 1 79.25 378 LYS B O 1
ATOM 6385 N N . GLU B 1 379 ? 24.141 -41.281 -7.832 1 79.88 379 GLU B N 1
ATOM 6386 C CA . GLU B 1 379 ? 23.469 -40.125 -8.391 1 79.88 379 GLU B CA 1
ATOM 6387 C C . GLU B 1 379 ? 21.953 -40.312 -8.43 1 79.88 379 GLU B C 1
ATOM 6389 O O . GLU B 1 379 ? 21.188 -39.375 -8.188 1 79.88 379 GLU B O 1
ATOM 6394 N N . MET B 1 380 ? 21.656 -41.531 -8.758 1 80.5 380 MET B N 1
ATOM 6395 C CA . MET B 1 380 ? 20.234 -41.875 -8.797 1 80.5 380 MET B CA 1
ATOM 6396 C C . MET B 1 380 ? 19.594 -41.656 -7.426 1 80.5 380 MET B C 1
ATOM 6398 O O . MET B 1 380 ? 18.438 -41.219 -7.332 1 80.5 380 MET B O 1
ATOM 6402 N N . ARG B 1 381 ? 20.297 -42 -6.426 1 83.12 381 ARG B N 1
ATOM 6403 C CA . ARG B 1 381 ? 19.797 -41.812 -5.062 1 83.12 381 ARG B CA 1
ATOM 6404 C C . ARG B 1 381 ? 19.672 -40.344 -4.723 1 83.12 381 ARG B C 1
ATOM 6406 O O . ARG B 1 381 ? 18.75 -39.938 -4.023 1 83.12 381 ARG B O 1
ATOM 6413 N N . VAL B 1 382 ? 20.531 -39.562 -5.141 1 82.62 382 VAL B N 1
ATOM 6414 C CA . VAL B 1 382 ? 20.562 -38.125 -4.867 1 82.62 382 VAL B CA 1
ATOM 6415 C C . VAL B 1 382 ? 19.375 -37.438 -5.547 1 82.62 382 VAL B C 1
ATOM 6417 O O . VAL B 1 382 ? 18.672 -36.656 -4.926 1 82.62 382 VAL B O 1
ATOM 6420 N N . TYR B 1 383 ? 19.094 -37.812 -6.723 1 86.5 383 TYR B N 1
ATOM 6421 C CA . TYR B 1 383 ? 18.047 -37.156 -7.508 1 86.5 383 TYR B CA 1
ATOM 6422 C C . TYR B 1 383 ? 16.672 -37.719 -7.137 1 86.5 383 TYR B C 1
ATOM 6424 O O . TYR B 1 383 ? 15.648 -37.25 -7.613 1 86.5 383 TYR B O 1
ATOM 6432 N N . SER B 1 384 ? 16.672 -38.719 -6.32 1 84 384 SER B N 1
ATOM 6433 C CA . SER B 1 384 ? 15.422 -39.281 -5.809 1 84 384 SER B CA 1
ATOM 6434 C C . SER B 1 384 ? 15.156 -38.812 -4.383 1 84 384 SER B C 1
ATOM 6436 O O . SER B 1 384 ? 14.102 -39.094 -3.816 1 84 384 SER B O 1
ATOM 6438 N N . GLY B 1 385 ? 16.078 -38.125 -3.898 1 86.88 385 GLY B N 1
ATOM 6439 C CA . GLY B 1 385 ? 15.992 -37.688 -2.508 1 86.88 385 GLY B CA 1
ATOM 6440 C C . GLY B 1 385 ? 15.453 -36.281 -2.342 1 86.88 385 GLY B C 1
ATOM 6441 O O . GLY B 1 385 ? 15.117 -35.625 -3.328 1 86.88 385 GLY B O 1
ATOM 6442 N N . PRO B 1 386 ? 15.344 -35.875 -1.138 1 87 386 PRO B N 1
ATOM 6443 C CA . PRO B 1 386 ? 14.75 -34.562 -0.807 1 87 386 PRO B CA 1
ATOM 6444 C C . PRO B 1 386 ? 15.555 -33.406 -1.351 1 87 386 PRO B C 1
ATOM 6446 O O . PRO B 1 386 ? 15.016 -32.312 -1.525 1 87 386 PRO B O 1
ATOM 6449 N N . GLU B 1 387 ? 16.734 -33.656 -1.726 1 91.62 387 GLU B N 1
ATOM 6450 C CA . GLU B 1 387 ? 17.609 -32.562 -2.189 1 91.62 387 GLU B CA 1
ATOM 6451 C C . GLU B 1 387 ? 17.516 -32.406 -3.703 1 91.62 387 GLU B C 1
ATOM 6453 O O . GLU B 1 387 ? 18.078 -31.469 -4.262 1 91.62 387 GLU B O 1
ATOM 6458 N N . SER B 1 388 ? 16.859 -33.312 -4.344 1 93.12 388 SER B N 1
ATOM 6459 C CA . SER B 1 388 ? 16.812 -33.375 -5.801 1 93.12 388 SER B CA 1
ATOM 6460 C C . SER B 1 388 ? 16.391 -32.031 -6.398 1 93.12 388 SER B C 1
ATOM 6462 O O . SER B 1 388 ? 17 -31.547 -7.348 1 93.12 388 SER B O 1
ATOM 6464 N N . THR B 1 389 ? 15.375 -31.438 -5.828 1 96.19 389 THR B N 1
ATOM 6465 C CA . THR B 1 389 ? 14.852 -30.172 -6.363 1 96.19 389 THR B CA 1
ATOM 6466 C C . THR B 1 389 ? 15.914 -29.094 -6.316 1 96.19 389 THR B C 1
ATOM 6468 O O . THR B 1 389 ? 16.094 -28.344 -7.281 1 96.19 389 THR B O 1
ATOM 6471 N N . GLN B 1 390 ? 16.625 -29.016 -5.238 1 95.19 390 GLN B N 1
ATOM 6472 C CA . GLN B 1 390 ? 17.672 -28.016 -5.09 1 95.19 390 GLN B CA 1
ATOM 6473 C C . GLN B 1 390 ? 18.797 -28.234 -6.082 1 95.19 390 GLN B C 1
ATOM 6475 O O . GLN B 1 390 ? 19.312 -27.281 -6.672 1 95.19 390 GLN B O 1
ATOM 6480 N N . ILE B 1 391 ? 19.188 -29.453 -6.234 1 94.25 391 ILE B N 1
ATOM 6481 C CA . ILE B 1 391 ? 20.25 -29.797 -7.164 1 94.25 391 ILE B CA 1
ATOM 6482 C C . ILE B 1 391 ? 19.859 -29.391 -8.578 1 94.25 391 ILE B C 1
ATOM 6484 O O . ILE B 1 391 ? 20.656 -28.797 -9.312 1 94.25 391 ILE B O 1
ATOM 6488 N N . ILE B 1 392 ? 18.688 -29.703 -8.906 1 95.94 392 ILE B N 1
ATOM 6489 C CA . ILE B 1 392 ? 18.188 -29.375 -10.234 1 95.94 392 ILE B CA 1
ATOM 6490 C C . ILE B 1 392 ? 18.125 -27.859 -10.406 1 95.94 392 ILE B C 1
ATOM 6492 O O . ILE B 1 392 ? 18.547 -27.328 -11.445 1 95.94 392 ILE B O 1
ATOM 6496 N N . GLN B 1 393 ? 17.625 -27.172 -9.422 1 95.19 393 GLN B N 1
ATOM 6497 C CA . GLN B 1 393 ? 17.562 -25.719 -9.461 1 95.19 393 GLN B CA 1
ATOM 6498 C C . GLN B 1 393 ? 18.938 -25.109 -9.68 1 95.19 393 GLN B C 1
ATOM 6500 O O . GLN B 1 393 ? 19.078 -24.156 -10.438 1 95.19 393 GLN B O 1
ATOM 6505 N N . ASP B 1 394 ? 19.938 -25.625 -8.992 1 94.56 394 ASP B N 1
ATOM 6506 C CA . ASP B 1 394 ? 21.312 -25.125 -9.133 1 94.56 394 ASP B CA 1
ATOM 6507 C C . ASP B 1 394 ? 21.828 -25.328 -10.555 1 94.56 394 ASP B C 1
ATOM 6509 O O . ASP B 1 394 ? 22.5 -24.453 -11.109 1 94.56 394 ASP B O 1
ATOM 6513 N N . ARG B 1 395 ? 21.516 -26.438 -11.086 1 94.5 395 ARG B N 1
ATOM 6514 C CA . ARG B 1 395 ? 21.938 -26.703 -12.453 1 94.5 395 ARG B CA 1
ATOM 6515 C C . ARG B 1 395 ? 21.234 -25.781 -13.438 1 94.5 395 ARG B C 1
ATOM 6517 O O . ARG B 1 395 ? 21.844 -25.312 -14.398 1 94.5 395 ARG B O 1
ATOM 6524 N N . LEU B 1 396 ? 19.984 -25.578 -13.211 1 96.38 396 LEU B N 1
ATOM 6525 C CA . LEU B 1 396 ? 19.234 -24.641 -14.055 1 96.38 396 LEU B CA 1
ATOM 6526 C C . LEU B 1 396 ? 19.812 -23.234 -13.953 1 96.38 396 LEU B C 1
ATOM 6528 O O . LEU B 1 396 ? 19.984 -22.547 -14.961 1 96.38 396 LEU B O 1
ATOM 6532 N N . ARG B 1 397 ? 20.125 -22.859 -12.734 1 93.5 397 ARG B N 1
ATOM 6533 C CA . ARG B 1 397 ? 20.672 -21.531 -12.492 1 93.5 397 ARG B CA 1
ATOM 6534 C C . ARG B 1 397 ? 22.016 -21.344 -13.211 1 93.5 397 ARG B C 1
ATOM 6536 O O . ARG B 1 397 ? 22.328 -20.266 -13.688 1 93.5 397 ARG B O 1
ATOM 6543 N N . ALA B 1 398 ? 22.781 -22.359 -13.227 1 94.12 398 ALA B N 1
ATOM 6544 C CA . ALA B 1 398 ? 24.062 -22.328 -13.914 1 94.12 398 ALA B CA 1
ATOM 6545 C C . ALA B 1 398 ? 23.891 -22.047 -15.398 1 94.12 398 ALA B C 1
ATOM 6547 O O . ALA B 1 398 ? 24.797 -21.5 -16.047 1 94.12 398 ALA B O 1
ATOM 6548 N N . LYS B 1 399 ? 22.734 -22.391 -15.891 1 95.5 399 LYS B N 1
ATOM 6549 C CA . LYS B 1 399 ? 22.422 -22.094 -17.281 1 95.5 399 LYS B CA 1
ATOM 6550 C C . LYS B 1 399 ? 21.469 -20.906 -17.406 1 95.5 399 LYS B C 1
ATOM 6552 O O . LYS B 1 399 ? 20.828 -20.703 -18.438 1 95.5 399 LYS B O 1
ATOM 6557 N N . ARG B 1 400 ? 21.234 -20.141 -16.312 1 94.81 400 ARG B N 1
ATOM 6558 C CA . ARG B 1 400 ? 20.469 -18.906 -16.234 1 94.81 400 ARG B CA 1
ATOM 6559 C C . ARG B 1 400 ? 19 -19.156 -16.562 1 94.81 400 ARG B C 1
ATOM 6561 O O . ARG B 1 400 ? 18.391 -18.422 -17.328 1 94.81 400 ARG B O 1
ATOM 6568 N N . VAL B 1 401 ? 18.562 -20.25 -16.016 1 96.06 401 VAL B N 1
ATOM 6569 C CA . VAL B 1 401 ? 17.141 -20.578 -16.094 1 96.06 401 VAL B CA 1
ATOM 6570 C C . VAL B 1 401 ? 16.516 -20.484 -14.711 1 96.06 401 VAL B C 1
ATOM 6572 O O . VAL B 1 401 ? 17.062 -20.984 -13.734 1 96.06 401 VAL B O 1
ATOM 6575 N N . TYR B 1 402 ? 15.391 -19.797 -14.688 1 95 402 TYR B N 1
ATOM 6576 C CA . TYR B 1 402 ? 14.688 -19.734 -13.406 1 95 402 TYR B CA 1
ATOM 6577 C C . TYR B 1 402 ? 13.258 -20.25 -13.555 1 95 402 TYR B C 1
ATOM 6579 O O . TYR B 1 402 ? 12.492 -19.734 -14.375 1 95 402 TYR B O 1
ATOM 6587 N N . LEU B 1 403 ? 12.914 -21.25 -12.797 1 96.12 403 LEU B N 1
ATOM 6588 C CA . LEU B 1 403 ? 11.578 -21.766 -12.539 1 96.12 403 LEU B CA 1
ATOM 6589 C C . LEU B 1 403 ? 11.281 -21.812 -11.047 1 96.12 403 LEU B C 1
ATOM 6591 O O . LEU B 1 403 ? 12.203 -21.75 -10.227 1 96.12 403 LEU B O 1
ATOM 6595 N N . VAL B 1 404 ? 10.047 -21.875 -10.703 1 95.69 404 VAL B N 1
ATOM 6596 C CA . VAL B 1 404 ? 9.711 -21.984 -9.281 1 95.69 404 VAL B CA 1
ATOM 6597 C C . VAL B 1 404 ? 9.875 -23.438 -8.828 1 95.69 404 VAL B C 1
ATOM 6599 O O . VAL B 1 404 ? 9.156 -24.328 -9.297 1 95.69 404 VAL B O 1
ATOM 6602 N N . PRO B 1 405 ? 10.789 -23.656 -7.906 1 96.31 405 PRO B N 1
ATOM 6603 C CA . PRO B 1 405 ? 10.961 -25.031 -7.434 1 96.31 405 PRO B CA 1
ATOM 6604 C C . PRO B 1 405 ? 9.812 -25.5 -6.547 1 96.31 405 PRO B C 1
ATOM 6606 O O . PRO B 1 405 ? 9.312 -24.734 -5.727 1 96.31 405 PRO B O 1
ATOM 6609 N N . GLY B 1 406 ? 9.445 -26.719 -6.723 1 97.12 406 GLY B N 1
ATOM 6610 C CA . GLY B 1 406 ? 8.367 -27.281 -5.938 1 97.12 406 GLY B CA 1
ATOM 6611 C C . GLY B 1 406 ? 8.57 -27.141 -4.441 1 97.12 406 GLY B C 1
ATOM 6612 O O . GLY B 1 406 ? 7.609 -26.953 -3.693 1 97.12 406 GLY B O 1
ATOM 6613 N N . ASP B 1 407 ? 9.766 -27.172 -3.992 1 94.75 407 ASP B N 1
ATOM 6614 C CA . ASP B 1 407 ? 10.078 -27.031 -2.572 1 94.75 407 ASP B CA 1
ATOM 6615 C C . ASP B 1 407 ? 9.625 -25.688 -2.033 1 94.75 407 ASP B C 1
ATOM 6617 O O . ASP B 1 407 ? 9.164 -25.578 -0.896 1 94.75 407 ASP B O 1
ATOM 6621 N N . ALA B 1 408 ? 9.719 -24.719 -2.859 1 92.5 408 ALA B N 1
ATOM 6622 C CA . ALA B 1 408 ? 9.398 -23.359 -2.447 1 92.5 408 ALA B CA 1
ATOM 6623 C C . ALA B 1 408 ? 7.891 -23.156 -2.305 1 92.5 408 ALA B C 1
ATOM 6625 O O . ALA B 1 408 ? 7.438 -22.234 -1.628 1 92.5 408 ALA B O 1
ATOM 6626 N N . VAL B 1 409 ? 7.133 -24.047 -2.926 1 95.81 409 VAL B N 1
ATOM 6627 C CA . VAL B 1 409 ? 5.68 -23.891 -2.904 1 95.81 409 VAL B CA 1
ATOM 6628 C C . VAL B 1 409 ? 5.043 -25.031 -2.133 1 95.81 409 VAL B C 1
ATOM 6630 O O . VAL B 1 409 ? 3.844 -25.297 -2.27 1 95.81 409 VAL B O 1
ATOM 6633 N N . GLY B 1 410 ? 5.812 -25.766 -1.468 1 96.25 410 GLY B N 1
ATOM 6634 C CA . GLY B 1 410 ? 5.297 -26.766 -0.542 1 96.25 410 GLY B CA 1
ATOM 6635 C C . GLY B 1 410 ? 4.961 -28.078 -1.212 1 96.25 410 GLY B C 1
ATOM 6636 O O . GLY B 1 410 ? 4.094 -28.828 -0.739 1 96.25 410 GLY B O 1
ATOM 6637 N N . ALA B 1 411 ? 5.566 -28.375 -2.318 1 96.56 411 ALA B N 1
ATOM 6638 C CA . ALA B 1 411 ? 5.332 -29.672 -2.971 1 96.56 411 ALA B CA 1
ATOM 6639 C C . ALA B 1 411 ? 5.648 -30.828 -2.029 1 96.56 411 ALA B C 1
ATOM 6641 O O . ALA B 1 411 ? 6.602 -30.75 -1.25 1 96.56 411 ALA B O 1
ATOM 6642 N N . GLU B 1 412 ? 4.875 -31.844 -2.154 1 95 412 GLU B N 1
ATOM 6643 C CA . GLU B 1 412 ? 5.062 -33 -1.276 1 95 412 GLU B CA 1
ATOM 6644 C C . GLU B 1 412 ? 6.082 -33.969 -1.855 1 95 412 GLU B C 1
ATOM 6646 O O . GLU B 1 412 ? 6.695 -34.75 -1.117 1 95 412 GLU B O 1
ATOM 6651 N N . GLU B 1 413 ? 6.273 -33.906 -3.125 1 94.12 413 GLU B N 1
ATOM 6652 C CA . GLU B 1 413 ? 7.262 -34.719 -3.812 1 94.12 413 GLU B CA 1
ATOM 6653 C C . GLU B 1 413 ? 8.359 -33.844 -4.434 1 94.12 413 GLU B C 1
ATOM 6655 O O . GLU B 1 413 ? 8.086 -32.781 -4.977 1 94.12 413 GLU B O 1
ATOM 6660 N N . PRO B 1 414 ? 9.555 -34.312 -4.359 1 94.88 414 PRO B N 1
ATOM 6661 C CA . PRO B 1 414 ? 10.648 -33.531 -4.949 1 94.88 414 PRO B CA 1
ATOM 6662 C C . PRO B 1 414 ? 10.664 -33.594 -6.477 1 94.88 414 PRO B C 1
ATOM 6664 O O . PRO B 1 414 ? 10.031 -34.5 -7.062 1 94.88 414 PRO B O 1
ATOM 6667 N N . GLY B 1 415 ? 11.32 -32.625 -7.082 1 96.19 415 GLY B N 1
ATOM 6668 C CA . GLY B 1 415 ? 11.609 -32.719 -8.508 1 96.19 415 GLY B CA 1
ATOM 6669 C C . GLY B 1 415 ? 10.633 -31.922 -9.352 1 96.19 415 GLY B C 1
ATOM 6670 O O . GLY B 1 415 ? 10.859 -31.719 -10.547 1 96.19 415 GLY B O 1
ATOM 6671 N N . TRP B 1 416 ? 9.609 -31.391 -8.75 1 97 416 TRP B N 1
ATOM 6672 C CA . TRP B 1 416 ? 8.578 -30.656 -9.492 1 97 416 TRP B CA 1
ATOM 6673 C C . TRP B 1 416 ? 8.891 -29.172 -9.523 1 97 416 TRP B C 1
ATOM 6675 O O . TRP B 1 416 ? 9.5 -28.641 -8.594 1 97 416 TRP B O 1
ATOM 6685 N N . PHE B 1 417 ? 8.547 -28.531 -10.641 1 98.06 417 PHE B N 1
ATOM 6686 C CA . PHE B 1 417 ? 8.727 -27.109 -10.859 1 98.06 417 PHE B CA 1
ATOM 6687 C C . PHE B 1 417 ? 7.492 -26.5 -11.508 1 98.06 417 PHE B C 1
ATOM 6689 O O . PHE B 1 417 ? 6.828 -27.141 -12.32 1 98.06 417 PHE B O 1
ATOM 6696 N N . ARG B 1 418 ? 7.164 -25.297 -11.133 1 98.31 418 ARG B N 1
ATOM 6697 C CA . ARG B 1 418 ? 6.113 -24.562 -11.812 1 98.31 418 ARG B CA 1
ATOM 6698 C C . ARG B 1 418 ? 6.688 -23.719 -12.953 1 98.31 418 ARG B C 1
ATOM 6700 O O . ARG B 1 418 ? 7.656 -22.984 -12.766 1 98.31 418 ARG B O 1
ATOM 6707 N N . MET B 1 419 ? 6.062 -23.828 -14.07 1 97.94 419 MET B N 1
ATOM 6708 C CA . MET B 1 419 ? 6.453 -23.109 -15.273 1 97.94 419 MET B CA 1
ATOM 6709 C C . MET B 1 419 ? 5.293 -22.281 -15.82 1 97.94 419 MET B C 1
ATOM 6711 O O . MET B 1 419 ? 4.16 -22.766 -15.883 1 97.94 419 MET B O 1
ATOM 6715 N N . VAL B 1 420 ? 5.582 -21.047 -16.156 1 97.81 420 VAL B N 1
ATOM 6716 C CA . VAL B 1 420 ? 4.602 -20.188 -16.812 1 97.81 420 VAL B CA 1
ATOM 6717 C C . VAL B 1 420 ? 4.699 -20.344 -18.328 1 97.81 420 VAL B C 1
ATOM 6719 O O . VAL B 1 420 ? 5.801 -20.422 -18.875 1 97.81 420 VAL B O 1
ATOM 6722 N N . PHE B 1 421 ? 3.537 -20.359 -19.016 1 98 421 PHE B N 1
ATOM 6723 C CA . PHE B 1 421 ? 3.582 -20.625 -20.453 1 98 421 PHE B CA 1
ATOM 6724 C C . PHE B 1 421 ? 3.047 -19.438 -21.25 1 98 421 PHE B C 1
ATOM 6726 O O . PHE B 1 421 ? 2.828 -19.547 -22.453 1 98 421 PHE B O 1
ATOM 6733 N N . THR B 1 422 ? 2.822 -18.344 -20.562 1 97.81 422 THR B N 1
ATOM 6734 C CA . THR B 1 422 ? 2.164 -17.203 -21.188 1 97.81 422 THR B CA 1
ATOM 6735 C C . THR B 1 422 ? 3.184 -16.125 -21.578 1 97.81 422 THR B C 1
ATOM 6737 O O . THR B 1 422 ? 2.922 -14.938 -21.453 1 97.81 422 THR B O 1
ATOM 6740 N N . GLN B 1 423 ? 4.352 -16.547 -21.875 1 93.75 423 GLN B N 1
ATOM 6741 C CA . GLN B 1 423 ? 5.383 -15.664 -22.406 1 93.75 423 GLN B CA 1
ATOM 6742 C C . GLN B 1 423 ? 5.574 -15.883 -23.906 1 93.75 423 GLN B C 1
ATOM 6744 O O . GLN B 1 423 ? 5.012 -16.812 -24.484 1 93.75 423 GLN B O 1
ATOM 6749 N N . ARG B 1 424 ? 6.336 -15 -24.547 1 91.31 424 ARG B N 1
ATOM 6750 C CA . ARG B 1 424 ? 6.598 -15.133 -25.969 1 91.31 424 ARG B CA 1
ATOM 6751 C C . ARG B 1 424 ? 7.191 -16.5 -26.297 1 91.31 424 ARG B C 1
ATOM 6753 O O . ARG B 1 424 ? 7.992 -17.031 -25.531 1 91.31 424 ARG B O 1
ATOM 6760 N N . GLU B 1 425 ? 6.848 -16.969 -27.438 1 91.81 425 GLU B N 1
ATOM 6761 C CA . GLU B 1 425 ? 7.23 -18.312 -27.875 1 91.81 425 GLU B CA 1
ATOM 6762 C C . GLU B 1 425 ? 8.742 -18.484 -27.844 1 91.81 425 GLU B C 1
ATOM 6764 O O . GLU B 1 425 ? 9.242 -19.547 -27.469 1 91.81 425 GLU B O 1
ATOM 6769 N N . GLU B 1 426 ? 9.453 -17.469 -28.234 1 93.88 426 GLU B N 1
ATOM 6770 C CA . GLU B 1 426 ? 10.906 -17.562 -28.281 1 93.88 426 GLU B CA 1
ATOM 6771 C C . GLU B 1 426 ? 11.492 -17.781 -26.875 1 93.88 426 GLU B C 1
ATOM 6773 O O . GLU B 1 426 ? 12.461 -18.516 -26.719 1 93.88 426 GLU B O 1
ATOM 6778 N N . LEU B 1 427 ? 10.891 -17.156 -25.953 1 94.31 427 LEU B N 1
ATOM 6779 C CA . LEU B 1 427 ? 11.359 -17.281 -24.578 1 94.31 427 LEU B CA 1
ATOM 6780 C C . LEU B 1 427 ? 11.086 -18.688 -24.047 1 94.31 427 LEU B C 1
ATOM 6782 O O . LEU B 1 427 ? 11.938 -19.281 -23.391 1 94.31 427 LEU B O 1
ATOM 6786 N N . VAL B 1 428 ? 9.938 -19.234 -24.344 1 95.88 428 VAL B N 1
ATOM 6787 C CA . VAL B 1 428 ? 9.555 -20.578 -23.891 1 95.88 428 VAL B CA 1
ATOM 6788 C C . VAL B 1 428 ? 10.477 -21.609 -24.516 1 95.88 428 VAL B C 1
ATOM 6790 O O . VAL B 1 428 ? 10.984 -22.5 -23.828 1 95.88 428 VAL B O 1
ATOM 6793 N N . THR B 1 429 ? 10.742 -21.422 -25.781 1 95.06 429 THR B N 1
ATOM 6794 C CA . THR B 1 429 ? 11.602 -22.344 -26.516 1 95.06 429 THR B CA 1
ATOM 6795 C C . THR B 1 429 ? 13.031 -22.312 -25.969 1 95.06 429 THR B C 1
ATOM 6797 O O . THR B 1 429 ? 13.648 -23.359 -25.766 1 95.06 429 THR B O 1
ATOM 6800 N N . GLU B 1 430 ? 13.5 -21.125 -25.734 1 96.75 430 GLU B N 1
ATOM 6801 C CA . GLU B 1 430 ? 14.844 -20.953 -25.188 1 96.75 430 GLU B CA 1
ATOM 6802 C C . GLU B 1 430 ? 14.945 -21.562 -23.781 1 96.75 430 GLU B C 1
ATOM 6804 O O . GLU B 1 430 ? 15.953 -22.172 -23.438 1 96.75 430 GLU B O 1
ATOM 6809 N N . CYS B 1 431 ? 13.922 -21.391 -23.062 1 97.31 431 CYS B N 1
ATOM 6810 C CA . CYS B 1 431 ? 13.906 -21.953 -21.719 1 97.31 431 CYS B CA 1
ATOM 6811 C C . CYS B 1 431 ? 14.008 -23.469 -21.75 1 97.31 431 CYS B C 1
ATOM 6813 O O . CYS B 1 431 ? 14.828 -24.062 -21.047 1 97.31 431 CYS B O 1
ATOM 6815 N N . ILE B 1 432 ? 13.234 -24.094 -22.578 1 96.88 432 ILE B N 1
ATOM 6816 C CA . ILE B 1 432 ? 13.211 -25.562 -22.688 1 96.88 432 ILE B CA 1
ATOM 6817 C C . ILE B 1 432 ? 14.562 -26.062 -23.188 1 96.88 432 ILE B C 1
ATOM 6819 O O . ILE B 1 432 ? 15.094 -27.047 -22.688 1 96.88 432 ILE B O 1
ATOM 6823 N N . ARG B 1 433 ? 15.125 -25.375 -24.156 1 96.06 433 ARG B N 1
ATOM 6824 C CA . ARG B 1 433 ? 16.438 -25.75 -24.672 1 96.06 433 ARG B CA 1
ATOM 6825 C C . ARG B 1 433 ? 17.484 -25.734 -23.562 1 96.06 433 ARG B C 1
ATOM 6827 O O . ARG B 1 433 ? 18.25 -26.688 -23.422 1 96.06 433 ARG B O 1
ATOM 6834 N N . ARG B 1 434 ? 17.438 -24.719 -22.75 1 97.06 434 ARG B N 1
ATOM 6835 C CA . ARG B 1 434 ? 18.422 -24.594 -21.672 1 97.06 434 ARG B CA 1
ATOM 6836 C C . ARG B 1 434 ? 18.172 -25.625 -20.578 1 97.06 434 ARG B C 1
ATOM 6838 O O . ARG B 1 434 ? 19.109 -26.094 -19.938 1 97.06 434 ARG B O 1
ATOM 6845 N N . ILE B 1 435 ? 16.922 -25.938 -20.375 1 97.19 435 ILE B N 1
ATOM 6846 C CA . ILE B 1 435 ? 16.609 -26.984 -19.422 1 97.19 435 ILE B CA 1
ATOM 6847 C C . ILE B 1 435 ? 17.234 -28.312 -19.859 1 97.19 435 ILE B C 1
ATOM 6849 O O . ILE B 1 435 ? 17.906 -28.984 -19.078 1 97.19 435 ILE B O 1
ATOM 6853 N N . VAL B 1 436 ? 17.047 -28.609 -21.109 1 95.62 436 VAL B N 1
ATOM 6854 C CA . VAL B 1 436 ? 17.562 -29.875 -21.656 1 95.62 436 VAL B CA 1
ATOM 6855 C C . VAL B 1 436 ? 19.094 -29.875 -21.594 1 95.62 436 VAL B C 1
ATOM 6857 O O . VAL B 1 436 ? 19.703 -30.891 -21.234 1 95.62 436 VAL B O 1
ATOM 6860 N N . GLU B 1 437 ? 19.672 -28.766 -21.859 1 94.75 437 GLU B N 1
ATOM 6861 C CA . GLU B 1 437 ? 21.125 -28.656 -21.797 1 94.75 437 GLU B CA 1
ATOM 6862 C C . GLU B 1 437 ? 21.625 -28.797 -20.359 1 94.75 437 GLU B C 1
ATOM 6864 O O . GLU B 1 437 ? 22.641 -29.469 -20.109 1 94.75 437 GLU B O 1
ATOM 6869 N N . ALA B 1 438 ? 20.984 -28.203 -19.469 1 95.19 438 ALA B N 1
ATOM 6870 C CA . ALA B 1 438 ? 21.391 -28.188 -18.078 1 95.19 438 ALA B CA 1
ATOM 6871 C C . ALA B 1 438 ? 21.25 -29.578 -17.453 1 95.19 438 ALA B C 1
ATOM 6873 O O . ALA B 1 438 ? 22.062 -29.953 -16.594 1 95.19 438 ALA B O 1
ATOM 6874 N N . LEU B 1 439 ? 20.234 -30.312 -17.891 1 93.5 439 LEU B N 1
ATOM 6875 C CA . LEU B 1 439 ? 19.875 -31.516 -17.141 1 93.5 439 LEU B CA 1
ATOM 6876 C C . LEU B 1 439 ? 20.156 -32.75 -17.969 1 93.5 439 LEU B C 1
ATOM 6878 O O . LEU B 1 439 ? 20.109 -33.875 -17.438 1 93.5 439 LEU B O 1
ATOM 6882 N N . GLY B 1 440 ? 20.297 -32.594 -19.25 1 83.5 440 GLY B N 1
ATOM 6883 C CA . GLY B 1 440 ? 20.547 -33.719 -20.125 1 83.5 440 GLY B CA 1
ATOM 6884 C C . GLY B 1 440 ? 21.969 -34.25 -20.031 1 83.5 440 GLY B C 1
ATOM 6885 O O . GLY B 1 440 ? 22.25 -35.375 -20.438 1 83.5 440 GLY B O 1
ATOM 6886 N N . GLN B 1 441 ? 22.875 -33.406 -19.703 1 66.56 441 GLN B N 1
ATOM 6887 C CA . GLN B 1 441 ? 24.25 -33.875 -19.609 1 66.56 441 GLN B CA 1
ATOM 6888 C C . GLN B 1 441 ? 24.609 -34.25 -18.172 1 66.56 441 GLN B C 1
ATOM 6890 O O . GLN B 1 441 ? 24 -33.719 -17.234 1 66.56 441 GLN B O 1
ATOM 6895 N N . ARG B 1 442 ? 25.375 -35.469 -17.953 1 57.56 442 ARG B N 1
ATOM 6896 C CA . ARG B 1 442 ? 25.906 -35.844 -16.656 1 57.56 442 ARG B CA 1
ATOM 6897 C C . ARG B 1 442 ? 26.641 -34.688 -15.992 1 57.56 442 ARG B C 1
ATOM 6899 O O . ARG B 1 442 ? 27.266 -33.875 -16.672 1 57.56 442 ARG B O 1
ATOM 6906 N N . GLN B 1 443 ? 26.359 -34.375 -14.625 1 48.84 443 GLN B N 1
ATOM 6907 C CA . GLN B 1 443 ? 27.203 -33.438 -13.883 1 48.84 443 GLN B CA 1
ATOM 6908 C C . GLN B 1 443 ? 28.672 -33.875 -13.938 1 48.84 443 GLN B C 1
ATOM 6910 O O . GLN B 1 443 ? 28.953 -35.094 -13.953 1 48.84 443 GLN B O 1
#

Solvent-accessible surface area (backbone atoms only — not comparable to full-atom values): 43898 Å² total; per-residue (Å²): 125,86,73,70,79,45,10,69,69,15,47,48,29,26,62,50,26,65,63,75,42,47,64,49,59,47,53,73,38,48,48,33,87,82,87,28,68,84,32,28,38,70,33,45,64,98,60,42,56,82,51,42,67,63,52,43,54,54,56,55,72,50,74,41,57,49,93,83,41,45,39,30,34,63,54,59,39,41,38,46,41,70,65,39,28,40,34,48,21,54,48,46,27,61,77,40,49,29,67,56,80,51,53,39,90,33,42,41,36,19,28,17,50,60,34,45,45,28,51,49,34,42,29,35,28,40,64,57,20,20,31,37,36,54,42,49,32,55,53,65,54,54,53,33,36,19,68,83,45,46,26,36,80,39,68,25,72,48,83,92,45,55,71,48,42,54,72,32,42,60,36,49,49,51,42,46,53,51,34,40,73,72,67,26,47,59,34,31,38,54,40,58,40,34,28,45,49,62,4,30,35,47,32,69,66,22,52,51,46,45,38,35,50,26,42,76,68,70,24,29,39,39,39,38,31,36,29,60,65,30,42,37,66,64,85,67,61,89,60,96,62,84,68,53,63,79,69,45,75,57,37,58,75,45,75,86,49,27,60,56,56,35,44,35,38,32,34,40,44,32,56,55,63,25,25,47,14,41,22,41,11,35,38,43,35,83,53,31,68,57,61,52,35,20,50,53,62,52,14,66,46,24,27,46,28,30,46,40,41,41,47,48,31,58,48,57,65,33,59,69,60,44,54,51,48,46,54,51,47,20,53,50,49,29,51,32,48,43,54,49,51,52,55,33,52,74,71,61,42,48,60,65,76,65,39,38,21,51,58,37,39,37,29,34,54,31,61,35,36,64,71,59,24,92,57,50,74,68,53,45,50,45,49,70,32,86,54,17,36,58,55,51,50,53,37,30,44,75,58,33,37,43,59,37,49,22,74,71,22,48,39,90,56,67,19,30,30,35,35,40,46,33,59,59,67,67,56,56,52,51,41,51,54,41,47,47,60,43,47,50,50,79,132,125,86,71,69,80,44,10,68,67,16,48,51,29,25,63,50,28,62,65,75,40,47,63,51,59,47,53,73,40,50,49,32,86,82,86,28,68,84,33,28,38,70,31,45,63,96,60,41,56,83,51,40,68,64,52,44,54,54,56,54,71,50,73,40,58,49,94,82,42,45,40,32,34,64,55,58,38,41,38,46,41,70,64,39,27,41,34,49,22,54,48,45,26,61,78,41,49,30,67,56,80,52,51,37,90,33,42,41,34,20,27,17,49,60,35,44,44,28,51,49,33,43,28,37,29,40,64,56,21,21,32,37,34,53,44,50,32,53,52,65,53,56,54,34,35,19,67,84,46,46,25,36,78,40,68,24,72,47,82,93,47,55,73,47,43,53,73,31,44,60,38,48,50,50,41,45,53,52,35,40,73,72,68,26,47,60,36,32,38,54,40,58,40,34,27,44,48,62,3,29,34,46,32,69,66,24,53,52,46,45,38,36,52,26,43,75,70,70,25,29,40,38,38,36,31,37,30,60,64,29,42,38,66,64,85,67,60,90,61,96,62,86,68,53,62,80,67,46,74,58,36,58,74,48,75,88,49,28,60,57,57,33,43,33,39,33,35,40,46,32,57,53,64,24,25,46,14,43,23,42,11,34,38,40,35,85,52,31,69,56,61,52,35,21,49,54,61,51,16,66,47,24,27,46,26,29,47,40,42,42,48,49,30,57,48,58,64,34,59,70,58,43,54,52,49,47,53,51,48,22,54,50,49,28,51,32,47,42,54,50,52,52,55,33,52,75,71,60,42,49,60,64,76,64,40,39,22,52,58,38,40,39,29,35,54,30,58,33,37,64,70,58,25,93,58,52,73,68,54,45,51,48,48,70,30,86,55,19,36,57,55,50,49,52,36,28,43,75,58,32,38,42,58,37,51,21,74,71,23,47,39,91,56,66,18,30,30,36,35,41,48,34,58,59,66,68,57,55,52,52,40,52,54,41,46,47,59,42,48,48,49,78,131

Sequence (886 aa):
MSTSKLSERGSHASTTGAKDFEIWDIITNMWDPKTNPEGYVSLGLAENSLMHNELSDFLNSKRLVDDTAQGLTYGEGPQGSKRVKAAIASFLSTHFRSTQELKPENIFITNGVSSAIEHCAWTLANPGEGILLGRPYYRAFLPDIGMRTGVQIVPVAFGDVDPCNSDCVEKYEEALLRSNKQGVPVRALMLCHPHNPLGRCYPRDTLIGLMRLCQKYQIHLISDEIYALSIWKNTVDDIAHERAGFESVLSISGKDIIDPSLVHVLWGVSKDFGANGIRLGAVISQSNPAFLNALRTCSLYSSASSLTENAVVHLLSDTSFVESYIATNQARLSAAYEQTVRALREHGIEHMPGANAAFFLWINLGKFVREKTSLGEKEMRVYSGPESTQIIQDRLRAKRVYLVPGDAVGAEEPGWFRMVFTQREELVTECIRRIVEALGQRQMSTSKLSERGSHASTTGAKDFEIWDIITNMWDPKTNPEGYVSLGLAENSLMHNELSDFLNSKRLVDDTAQGLTYGEGPQGSKRVKAAIASFLSTHFRSTQELKPENIFITNGVSSAIEHCAWTLANPGEGILLGRPYYRAFLPDIGMRTGVQIVPVAFGDVDPCNSDCVEKYEEALLRSNKQGVPVRALMLCHPHNPLGRCYPRDTLIGLMRLCQKYQIHLISDEIYALSIWKNTVDDIAHERAGFESVLSISGKDIIDPSLVHVLWGVSKDFGANGIRLGAVISQSNPAFLNALRTCSLYSSASSLTENAVVHLLSDTSFVESYIATNQARLSAAYEQTVRALREHGIEHMPGANAAFFLWINLGKFVREKTSLGEKEMRVYSGPESTQIIQDRLRAKRVYLVPGDAVGAEEPGWFRMVFTQREELVTECIRRIVEALGQRQ